Protein AF-A0A7L4QIT3-F1 (afdb_monomer_lite)

Structure (mmCIF, N/CA/C/O backbone):
data_AF-A0A7L4QIT3-F1
#
_entry.id   AF-A0A7L4QIT3-F1
#
loop_
_atom_site.group_PDB
_atom_site.id
_atom_site.type_symbol
_atom_site.label_atom_id
_atom_site.label_alt_id
_atom_site.label_comp_id
_atom_site.label_asym_id
_atom_site.label_entity_id
_atom_site.label_seq_id
_atom_site.pdbx_PDB_ins_code
_atom_site.Cartn_x
_atom_site.Cartn_y
_atom_site.Cartn_z
_atom_site.occupancy
_atom_site.B_iso_or_equiv
_atom_site.auth_seq_id
_atom_site.auth_comp_id
_atom_site.auth_asym_id
_atom_site.auth_atom_id
_atom_site.pdbx_PDB_model_num
ATOM 1 N N . ALA A 1 1 ? 15.838 -22.928 -4.210 1.00 87.38 1 ALA A N 1
ATOM 2 C CA . ALA A 1 1 ? 17.095 -22.182 -4.447 1.00 87.38 1 ALA A CA 1
ATOM 3 C C . ALA A 1 1 ? 18.328 -23.089 -4.387 1.00 87.38 1 ALA A C 1
ATOM 5 O O . ALA A 1 1 ? 18.918 -23.304 -5.433 1.00 87.38 1 ALA A O 1
ATOM 6 N N . ILE A 1 2 ? 18.686 -23.666 -3.228 1.00 89.38 2 ILE A N 1
ATOM 7 C CA . ILE A 1 2 ? 19.903 -24.499 -3.067 1.00 89.38 2 ILE A CA 1
ATOM 8 C C . ILE A 1 2 ? 19.965 -25.675 -4.053 1.00 89.38 2 ILE A C 1
ATOM 10 O O . ILE A 1 2 ? 20.961 -25.825 -4.747 1.00 89.38 2 ILE A O 1
ATOM 14 N N . ILE A 1 3 ? 18.884 -26.453 -4.173 1.00 92.12 3 ILE A N 1
ATOM 15 C CA . ILE A 1 3 ? 18.826 -27.589 -5.109 1.00 92.12 3 ILE A CA 1
ATOM 16 C C . ILE A 1 3 ? 19.115 -27.129 -6.547 1.00 92.12 3 ILE A C 1
ATOM 18 O O . ILE A 1 3 ? 19.953 -27.705 -7.225 1.00 92.12 3 ILE A O 1
ATOM 22 N N . ILE A 1 4 ? 18.488 -26.037 -6.991 1.00 93.88 4 ILE A N 1
ATOM 23 C CA . ILE A 1 4 ? 18.718 -25.478 -8.330 1.00 93.88 4 ILE A CA 1
ATOM 24 C C . ILE A 1 4 ? 20.161 -24.977 -8.493 1.00 93.88 4 ILE A C 1
ATOM 26 O O . ILE A 1 4 ? 20.758 -25.172 -9.547 1.00 93.88 4 ILE A O 1
ATOM 30 N N . ALA A 1 5 ? 20.752 -24.376 -7.456 1.00 92.25 5 ALA A N 1
ATOM 31 C CA . ALA A 1 5 ? 22.157 -23.976 -7.481 1.00 92.25 5 ALA A CA 1
ATOM 32 C C . ALA A 1 5 ? 23.092 -25.188 -7.655 1.00 92.25 5 ALA A C 1
ATOM 34 O O . ALA A 1 5 ? 24.008 -25.125 -8.472 1.00 92.25 5 ALA A O 1
ATOM 35 N N . ASP A 1 6 ? 22.829 -26.304 -6.967 1.00 92.50 6 ASP A N 1
ATOM 36 C CA . ASP A 1 6 ? 23.580 -27.556 -7.138 1.00 92.50 6 ASP A CA 1
ATOM 37 C C . ASP A 1 6 ? 23.487 -28.091 -8.568 1.00 92.50 6 ASP A C 1
ATOM 39 O O . ASP A 1 6 ? 24.486 -28.527 -9.136 1.00 92.50 6 ASP A O 1
ATOM 43 N N . GLU A 1 7 ? 22.302 -28.042 -9.170 1.00 94.19 7 GLU A N 1
ATOM 44 C CA . GLU A 1 7 ? 22.089 -28.491 -10.544 1.00 94.19 7 GLU A CA 1
ATOM 45 C C . GLU A 1 7 ? 22.785 -27.609 -11.582 1.00 94.19 7 GLU A C 1
ATOM 47 O O . GLU A 1 7 ? 23.312 -28.125 -12.570 1.00 94.19 7 GLU A O 1
ATOM 52 N N . ILE A 1 8 ? 22.821 -26.294 -11.350 1.00 93.38 8 ILE A N 1
ATOM 53 C CA . ILE A 1 8 ? 23.576 -25.346 -12.178 1.00 93.38 8 ILE A CA 1
ATOM 54 C C . ILE A 1 8 ? 25.072 -25.642 -12.076 1.00 93.38 8 ILE A C 1
ATOM 56 O O . ILE A 1 8 ? 25.733 -25.761 -13.104 1.00 93.38 8 ILE A O 1
ATOM 60 N N . ILE A 1 9 ? 25.600 -25.810 -10.860 1.00 90.94 9 ILE A N 1
ATOM 61 C CA . ILE A 1 9 ? 27.020 -26.121 -10.627 1.00 90.94 9 ILE A CA 1
ATOM 62 C C . ILE A 1 9 ? 27.393 -27.483 -11.225 1.00 90.94 9 ILE A C 1
ATOM 64 O O . ILE A 1 9 ? 28.494 -27.640 -11.744 1.00 90.94 9 ILE A O 1
ATOM 68 N N . ALA A 1 10 ? 26.470 -28.446 -11.209 1.00 90.19 10 ALA A N 1
ATOM 69 C CA . ALA A 1 10 ? 26.621 -29.743 -11.866 1.00 90.19 10 ALA A CA 1
ATOM 70 C C . ALA A 1 10 ? 26.446 -29.690 -13.399 1.00 90.19 10 ALA A C 1
ATOM 72 O O . ALA A 1 10 ? 26.365 -30.738 -14.036 1.00 90.19 10 ALA A O 1
ATOM 73 N N . GLU A 1 11 ? 26.360 -28.495 -13.994 1.00 89.06 11 GLU A N 1
ATOM 74 C CA . GLU A 1 11 ? 26.230 -28.274 -15.439 1.00 89.06 11 GLU A CA 1
ATOM 75 C C . GLU A 1 11 ? 25.005 -28.960 -16.081 1.00 89.06 11 GLU A C 1
ATOM 77 O O . GLU A 1 11 ? 24.982 -29.212 -17.288 1.00 89.06 11 GLU A O 1
ATOM 82 N N . LYS A 1 12 ? 23.926 -29.216 -15.320 1.00 89.06 12 LYS A N 1
ATOM 83 C CA . LYS A 1 12 ? 22.709 -29.844 -15.877 1.00 89.06 12 LYS A CA 1
ATOM 84 C C . LYS A 1 12 ? 22.052 -28.997 -16.977 1.00 89.06 12 LYS A C 1
ATOM 86 O O . LYS A 1 12 ? 21.460 -29.550 -17.900 1.00 89.06 12 LYS A O 1
ATOM 91 N N . TYR A 1 13 ? 22.162 -27.670 -16.882 1.00 85.00 13 TYR A N 1
ATOM 92 C CA . TYR A 1 13 ? 21.461 -26.709 -17.746 1.00 85.00 13 TYR A CA 1
ATOM 93 C C . TYR A 1 13 ? 22.348 -26.034 -18.804 1.00 85.00 13 TYR A C 1
ATOM 95 O O . TYR A 1 13 ? 21.842 -25.341 -19.685 1.00 85.00 13 TYR A O 1
ATOM 103 N N . SER A 1 14 ? 23.669 -26.207 -18.740 1.00 75.25 14 SER A N 1
ATOM 104 C CA . SER A 1 14 ? 24.613 -25.555 -19.655 1.00 75.25 14 SER A CA 1
ATOM 105 C C . SER A 1 14 ? 25.907 -26.349 -19.749 1.00 75.25 14 SER A C 1
ATOM 107 O O . SER A 1 14 ? 26.420 -26.755 -18.715 1.00 75.25 14 SER A O 1
ATOM 109 N N . LYS A 1 15 ? 26.474 -26.501 -20.950 1.00 65.12 15 LYS A N 1
ATOM 110 C CA . LYS A 1 15 ? 27.768 -27.171 -21.151 1.00 65.12 15 LYS A CA 1
ATOM 111 C C . LYS A 1 15 ? 28.879 -26.136 -21.355 1.00 65.12 15 LYS A C 1
ATOM 113 O O . LYS A 1 15 ? 28.736 -25.299 -22.246 1.00 65.12 15 LYS A O 1
ATOM 118 N N . LYS A 1 16 ? 30.000 -26.259 -20.627 1.00 60.12 16 LYS A N 1
ATOM 119 C CA . LYS A 1 16 ? 31.250 -25.469 -20.794 1.00 60.12 16 LYS A CA 1
ATOM 120 C C . LYS A 1 16 ? 31.198 -24.007 -20.314 1.00 60.12 16 LYS A C 1
ATOM 122 O O . LYS A 1 16 ? 31.602 -23.101 -21.046 1.00 60.12 16 LYS A O 1
ATOM 127 N N . ASN A 1 17 ? 30.754 -23.762 -19.085 1.00 70.38 17 ASN A N 1
ATOM 128 C CA . ASN A 1 17 ? 30.879 -22.442 -18.454 1.00 70.38 17 ASN A CA 1
ATOM 129 C C . ASN A 1 17 ? 32.115 -22.379 -17.538 1.00 70.38 17 ASN A C 1
ATOM 131 O O . ASN A 1 17 ? 32.501 -23.377 -16.939 1.00 70.38 17 ASN A O 1
ATOM 135 N N . SER A 1 18 ? 32.759 -21.211 -17.428 1.00 87.44 18 SER A N 1
ATOM 136 C CA . SER A 1 18 ? 33.802 -21.000 -16.413 1.00 87.44 18 SER A CA 1
ATOM 137 C C . SER A 1 18 ? 33.200 -21.108 -15.007 1.00 87.44 18 SER A C 1
ATOM 139 O O . SER A 1 18 ? 32.002 -20.871 -14.828 1.00 87.44 18 SER A O 1
ATOM 141 N N . LYS A 1 19 ? 34.024 -21.407 -13.989 1.00 88.94 19 LYS A N 1
ATOM 142 C CA . LYS A 1 19 ? 33.566 -21.430 -12.586 1.00 88.94 19 LYS A CA 1
ATOM 143 C C . LYS A 1 19 ? 32.861 -20.127 -12.187 1.00 88.94 19 LYS A C 1
ATOM 145 O O . LYS A 1 19 ? 31.851 -20.181 -11.497 1.00 88.94 19 LYS A O 1
ATOM 150 N N . GLU A 1 20 ? 33.349 -18.984 -12.670 1.00 92.25 20 GLU A N 1
ATOM 151 C CA . GLU A 1 20 ? 32.717 -17.675 -12.457 1.00 92.25 20 GLU A CA 1
ATOM 152 C C . GLU A 1 20 ? 31.314 -17.593 -13.068 1.00 92.25 20 GLU A C 1
ATOM 154 O O . GLU A 1 20 ? 30.377 -17.220 -12.372 1.00 92.25 20 GLU A O 1
ATOM 159 N N . LYS A 1 21 ? 31.127 -18.015 -14.328 1.00 90.69 21 LYS A N 1
ATOM 160 C CA . LYS A 1 21 ? 29.802 -18.016 -14.974 1.00 90.69 21 LYS A CA 1
ATOM 161 C C . LYS A 1 21 ? 28.817 -18.962 -14.289 1.00 90.69 21 LYS A C 1
ATOM 163 O O . LYS A 1 21 ? 27.635 -18.646 -14.186 1.00 90.69 21 LYS A O 1
ATOM 168 N N . LEU A 1 22 ? 29.292 -20.117 -13.820 1.00 92.44 22 LEU A N 1
ATOM 169 C CA . LEU A 1 22 ? 28.472 -21.040 -13.032 1.00 92.44 22 LEU A CA 1
ATOM 170 C C . LEU A 1 22 ? 28.067 -20.414 -11.695 1.00 92.44 22 LEU A C 1
ATOM 172 O O . LEU A 1 22 ? 26.897 -20.497 -11.318 1.00 92.44 22 LEU A O 1
ATOM 176 N N . ALA A 1 23 ? 29.006 -19.754 -11.008 1.00 93.75 23 ALA A N 1
ATOM 177 C CA . ALA A 1 23 ? 28.724 -19.033 -9.773 1.00 93.75 23 ALA A CA 1
ATOM 178 C C . ALA A 1 23 ? 27.702 -17.915 -10.005 1.00 93.75 23 ALA A C 1
ATOM 180 O O . ALA A 1 23 ? 26.711 -17.838 -9.284 1.00 93.75 23 ALA A O 1
ATOM 181 N N . GLU A 1 24 ? 27.893 -17.099 -11.042 1.00 93.19 24 GLU A N 1
ATOM 182 C CA . GLU A 1 24 ? 26.978 -16.019 -11.405 1.00 93.19 24 GLU A CA 1
ATOM 183 C C . GLU A 1 24 ? 25.564 -16.546 -11.677 1.00 93.19 24 GLU A C 1
ATOM 185 O O . GLU A 1 24 ? 24.599 -16.079 -11.067 1.00 93.19 24 GLU A O 1
ATOM 190 N N . GLN A 1 25 ? 25.429 -17.559 -12.539 1.00 93.25 25 GLN A N 1
ATOM 191 C CA . GLN A 1 25 ? 24.132 -18.145 -12.870 1.00 93.25 25 GLN A CA 1
ATOM 192 C C . GLN A 1 25 ? 23.444 -18.726 -11.628 1.00 93.25 25 GLN A C 1
ATOM 194 O O . GLN A 1 25 ? 22.243 -18.516 -11.438 1.00 93.25 25 GLN A O 1
ATOM 199 N N . ALA A 1 26 ? 24.185 -19.432 -10.768 1.00 93.81 26 ALA A N 1
ATOM 200 C CA . ALA A 1 26 ? 23.652 -20.027 -9.546 1.00 93.81 26 ALA A CA 1
ATOM 201 C C . ALA A 1 26 ? 23.205 -18.962 -8.532 1.00 93.81 26 ALA A C 1
ATOM 203 O O . ALA A 1 26 ? 22.112 -19.078 -7.973 1.00 93.81 26 ALA A O 1
ATOM 204 N N . VAL A 1 27 ? 23.994 -17.898 -8.340 1.00 93.38 27 VAL A N 1
ATOM 205 C CA . VAL A 1 27 ? 23.651 -16.773 -7.456 1.00 93.38 27 VAL A CA 1
ATOM 206 C C . VAL A 1 27 ? 22.409 -16.046 -7.970 1.00 93.38 27 VAL A C 1
ATOM 208 O O . VAL A 1 27 ? 21.454 -15.877 -7.212 1.00 93.38 27 VAL A O 1
ATOM 211 N N . ARG A 1 28 ? 22.378 -15.654 -9.251 1.00 92.88 28 ARG A N 1
ATOM 212 C CA . ARG A 1 28 ? 21.243 -14.918 -9.838 1.00 92.88 28 ARG A CA 1
ATOM 213 C C . ARG A 1 28 ? 19.962 -15.745 -9.823 1.00 92.88 28 ARG A C 1
ATOM 215 O O . ARG A 1 28 ? 18.926 -15.250 -9.392 1.00 92.88 28 ARG A O 1
ATOM 222 N N . THR A 1 29 ? 20.031 -17.014 -10.229 1.00 93.50 29 THR A N 1
ATOM 223 C CA . THR A 1 29 ? 18.861 -17.912 -10.230 1.00 93.50 29 THR A CA 1
ATOM 224 C C . THR A 1 29 ? 18.374 -18.177 -8.810 1.00 93.50 29 THR A C 1
ATOM 226 O O . THR A 1 29 ? 17.175 -18.132 -8.540 1.00 93.50 29 THR A O 1
ATOM 229 N N . GLY A 1 30 ? 19.290 -18.418 -7.869 1.00 92.00 30 GLY A N 1
ATOM 230 C CA . GLY A 1 30 ? 18.925 -18.624 -6.475 1.00 92.00 30 GLY A CA 1
ATOM 231 C C . GLY A 1 30 ? 18.300 -17.379 -5.849 1.00 92.00 30 GLY A C 1
ATOM 232 O O . GLY A 1 30 ? 17.275 -17.509 -5.185 1.00 92.00 30 GLY A O 1
ATOM 233 N N . LEU A 1 31 ? 18.840 -16.184 -6.112 1.00 89.62 31 LEU A N 1
ATOM 234 C CA . LEU A 1 31 ? 18.247 -14.921 -5.663 1.00 89.62 31 LEU A CA 1
ATOM 235 C C . LEU A 1 31 ? 16.874 -14.676 -6.300 1.00 89.62 31 LEU A C 1
ATOM 237 O O . LEU A 1 31 ? 15.960 -14.255 -5.595 1.00 89.62 31 LEU A O 1
ATOM 241 N N . ALA A 1 32 ? 16.696 -14.985 -7.588 1.00 90.50 32 ALA A N 1
ATOM 242 C CA . ALA A 1 32 ? 15.396 -14.901 -8.252 1.00 90.50 32 ALA A CA 1
ATOM 243 C C . ALA A 1 32 ? 14.361 -15.801 -7.567 1.00 90.50 32 ALA A C 1
ATOM 245 O O . ALA A 1 32 ? 13.288 -15.327 -7.226 1.00 90.50 32 ALA A O 1
ATOM 246 N N . ILE A 1 33 ? 14.709 -17.052 -7.248 1.00 89.69 33 ILE A N 1
ATOM 247 C CA . ILE A 1 33 ? 13.813 -17.964 -6.513 1.00 89.69 33 ILE A CA 1
ATOM 248 C C . ILE A 1 33 ? 13.498 -17.431 -5.108 1.00 89.69 33 ILE A C 1
ATOM 250 O O . ILE A 1 33 ? 12.359 -17.492 -4.665 1.00 89.69 33 ILE A O 1
ATOM 254 N N . LEU A 1 34 ? 14.495 -16.899 -4.395 1.00 83.88 34 LEU A N 1
ATOM 255 C CA . LEU A 1 34 ? 14.310 -16.332 -3.050 1.00 83.88 34 LEU A CA 1
ATOM 256 C C . LEU A 1 34 ? 13.456 -15.055 -3.036 1.00 83.88 34 LEU A C 1
ATOM 258 O O . LEU A 1 34 ? 12.997 -14.637 -1.974 1.00 83.88 34 LEU A O 1
ATOM 262 N N . THR A 1 35 ? 13.285 -14.423 -4.194 1.00 81.94 35 THR A N 1
ATOM 263 C CA . THR A 1 35 ? 12.510 -13.192 -4.384 1.00 81.94 35 THR A CA 1
ATOM 264 C C . THR A 1 35 ? 11.324 -13.388 -5.330 1.00 81.94 35 THR A C 1
ATOM 266 O O . THR A 1 35 ? 10.803 -12.411 -5.866 1.00 81.94 35 THR A O 1
ATOM 269 N N . GLU A 1 36 ? 10.927 -14.647 -5.559 1.00 84.88 36 GLU A N 1
ATOM 270 C CA . GLU A 1 36 ? 9.804 -15.057 -6.423 1.00 84.88 36 GLU A CA 1
ATOM 271 C C . GLU A 1 36 ? 9.860 -14.476 -7.853 1.00 84.88 36 GLU A C 1
ATOM 273 O O . GLU A 1 36 ? 8.870 -14.448 -8.571 1.00 84.88 36 GLU A O 1
ATOM 278 N N . GLY A 1 37 ? 11.026 -13.997 -8.297 1.00 83.56 37 GLY A N 1
ATOM 279 C CA . GLY A 1 37 ? 11.217 -13.388 -9.614 1.00 83.56 37 GLY A CA 1
ATOM 280 C C . GLY A 1 37 ? 10.515 -12.039 -9.825 1.00 83.56 37 GLY A C 1
ATOM 281 O O . GLY A 1 37 ? 10.465 -11.576 -10.962 1.00 83.56 37 GLY A O 1
ATOM 282 N N . ILE A 1 38 ? 9.995 -11.399 -8.770 1.00 83.12 38 ILE A N 1
ATOM 283 C CA . ILE A 1 38 ? 9.198 -10.163 -8.890 1.00 83.12 38 ILE A CA 1
ATOM 284 C C . ILE A 1 38 ? 10.074 -8.901 -8.940 1.00 83.12 38 ILE A C 1
ATOM 286 O O . ILE A 1 38 ? 9.832 -7.975 -9.721 1.00 83.12 38 ILE A O 1
ATOM 290 N N . VAL A 1 39 ? 11.119 -8.850 -8.110 1.00 84.81 39 VAL A N 1
ATOM 291 C CA . VAL A 1 39 ? 12.024 -7.690 -8.012 1.00 84.81 39 VAL A CA 1
ATOM 292 C C . VAL A 1 39 ? 13.137 -7.743 -9.058 1.00 84.81 39 VAL A C 1
ATOM 294 O O . VAL A 1 39 ? 13.570 -8.814 -9.477 1.00 84.81 39 VAL A O 1
ATOM 297 N N . SER A 1 40 ? 13.681 -6.581 -9.418 1.00 82.38 40 SER A N 1
ATOM 298 C CA . SER A 1 40 ? 14.783 -6.459 -10.387 1.00 82.38 40 SER A CA 1
ATOM 299 C C . SER A 1 40 ? 16.155 -6.875 -9.838 1.00 82.38 40 SER A C 1
ATOM 301 O O . SER A 1 40 ? 17.124 -6.984 -10.589 1.00 82.38 40 SER A O 1
ATOM 303 N N . ALA A 1 41 ? 16.278 -7.100 -8.528 1.00 84.25 41 ALA A N 1
ATOM 304 C CA . ALA A 1 41 ? 17.557 -7.330 -7.861 1.00 84.25 41 ALA A CA 1
ATOM 305 C C . ALA A 1 41 ? 18.400 -8.513 -8.390 1.00 84.25 41 ALA A C 1
ATOM 307 O O . ALA A 1 41 ? 19.620 -8.354 -8.460 1.00 84.25 41 ALA A O 1
ATOM 308 N N . PRO A 1 42 ? 17.832 -9.657 -8.825 1.00 86.19 42 PRO A N 1
ATOM 309 C CA . PRO A 1 42 ? 18.604 -10.713 -9.487 1.00 86.19 42 PRO A CA 1
ATOM 310 C C . PRO A 1 42 ? 19.300 -10.259 -10.780 1.00 86.19 42 PRO A C 1
ATOM 312 O O . PRO A 1 42 ? 20.324 -10.828 -11.162 1.00 86.19 42 PRO A O 1
ATOM 315 N N . LEU A 1 43 ? 18.756 -9.240 -11.452 1.00 84.75 43 LEU A N 1
ATOM 316 C CA . LEU A 1 43 ? 19.300 -8.674 -12.687 1.00 84.75 43 LEU A CA 1
ATOM 317 C C . LEU A 1 43 ? 20.232 -7.495 -12.393 1.00 84.75 43 LEU A C 1
ATOM 319 O O . LEU A 1 43 ? 21.348 -7.439 -12.903 1.00 84.75 43 LEU A O 1
ATOM 323 N N . GLU A 1 44 ? 19.792 -6.566 -11.545 1.00 84.75 44 GLU A N 1
ATOM 324 C CA . GLU A 1 44 ? 20.469 -5.280 -11.361 1.00 84.75 44 GLU A CA 1
ATOM 325 C C . GLU A 1 44 ? 21.135 -5.086 -10.002 1.00 84.75 44 GLU A C 1
ATOM 327 O O . GLU A 1 44 ? 22.047 -4.270 -9.900 1.00 84.75 44 GLU A O 1
ATOM 332 N N . GLY A 1 45 ? 20.688 -5.801 -8.968 1.00 86.75 45 GLY A N 1
ATOM 333 C CA . GLY A 1 45 ? 21.202 -5.684 -7.600 1.00 86.75 45 GLY A CA 1
ATOM 334 C C . GLY A 1 45 ? 22.535 -6.399 -7.392 1.00 86.75 45 GLY A C 1
ATOM 335 O O . GLY A 1 45 ? 23.315 -5.976 -6.544 1.00 86.75 45 GLY A O 1
ATOM 336 N N . ILE A 1 46 ? 22.815 -7.432 -8.192 1.00 90.56 46 ILE A N 1
ATOM 337 C CA . ILE A 1 46 ? 24.132 -8.071 -8.291 1.00 90.56 46 ILE A CA 1
ATOM 338 C C . ILE A 1 46 ? 24.749 -7.668 -9.627 1.00 90.56 46 ILE A C 1
ATOM 340 O O . ILE A 1 46 ? 24.261 -8.048 -10.697 1.00 90.56 46 ILE A O 1
ATOM 344 N N . SER A 1 47 ? 25.798 -6.854 -9.572 1.00 89.94 47 SER A N 1
ATOM 345 C CA . SER A 1 47 ? 26.462 -6.333 -10.755 1.00 89.94 47 SER A CA 1
ATOM 346 C C . SER A 1 47 ? 27.356 -7.354 -11.434 1.00 89.94 47 SER A C 1
ATOM 348 O O . SER A 1 47 ? 27.313 -7.431 -12.661 1.00 89.94 47 SER A O 1
ATOM 350 N N . ASP A 1 48 ? 28.099 -8.134 -10.653 1.00 91.62 48 ASP A N 1
ATOM 351 C CA . ASP A 1 48 ? 29.064 -9.127 -11.125 1.00 91.62 48 ASP A CA 1
ATOM 352 C C . ASP A 1 48 ? 29.347 -10.174 -10.028 1.00 91.62 48 ASP A C 1
ATOM 354 O O . ASP A 1 48 ? 29.096 -9.940 -8.839 1.00 91.62 48 ASP A O 1
ATOM 358 N N . VAL A 1 49 ? 29.886 -11.323 -10.429 1.00 95.12 49 VAL A N 1
ATOM 359 C CA . VAL A 1 49 ? 30.365 -12.389 -9.540 1.00 95.12 49 VAL A CA 1
ATOM 360 C C . VAL A 1 49 ? 31.750 -12.814 -10.013 1.00 95.12 49 VAL A C 1
ATOM 362 O O . VAL A 1 49 ? 31.902 -13.314 -11.127 1.00 95.12 49 VAL A O 1
ATOM 365 N N . LYS A 1 50 ? 32.762 -12.625 -9.161 1.00 95.94 50 LYS A N 1
ATOM 366 C CA . LYS A 1 50 ? 34.170 -12.882 -9.500 1.00 95.94 50 LYS A CA 1
ATOM 367 C C . LYS A 1 50 ? 34.812 -13.900 -8.580 1.00 95.94 50 LYS A C 1
ATOM 369 O O . LYS A 1 50 ? 34.431 -14.029 -7.415 1.00 95.94 50 LYS A O 1
ATOM 374 N N . ILE A 1 51 ? 35.818 -14.590 -9.104 1.00 96.44 51 ILE A N 1
ATOM 375 C CA . ILE A 1 51 ? 36.764 -15.363 -8.304 1.00 96.44 51 ILE A CA 1
ATOM 376 C C . ILE A 1 51 ? 38.049 -14.542 -8.194 1.00 96.44 51 ILE A C 1
ATOM 378 O O . ILE A 1 51 ? 38.656 -14.183 -9.199 1.00 96.44 51 ILE A O 1
ATOM 382 N N . LYS A 1 52 ? 38.441 -14.219 -6.963 1.00 96.00 52 LYS A N 1
ATOM 383 C CA . LYS A 1 52 ? 39.624 -13.405 -6.642 1.00 96.00 52 LYS A CA 1
ATOM 384 C C . LYS A 1 52 ? 40.550 -14.186 -5.721 1.00 96.00 52 LYS A C 1
ATOM 386 O O . LYS A 1 52 ? 40.140 -15.183 -5.135 1.00 96.00 52 LYS A O 1
ATOM 391 N N . THR A 1 53 ? 41.778 -13.711 -5.556 1.00 96.19 53 THR A N 1
ATOM 392 C CA . THR A 1 53 ? 42.817 -14.420 -4.799 1.00 96.19 53 THR A CA 1
ATOM 393 C C . THR A 1 53 ? 43.154 -13.677 -3.501 1.00 96.19 53 THR A C 1
ATOM 395 O O . THR A 1 53 ? 43.203 -12.447 -3.455 1.00 96.19 53 THR A O 1
ATOM 398 N N . ASN A 1 54 ? 43.293 -14.417 -2.401 1.00 95.25 54 ASN A N 1
ATOM 399 C CA . ASN A 1 54 ? 43.733 -13.917 -1.099 1.00 95.25 54 ASN A CA 1
ATOM 400 C C . ASN A 1 54 ? 45.253 -13.681 -1.085 1.00 95.25 54 ASN A C 1
ATOM 402 O O . ASN A 1 54 ? 45.987 -14.204 -1.919 1.00 95.25 54 ASN A O 1
ATOM 406 N N . PHE A 1 55 ? 45.742 -12.990 -0.053 1.00 92.06 55 PHE A N 1
ATOM 407 C CA . PHE A 1 55 ? 47.177 -12.774 0.182 1.00 92.06 55 PHE A CA 1
ATOM 408 C C . PHE A 1 55 ? 47.998 -14.068 0.354 1.00 92.06 55 PHE A C 1
ATOM 410 O O . PHE A 1 55 ? 49.216 -14.046 0.219 1.00 92.06 55 PHE A O 1
ATOM 417 N N . ASP A 1 56 ? 47.352 -15.196 0.664 1.00 92.81 56 ASP A N 1
ATOM 418 C CA . ASP A 1 56 ? 47.988 -16.513 0.784 1.00 92.81 56 ASP A CA 1
ATOM 419 C C . ASP A 1 56 ? 47.937 -17.341 -0.514 1.00 92.81 56 ASP A C 1
ATOM 421 O O . ASP A 1 56 ? 48.284 -18.521 -0.506 1.00 92.81 56 ASP A O 1
ATOM 425 N N . GLY A 1 57 ? 47.476 -16.744 -1.619 1.00 92.81 57 GLY A N 1
ATOM 426 C CA . GLY A 1 57 ? 47.343 -17.402 -2.918 1.00 92.81 57 GLY A CA 1
ATOM 427 C C . GLY A 1 57 ? 46.082 -18.255 -3.082 1.00 92.81 57 GLY A C 1
ATOM 428 O O . GLY A 1 57 ? 45.928 -18.895 -4.118 1.00 92.81 57 GLY A O 1
ATOM 429 N N . THR A 1 58 ? 45.174 -18.294 -2.098 1.00 96.25 58 THR A N 1
ATOM 430 C CA . THR A 1 58 ? 43.922 -19.063 -2.211 1.00 96.25 58 THR A CA 1
ATOM 431 C C . THR A 1 58 ? 42.806 -18.276 -2.895 1.00 96.25 58 THR A C 1
ATOM 433 O O . THR A 1 58 ? 42.585 -17.108 -2.585 1.00 96.25 58 THR A O 1
ATOM 436 N N . ASP A 1 59 ? 42.047 -18.929 -3.777 1.00 97.25 59 ASP A N 1
ATOM 437 C CA . ASP A 1 59 ? 40.918 -18.304 -4.473 1.00 97.25 59 ASP A CA 1
ATOM 438 C C . ASP A 1 59 ? 39.638 -18.295 -3.622 1.00 97.25 59 ASP A C 1
ATOM 440 O O . ASP A 1 59 ? 39.303 -19.290 -2.975 1.00 97.25 59 ASP A O 1
ATOM 444 N N . TYR A 1 60 ? 38.887 -17.195 -3.657 1.00 97.44 60 TYR A N 1
ATOM 445 C CA . TYR A 1 60 ? 37.613 -16.987 -2.962 1.00 97.44 60 TYR A CA 1
ATOM 446 C C . TYR A 1 60 ? 36.579 -16.320 -3.888 1.00 97.44 60 TYR A C 1
ATOM 448 O O . TYR A 1 60 ? 36.901 -15.866 -4.986 1.00 97.44 60 TYR A O 1
ATOM 456 N N . LEU A 1 61 ? 35.316 -16.273 -3.450 1.00 98.00 61 LEU A N 1
ATOM 457 C CA . LEU A 1 61 ? 34.212 -15.676 -4.210 1.00 98.00 61 LEU A CA 1
ATOM 458 C C . LEU A 1 61 ? 33.936 -14.230 -3.771 1.00 98.00 61 LEU A C 1
ATOM 460 O O . LEU A 1 61 ? 33.819 -13.965 -2.573 1.00 98.00 61 LEU A O 1
ATOM 464 N N . ALA A 1 62 ? 33.750 -13.333 -4.737 1.00 97.88 62 ALA A N 1
ATOM 465 C CA . ALA A 1 62 ? 33.347 -11.947 -4.532 1.00 97.88 62 ALA A CA 1
ATOM 466 C C . ALA A 1 62 ? 32.002 -11.659 -5.207 1.00 97.88 62 ALA A C 1
ATOM 468 O O . ALA A 1 62 ? 31.810 -11.965 -6.388 1.00 97.88 62 ALA A O 1
ATOM 469 N N . LEU A 1 63 ? 31.074 -11.060 -4.458 1.00 97.25 63 LEU A N 1
ATOM 470 C CA . LEU A 1 63 ? 29.786 -10.594 -4.971 1.00 97.25 63 LEU A CA 1
ATOM 471 C C . LEU A 1 63 ? 29.800 -9.073 -5.065 1.00 97.25 63 LEU A C 1
ATOM 473 O O . LEU A 1 63 ? 29.964 -8.387 -4.054 1.00 97.25 63 LEU A O 1
ATOM 477 N N . TYR A 1 64 ? 29.592 -8.555 -6.274 1.00 95.94 64 TYR A N 1
ATOM 478 C CA . TYR A 1 64 ? 29.481 -7.124 -6.506 1.00 95.94 64 TYR A CA 1
ATOM 479 C C . TYR A 1 64 ? 28.007 -6.731 -6.406 1.00 95.94 64 TYR A C 1
ATOM 481 O O . TYR A 1 64 ? 27.179 -7.163 -7.205 1.00 95.94 64 TYR A O 1
ATOM 489 N N . PHE A 1 65 ? 27.672 -5.926 -5.406 1.00 94.19 65 PHE A N 1
ATOM 490 C CA . PHE A 1 65 ? 26.340 -5.382 -5.186 1.00 94.19 65 PHE A CA 1
ATOM 491 C C . PHE A 1 65 ? 26.218 -3.980 -5.781 1.00 94.19 65 PHE A C 1
ATOM 493 O O . PHE A 1 65 ? 27.149 -3.177 -5.736 1.00 94.19 65 PHE A O 1
ATOM 500 N N . ALA A 1 66 ? 25.030 -3.654 -6.278 1.00 91.00 66 ALA A N 1
ATOM 501 C CA . ALA A 1 66 ? 24.682 -2.326 -6.768 1.00 91.00 66 ALA A CA 1
ATOM 502 C C . ALA A 1 66 ? 23.480 -1.757 -6.001 1.00 91.00 66 ALA A C 1
ATOM 504 O O . ALA A 1 66 ? 22.721 -2.498 -5.379 1.00 91.00 66 ALA A O 1
ATOM 505 N N . GLY A 1 67 ? 23.275 -0.437 -6.075 1.00 85.50 67 GLY A N 1
ATOM 506 C CA . GLY A 1 67 ? 22.184 0.271 -5.384 1.00 85.50 67 GLY A CA 1
ATOM 507 C C . GLY A 1 67 ? 20.783 -0.361 -5.513 1.00 85.50 67 GLY A C 1
ATOM 508 O O . GLY A 1 67 ? 20.078 -0.419 -4.502 1.00 85.50 67 GLY A O 1
ATOM 509 N N . PRO A 1 68 ? 20.381 -0.912 -6.682 1.00 87.31 68 PRO A N 1
ATOM 510 C CA . PRO A 1 68 ? 19.104 -1.614 -6.833 1.00 87.31 68 PRO A CA 1
ATOM 511 C C . PRO A 1 68 ? 18.886 -2.793 -5.874 1.00 87.31 68 PRO A C 1
ATOM 513 O O . PRO A 1 68 ? 17.745 -3.192 -5.686 1.00 87.31 68 PRO A O 1
ATOM 516 N N . ILE A 1 69 ? 19.915 -3.329 -5.202 1.00 89.50 69 ILE A N 1
ATOM 517 C CA . ILE A 1 69 ? 19.731 -4.380 -4.185 1.00 89.50 69 ILE A CA 1
ATOM 518 C C . ILE A 1 69 ? 18.780 -3.954 -3.057 1.00 89.50 69 ILE A C 1
ATOM 520 O O . ILE A 1 69 ? 18.121 -4.803 -2.456 1.00 89.50 69 ILE A O 1
ATOM 524 N N . ARG A 1 70 ? 18.653 -2.643 -2.798 1.00 86.56 70 ARG A N 1
ATOM 525 C CA . ARG A 1 70 ? 17.743 -2.111 -1.777 1.00 86.56 70 ARG A CA 1
ATOM 526 C C . ARG A 1 70 ? 16.292 -2.525 -2.013 1.00 86.56 70 ARG A C 1
ATOM 528 O O . ARG A 1 70 ? 15.581 -2.781 -1.045 1.00 86.56 70 ARG A O 1
ATOM 535 N N . SER A 1 71 ? 15.865 -2.634 -3.275 1.00 78.62 71 SER A N 1
ATOM 536 C CA . SER A 1 71 ? 14.485 -2.994 -3.626 1.00 78.62 71 SER A CA 1
ATOM 537 C C . SER A 1 71 ? 14.130 -4.445 -3.310 1.00 78.62 71 SER A C 1
ATOM 539 O O . SER A 1 71 ? 12.967 -4.754 -3.079 1.00 78.62 71 SER A O 1
ATOM 541 N N . ALA A 1 72 ? 15.124 -5.334 -3.235 1.00 79.94 72 ALA A N 1
ATOM 542 C CA . ALA A 1 72 ? 14.929 -6.714 -2.790 1.00 79.94 72 ALA A CA 1
ATOM 543 C C . ALA A 1 72 ? 14.624 -6.812 -1.285 1.00 79.94 72 ALA A C 1
ATOM 545 O O . ALA A 1 72 ? 14.146 -7.842 -0.802 1.00 79.94 72 ALA A O 1
ATOM 546 N N . GLY A 1 73 ? 14.970 -5.759 -0.537 1.00 83.69 73 GLY A N 1
ATOM 547 C CA . GLY A 1 73 ? 14.988 -5.730 0.914 1.00 83.69 73 GLY A CA 1
ATOM 548 C C . GLY A 1 73 ? 16.194 -6.457 1.519 1.00 83.69 73 GLY A C 1
ATOM 549 O O . GLY A 1 73 ? 16.801 -7.357 0.932 1.00 83.69 73 GLY A O 1
ATOM 550 N N . GLY A 1 74 ? 16.510 -6.104 2.767 1.00 86.69 74 GLY A N 1
ATOM 551 C CA . GLY A 1 74 ? 17.659 -6.655 3.490 1.00 86.69 74 GLY A CA 1
ATOM 552 C C . GLY A 1 74 ? 17.654 -8.183 3.629 1.00 86.69 74 GLY A C 1
ATOM 553 O O . GLY A 1 74 ? 18.707 -8.810 3.624 1.00 86.69 74 GLY A O 1
ATOM 554 N N . THR A 1 75 ? 16.477 -8.824 3.687 1.00 85.50 75 THR A N 1
ATOM 555 C CA . THR A 1 75 ? 16.409 -10.297 3.773 1.00 85.50 75 THR A CA 1
ATOM 556 C C . THR A 1 75 ? 17.008 -10.947 2.526 1.00 85.50 75 THR A C 1
ATOM 558 O O . THR A 1 75 ? 17.824 -11.855 2.646 1.00 85.50 75 THR A O 1
ATOM 561 N N . ALA A 1 76 ? 16.617 -10.493 1.334 1.00 88.06 76 ALA A N 1
ATOM 562 C CA . ALA A 1 76 ? 17.106 -11.062 0.085 1.00 88.06 76 ALA A CA 1
ATOM 563 C C . ALA A 1 76 ? 18.605 -10.786 -0.100 1.00 88.06 76 ALA A C 1
ATOM 565 O O . ALA A 1 76 ? 19.351 -11.692 -0.471 1.00 88.06 76 ALA A O 1
ATOM 566 N N . ALA A 1 77 ? 19.062 -9.579 0.259 1.00 91.88 77 ALA A N 1
ATOM 567 C CA . ALA A 1 77 ? 20.483 -9.241 0.277 1.00 91.88 77 ALA A CA 1
ATOM 568 C C . ALA A 1 77 ? 21.275 -10.186 1.201 1.00 91.88 77 ALA A C 1
ATOM 570 O O . ALA A 1 77 ? 22.246 -10.803 0.770 1.00 91.88 77 ALA A O 1
ATOM 571 N N . ALA A 1 78 ? 20.809 -10.406 2.433 1.00 91.69 78 ALA A N 1
ATOM 572 C CA . ALA A 1 78 ? 21.442 -11.324 3.379 1.00 91.69 78 ALA A CA 1
ATOM 573 C C . ALA A 1 78 ? 21.506 -12.771 2.859 1.00 91.69 78 ALA A C 1
ATOM 575 O O . ALA A 1 78 ? 22.544 -13.430 2.945 1.00 91.69 78 ALA A O 1
ATOM 576 N N . LEU A 1 79 ? 20.406 -13.270 2.288 1.00 90.19 79 LEU A N 1
ATOM 577 C CA . LEU A 1 79 ? 20.352 -14.627 1.746 1.00 90.19 79 LEU A CA 1
ATOM 578 C C . LEU A 1 79 ? 21.200 -14.791 0.481 1.00 90.19 79 LEU A C 1
ATOM 580 O O . LEU A 1 79 ? 21.689 -15.890 0.238 1.00 90.19 79 LEU A O 1
ATOM 584 N N . SER A 1 80 ? 21.428 -13.725 -0.291 1.00 92.75 80 SER A N 1
ATOM 585 C CA . SER A 1 80 ? 22.362 -13.759 -1.422 1.00 92.75 80 SER A CA 1
ATOM 586 C C . SER A 1 80 ? 23.812 -13.967 -0.968 1.00 92.75 80 SER A C 1
ATOM 588 O O . SER A 1 80 ? 24.532 -14.752 -1.582 1.00 92.75 80 SER A O 1
ATOM 590 N N . VAL A 1 81 ? 24.211 -13.366 0.162 1.00 94.94 81 VAL A N 1
ATOM 591 C CA . VAL A 1 81 ? 25.535 -13.584 0.770 1.00 94.94 81 VAL A CA 1
ATOM 592 C C . VAL A 1 81 ? 25.660 -15.026 1.268 1.00 94.94 81 VAL A C 1
ATOM 594 O O . VAL A 1 81 ? 26.653 -15.699 0.992 1.00 94.94 81 VAL A O 1
ATOM 597 N N . LEU A 1 82 ? 24.628 -15.541 1.945 1.00 93.38 82 LEU A N 1
ATOM 598 C CA . LEU A 1 82 ? 24.604 -16.933 2.403 1.00 93.38 82 LEU A CA 1
ATOM 599 C C . LEU A 1 82 ? 24.670 -17.926 1.231 1.00 93.38 82 LEU A C 1
ATOM 601 O O . LEU A 1 82 ? 25.405 -18.912 1.283 1.00 93.38 82 LEU A O 1
ATOM 605 N N . LEU A 1 83 ? 23.927 -17.655 0.158 1.00 93.06 83 LEU A N 1
ATOM 606 C CA . LEU A 1 83 ? 23.958 -18.458 -1.059 1.00 93.06 83 LEU A CA 1
ATOM 607 C C . LEU A 1 83 ? 25.340 -18.408 -1.730 1.00 93.06 83 LEU A C 1
ATOM 609 O O . LEU A 1 83 ? 25.815 -19.436 -2.205 1.00 93.06 83 LEU A O 1
ATOM 613 N N . GLY A 1 84 ? 26.013 -17.255 -1.720 1.00 95.06 84 GLY A N 1
ATOM 614 C CA . GLY A 1 84 ? 27.396 -17.128 -2.182 1.00 95.06 84 GLY A CA 1
ATOM 615 C C . GLY A 1 84 ? 28.369 -18.016 -1.397 1.00 95.06 84 GLY A C 1
ATOM 616 O O . GLY A 1 84 ? 29.178 -18.717 -2.007 1.00 95.06 84 GLY A O 1
ATOM 617 N N . ASP A 1 85 ? 28.256 -18.075 -0.063 1.00 95.19 85 ASP A N 1
ATOM 618 C CA . ASP A 1 85 ? 29.052 -19.007 0.761 1.00 95.19 85 ASP A CA 1
ATOM 619 C C . ASP A 1 85 ? 28.753 -20.479 0.438 1.00 95.19 85 ASP A C 1
ATOM 621 O O . ASP A 1 85 ? 29.647 -21.325 0.409 1.00 95.19 85 ASP A O 1
ATOM 625 N N . TYR A 1 86 ? 27.495 -20.807 0.166 1.00 93.81 86 TYR A N 1
ATOM 626 C CA . TYR A 1 86 ? 27.139 -22.156 -0.252 1.00 93.81 86 TYR A CA 1
ATOM 627 C C . TYR A 1 86 ? 27.783 -22.517 -1.604 1.00 93.81 86 TYR A C 1
ATOM 629 O O . TYR A 1 86 ? 28.451 -23.545 -1.735 1.00 93.81 86 TYR A O 1
ATOM 637 N N . ILE A 1 87 ? 27.652 -21.638 -2.598 1.00 94.50 87 ILE A N 1
ATOM 638 C CA . ILE A 1 87 ? 28.172 -21.843 -3.957 1.00 94.50 87 ILE A CA 1
ATOM 639 C C . ILE A 1 87 ? 29.699 -21.945 -3.955 1.00 94.50 87 ILE A C 1
ATOM 641 O O . ILE A 1 87 ? 30.255 -22.851 -4.580 1.00 94.50 87 ILE A O 1
ATOM 645 N N . ARG A 1 88 ? 30.399 -21.076 -3.214 1.00 95.50 88 ARG A N 1
ATOM 646 C CA . ARG A 1 88 ? 31.869 -21.103 -3.156 1.00 95.50 88 ARG A CA 1
ATOM 647 C C . ARG A 1 88 ? 32.391 -22.413 -2.559 1.00 95.50 88 ARG A C 1
ATOM 649 O O . ARG A 1 88 ? 33.359 -22.958 -3.084 1.00 95.50 88 ARG A O 1
ATOM 656 N N . LYS A 1 89 ? 31.721 -22.979 -1.541 1.00 94.12 89 LYS A N 1
ATOM 657 C CA . LYS A 1 89 ? 32.048 -24.312 -0.993 1.00 94.12 89 LYS A CA 1
ATOM 658 C C . LYS A 1 89 ? 31.924 -25.394 -2.071 1.00 94.12 89 LYS A C 1
ATOM 660 O O . LYS A 1 89 ? 32.843 -26.190 -2.242 1.00 94.12 89 LYS A O 1
ATOM 665 N N . ARG A 1 90 ? 30.830 -25.390 -2.840 1.00 92.88 90 ARG A N 1
ATOM 666 C CA . ARG A 1 90 ? 30.580 -26.376 -3.911 1.00 92.88 90 ARG A CA 1
ATOM 667 C C . ARG A 1 90 ? 31.548 -26.255 -5.091 1.00 92.88 90 ARG A C 1
ATOM 669 O O . ARG A 1 90 ? 31.840 -27.259 -5.729 1.00 92.88 90 ARG A O 1
ATOM 676 N N . LEU A 1 91 ? 32.087 -25.063 -5.351 1.00 93.69 91 LEU A N 1
ATOM 677 C CA . LEU A 1 91 ? 33.113 -24.827 -6.378 1.00 93.69 91 LEU A CA 1
ATOM 678 C C . LEU A 1 91 ? 34.555 -25.103 -5.904 1.00 93.69 91 LEU A C 1
ATOM 680 O O . LEU A 1 91 ? 35.496 -24.982 -6.703 1.00 93.69 91 LEU A O 1
ATOM 684 N N . GLY A 1 92 ? 34.730 -25.479 -4.631 1.00 94.25 92 GLY A N 1
ATOM 685 C CA . GLY A 1 92 ? 36.031 -25.750 -4.017 1.00 94.25 92 GLY A CA 1
ATOM 686 C C . GLY A 1 92 ? 36.852 -24.492 -3.723 1.00 94.25 92 GLY A C 1
ATOM 687 O O . GLY A 1 92 ? 38.076 -24.553 -3.766 1.00 94.25 92 GLY A O 1
ATOM 688 N N . LEU A 1 93 ? 36.199 -23.352 -3.477 1.00 96.44 93 LEU A N 1
ATOM 689 C CA . LEU A 1 93 ? 36.854 -22.074 -3.182 1.00 96.44 93 LEU A CA 1
ATOM 690 C C . LEU A 1 93 ? 37.078 -21.884 -1.671 1.00 96.44 93 LEU A C 1
ATOM 692 O O . LEU A 1 93 ? 36.255 -22.279 -0.828 1.00 96.44 93 LEU A O 1
ATOM 696 N N . SER A 1 94 ? 38.193 -21.236 -1.338 1.00 96.88 94 SER A N 1
ATOM 697 C CA . SER A 1 94 ? 38.591 -20.864 0.020 1.00 96.88 94 SER A CA 1
ATOM 698 C C . SER A 1 94 ? 37.687 -19.769 0.599 1.00 96.88 94 SER A C 1
ATOM 700 O O . SER A 1 94 ? 36.831 -19.201 -0.083 1.00 96.88 94 SER A O 1
ATOM 702 N N . LYS A 1 95 ? 37.856 -19.487 1.895 1.00 96.69 95 LYS A N 1
ATOM 703 C CA . LYS A 1 95 ? 37.198 -18.353 2.553 1.00 96.69 95 LYS A CA 1
ATOM 704 C C . LYS A 1 95 ? 37.894 -17.051 2.158 1.00 96.69 95 LYS A C 1
ATOM 706 O O . LYS A 1 95 ? 39.121 -17.005 2.078 1.00 96.69 95 LYS A O 1
ATOM 711 N N . TYR A 1 96 ? 37.115 -15.993 1.986 1.00 97.19 96 TYR A N 1
ATOM 712 C CA . TYR A 1 96 ? 37.633 -14.631 1.952 1.00 97.19 96 TYR A CA 1
ATOM 713 C C . TYR A 1 96 ? 38.334 -14.291 3.275 1.00 97.19 96 TYR A C 1
ATOM 715 O O . TYR A 1 96 ? 37.844 -14.635 4.353 1.00 97.19 96 TYR A O 1
ATOM 723 N N . LYS A 1 97 ? 39.497 -13.641 3.181 1.00 96.00 97 LYS A N 1
ATOM 724 C CA . LYS A 1 97 ? 40.272 -13.151 4.325 1.00 96.00 97 LYS A CA 1
ATOM 725 C C . LYS A 1 97 ? 40.414 -11.633 4.209 1.00 96.00 97 LYS A C 1
ATOM 727 O O . LYS A 1 97 ? 41.277 -11.156 3.467 1.00 96.00 97 LYS A O 1
ATOM 732 N N . ALA A 1 98 ? 39.543 -10.900 4.905 1.00 95.31 98 ALA A N 1
ATOM 733 C CA . ALA A 1 98 ? 39.551 -9.438 4.929 1.00 95.31 98 ALA A CA 1
ATOM 734 C C . ALA A 1 98 ? 40.816 -8.900 5.615 1.00 95.31 98 ALA A C 1
ATOM 736 O O . ALA A 1 98 ? 41.222 -9.417 6.659 1.00 95.31 98 ALA A O 1
ATOM 737 N N . THR A 1 99 ? 41.431 -7.864 5.047 1.00 95.31 99 THR A N 1
ATOM 738 C CA . THR A 1 99 ? 42.494 -7.099 5.710 1.00 95.31 99 THR A CA 1
ATOM 739 C C . THR A 1 99 ? 41.900 -6.043 6.635 1.00 95.31 99 THR A C 1
ATOM 741 O O . THR A 1 99 ? 40.741 -5.645 6.505 1.00 95.31 99 THR A O 1
ATOM 744 N N . GLU A 1 100 ? 42.707 -5.550 7.573 1.00 95.06 100 GLU A N 1
ATOM 745 C CA . GLU A 1 100 ? 42.293 -4.461 8.458 1.00 95.06 100 GLU A CA 1
ATOM 746 C C . GLU A 1 100 ? 41.929 -3.193 7.668 1.00 95.06 100 GLU A C 1
ATOM 748 O O . GLU A 1 100 ? 40.906 -2.572 7.944 1.00 95.06 100 GLU A O 1
ATOM 753 N N . GLU A 1 101 ? 42.697 -2.859 6.627 1.00 95.19 101 GLU A N 1
ATOM 754 C CA . GLU A 1 101 ? 42.428 -1.711 5.753 1.00 95.19 101 GLU A CA 1
ATOM 755 C C . GLU A 1 101 ? 41.078 -1.829 5.031 1.00 95.19 101 GLU A C 1
ATOM 757 O O . GLU A 1 101 ? 40.340 -0.850 4.940 1.00 95.19 101 GLU A O 1
ATOM 762 N N . GLU A 1 102 ? 40.710 -3.027 4.565 1.00 95.69 102 GLU A N 1
ATOM 763 C CA . GLU A 1 102 ? 39.410 -3.275 3.928 1.00 95.69 102 GLU A CA 1
ATOM 764 C C . GLU A 1 102 ? 38.249 -3.122 4.920 1.00 95.69 102 GLU A C 1
ATOM 766 O O . GLU A 1 102 ? 37.193 -2.599 4.562 1.00 95.69 102 GLU A O 1
ATOM 771 N N . ILE A 1 103 ? 38.435 -3.534 6.176 1.00 96.50 103 ILE A N 1
ATOM 772 C CA . ILE A 1 103 ? 37.424 -3.370 7.230 1.00 96.50 103 ILE A CA 1
ATOM 773 C C . ILE A 1 103 ? 37.256 -1.890 7.586 1.00 96.50 103 ILE A C 1
ATOM 775 O O . ILE A 1 103 ? 36.130 -1.392 7.648 1.00 96.50 103 ILE A O 1
ATOM 779 N N . GLN A 1 104 ? 38.360 -1.170 7.785 1.00 96.81 104 GLN A N 1
ATOM 780 C CA . GLN A 1 104 ? 38.313 0.258 8.100 1.00 96.81 104 GLN A CA 1
ATOM 781 C C . GLN A 1 104 ? 37.749 1.083 6.938 1.00 96.81 104 GLN A C 1
ATOM 783 O O . GLN A 1 104 ? 36.982 2.021 7.160 1.00 96.81 104 GLN A O 1
ATOM 788 N N . ARG A 1 105 ? 38.020 0.673 5.693 1.00 96.06 105 ARG A N 1
ATOM 789 C CA . ARG A 1 105 ? 37.380 1.230 4.497 1.00 96.06 105 ARG A CA 1
ATOM 790 C C . ARG A 1 105 ? 35.854 1.140 4.568 1.00 96.06 105 ARG A C 1
ATOM 792 O O . ARG A 1 105 ? 35.182 2.107 4.224 1.00 96.06 105 ARG A O 1
ATOM 799 N N . PHE A 1 106 ? 35.291 0.020 5.022 1.00 96.19 106 PHE A N 1
ATOM 800 C CA . PHE A 1 106 ? 33.838 -0.113 5.199 1.00 96.19 106 PHE A CA 1
ATOM 801 C C . PHE A 1 106 ? 33.283 0.814 6.286 1.00 96.19 106 PHE A C 1
ATOM 803 O O . PHE A 1 106 ? 32.214 1.388 6.096 1.00 96.19 106 PHE A O 1
ATOM 810 N N . ILE A 1 107 ? 33.999 0.979 7.401 1.00 95.62 107 ILE A N 1
ATOM 811 C CA . ILE A 1 107 ? 33.605 1.895 8.484 1.00 95.62 107 ILE A CA 1
ATOM 812 C C . ILE A 1 107 ? 33.550 3.338 7.964 1.00 95.62 107 ILE A C 1
ATOM 814 O O . ILE A 1 107 ? 32.538 4.014 8.148 1.00 95.62 107 ILE A O 1
ATOM 818 N N . GLU A 1 108 ? 34.587 3.782 7.246 1.00 94.69 108 GLU A N 1
ATOM 819 C CA . GLU A 1 108 ? 34.618 5.111 6.621 1.00 94.69 108 GLU A CA 1
ATOM 820 C C . GLU A 1 108 ? 33.474 5.288 5.607 1.00 94.69 108 GLU A C 1
ATOM 822 O O . GLU A 1 108 ? 32.776 6.304 5.616 1.00 94.69 108 GLU A O 1
ATOM 827 N N . GLU A 1 109 ? 33.236 4.292 4.748 1.00 94.25 109 GLU A N 1
ATOM 828 C CA . GLU A 1 109 ? 32.156 4.342 3.761 1.00 94.25 109 GLU A CA 1
ATOM 829 C C . GLU A 1 109 ? 30.762 4.449 4.404 1.00 94.25 109 GLU A C 1
ATOM 831 O O . GLU A 1 109 ? 29.929 5.186 3.880 1.00 94.25 109 GLU A O 1
ATOM 836 N N . ILE A 1 110 ? 30.500 3.778 5.534 1.00 92.75 110 ILE A N 1
ATOM 837 C CA . ILE A 1 110 ? 29.220 3.881 6.265 1.00 92.75 110 ILE A CA 1
ATOM 838 C C . ILE A 1 110 ? 28.986 5.313 6.751 1.00 92.75 110 ILE A C 1
ATOM 840 O O . ILE A 1 110 ? 27.899 5.858 6.552 1.00 92.75 110 ILE A O 1
ATOM 844 N N . GLU A 1 111 ? 30.003 5.946 7.340 1.00 89.62 111 GLU A N 1
ATOM 845 C CA . GLU A 1 111 ? 29.898 7.335 7.798 1.00 89.62 111 GLU A CA 1
ATOM 846 C C . GLU A 1 111 ? 29.657 8.310 6.641 1.00 89.62 111 GLU A C 1
ATOM 848 O O . GLU A 1 111 ? 28.854 9.239 6.756 1.00 89.62 111 GLU A O 1
ATOM 853 N N . LEU A 1 112 ? 30.342 8.107 5.513 1.00 90.06 112 LEU A N 1
ATOM 854 C CA . LEU A 1 112 ? 30.182 8.942 4.323 1.00 90.06 112 LEU A CA 1
ATOM 855 C C . LEU A 1 112 ? 28.823 8.739 3.648 1.00 90.06 112 LEU A C 1
ATOM 857 O O . LEU A 1 112 ? 28.231 9.708 3.172 1.00 90.06 112 LEU A O 1
ATOM 861 N N . TYR A 1 113 ? 28.310 7.510 3.631 1.00 88.12 113 TYR A N 1
ATOM 862 C CA . TYR A 1 113 ? 27.020 7.186 3.031 1.00 88.12 113 TYR A CA 1
ATOM 863 C C . TYR A 1 113 ? 25.864 7.891 3.750 1.00 88.12 113 TYR A C 1
ATOM 865 O O . TYR A 1 113 ? 25.032 8.517 3.095 1.00 88.12 113 TYR A O 1
ATOM 873 N N . GLU A 1 114 ? 25.866 7.907 5.086 1.00 81.62 114 GLU A N 1
ATOM 874 C CA . GLU A 1 114 ? 24.849 8.625 5.872 1.00 81.62 114 GLU A CA 1
ATOM 875 C C . GLU A 1 114 ? 24.938 10.149 5.715 1.00 81.62 114 GLU A C 1
ATOM 877 O O . GLU A 1 114 ? 23.921 10.844 5.724 1.00 81.62 114 GLU A O 1
ATOM 882 N N . ARG A 1 115 ? 26.140 10.695 5.489 1.00 77.88 115 ARG A N 1
ATOM 883 C CA . ARG A 1 115 ? 26.303 12.115 5.123 1.00 77.88 115 ARG A CA 1
ATOM 884 C C . ARG A 1 115 ? 25.776 12.416 3.712 1.00 77.88 115 ARG A C 1
ATOM 886 O O . ARG A 1 115 ? 25.409 13.555 3.425 1.00 77.88 115 ARG A O 1
ATOM 893 N N . GLY A 1 116 ? 25.723 11.413 2.836 1.00 60.88 116 GLY A N 1
ATOM 894 C CA . GLY A 1 116 ? 25.432 11.512 1.403 1.00 60.88 116 GLY A CA 1
ATOM 895 C C . GLY A 1 116 ? 23.961 11.663 1.000 1.00 60.88 116 GLY A C 1
ATOM 896 O O . GLY A 1 116 ? 23.650 11.479 -0.172 1.00 60.88 116 GLY A O 1
ATOM 897 N N . LYS A 1 117 ? 23.061 12.048 1.919 1.00 59.06 117 LYS A N 1
ATOM 898 C CA . LYS A 1 117 ? 21.589 12.165 1.744 1.00 59.06 117 LYS A CA 1
ATOM 899 C C . LYS A 1 117 ? 20.802 10.846 1.764 1.00 59.06 117 LYS A C 1
ATOM 901 O O . LYS A 1 117 ? 19.576 10.898 1.654 1.00 59.06 117 LYS A O 1
ATOM 906 N N . THR A 1 118 ? 21.452 9.694 1.943 1.00 65.50 118 THR A N 1
ATOM 907 C CA . THR A 1 118 ? 20.770 8.395 2.048 1.00 65.50 118 THR A CA 1
ATOM 908 C C . THR A 1 118 ? 21.050 7.748 3.398 1.00 65.50 118 THR A C 1
ATOM 910 O O . THR A 1 118 ? 22.172 7.354 3.686 1.00 65.50 118 THR A O 1
ATOM 913 N N . ASN A 1 119 ? 20.008 7.577 4.213 1.00 78.06 119 ASN A N 1
ATOM 914 C CA . ASN A 1 119 ? 20.142 6.934 5.520 1.00 78.06 119 ASN A CA 1
ATOM 915 C C . ASN A 1 119 ? 19.991 5.415 5.408 1.00 78.06 119 ASN A C 1
ATOM 917 O O . ASN A 1 119 ? 19.122 4.918 4.675 1.00 78.06 119 ASN A O 1
ATOM 921 N N . LEU A 1 120 ? 20.808 4.686 6.168 1.00 83.12 120 LEU A N 1
ATOM 922 C CA . LEU A 1 120 ? 20.623 3.258 6.405 1.00 83.12 120 LEU A CA 1
ATOM 923 C C . LEU A 1 120 ? 19.421 3.041 7.332 1.00 83.12 120 LEU A C 1
ATOM 925 O O . LEU A 1 120 ? 19.202 3.791 8.280 1.00 83.12 120 LEU A O 1
ATOM 929 N N . GLN A 1 121 ? 18.647 1.982 7.094 1.00 79.62 121 GLN A N 1
ATOM 930 C CA . GLN A 1 121 ? 17.579 1.562 8.011 1.00 79.62 121 GLN A CA 1
ATOM 931 C C . GLN A 1 121 ? 18.126 1.072 9.358 1.00 79.62 121 GLN A C 1
ATOM 933 O O . GLN A 1 121 ? 17.418 1.095 10.364 1.00 79.62 121 GLN A O 1
ATOM 938 N N . TYR A 1 122 ? 19.358 0.567 9.354 1.00 83.31 122 TYR A N 1
ATOM 939 C CA . TYR A 1 122 ? 20.095 0.134 10.529 1.00 83.31 122 TYR A CA 1
ATOM 940 C C . TYR A 1 122 ? 21.536 0.601 10.392 1.00 83.31 122 TYR A C 1
ATOM 942 O O . TYR A 1 122 ? 22.208 0.237 9.427 1.00 83.31 122 TYR A O 1
ATOM 950 N N . ARG A 1 123 ? 21.992 1.395 11.360 1.00 88.00 123 ARG A N 1
ATOM 951 C CA . ARG A 1 123 ? 23.372 1.858 11.437 1.00 88.00 123 ARG A CA 1
ATOM 952 C C . ARG A 1 123 ? 24.159 0.909 12.344 1.00 88.00 123 ARG A C 1
ATOM 954 O O . ARG A 1 123 ? 23.951 0.962 13.556 1.00 88.00 123 ARG A O 1
ATOM 961 N N . PRO A 1 124 ? 25.024 0.043 11.792 1.00 89.19 124 PRO A N 1
ATOM 962 C CA . PRO A 1 124 ? 25.815 -0.861 12.607 1.00 89.19 124 PRO A CA 1
ATOM 963 C C . PRO A 1 124 ? 26.908 -0.094 13.356 1.00 89.19 124 PRO A C 1
ATOM 965 O O . PRO A 1 124 ? 27.445 0.898 12.859 1.00 89.19 124 PRO A O 1
ATOM 968 N N . SER A 1 125 ? 27.270 -0.571 14.542 1.00 90.44 125 SER A N 1
ATOM 969 C CA . SER A 1 125 ? 28.450 -0.087 15.255 1.00 90.44 125 SER A CA 1
ATOM 970 C C . SER A 1 125 ? 29.735 -0.557 14.566 1.00 90.44 125 SER A C 1
ATOM 972 O O . SER A 1 125 ? 29.766 -1.599 13.908 1.00 90.44 125 SER A O 1
ATOM 974 N N . ASN A 1 126 ? 30.845 0.158 14.776 1.00 93.00 126 ASN A N 1
ATOM 975 C CA . ASN A 1 126 ? 32.151 -0.239 14.231 1.00 93.00 126 ASN A CA 1
ATOM 976 C C . ASN A 1 126 ? 32.531 -1.670 14.646 1.00 93.00 126 ASN A C 1
ATOM 978 O O . ASN A 1 126 ? 33.096 -2.424 13.859 1.00 93.00 126 ASN A O 1
ATOM 982 N N . LYS A 1 127 ? 32.165 -2.075 15.867 1.00 90.88 127 LYS A N 1
ATOM 983 C CA . LYS A 1 127 ? 32.394 -3.430 16.375 1.00 90.88 127 LYS A CA 1
ATOM 984 C C . LYS A 1 127 ? 31.583 -4.473 15.607 1.00 90.88 127 LYS A C 1
ATOM 986 O O . LYS A 1 127 ? 32.127 -5.521 15.271 1.00 90.88 127 LYS A O 1
ATOM 991 N N . GLU A 1 128 ? 30.317 -4.194 15.298 1.00 92.25 128 GLU A N 1
ATOM 992 C CA . GLU A 1 128 ? 29.493 -5.085 14.470 1.00 92.25 128 GLU A CA 1
ATOM 993 C C . GLU A 1 128 ? 30.068 -5.234 13.060 1.00 92.25 128 GLU A C 1
ATOM 995 O O . GLU A 1 128 ? 30.130 -6.351 12.547 1.00 92.25 128 GLU A O 1
ATOM 1000 N N . VAL A 1 129 ? 30.546 -4.137 12.461 1.00 94.50 129 VAL A N 1
ATOM 1001 C CA . VAL A 1 129 ? 31.195 -4.145 11.139 1.00 94.50 129 VAL A CA 1
ATOM 1002 C C . VAL A 1 129 ? 32.460 -5.006 11.155 1.00 94.50 129 VAL A C 1
ATOM 1004 O O . VAL A 1 129 ? 32.612 -5.876 10.297 1.00 94.50 129 VAL A O 1
ATOM 1007 N N . ILE A 1 130 ? 33.329 -4.828 12.157 1.00 94.88 130 ILE A N 1
ATOM 1008 C CA . ILE A 1 130 ? 34.558 -5.621 12.323 1.00 94.88 130 ILE A CA 1
ATOM 1009 C C . ILE A 1 130 ? 34.227 -7.106 12.479 1.00 94.88 130 ILE A C 1
ATOM 1011 O O . ILE A 1 130 ? 34.799 -7.939 11.774 1.00 94.88 130 ILE A O 1
ATOM 1015 N N . VAL A 1 131 ? 33.290 -7.455 13.369 1.00 93.94 131 VAL A N 1
ATOM 1016 C CA . VAL A 1 131 ? 32.892 -8.853 13.598 1.00 93.94 131 VAL A CA 1
ATOM 1017 C C . VAL A 1 131 ? 32.310 -9.463 12.325 1.00 93.94 131 VAL A C 1
ATOM 1019 O O . VAL A 1 131 ? 32.658 -10.592 11.983 1.00 93.94 131 VAL A O 1
ATOM 1022 N N . ALA A 1 132 ? 31.463 -8.729 11.602 1.00 94.12 132 ALA A N 1
ATOM 1023 C CA . ALA A 1 132 ? 30.863 -9.202 10.362 1.00 94.12 132 ALA A CA 1
ATOM 1024 C C . ALA A 1 132 ? 31.928 -9.472 9.289 1.00 94.12 132 ALA A C 1
ATOM 1026 O O . ALA A 1 132 ? 32.074 -10.605 8.833 1.00 94.12 132 ALA A O 1
ATOM 1027 N N . LEU A 1 133 ? 32.708 -8.459 8.910 1.00 95.31 133 LEU A N 1
ATOM 1028 C CA . LEU A 1 133 ? 33.663 -8.562 7.803 1.00 95.31 133 LEU A CA 1
ATOM 1029 C C . LEU A 1 133 ? 34.832 -9.510 8.094 1.00 95.31 133 LEU A C 1
ATOM 1031 O O . LEU A 1 133 ? 35.356 -10.115 7.164 1.00 95.31 133 LEU A O 1
ATOM 1035 N N . SER A 1 134 ? 35.195 -9.710 9.365 1.00 94.81 134 SER A N 1
ATOM 1036 C CA . SER A 1 134 ? 36.229 -10.689 9.742 1.00 94.81 134 SER A CA 1
ATOM 1037 C C . SER A 1 134 ? 35.777 -12.144 9.586 1.00 94.81 134 SER A C 1
ATOM 1039 O O . SER A 1 134 ? 36.616 -13.041 9.546 1.00 94.81 134 SER A O 1
ATOM 1041 N N . ASN A 1 135 ? 34.465 -12.405 9.539 1.00 94.94 135 ASN A N 1
ATOM 1042 C CA . ASN A 1 135 ? 33.921 -13.765 9.562 1.00 94.94 135 ASN A CA 1
ATOM 1043 C C . ASN A 1 135 ? 33.102 -14.140 8.320 1.00 94.94 135 ASN A C 1
ATOM 1045 O O . ASN A 1 135 ? 32.927 -15.333 8.058 1.00 94.94 135 ASN A O 1
ATOM 1049 N N . ILE A 1 136 ? 32.603 -13.168 7.549 1.00 96.06 136 ILE A N 1
ATOM 1050 C CA . ILE A 1 136 ? 31.879 -13.451 6.305 1.00 96.06 136 ILE A CA 1
ATOM 1051 C C . ILE A 1 136 ? 32.850 -14.111 5.302 1.00 96.06 136 ILE A C 1
ATOM 1053 O O . ILE A 1 136 ? 33.874 -13.528 4.953 1.00 96.06 136 ILE A O 1
ATOM 1057 N N . PRO A 1 137 ? 32.550 -15.328 4.807 1.00 95.50 137 PRO A N 1
ATOM 1058 C CA . PRO A 1 137 ? 33.500 -16.145 4.042 1.00 95.50 137 PRO A CA 1
ATOM 1059 C C . PRO A 1 137 ? 33.585 -15.794 2.549 1.00 95.50 137 PRO A C 1
ATOM 1061 O O . PRO A 1 137 ? 34.299 -16.474 1.811 1.00 95.50 137 PRO A O 1
ATOM 1064 N N . ILE A 1 138 ? 32.864 -14.768 2.101 1.00 97.31 138 ILE A N 1
ATOM 1065 C CA . ILE A 1 138 ? 32.906 -14.220 0.742 1.00 97.31 138 ILE A CA 1
ATOM 1066 C C . ILE A 1 138 ? 33.136 -12.712 0.814 1.00 97.31 138 ILE A C 1
ATOM 1068 O O . ILE A 1 138 ? 32.792 -12.079 1.810 1.00 97.31 138 ILE A O 1
ATOM 1072 N N . GLU A 1 139 ? 33.674 -12.118 -0.243 1.00 98.00 139 GLU A N 1
ATOM 1073 C CA . GLU A 1 139 ? 33.804 -10.663 -0.302 1.00 98.00 139 GLU A CA 1
ATOM 1074 C C . GLU A 1 139 ? 32.456 -10.036 -0.682 1.00 98.00 139 GLU A C 1
ATOM 1076 O O . GLU A 1 139 ? 31.895 -10.320 -1.744 1.00 98.00 139 GLU A O 1
ATOM 1081 N N . ILE A 1 140 ? 31.943 -9.165 0.189 1.00 97.50 140 ILE A N 1
ATOM 1082 C CA . ILE A 1 140 ? 30.869 -8.227 -0.143 1.00 97.50 140 ILE A CA 1
ATOM 1083 C C . ILE A 1 140 ? 31.550 -6.989 -0.727 1.00 97.50 140 ILE A C 1
ATOM 1085 O O . ILE A 1 140 ? 32.265 -6.287 -0.018 1.00 97.50 140 ILE A O 1
ATOM 1089 N N . THR A 1 141 ? 31.353 -6.717 -2.013 1.00 96.62 141 THR A N 1
ATOM 1090 C CA . THR A 1 141 ? 31.918 -5.540 -2.691 1.00 96.62 141 THR A CA 1
ATOM 1091 C C . THR A 1 141 ? 30.902 -4.976 -3.684 1.00 96.62 141 THR A C 1
ATOM 1093 O O . THR A 1 141 ? 29.723 -5.323 -3.621 1.00 96.62 141 THR A O 1
ATOM 1096 N N . GLY A 1 142 ? 31.290 -4.052 -4.560 1.00 92.12 142 GLY A N 1
ATOM 1097 C CA . GLY A 1 142 ? 30.360 -3.428 -5.494 1.00 92.12 142 GLY A CA 1
ATOM 1098 C C . GLY A 1 142 ? 30.949 -2.282 -6.299 1.00 92.12 142 GLY A C 1
ATOM 1099 O O . GLY A 1 142 ? 32.022 -1.764 -5.994 1.00 92.12 142 GLY A O 1
ATOM 1100 N N . GLU A 1 143 ? 30.200 -1.867 -7.319 1.00 86.94 143 GLU A N 1
ATOM 1101 C CA . GLU A 1 143 ? 30.462 -0.618 -8.038 1.00 86.94 143 GLU A CA 1
ATOM 1102 C C . GLU A 1 143 ? 30.196 0.588 -7.113 1.00 86.94 143 GLU A C 1
ATOM 1104 O O . GLU A 1 143 ? 29.395 0.521 -6.176 1.00 86.94 143 GLU A O 1
ATOM 1109 N N . SER A 1 144 ? 30.851 1.719 -7.381 1.00 86.88 144 SER A N 1
ATOM 1110 C CA . SER A 1 144 ? 30.553 2.973 -6.681 1.00 86.88 144 SER A CA 1
ATOM 1111 C C . SER A 1 144 ? 29.131 3.440 -6.984 1.00 86.88 144 SER A C 1
ATOM 1113 O O . SER A 1 144 ? 28.770 3.561 -8.157 1.00 86.88 144 SER A O 1
ATOM 1115 N N . THR A 1 145 ? 28.349 3.747 -5.951 1.00 82.19 145 THR A N 1
ATOM 1116 C CA . THR A 1 145 ? 26.977 4.266 -6.112 1.00 82.19 145 THR A CA 1
ATOM 1117 C C . THR A 1 145 ? 26.872 5.755 -5.818 1.00 82.19 145 THR A C 1
ATOM 1119 O O . THR A 1 145 ? 25.975 6.403 -6.345 1.00 82.19 145 THR A O 1
ATOM 1122 N N . GLU A 1 146 ? 27.792 6.296 -5.018 1.00 82.81 146 GLU A N 1
ATOM 1123 C CA . GLU A 1 146 ? 27.866 7.722 -4.707 1.00 82.81 146 GLU A CA 1
ATOM 1124 C C . GLU A 1 146 ? 29.099 8.352 -5.356 1.00 82.81 146 GLU A C 1
ATOM 1126 O O . GLU A 1 146 ? 30.127 7.705 -5.553 1.00 82.81 146 GLU A O 1
ATOM 1131 N N . GLU A 1 147 ? 29.027 9.653 -5.627 1.00 84.50 147 GLU A N 1
ATOM 1132 C CA . GLU A 1 147 ? 30.168 10.430 -6.130 1.00 84.50 147 GLU A CA 1
ATOM 1133 C C . GLU A 1 147 ? 31.162 10.834 -5.021 1.00 84.50 147 GLU A C 1
ATOM 1135 O O . GLU A 1 147 ? 32.172 11.477 -5.299 1.00 84.50 147 GLU A O 1
ATOM 1140 N N . ILE A 1 148 ? 30.886 10.461 -3.767 1.00 87.38 148 ILE A N 1
ATOM 1141 C CA . ILE A 1 148 ? 31.702 10.791 -2.594 1.00 87.38 148 ILE A CA 1
ATOM 1142 C C . ILE A 1 148 ? 32.934 9.883 -2.557 1.00 87.38 148 ILE A C 1
ATOM 1144 O O . ILE A 1 148 ? 32.809 8.657 -2.592 1.00 87.38 148 ILE A O 1
ATOM 1148 N N . GLU A 1 149 ? 34.120 10.486 -2.465 1.00 90.31 149 GLU A N 1
ATOM 1149 C CA . GLU A 1 149 ? 35.387 9.767 -2.329 1.00 90.31 149 GLU A CA 1
ATOM 1150 C C . GLU A 1 149 ? 35.763 9.508 -0.867 1.00 90.31 149 GLU A C 1
ATOM 1152 O O . GLU A 1 149 ? 35.483 10.323 0.013 1.00 90.31 149 GLU A O 1
ATOM 1157 N N . VAL A 1 150 ? 36.460 8.396 -0.629 1.00 91.38 150 VAL A N 1
ATOM 1158 C CA . VAL A 1 150 ? 37.093 8.096 0.658 1.00 91.38 150 VAL A CA 1
ATOM 1159 C C . VAL A 1 150 ? 38.431 8.819 0.804 1.00 91.38 150 VAL A C 1
ATOM 1161 O O . VAL A 1 150 ? 39.135 9.090 -0.177 1.00 91.38 150 VAL A O 1
ATOM 1164 N N . SER A 1 151 ? 38.788 9.119 2.045 1.00 87.06 151 SER A N 1
ATOM 1165 C CA . SER A 1 151 ? 39.956 9.902 2.435 1.00 87.06 151 SER A CA 1
ATOM 1166 C C . SER A 1 151 ? 41.116 9.045 2.939 1.00 87.06 151 SER A C 1
ATOM 1168 O O . SER A 1 151 ? 42.249 9.284 2.523 1.00 87.06 151 SER A O 1
ATOM 1170 N N . GLY A 1 152 ? 40.848 8.042 3.784 1.00 82.88 152 GLY A N 1
ATOM 1171 C CA . GLY A 1 152 ? 41.889 7.254 4.451 1.00 82.88 152 GLY A CA 1
ATOM 1172 C C . GLY A 1 152 ? 42.339 6.031 3.654 1.00 82.88 152 GLY A C 1
ATOM 1173 O O . GLY A 1 152 ? 43.528 5.852 3.402 1.00 82.88 152 GLY A O 1
ATOM 1174 N N . TYR A 1 153 ? 41.390 5.203 3.215 1.00 91.38 153 TYR A N 1
ATOM 1175 C CA . TYR A 1 153 ? 41.670 3.856 2.691 1.00 91.38 153 TYR A CA 1
ATOM 1176 C C . TYR A 1 153 ? 41.515 3.772 1.164 1.00 91.38 153 TYR A C 1
ATOM 1178 O O . TYR A 1 153 ? 40.597 3.138 0.630 1.00 91.38 153 TYR A O 1
ATOM 1186 N N . ARG A 1 154 ? 42.399 4.470 0.442 1.00 93.44 154 ARG A N 1
ATOM 1187 C CA . ARG A 1 154 ? 42.388 4.579 -1.031 1.00 93.44 154 ARG A CA 1
ATOM 1188 C C . ARG A 1 154 ? 43.274 3.526 -1.704 1.00 93.44 154 ARG A C 1
ATOM 1190 O O . ARG A 1 154 ? 44.283 3.117 -1.147 1.00 93.44 154 ARG A O 1
ATOM 1197 N N . ASN A 1 155 ? 42.943 3.181 -2.950 1.00 92.19 155 ASN A N 1
ATOM 1198 C CA . ASN A 1 155 ? 43.719 2.312 -3.847 1.00 92.19 155 ASN A CA 1
ATOM 1199 C C . ASN A 1 155 ? 44.044 0.928 -3.259 1.00 92.19 155 ASN A C 1
ATOM 1201 O O . ASN A 1 155 ? 45.131 0.401 -3.487 1.00 92.19 155 ASN A O 1
ATOM 1205 N N . LEU A 1 156 ? 43.109 0.345 -2.504 1.00 92.38 156 LEU A N 1
ATOM 1206 C CA . LEU A 1 156 ? 43.263 -1.018 -2.004 1.00 92.38 156 LEU A CA 1
ATOM 1207 C C . LEU A 1 156 ? 43.257 -1.999 -3.183 1.00 92.38 156 LEU A C 1
ATOM 1209 O O . LEU A 1 156 ? 42.403 -1.900 -4.060 1.00 92.38 156 LEU A O 1
ATOM 1213 N N . GLU A 1 157 ? 44.186 -2.958 -3.189 1.00 88.88 157 GLU A N 1
ATOM 1214 C CA . GLU A 1 157 ? 44.439 -3.872 -4.319 1.00 88.88 157 GLU A CA 1
ATOM 1215 C C . GLU A 1 157 ? 43.171 -4.581 -4.821 1.00 88.88 157 GLU A C 1
ATOM 1217 O O . GLU A 1 157 ? 42.975 -4.761 -6.021 1.00 88.88 157 GLU A O 1
ATOM 1222 N N . ARG A 1 158 ? 42.285 -4.950 -3.891 1.00 91.19 158 ARG A N 1
ATOM 1223 C CA . ARG A 1 158 ? 41.049 -5.686 -4.168 1.00 91.19 158 ARG A CA 1
ATOM 1224 C C . ARG A 1 158 ? 39.819 -4.789 -4.341 1.00 91.19 158 ARG A C 1
ATOM 1226 O O . ARG A 1 158 ? 38.746 -5.325 -4.581 1.00 91.19 158 ARG A O 1
ATOM 1233 N N . ILE A 1 159 ? 39.932 -3.466 -4.233 1.00 92.25 159 ILE A N 1
ATOM 1234 C CA . ILE A 1 159 ? 38.797 -2.540 -4.373 1.00 92.25 159 ILE A CA 1
ATOM 1235 C C . ILE A 1 159 ? 39.090 -1.558 -5.505 1.00 92.25 159 ILE A C 1
ATOM 1237 O O . ILE A 1 159 ? 39.899 -0.644 -5.377 1.00 92.25 159 ILE A O 1
ATOM 1241 N N . GLU A 1 160 ? 38.366 -1.698 -6.610 1.00 91.62 160 GLU A N 1
ATOM 1242 C CA . GLU A 1 160 ? 38.647 -1.021 -7.882 1.00 91.62 160 GLU A CA 1
ATOM 1243 C C . GLU A 1 160 ? 38.216 0.458 -7.906 1.00 91.62 160 GLU A C 1
ATOM 1245 O O . GLU A 1 160 ? 38.363 1.144 -8.918 1.00 91.62 160 GLU A O 1
ATOM 1250 N N . THR A 1 161 ? 37.662 0.970 -6.803 1.00 92.88 161 THR A N 1
ATOM 1251 C CA . THR A 1 161 ? 37.155 2.340 -6.685 1.00 92.88 161 THR A CA 1
ATOM 1252 C C . THR A 1 161 ? 37.536 2.995 -5.360 1.00 92.88 161 THR A C 1
ATOM 1254 O O . THR A 1 161 ? 37.593 2.359 -4.308 1.00 92.88 161 THR A O 1
ATOM 1257 N N . ASN A 1 162 ? 37.722 4.315 -5.396 1.00 94.25 162 ASN A N 1
ATOM 1258 C CA . ASN A 1 162 ? 37.903 5.167 -4.215 1.00 94.25 162 ASN A CA 1
ATOM 1259 C C . ASN A 1 162 ? 36.611 5.873 -3.787 1.00 94.25 162 ASN A C 1
ATOM 1261 O O . ASN A 1 162 ? 36.652 6.758 -2.940 1.00 94.25 162 ASN A O 1
ATOM 1265 N N . LYS A 1 163 ? 35.472 5.516 -4.381 1.00 93.50 163 LYS A N 1
ATOM 1266 C CA . LYS A 1 163 ? 34.161 6.076 -4.044 1.00 93.50 163 LYS A CA 1
ATOM 1267 C C . LYS A 1 163 ? 33.349 5.122 -3.172 1.00 93.50 163 LYS A C 1
ATOM 1269 O O . LYS A 1 163 ? 33.649 3.928 -3.103 1.00 93.50 163 LYS A O 1
ATOM 1274 N N . VAL A 1 164 ? 32.319 5.652 -2.518 1.00 92.06 164 VAL A N 1
ATOM 1275 C CA . VAL A 1 164 ? 31.416 4.881 -1.648 1.00 92.06 164 VAL A CA 1
ATOM 1276 C C . VAL A 1 164 ? 30.604 3.855 -2.455 1.00 92.06 164 VAL A C 1
ATOM 1278 O O . VAL A 1 164 ? 29.995 4.176 -3.484 1.00 92.06 164 VAL A O 1
ATOM 1281 N N . ARG A 1 165 ? 30.574 2.608 -1.969 1.00 94.25 165 ARG A N 1
ATOM 1282 C CA . ARG A 1 165 ? 29.913 1.450 -2.594 1.00 94.25 165 ARG A CA 1
ATOM 1283 C C . ARG A 1 165 ? 28.612 1.121 -1.863 1.00 94.25 165 ARG A C 1
ATOM 1285 O O . ARG A 1 165 ? 28.501 0.109 -1.174 1.00 94.25 165 ARG A O 1
ATOM 1292 N N . GLY A 1 166 ? 27.590 1.957 -2.030 1.00 91.38 166 GLY A N 1
ATOM 1293 C CA . GLY A 1 166 ? 26.322 1.848 -1.296 1.00 91.38 166 GLY A CA 1
ATOM 1294 C C . GLY A 1 166 ? 25.638 0.481 -1.411 1.00 91.38 166 GLY A C 1
ATOM 1295 O O . GLY A 1 166 ? 25.094 -0.002 -0.425 1.00 91.38 166 GLY A O 1
ATOM 1296 N N . GLY A 1 167 ? 25.730 -0.205 -2.558 1.00 92.19 167 GLY A N 1
ATOM 1297 C CA . GLY A 1 167 ? 25.217 -1.577 -2.706 1.00 92.19 167 GLY A CA 1
ATOM 1298 C C . GLY A 1 167 ? 25.852 -2.571 -1.722 1.00 92.19 167 GLY A C 1
ATOM 1299 O O . GLY A 1 167 ? 25.144 -3.359 -1.093 1.00 92.19 167 GLY A O 1
ATOM 1300 N N . ALA A 1 168 ? 27.173 -2.489 -1.537 1.00 95.50 168 ALA A N 1
ATOM 1301 C CA . ALA A 1 168 ? 27.910 -3.314 -0.582 1.00 95.50 168 ALA A CA 1
ATOM 1302 C C . ALA A 1 168 ? 27.528 -2.970 0.866 1.00 95.50 168 ALA A C 1
ATOM 1304 O O . ALA A 1 168 ? 27.309 -3.867 1.683 1.00 95.50 168 ALA A O 1
ATOM 1305 N N . LEU A 1 169 ? 27.375 -1.675 1.170 1.00 95.25 169 LEU A N 1
ATOM 1306 C CA . LEU A 1 169 ? 26.949 -1.205 2.491 1.00 95.25 169 LEU A CA 1
ATOM 1307 C C . LEU A 1 169 ? 25.546 -1.694 2.849 1.00 95.25 169 LEU A C 1
ATOM 1309 O O . LEU A 1 169 ? 25.325 -2.153 3.965 1.00 95.25 169 LEU A O 1
ATOM 1313 N N . LEU A 1 170 ? 24.608 -1.649 1.900 1.00 93.69 170 LEU A N 1
ATOM 1314 C CA . LEU A 1 170 ? 23.245 -2.147 2.087 1.00 93.69 170 LEU A CA 1
ATOM 1315 C C . LEU A 1 170 ? 23.233 -3.655 2.363 1.00 93.69 170 LEU A C 1
ATOM 1317 O O . LEU A 1 170 ? 22.565 -4.102 3.295 1.00 93.69 170 LEU A O 1
ATOM 1321 N N . ALA A 1 171 ? 23.995 -4.440 1.594 1.00 94.88 171 ALA A N 1
ATOM 1322 C CA . ALA A 1 171 ? 24.095 -5.886 1.793 1.00 94.88 171 ALA A CA 1
ATOM 1323 C C . ALA A 1 171 ? 24.705 -6.254 3.158 1.00 94.88 171 ALA A C 1
ATOM 1325 O O . ALA A 1 171 ? 24.263 -7.218 3.789 1.00 94.88 171 ALA A O 1
ATOM 1326 N N . LEU A 1 172 ? 25.672 -5.471 3.642 1.00 96.00 172 LEU A N 1
ATOM 1327 C CA . LEU A 1 172 ? 26.283 -5.661 4.956 1.00 96.00 172 LEU A CA 1
ATOM 1328 C C . LEU A 1 172 ? 25.354 -5.209 6.096 1.00 96.00 172 LEU A C 1
ATOM 1330 O O . LEU A 1 172 ? 24.988 -6.018 6.949 1.00 96.00 172 LEU A O 1
ATOM 1334 N N . ALA A 1 173 ? 24.974 -3.930 6.110 1.00 93.69 173 ALA A N 1
ATOM 1335 C CA . ALA A 1 173 ? 24.279 -3.279 7.218 1.00 93.69 173 ALA A CA 1
ATOM 1336 C C . ALA A 1 173 ? 22.796 -3.668 7.296 1.00 93.69 173 ALA A C 1
ATOM 1338 O O . ALA A 1 173 ? 22.362 -4.242 8.294 1.00 93.69 173 ALA A O 1
ATOM 1339 N N . GLU A 1 174 ? 22.021 -3.397 6.238 1.00 91.88 174 GLU A N 1
ATOM 1340 C CA . GLU A 1 174 ? 20.583 -3.716 6.175 1.00 91.88 174 GLU A CA 1
ATOM 1341 C C . GLU A 1 174 ? 20.338 -5.205 5.869 1.00 91.88 174 GLU A C 1
ATOM 1343 O O . GLU A 1 174 ? 19.257 -5.730 6.143 1.00 91.88 174 GLU A O 1
ATOM 1348 N N . GLY A 1 175 ? 21.333 -5.897 5.310 1.00 93.31 175 GLY A N 1
ATOM 1349 C CA . GLY A 1 175 ? 21.296 -7.328 5.044 1.00 93.31 175 GLY A CA 1
ATOM 1350 C C . GLY A 1 175 ? 21.819 -8.165 6.204 1.00 93.31 175 GLY A C 1
ATOM 1351 O O . GLY A 1 175 ? 21.054 -8.553 7.088 1.00 93.31 175 GLY A O 1
ATOM 1352 N N . VAL A 1 176 ? 23.105 -8.512 6.170 1.00 93.88 176 VAL A N 1
ATOM 1353 C CA . VAL A 1 176 ? 23.693 -9.517 7.070 1.00 93.88 176 VAL A CA 1
ATOM 1354 C C . VAL A 1 176 ? 23.525 -9.146 8.546 1.00 93.88 176 VAL A C 1
ATOM 1356 O O . VAL A 1 176 ? 23.077 -9.983 9.332 1.00 93.88 176 VAL A O 1
ATOM 1359 N N . ILE A 1 177 ? 23.832 -7.899 8.917 1.00 93.19 177 ILE A N 1
ATOM 1360 C CA . ILE A 1 177 ? 23.809 -7.455 10.318 1.00 93.19 177 ILE A CA 1
ATOM 1361 C C . ILE A 1 177 ? 22.357 -7.305 10.801 1.00 93.19 177 ILE A C 1
ATOM 1363 O O . ILE A 1 177 ? 21.929 -8.032 11.703 1.00 93.19 177 ILE A O 1
ATOM 1367 N N . GLN A 1 178 ? 21.554 -6.454 10.148 1.00 90.12 178 GLN A N 1
ATOM 1368 C CA . GLN A 1 178 ? 20.161 -6.204 10.552 1.00 90.12 178 GLN A CA 1
ATOM 1369 C C . GLN A 1 178 ? 19.286 -7.472 10.501 1.00 90.12 178 GLN A C 1
ATOM 1371 O O . GLN A 1 178 ? 18.359 -7.618 11.302 1.00 90.12 178 GLN A O 1
ATOM 1376 N N . LYS A 1 179 ? 19.530 -8.399 9.560 1.00 90.00 179 LYS A N 1
ATOM 1377 C CA . LYS A 1 179 ? 18.722 -9.626 9.384 1.00 90.00 179 LYS A CA 1
ATOM 1378 C C . LYS A 1 179 ? 19.386 -10.889 9.933 1.00 90.00 179 LYS A C 1
ATOM 1380 O O . LYS A 1 179 ? 18.924 -11.991 9.620 1.00 90.00 179 LYS A O 1
ATOM 1385 N N . SER A 1 180 ? 20.380 -10.762 10.809 1.00 89.94 180 SER A N 1
ATOM 1386 C CA . SER A 1 180 ? 21.091 -11.881 11.453 1.00 89.94 180 SER A CA 1
ATOM 1387 C C . SER A 1 180 ? 20.158 -12.968 12.024 1.00 89.94 180 SER A C 1
ATOM 1389 O O . SER A 1 180 ? 20.352 -14.156 11.759 1.00 89.94 180 SER A O 1
ATOM 1391 N N . LYS A 1 181 ? 19.066 -12.588 12.710 1.00 83.19 181 LYS A N 1
ATOM 1392 C CA . LYS A 1 181 ? 18.045 -13.526 13.242 1.00 83.19 181 LYS A CA 1
ATOM 1393 C C . LYS A 1 181 ? 17.374 -14.373 12.153 1.00 83.19 181 LYS A C 1
ATOM 1395 O O . LYS A 1 181 ? 17.022 -15.527 12.395 1.00 83.19 181 LYS A O 1
ATOM 1400 N N . LYS A 1 182 ? 17.153 -13.806 10.965 1.00 82.00 182 LYS A N 1
ATOM 1401 C CA . LYS A 1 182 ? 16.503 -14.499 9.843 1.00 82.00 182 LYS A CA 1
ATOM 1402 C C . LYS A 1 182 ? 17.486 -15.437 9.143 1.00 82.00 182 LYS A C 1
ATOM 1404 O O . LYS A 1 182 ? 17.095 -16.551 8.810 1.00 82.00 182 LYS A O 1
ATOM 1409 N N . ILE A 1 183 ? 18.755 -15.038 9.025 1.00 86.44 183 ILE A N 1
ATOM 1410 C CA . ILE A 1 183 ? 19.843 -15.907 8.547 1.00 86.44 183 ILE A CA 1
ATOM 1411 C C . ILE A 1 183 ? 19.978 -17.133 9.455 1.00 86.44 183 ILE A C 1
ATOM 1413 O O . ILE A 1 183 ? 20.000 -18.249 8.952 1.00 86.44 183 ILE A O 1
ATOM 1417 N N . GLU A 1 184 ? 19.960 -16.964 10.781 1.00 84.25 184 GLU A N 1
ATOM 1418 C CA . GLU A 1 184 ? 20.068 -18.086 11.730 1.00 84.25 184 GLU A CA 1
ATOM 1419 C C . GLU A 1 184 ? 18.960 -19.134 11.549 1.00 84.25 184 GLU A C 1
ATOM 1421 O O . GLU A 1 184 ? 19.222 -20.336 11.621 1.00 84.25 184 GLU A O 1
ATOM 1426 N N . LYS A 1 185 ? 17.722 -18.699 11.280 1.00 82.31 185 LYS A N 1
ATOM 1427 C CA . LYS A 1 185 ? 16.620 -19.624 10.974 1.00 82.31 185 LYS A CA 1
ATOM 1428 C C . LYS A 1 185 ? 16.919 -20.449 9.722 1.00 82.31 185 LYS A C 1
ATOM 1430 O O . LYS A 1 185 ? 16.679 -21.649 9.722 1.00 82.31 185 LYS A O 1
ATOM 1435 N N . VAL A 1 186 ? 17.471 -19.821 8.685 1.00 82.94 186 VAL A N 1
ATOM 1436 C CA . VAL A 1 186 ? 17.833 -20.499 7.433 1.00 82.94 186 VAL A CA 1
ATOM 1437 C C . VAL A 1 186 ? 19.016 -21.450 7.636 1.00 82.94 186 VAL A C 1
ATOM 1439 O O . VAL A 1 186 ? 18.953 -22.584 7.172 1.00 82.94 186 VAL A O 1
ATOM 1442 N N . LEU A 1 187 ? 20.045 -21.044 8.386 1.00 85.44 187 LEU A N 1
ATOM 1443 C CA . LEU A 1 187 ? 21.196 -21.895 8.716 1.00 85.44 187 LEU A CA 1
ATOM 1444 C C . LEU A 1 187 ? 20.771 -23.198 9.405 1.00 85.44 187 LEU A C 1
ATOM 1446 O O . LEU A 1 187 ? 21.294 -24.253 9.067 1.00 85.44 187 LEU A O 1
ATOM 1450 N N . LYS A 1 188 ? 19.795 -23.133 10.324 1.00 81.94 188 LYS A N 1
ATOM 1451 C CA . LYS A 1 188 ? 19.244 -24.311 11.018 1.00 81.94 188 LYS A CA 1
ATOM 1452 C C . LYS A 1 188 ? 18.475 -25.247 10.089 1.00 81.94 188 LYS A C 1
ATOM 1454 O O . LYS A 1 188 ? 18.586 -26.453 10.237 1.00 81.94 188 LYS A O 1
ATOM 1459 N N . VAL A 1 189 ? 17.700 -24.701 9.152 1.00 80.69 189 VAL A N 1
ATOM 1460 C CA . VAL A 1 189 ? 16.880 -25.497 8.220 1.00 80.69 189 VAL A CA 1
ATOM 1461 C C . VAL A 1 189 ? 17.737 -26.239 7.194 1.00 80.69 189 VAL A C 1
ATOM 1463 O O . VAL A 1 189 ? 17.396 -27.349 6.807 1.00 80.69 189 VAL A O 1
ATOM 1466 N N . PHE A 1 190 ? 18.836 -25.629 6.748 1.00 77.38 190 PHE A N 1
ATOM 1467 C CA . PHE A 1 190 ? 19.712 -26.196 5.717 1.00 77.38 190 PHE A CA 1
ATOM 1468 C C . PHE A 1 190 ? 21.029 -26.756 6.265 1.00 77.38 190 PHE A C 1
ATOM 1470 O O . PHE A 1 190 ? 21.918 -27.061 5.475 1.00 77.38 190 PHE A O 1
ATOM 1477 N N . GLU A 1 191 ? 21.159 -26.847 7.593 1.00 78.31 191 GLU A N 1
ATOM 1478 C CA . GLU A 1 191 ? 22.336 -27.383 8.295 1.00 78.31 191 GLU A CA 1
ATOM 1479 C C . GLU A 1 191 ? 23.662 -26.782 7.786 1.00 78.31 191 GLU A C 1
ATOM 1481 O O . GLU A 1 191 ? 24.668 -27.459 7.586 1.00 78.31 191 GLU A O 1
ATOM 1486 N N . LEU A 1 192 ? 23.660 -25.468 7.536 1.00 79.62 192 LEU A N 1
ATOM 1487 C CA . LEU A 1 192 ? 24.819 -24.754 7.003 1.00 79.62 192 LEU A CA 1
ATOM 1488 C C . LEU A 1 192 ? 25.746 -24.305 8.139 1.00 79.62 192 LEU A C 1
ATOM 1490 O O . LEU A 1 192 ? 25.364 -23.508 8.995 1.00 79.62 192 LEU A O 1
ATOM 1494 N N . GLU A 1 193 ? 26.998 -24.761 8.108 1.00 84.25 193 GLU A N 1
ATOM 1495 C CA . GLU A 1 193 ? 28.019 -24.420 9.107 1.00 84.25 193 GLU A CA 1
ATOM 1496 C C . GLU A 1 193 ? 28.847 -23.169 8.749 1.00 84.25 193 GLU A C 1
ATOM 1498 O O . GLU A 1 193 ? 28.993 -22.795 7.575 1.00 84.25 193 GLU A O 1
ATOM 1503 N N . GLY A 1 194 ? 29.480 -22.565 9.766 1.00 83.25 194 GLY A N 1
ATOM 1504 C CA . GLY A 1 194 ? 30.492 -21.509 9.606 1.00 83.25 194 GLY A CA 1
ATOM 1505 C C . GLY A 1 194 ? 30.019 -20.077 9.871 1.00 83.25 194 GLY A C 1
ATOM 1506 O O . GLY A 1 194 ? 30.744 -19.144 9.538 1.00 83.25 194 GLY A O 1
ATOM 1507 N N . TRP A 1 195 ? 28.839 -19.905 10.473 1.00 91.62 195 TRP A N 1
ATOM 1508 C CA . TRP A 1 195 ? 28.201 -18.606 10.736 1.00 91.62 195 TRP A CA 1
ATOM 1509 C C . TRP A 1 195 ? 27.897 -18.357 12.230 1.00 91.62 195 TRP A C 1
ATOM 1511 O O . TRP A 1 195 ? 27.053 -17.529 12.576 1.00 91.62 195 TRP A O 1
ATOM 1521 N N . ASP A 1 196 ? 28.583 -19.053 13.144 1.00 86.88 196 ASP A N 1
ATOM 1522 C CA . ASP A 1 196 ? 28.348 -18.938 14.594 1.00 86.88 196 ASP A CA 1
ATOM 1523 C C . ASP A 1 196 ? 28.585 -17.531 15.161 1.00 86.88 196 ASP A C 1
ATOM 1525 O O . ASP A 1 196 ? 27.952 -17.161 16.151 1.00 86.88 196 ASP A O 1
ATOM 1529 N N . PHE A 1 197 ? 29.413 -16.721 14.494 1.00 87.81 197 PHE A N 1
ATOM 1530 C CA . PHE A 1 197 ? 29.707 -15.333 14.864 1.00 87.81 197 PHE A CA 1
ATOM 1531 C C . PHE A 1 197 ? 28.459 -14.432 14.918 1.00 87.81 197 PHE A C 1
ATOM 1533 O O . PHE A 1 197 ? 28.448 -13.428 15.629 1.00 87.81 197 PHE A O 1
ATOM 1540 N N . LEU A 1 198 ? 27.365 -14.797 14.233 1.00 85.81 198 LEU A N 1
ATOM 1541 C CA . LEU A 1 198 ? 26.088 -14.076 14.329 1.00 85.81 198 LEU A CA 1
ATOM 1542 C C . LEU A 1 198 ? 25.511 -14.088 15.758 1.00 85.81 198 LEU A C 1
ATOM 1544 O O . LEU A 1 198 ? 24.704 -13.226 16.109 1.00 85.81 198 LEU A O 1
ATOM 1548 N N . LYS A 1 199 ? 25.910 -15.047 16.608 1.00 79.69 199 LYS A N 1
ATOM 1549 C CA . LYS A 1 199 ? 25.518 -15.088 18.027 1.00 79.69 199 LYS A CA 1
ATOM 1550 C C . LYS A 1 199 ? 26.164 -13.954 18.828 1.00 79.69 199 LYS A C 1
ATOM 1552 O O . LYS A 1 199 ? 25.528 -13.441 19.748 1.00 79.69 199 LYS A O 1
ATOM 1557 N N . ASP A 1 200 ? 27.372 -13.532 18.460 1.00 71.44 200 ASP A N 1
ATOM 1558 C CA . ASP A 1 200 ? 28.118 -12.483 19.165 1.00 71.44 200 ASP A CA 1
ATOM 1559 C C . ASP A 1 200 ? 27.580 -11.077 18.878 1.00 71.44 200 ASP A C 1
ATOM 1561 O O . ASP A 1 200 ? 27.713 -10.187 19.717 1.00 71.44 200 ASP A O 1
ATOM 1565 N N . MET A 1 201 ? 26.858 -10.902 17.766 1.00 70.12 201 MET A N 1
ATOM 1566 C CA . MET A 1 201 ? 26.127 -9.669 17.442 1.00 70.12 201 MET A CA 1
ATOM 1567 C C . MET A 1 201 ? 24.936 -9.407 18.392 1.00 70.12 201 MET A C 1
ATOM 1569 O O . MET A 1 201 ? 24.451 -8.287 18.484 1.00 70.12 201 MET A O 1
ATOM 1573 N N . LYS A 1 202 ? 24.458 -10.412 19.147 1.00 56.25 202 LYS A N 1
ATOM 1574 C CA . LYS A 1 202 ? 23.253 -10.305 20.002 1.00 56.25 202 LYS A CA 1
ATOM 1575 C C . LYS A 1 202 ? 23.469 -9.633 21.361 1.00 56.25 202 LYS A C 1
ATOM 1577 O O . LYS A 1 202 ? 22.489 -9.269 22.010 1.00 56.25 202 LYS A O 1
ATOM 1582 N N . LYS A 1 203 ? 24.708 -9.540 21.858 1.00 50.03 203 LYS A N 1
ATOM 1583 C CA . LYS A 1 203 ? 24.968 -9.154 23.263 1.00 50.03 203 LYS A CA 1
ATOM 1584 C C . LYS A 1 203 ? 24.682 -7.679 23.577 1.00 50.03 203 LYS A C 1
ATOM 1586 O O . LYS A 1 203 ? 24.592 -7.350 24.755 1.00 50.03 203 LYS A O 1
ATOM 1591 N N . GLU A 1 204 ? 24.485 -6.826 22.573 1.00 43.88 204 GLU A N 1
ATOM 1592 C CA . GLU A 1 204 ? 24.227 -5.389 22.768 1.00 43.88 204 GLU A CA 1
ATOM 1593 C C . GLU A 1 204 ? 22.735 -4.993 22.678 1.00 43.88 204 GLU A C 1
ATOM 1595 O O . GLU A 1 204 ? 22.366 -3.968 23.238 1.00 43.88 204 GLU A O 1
ATOM 1600 N N . GLU A 1 205 ? 21.833 -5.826 22.125 1.00 40.72 205 GLU A N 1
ATOM 1601 C CA . GLU A 1 205 ? 20.376 -5.533 22.125 1.00 40.72 205 GLU A CA 1
ATOM 1602 C C . GLU A 1 205 ? 19.729 -5.659 23.522 1.00 40.72 205 GLU A C 1
ATOM 1604 O O . GLU A 1 205 ? 18.673 -5.084 23.781 1.00 40.72 205 GLU A O 1
ATOM 1609 N N . LYS A 1 206 ? 20.339 -6.409 24.451 1.00 34.44 206 LYS A N 1
ATOM 1610 C CA . LYS A 1 206 ? 19.824 -6.589 25.819 1.00 34.44 206 LYS A CA 1
ATOM 1611 C C . LYS A 1 206 ? 20.509 -5.637 26.798 1.00 34.44 206 LYS A C 1
ATOM 1613 O O . LYS A 1 206 ? 21.332 -6.086 27.589 1.00 34.44 206 LYS A O 1
ATOM 1618 N N . LYS A 1 207 ? 20.150 -4.350 26.773 1.00 32.97 207 LYS A N 1
ATOM 1619 C CA . LYS A 1 207 ? 20.254 -3.441 27.935 1.00 32.97 207 LYS A CA 1
ATOM 1620 C C . LYS A 1 207 ? 19.448 -2.151 27.717 1.00 32.97 207 LYS A C 1
ATOM 1622 O O . LYS A 1 207 ? 19.991 -1.091 27.447 1.00 32.97 207 LYS A O 1
ATOM 1627 N N . GLN A 1 208 ? 18.136 -2.274 27.883 1.00 28.33 208 GLN A N 1
ATOM 1628 C CA . GLN A 1 208 ? 17.285 -1.253 28.505 1.00 28.33 208 GLN A CA 1
ATOM 1629 C C . GLN A 1 208 ? 16.285 -2.006 29.389 1.00 28.33 208 GLN A C 1
ATOM 1631 O O . GLN A 1 208 ? 15.143 -2.264 29.024 1.00 28.33 208 GLN A O 1
ATOM 1636 N N . SER A 1 209 ? 16.792 -2.495 30.517 1.00 33.06 209 SER A N 1
ATOM 1637 C CA . SER A 1 209 ? 15.973 -2.842 31.672 1.00 33.06 209 SER A CA 1
ATOM 1638 C C . SER A 1 209 ? 15.750 -1.544 32.440 1.00 33.06 209 SER A C 1
ATOM 1640 O O . SER A 1 209 ? 16.690 -1.084 33.079 1.00 33.06 209 SER A O 1
ATOM 1642 N N . ASP A 1 210 ? 14.557 -0.964 32.337 1.00 30.62 210 ASP A N 1
ATOM 1643 C CA . ASP A 1 210 ? 14.151 0.180 33.155 1.00 30.62 210 ASP A CA 1
ATOM 1644 C C . ASP A 1 210 ? 12.807 -0.117 33.814 1.00 30.62 210 ASP A C 1
ATOM 1646 O O . ASP A 1 210 ? 11.803 -0.330 33.123 1.00 30.62 210 ASP A O 1
ATOM 1650 N N . ASP A 1 211 ? 12.850 -0.100 35.146 1.00 31.44 211 ASP A N 1
ATOM 1651 C CA . ASP A 1 211 ? 11.742 0.001 36.090 1.00 31.44 211 ASP A CA 1
ATOM 1652 C C . ASP A 1 211 ? 10.664 0.982 35.602 1.00 31.44 211 ASP A C 1
ATOM 1654 O O . ASP A 1 211 ? 10.937 2.167 35.428 1.00 31.44 211 ASP A O 1
ATOM 1658 N N . ASN A 1 212 ? 9.451 0.477 35.350 1.00 32.22 212 ASN A N 1
ATOM 1659 C CA . ASN A 1 212 ? 8.155 1.154 35.513 1.00 32.22 212 ASN A CA 1
ATOM 1660 C C . ASN A 1 212 ? 7.028 0.171 35.138 1.00 32.22 212 ASN A C 1
ATOM 1662 O O . ASN A 1 212 ? 7.160 -0.592 34.185 1.00 32.22 212 ASN A O 1
ATOM 1666 N N . ASN A 1 213 ? 5.914 0.198 35.877 1.00 42.00 213 ASN A N 1
ATOM 1667 C CA . ASN A 1 213 ? 4.775 -0.740 35.807 1.00 42.00 213 ASN A CA 1
ATOM 1668 C C . ASN A 1 213 ? 3.977 -0.766 34.474 1.00 42.00 213 ASN A C 1
ATOM 1670 O O . ASN A 1 213 ? 2.943 -1.430 34.396 1.00 42.00 213 ASN A O 1
ATOM 1674 N N . GLU A 1 214 ? 4.423 -0.092 33.410 1.00 52.47 214 GLU A N 1
ATOM 1675 C CA . GLU A 1 214 ? 3.758 -0.110 32.100 1.00 52.47 214 GLU A CA 1
ATOM 1676 C C . GLU A 1 214 ? 4.285 -1.252 31.218 1.00 52.47 214 GLU A C 1
ATOM 1678 O O . GLU A 1 214 ? 5.440 -1.246 30.787 1.00 52.47 214 GLU A O 1
ATOM 1683 N N . LYS A 1 215 ? 3.422 -2.226 30.890 1.00 65.94 215 LYS A N 1
ATOM 1684 C CA . LYS A 1 215 ? 3.789 -3.370 30.032 1.00 65.94 215 LYS A CA 1
ATOM 1685 C C . LYS A 1 215 ? 4.186 -2.963 28.604 1.00 65.94 215 LYS A C 1
ATOM 1687 O O . LYS A 1 215 ? 4.980 -3.671 27.988 1.00 65.94 215 LYS A O 1
ATOM 1692 N N . ILE A 1 216 ? 3.665 -1.849 28.070 1.00 76.94 216 ILE A N 1
ATOM 1693 C CA . ILE A 1 216 ? 4.026 -1.325 26.740 1.00 76.94 216 ILE A CA 1
ATOM 1694 C C . ILE A 1 216 ? 4.143 0.205 26.780 1.00 76.94 216 ILE A C 1
ATOM 1696 O O . ILE A 1 216 ? 3.142 0.897 26.927 1.00 76.94 216 ILE A O 1
ATOM 1700 N N . LYS A 1 217 ? 5.357 0.733 26.572 1.00 80.56 217 LYS A N 1
ATOM 1701 C CA . LYS A 1 217 ? 5.648 2.179 26.582 1.00 80.56 217 LYS A CA 1
ATOM 1702 C C . LYS A 1 217 ? 5.139 2.896 25.321 1.00 80.56 217 LYS A C 1
ATOM 1704 O O . LYS A 1 217 ? 5.059 2.297 24.246 1.00 80.56 217 LYS A O 1
ATOM 1709 N N . ALA A 1 218 ? 4.841 4.190 25.441 1.00 84.44 218 ALA A N 1
ATOM 1710 C CA . ALA A 1 218 ? 4.527 5.099 24.331 1.00 84.44 218 ALA A CA 1
ATOM 1711 C C . ALA A 1 218 ? 5.646 5.131 23.263 1.00 84.44 218 ALA A C 1
ATOM 1713 O O . ALA A 1 218 ? 6.831 5.222 23.603 1.00 84.44 218 ALA A O 1
ATOM 1714 N N . ASN A 1 219 ? 5.297 5.078 21.970 1.00 84.75 219 ASN A N 1
ATOM 1715 C CA . ASN A 1 219 ? 6.280 5.052 20.876 1.00 84.75 219 ASN A CA 1
ATOM 1716 C C . ASN A 1 219 ? 6.315 6.380 20.109 1.00 84.75 219 ASN A C 1
ATOM 1718 O O . ASN A 1 219 ? 5.468 6.658 19.270 1.00 84.75 219 ASN A O 1
ATOM 1722 N N . TRP A 1 220 ? 7.366 7.168 20.323 1.00 87.75 220 TRP A N 1
ATOM 1723 C CA . TRP A 1 220 ? 7.531 8.484 19.694 1.00 87.75 220 TRP A CA 1
ATOM 1724 C C . TRP A 1 220 ? 8.172 8.442 18.298 1.00 87.75 220 TRP A C 1
ATOM 1726 O O . TRP A 1 220 ? 8.276 9.475 17.641 1.00 87.75 220 TRP A O 1
ATOM 1736 N N . LYS A 1 221 ? 8.604 7.269 17.806 1.00 83.31 221 LYS A N 1
ATOM 1737 C CA . LYS A 1 221 ? 9.359 7.165 16.541 1.00 83.31 221 LYS A CA 1
ATOM 1738 C C . LYS A 1 221 ? 8.582 7.666 15.332 1.00 83.31 221 LYS A C 1
ATOM 1740 O O . LYS A 1 221 ? 9.190 8.224 14.431 1.00 83.31 221 LYS A O 1
ATOM 1745 N N . TYR A 1 222 ? 7.260 7.496 15.301 1.00 83.19 222 TYR A N 1
ATOM 1746 C CA . TYR A 1 222 ? 6.467 7.966 14.165 1.00 83.19 222 TYR A CA 1
ATOM 1747 C C . TYR A 1 222 ? 6.457 9.492 14.051 1.00 83.19 222 TYR A C 1
ATOM 1749 O O . TYR A 1 222 ? 6.127 9.988 12.986 1.00 83.19 222 TYR A O 1
ATOM 1757 N N . LEU A 1 223 ? 6.859 10.234 15.090 1.00 86.75 223 LEU A N 1
ATOM 1758 C CA . LEU A 1 223 ? 6.999 11.692 15.080 1.00 86.75 223 LEU A CA 1
ATOM 1759 C C . LEU A 1 223 ? 8.396 12.165 14.645 1.00 86.75 223 LEU A C 1
ATOM 1761 O O . LEU A 1 223 ? 8.620 13.371 14.550 1.00 86.75 223 LEU A O 1
ATOM 1765 N N . SER A 1 224 ? 9.331 11.254 14.345 1.00 76.25 224 SER A N 1
ATOM 1766 C CA . SER A 1 224 ? 10.603 11.645 13.732 1.00 76.25 224 SER A CA 1
ATOM 1767 C C . SER A 1 224 ? 10.361 12.212 12.330 1.00 76.25 224 SER A C 1
ATOM 1769 O O . SER A 1 224 ? 9.426 11.804 11.633 1.00 76.25 224 SER A O 1
ATOM 1771 N N . ASP A 1 225 ? 11.204 13.156 11.908 1.00 68.62 225 ASP A N 1
ATOM 1772 C CA . ASP A 1 225 ? 11.190 13.725 10.554 1.00 68.62 225 ASP A CA 1
ATOM 1773 C C . ASP A 1 225 ? 9.851 14.393 10.174 1.00 68.62 225 ASP A C 1
ATOM 1775 O O . ASP A 1 225 ? 9.255 14.119 9.123 1.00 68.62 225 ASP A O 1
ATOM 1779 N N . LEU A 1 226 ? 9.349 15.264 11.056 1.00 76.06 226 LEU A N 1
ATOM 1780 C CA . LEU A 1 226 ? 8.197 16.123 10.775 1.00 76.06 226 LEU A CA 1
ATOM 1781 C C . LEU A 1 226 ? 8.543 17.115 9.658 1.00 76.06 226 LEU A C 1
ATOM 1783 O O . LEU A 1 226 ? 9.377 18.005 9.819 1.00 76.06 226 LEU A O 1
ATOM 1787 N N . LEU A 1 227 ? 7.883 16.950 8.513 1.00 78.38 227 LEU A N 1
ATOM 1788 C CA . LEU A 1 227 ? 7.964 17.880 7.391 1.00 78.38 227 LEU A CA 1
ATOM 1789 C C . LEU A 1 227 ? 6.847 18.921 7.509 1.00 78.38 227 LEU A C 1
ATOM 1791 O O . LEU A 1 227 ? 5.741 18.609 7.953 1.00 78.38 227 LEU A O 1
ATOM 1795 N N . ALA A 1 228 ? 7.117 20.146 7.058 1.00 80.44 228 ALA A N 1
ATOM 1796 C CA . ALA A 1 228 ? 6.099 21.188 6.976 1.00 80.44 228 ALA A CA 1
ATOM 1797 C C . ALA A 1 228 ? 4.889 20.713 6.144 1.00 80.44 228 ALA A C 1
ATOM 1799 O O . ALA A 1 228 ? 5.058 20.082 5.099 1.00 80.44 228 ALA A O 1
ATOM 1800 N N . GLY A 1 229 ? 3.676 21.008 6.621 1.00 83.38 229 GLY A N 1
ATOM 1801 C CA . GLY A 1 229 ? 2.421 20.598 5.979 1.00 83.38 229 GLY A CA 1
ATOM 1802 C C . GLY A 1 229 ? 1.961 19.167 6.283 1.00 83.38 229 GLY A C 1
ATOM 1803 O O . GLY A 1 229 ? 0.981 18.727 5.697 1.00 83.38 229 GLY A O 1
ATOM 1804 N N . ARG A 1 230 ? 2.641 18.436 7.180 1.00 88.50 230 ARG A N 1
ATOM 1805 C CA . ARG A 1 230 ? 2.241 17.090 7.627 1.00 88.50 230 ARG A CA 1
ATOM 1806 C C . ARG A 1 230 ? 1.848 17.116 9.108 1.00 88.50 230 ARG A C 1
ATOM 1808 O O . ARG A 1 230 ? 2.739 17.002 9.955 1.00 88.50 230 ARG A O 1
ATOM 1815 N N . PRO A 1 231 ? 0.560 17.309 9.440 1.00 92.44 231 PRO A N 1
ATOM 1816 C CA . PRO A 1 231 ? 0.133 17.471 10.824 1.00 92.44 231 PRO A CA 1
ATOM 1817 C C . PRO A 1 231 ? 0.284 16.185 11.637 1.00 92.44 231 PRO A C 1
ATOM 1819 O O . PRO A 1 231 ? 0.157 15.069 11.122 1.00 92.44 231 PRO A O 1
ATOM 1822 N N . VAL A 1 232 ? 0.522 16.368 12.934 1.00 95.06 232 VAL A N 1
ATOM 1823 C CA . VAL A 1 232 ? 0.296 15.333 13.945 1.00 95.06 232 VAL A CA 1
ATOM 1824 C C . VAL A 1 232 ? -1.196 15.318 14.232 1.00 95.06 232 VAL A C 1
ATOM 1826 O O . VAL A 1 232 ? -1.750 16.359 14.569 1.00 95.06 232 VAL A O 1
ATOM 1829 N N . ILE A 1 233 ? -1.835 14.162 14.066 1.00 95.25 233 ILE A N 1
ATOM 1830 C CA . ILE A 1 233 ? -3.272 14.020 14.315 1.00 95.25 233 ILE A CA 1
ATOM 1831 C C . ILE A 1 233 ? -3.503 13.621 15.772 1.00 95.25 233 ILE A C 1
ATOM 1833 O O . ILE A 1 233 ? -4.326 14.215 16.454 1.00 95.25 233 ILE A O 1
ATOM 1837 N N . ALA A 1 234 ? -2.729 12.652 16.264 1.00 95.19 234 ALA A N 1
ATOM 1838 C CA . ALA A 1 234 ? -2.783 12.198 17.647 1.00 95.19 234 ALA A CA 1
ATOM 1839 C C . ALA A 1 234 ? -1.374 11.930 18.179 1.00 95.19 234 ALA A C 1
ATOM 1841 O O . ALA A 1 234 ? -0.516 11.401 17.460 1.00 95.19 234 ALA A O 1
ATOM 1842 N N . HIS A 1 235 ? -1.144 12.287 19.443 1.00 94.44 235 HIS A N 1
ATOM 1843 C CA . HIS A 1 235 ? 0.082 11.968 20.169 1.00 94.44 235 HIS A CA 1
ATOM 1844 C C . HIS A 1 235 ? 0.083 10.501 20.648 1.00 94.44 235 HIS A C 1
ATOM 1846 O O . HIS A 1 235 ? -0.967 9.856 20.661 1.00 94.44 235 HIS A O 1
ATOM 1852 N N . PRO A 1 236 ? 1.254 9.942 21.007 1.00 92.06 236 PRO A N 1
ATOM 1853 C CA . PRO A 1 236 ? 1.363 8.526 21.328 1.00 92.06 236 PRO A CA 1
ATOM 1854 C C . PRO A 1 236 ? 0.588 8.196 22.610 1.00 92.06 236 PRO A C 1
ATOM 1856 O O . PRO A 1 236 ? 0.809 8.855 23.629 1.00 92.06 236 PRO A O 1
ATOM 1859 N N . SER A 1 237 ? -0.299 7.198 22.566 1.00 89.88 237 SER A N 1
ATOM 1860 C CA . SER A 1 237 ? -1.156 6.788 23.697 1.00 89.88 237 SER A CA 1
ATOM 1861 C C . SER A 1 237 ? -1.880 7.950 24.411 1.00 89.88 237 SER A C 1
ATOM 1863 O O . SER A 1 237 ? -2.121 7.884 25.616 1.00 89.88 237 SER A O 1
ATOM 1865 N N . SER A 1 238 ? -2.197 9.046 23.709 1.00 91.25 238 SER A N 1
ATOM 1866 C CA . SER A 1 238 ? -2.793 10.226 24.344 1.00 91.25 238 SER A CA 1
ATOM 1867 C C . SER A 1 238 ? -4.297 10.068 24.578 1.00 91.25 238 SER A C 1
ATOM 1869 O O . SER A 1 238 ? -5.013 9.490 23.754 1.00 91.25 238 SER A O 1
ATOM 1871 N N . LYS A 1 239 ? -4.797 10.656 25.671 1.00 91.62 239 LYS A N 1
ATOM 1872 C CA . LYS A 1 239 ? -6.236 10.854 25.904 1.00 91.62 239 LYS A CA 1
ATOM 1873 C C . LYS A 1 239 ? -6.856 11.609 24.721 1.00 91.62 239 LYS A C 1
ATOM 1875 O O . LYS A 1 239 ? -6.238 12.545 24.218 1.00 91.62 239 LYS A O 1
ATOM 1880 N N . GLY A 1 240 ? -8.023 11.170 24.251 1.00 91.62 240 GLY A N 1
ATOM 1881 C CA . GLY A 1 240 ? -8.685 11.744 23.071 1.00 91.62 240 GLY A CA 1
ATOM 1882 C C . GLY A 1 240 ? -8.104 11.293 21.721 1.00 91.62 240 GLY A C 1
ATOM 1883 O O . GLY A 1 240 ? -8.655 11.631 20.675 1.00 91.62 240 GLY A O 1
ATOM 1884 N N . GLY A 1 241 ? -7.020 10.502 21.731 1.00 95.56 241 GLY A N 1
ATOM 1885 C CA . GLY A 1 241 ? -6.480 9.827 20.548 1.00 95.56 241 GLY A CA 1
ATOM 1886 C C . GLY A 1 241 ? -7.460 8.812 19.946 1.00 95.56 241 GLY A C 1
ATOM 1887 O O . GLY A 1 241 ? -8.523 8.563 20.508 1.00 95.56 241 GLY A O 1
ATOM 1888 N N . PHE A 1 242 ? -7.092 8.172 18.835 1.00 97.69 242 PHE A N 1
ATOM 1889 C CA . PHE A 1 242 ? -7.947 7.141 18.238 1.00 97.69 242 PHE A CA 1
ATOM 1890 C C . PHE A 1 242 ? -8.043 5.917 19.145 1.00 97.69 242 PHE A C 1
ATOM 1892 O O . PHE A 1 242 ? -7.009 5.350 19.503 1.00 97.69 242 PHE A O 1
ATOM 1899 N N . ARG A 1 243 ? -9.254 5.472 19.490 1.00 97.56 243 ARG A N 1
ATOM 1900 C CA . ARG A 1 243 ? -9.449 4.217 20.231 1.00 97.56 243 ARG A CA 1
ATOM 1901 C C . ARG A 1 243 ? -9.213 3.033 19.301 1.00 97.56 243 ARG A C 1
ATOM 1903 O O . ARG A 1 243 ? -9.774 2.980 18.212 1.00 97.56 243 ARG A O 1
ATOM 1910 N N . ILE A 1 244 ? -8.422 2.058 19.740 1.00 96.62 244 ILE A N 1
ATOM 1911 C CA . ILE A 1 244 ? -8.244 0.822 18.970 1.00 96.62 244 ILE A CA 1
ATOM 1912 C C . ILE A 1 244 ? -9.543 0.013 19.013 1.00 96.62 244 ILE A C 1
ATOM 1914 O O . ILE A 1 244 ? -9.970 -0.420 20.085 1.00 96.62 244 ILE A O 1
ATOM 1918 N N . ARG A 1 245 ? -10.117 -0.250 17.838 1.00 97.88 245 ARG A N 1
ATOM 1919 C CA . ARG A 1 245 ? -11.159 -1.256 17.630 1.00 97.88 245 ARG A CA 1
ATOM 1920 C C . ARG A 1 245 ? -10.584 -2.356 16.752 1.00 97.88 245 ARG A C 1
ATOM 1922 O O . ARG A 1 245 ? -10.124 -2.104 15.640 1.00 97.88 245 ARG A O 1
ATOM 1929 N N . TYR A 1 246 ? -10.557 -3.580 17.264 1.00 98.25 246 TYR A N 1
ATOM 1930 C CA . TYR A 1 246 ? -10.076 -4.705 16.475 1.00 98.25 246 TYR A CA 1
ATOM 1931 C C . TYR A 1 246 ? -11.127 -5.112 15.457 1.00 98.25 246 TYR A C 1
ATOM 1933 O O . TYR A 1 246 ? -12.252 -5.454 15.813 1.00 98.25 246 TYR A O 1
ATOM 1941 N N . GLY A 1 247 ? -10.726 -5.174 14.196 1.00 97.81 247 GLY A N 1
ATOM 1942 C CA . GLY A 1 247 ? -11.584 -5.679 13.142 1.00 97.81 247 GLY A CA 1
ATOM 1943 C C . GLY A 1 247 ? -11.030 -5.383 11.768 1.00 97.81 247 GLY A C 1
ATOM 1944 O O . GLY A 1 247 ? -9.983 -4.759 11.610 1.00 97.81 247 GLY A O 1
ATOM 1945 N N . ARG A 1 248 ? -11.750 -5.861 10.767 1.00 98.00 248 ARG A N 1
ATOM 1946 C CA . ARG A 1 248 ? -11.397 -5.696 9.373 1.00 98.00 248 ARG A CA 1
ATOM 1947 C C . ARG A 1 248 ? -12.664 -5.415 8.590 1.00 98.00 248 ARG A C 1
ATOM 1949 O O . ARG A 1 248 ? -13.623 -6.177 8.670 1.00 98.00 248 ARG A O 1
ATOM 1956 N N . SER A 1 249 ? -12.646 -4.331 7.834 1.00 98.19 249 SER A N 1
ATOM 1957 C CA . SER A 1 249 ? -13.658 -4.006 6.845 1.00 98.19 249 SER A CA 1
ATOM 1958 C C . SER A 1 249 ? -13.270 -4.583 5.488 1.00 98.19 249 SER A C 1
ATOM 1960 O O . SER A 1 249 ? -12.124 -4.973 5.247 1.00 98.19 249 SER A O 1
ATOM 1962 N N . ARG A 1 250 ? -14.225 -4.633 4.563 1.00 97.00 250 ARG A N 1
ATOM 1963 C CA . ARG A 1 250 ? -13.984 -5.082 3.186 1.00 97.00 250 ARG A CA 1
ATOM 1964 C C . ARG A 1 250 ? -12.892 -4.292 2.460 1.00 97.00 250 ARG A C 1
ATOM 1966 O O . ARG A 1 250 ? -12.262 -4.878 1.577 1.00 97.00 250 ARG A O 1
ATOM 1973 N N . ASN A 1 251 ? -12.659 -3.038 2.857 1.00 97.81 251 ASN A N 1
ATOM 1974 C CA . ASN A 1 251 ? -11.626 -2.121 2.359 1.00 97.81 251 ASN A CA 1
ATOM 1975 C C . ASN A 1 251 ? -10.425 -1.939 3.316 1.00 97.81 251 ASN A C 1
ATOM 1977 O O . ASN A 1 251 ? -9.622 -1.036 3.111 1.00 97.81 251 ASN A O 1
ATOM 1981 N N . THR A 1 252 ? -10.282 -2.751 4.374 1.00 98.06 252 THR A N 1
ATOM 1982 C CA . THR A 1 252 ? -9.150 -2.655 5.321 1.00 98.06 252 THR A CA 1
ATOM 1983 C C . THR A 1 252 ? -8.419 -3.991 5.520 1.00 98.06 252 THR A C 1
ATOM 1985 O O . THR A 1 252 ? -8.761 -5.024 4.924 1.00 98.06 252 THR A O 1
ATOM 1988 N N . GLY A 1 253 ? -7.377 -3.973 6.357 1.00 95.50 253 GLY A N 1
ATOM 1989 C CA . GLY A 1 253 ? -6.394 -5.048 6.496 1.00 95.50 253 GLY A CA 1
ATOM 1990 C C . GLY A 1 253 ? -5.261 -4.903 5.483 1.00 95.50 253 GLY A C 1
ATOM 1991 O O . GLY A 1 253 ? -5.294 -4.015 4.636 1.00 95.50 253 GLY A O 1
ATOM 1992 N N . PHE A 1 254 ? -4.239 -5.757 5.572 1.00 96.19 254 PHE A N 1
ATOM 1993 C CA . PHE A 1 254 ? -3.060 -5.678 4.697 1.00 96.19 254 PHE A CA 1
ATOM 1994 C C . PHE A 1 254 ? -2.383 -4.290 4.752 1.00 96.19 254 PHE A C 1
ATOM 1996 O O . PHE A 1 254 ? -2.089 -3.684 3.720 1.00 96.19 254 PHE A O 1
ATOM 2003 N N . ALA A 1 255 ? -2.181 -3.788 5.979 1.00 96.19 255 ALA A N 1
ATOM 2004 C CA . ALA A 1 255 ? -1.677 -2.450 6.304 1.00 96.19 255 ALA A CA 1
ATOM 2005 C C . ALA A 1 255 ? -2.618 -1.269 5.987 1.00 96.19 255 ALA A C 1
ATOM 2007 O O . ALA A 1 255 ? -2.177 -0.123 6.022 1.00 96.19 255 ALA A O 1
ATOM 2008 N N . ALA A 1 256 ? -3.904 -1.510 5.719 1.00 97.88 256 ALA A N 1
ATOM 2009 C CA . ALA A 1 256 ? -4.924 -0.465 5.649 1.00 97.88 256 ALA A CA 1
ATOM 2010 C C . ALA A 1 256 ? -5.778 -0.417 6.921 1.00 97.88 256 ALA A C 1
ATOM 2012 O O . ALA A 1 256 ? -6.257 -1.454 7.390 1.00 97.88 256 ALA A O 1
ATOM 2013 N N . TRP A 1 257 ? -6.019 0.786 7.444 1.00 98.31 257 TRP A N 1
ATOM 2014 C CA . TRP A 1 257 ? -6.801 1.030 8.659 1.00 98.31 257 TRP A CA 1
ATOM 2015 C C . TRP A 1 257 ? -8.086 1.780 8.343 1.00 98.31 257 TRP A C 1
ATOM 2017 O O . TRP A 1 257 ? -8.116 2.661 7.479 1.00 98.31 257 TRP A O 1
ATOM 2027 N N . GLY A 1 258 ? -9.139 1.430 9.077 1.00 98.31 258 GLY A N 1
ATOM 2028 C CA . GLY A 1 258 ? -10.443 2.069 8.956 1.00 98.31 258 GLY A CA 1
ATOM 2029 C C . GLY A 1 258 ? -10.570 3.269 9.882 1.00 98.31 258 GLY A C 1
ATOM 2030 O O . GLY A 1 258 ? -10.232 3.180 11.061 1.00 98.31 258 GLY A O 1
ATOM 2031 N N . TYR A 1 259 ? -11.090 4.369 9.357 1.00 98.19 259 TYR A N 1
ATOM 2032 C CA . TYR A 1 259 ? -11.397 5.585 10.096 1.00 98.19 259 TYR A CA 1
ATOM 2033 C C . TYR A 1 259 ? -12.832 5.998 9.809 1.00 98.19 259 TYR A C 1
ATOM 2035 O O . TYR A 1 259 ? -13.304 5.872 8.678 1.00 98.19 259 TYR A O 1
ATOM 2043 N N . HIS A 1 260 ? -13.511 6.549 10.812 1.00 97.75 260 HIS A N 1
ATOM 2044 C CA . HIS A 1 260 ? -14.835 7.107 10.584 1.00 97.75 260 HIS A CA 1
ATOM 2045 C C . HIS A 1 260 ? -14.727 8.332 9.652 1.00 97.75 260 HIS A C 1
ATOM 2047 O O . HIS A 1 260 ? -13.920 9.226 9.935 1.00 97.75 260 HIS A O 1
ATOM 2053 N N . PRO A 1 261 ? -15.536 8.451 8.583 1.00 95.94 261 PRO A N 1
ATOM 2054 C CA . PRO A 1 261 ? -15.457 9.582 7.647 1.00 95.94 261 PRO A CA 1
ATOM 2055 C C . PRO A 1 261 ? -15.631 10.967 8.299 1.00 95.94 261 PRO A C 1
ATOM 2057 O O . PRO A 1 261 ? -15.015 11.955 7.891 1.00 95.94 261 PRO A O 1
ATOM 2060 N N . ALA A 1 262 ? -16.403 11.050 9.385 1.00 95.56 262 ALA A N 1
ATOM 2061 C CA . ALA A 1 262 ? -16.470 12.257 10.212 1.00 95.56 262 ALA A CA 1
ATOM 2062 C C . ALA A 1 262 ? -15.094 12.676 10.761 1.00 95.56 262 ALA A C 1
ATOM 2064 O O . ALA A 1 262 ? -14.756 13.856 10.709 1.00 95.56 262 ALA A O 1
ATOM 2065 N N . ALA A 1 263 ? -14.282 11.720 11.234 1.00 95.81 263 ALA A N 1
ATOM 2066 C CA . ALA A 1 263 ? -12.923 11.979 11.716 1.00 95.81 263 ALA A CA 1
ATOM 2067 C C . ALA A 1 263 ? -12.041 12.518 10.589 1.00 95.81 263 ALA A C 1
ATOM 2069 O O . ALA A 1 263 ? -11.321 13.493 10.784 1.00 95.81 263 ALA A O 1
ATOM 2070 N N . MET A 1 264 ? -12.160 11.919 9.401 1.00 94.69 264 MET A N 1
ATOM 2071 C CA . MET A 1 264 ? -11.466 12.336 8.180 1.00 94.69 264 MET A CA 1
ATOM 2072 C C . MET A 1 264 ? -11.788 13.794 7.811 1.00 94.69 264 MET A C 1
ATOM 2074 O O . MET A 1 264 ? -10.894 14.575 7.481 1.00 94.69 264 MET A O 1
ATOM 2078 N N . THR A 1 265 ? -13.053 14.187 7.969 1.00 92.06 265 THR A N 1
ATOM 2079 C CA . THR A 1 265 ? -13.553 15.533 7.652 1.00 92.06 265 THR A CA 1
ATOM 2080 C C . THR A 1 265 ? -13.089 16.584 8.664 1.00 92.06 265 THR A C 1
ATOM 2082 O O . THR A 1 265 ? -12.517 17.604 8.273 1.00 92.06 265 THR A O 1
ATOM 2085 N N . ILE A 1 266 ? -13.284 16.348 9.969 1.00 92.69 266 ILE A N 1
ATOM 2086 C CA . ILE A 1 266 ? -13.013 17.360 11.010 1.00 92.69 266 ILE A CA 1
ATOM 2087 C C . ILE A 1 266 ? -11.528 17.641 11.226 1.00 92.69 266 ILE A C 1
ATOM 2089 O O . ILE A 1 266 ? -11.168 18.716 11.698 1.00 92.69 266 ILE A O 1
ATOM 2093 N N . VAL A 1 267 ? -10.642 16.720 10.838 1.00 91.62 267 VAL A N 1
ATOM 2094 C CA . VAL A 1 267 ? -9.190 16.962 10.830 1.00 91.62 267 VAL A CA 1
ATOM 2095 C C . VAL A 1 267 ? -8.754 17.695 9.556 1.00 91.62 267 VAL A C 1
ATOM 2097 O O . VAL A 1 267 ? -7.695 17.420 8.999 1.00 91.62 267 VAL A O 1
ATOM 2100 N N . ASN A 1 268 ? -9.574 18.641 9.084 1.00 87.31 268 ASN A N 1
ATOM 2101 C CA . ASN A 1 268 ? -9.370 19.468 7.888 1.00 87.31 268 ASN A CA 1
ATOM 2102 C C . ASN A 1 268 ? -9.108 18.673 6.595 1.00 87.31 268 ASN A C 1
ATOM 2104 O O . ASN A 1 268 ? -8.360 19.135 5.732 1.00 87.31 268 ASN A O 1
ATOM 2108 N N . GLY A 1 269 ? -9.661 17.463 6.470 1.00 88.69 269 GLY A N 1
ATOM 2109 C CA . GLY A 1 269 ? -9.439 16.607 5.300 1.00 88.69 269 GLY A CA 1
ATOM 2110 C C . GLY A 1 269 ? -7.997 16.110 5.141 1.00 88.69 269 GLY A C 1
ATOM 2111 O O . GLY A 1 269 ? -7.634 15.626 4.073 1.00 88.69 269 GLY A O 1
ATOM 2112 N N . PHE A 1 270 ? -7.150 16.221 6.174 1.00 93.38 270 PHE A N 1
ATOM 2113 C CA . PHE A 1 270 ? -5.780 15.691 6.125 1.00 93.38 270 PHE A CA 1
ATOM 2114 C C . PHE A 1 270 ? -5.727 14.165 6.127 1.00 93.38 270 PHE A C 1
ATOM 2116 O O . PHE A 1 270 ? -4.695 13.603 5.769 1.00 93.38 270 PHE A O 1
ATOM 2123 N N . ILE A 1 271 ? -6.801 13.511 6.567 1.00 95.12 271 ILE A N 1
ATOM 2124 C CA . ILE A 1 271 ? -7.020 12.086 6.359 1.00 95.12 271 ILE A CA 1
ATOM 2125 C C . ILE A 1 271 ? -8.057 11.986 5.243 1.00 95.12 271 ILE A C 1
ATOM 2127 O O . ILE A 1 271 ? -9.204 12.364 5.444 1.00 95.12 271 ILE A O 1
ATOM 2131 N N . ALA A 1 272 ? -7.651 11.494 4.080 1.00 94.81 272 ALA A N 1
ATOM 2132 C CA . ALA A 1 272 ? -8.521 11.212 2.943 1.00 94.81 272 ALA A CA 1
ATOM 2133 C C . ALA A 1 272 ? -8.335 9.758 2.498 1.00 94.81 272 ALA A C 1
ATOM 2135 O O . ALA A 1 272 ? -7.353 9.116 2.872 1.00 94.81 272 ALA A O 1
ATOM 2136 N N . VAL A 1 273 ? -9.254 9.228 1.690 1.00 96.88 273 VAL A N 1
ATOM 2137 C CA . VAL A 1 273 ? -9.142 7.864 1.156 1.00 96.88 273 VAL A CA 1
ATOM 2138 C C . VAL A 1 273 ? -7.829 7.717 0.385 1.00 96.88 273 VAL A C 1
ATOM 2140 O O . VAL A 1 273 ? -7.626 8.360 -0.645 1.00 96.88 273 VAL A O 1
ATOM 2143 N N . GLY A 1 274 ? -6.922 6.879 0.887 1.00 96.44 274 GLY A N 1
ATOM 2144 C CA . GLY A 1 274 ? -5.591 6.711 0.296 1.00 96.44 274 GLY A CA 1
ATOM 2145 C C . GLY A 1 274 ? -4.478 7.519 0.963 1.00 96.44 274 GLY A C 1
ATOM 2146 O O . GLY A 1 274 ? -3.307 7.331 0.633 1.00 96.44 274 GLY A O 1
ATOM 2147 N N . THR A 1 275 ? -4.777 8.402 1.918 1.00 97.19 275 THR A N 1
ATOM 2148 C CA . THR A 1 275 ? -3.721 9.116 2.642 1.00 97.19 275 THR A CA 1
ATOM 2149 C C . THR A 1 275 ? -2.892 8.110 3.439 1.00 97.19 275 THR A C 1
ATOM 2151 O O . THR A 1 275 ? -3.420 7.355 4.261 1.00 97.19 275 THR A O 1
ATOM 2154 N N . GLN A 1 276 ? -1.573 8.140 3.243 1.00 97.00 276 GLN A N 1
ATOM 2155 C CA . GLN A 1 276 ? -0.630 7.419 4.084 1.00 97.00 276 GLN A CA 1
ATOM 2156 C C . GLN A 1 276 ? -0.522 8.119 5.434 1.00 97.00 276 GLN A C 1
ATOM 2158 O O . GLN A 1 276 ? -0.084 9.271 5.501 1.00 97.00 276 GLN A O 1
ATOM 2163 N N . LEU A 1 277 ? -0.773 7.395 6.515 1.00 96.31 277 LEU A N 1
ATOM 2164 C CA . LEU A 1 277 ? -0.524 7.843 7.880 1.00 96.31 277 LEU A CA 1
ATOM 2165 C C . LEU A 1 277 ? 0.681 7.102 8.452 1.00 96.31 277 LEU A C 1
ATOM 2167 O O . LEU A 1 277 ? 0.866 5.913 8.209 1.00 96.31 277 LEU A O 1
ATOM 2171 N N . LYS A 1 278 ? 1.534 7.806 9.198 1.00 95.44 278 LYS A N 1
ATOM 2172 C CA . LYS A 1 278 ? 2.579 7.179 10.019 1.00 95.44 278 LYS A CA 1
ATOM 2173 C C . LYS A 1 278 ? 1.995 6.910 11.392 1.00 95.44 278 LYS A C 1
ATOM 2175 O O . LYS A 1 278 ? 1.483 7.830 12.029 1.00 95.44 278 LYS A O 1
ATOM 2180 N N . THR A 1 279 ? 2.065 5.660 11.819 1.00 94.44 279 THR A N 1
ATOM 2181 C CA . THR A 1 279 ? 1.334 5.157 12.978 1.00 94.44 279 THR A CA 1
ATOM 2182 C C . THR A 1 279 ? 2.274 4.847 14.125 1.00 94.44 279 THR A C 1
ATOM 2184 O O . THR A 1 279 ? 3.454 4.544 13.940 1.00 94.44 279 THR A O 1
ATOM 2187 N N . GLU A 1 280 ? 1.746 4.949 15.337 1.00 94.06 280 GLU A N 1
ATOM 2188 C CA . GLU A 1 280 ? 2.474 4.577 16.540 1.00 94.06 280 GLU A CA 1
ATOM 2189 C C . GLU A 1 280 ? 2.679 3.055 16.647 1.00 94.06 280 GLU A C 1
ATOM 2191 O O . GLU A 1 280 ? 3.773 2.606 17.019 1.00 94.06 280 GLU A O 1
ATOM 2196 N N . ARG A 1 281 ? 1.612 2.286 16.375 1.00 91.00 281 ARG A N 1
ATOM 2197 C CA . ARG A 1 281 ? 1.512 0.819 16.503 1.00 91.00 281 ARG A CA 1
ATOM 2198 C C . ARG A 1 281 ? 0.155 0.304 15.976 1.00 91.00 281 ARG A C 1
ATOM 2200 O O . ARG A 1 281 ? -0.812 1.031 16.125 1.00 91.00 281 ARG A O 1
ATOM 2207 N N . PRO A 1 282 ? 0.019 -0.951 15.519 1.00 89.75 282 PRO A N 1
ATOM 2208 C CA . PRO A 1 282 ? 1.086 -1.810 15.029 1.00 89.75 282 PRO A CA 1
ATOM 2209 C C . PRO A 1 282 ? 1.652 -1.257 13.710 1.00 89.75 282 PRO A C 1
ATOM 2211 O O . PRO A 1 282 ? 0.956 -0.623 12.927 1.00 89.75 282 PRO A O 1
ATOM 2214 N N . GLY A 1 283 ? 2.937 -1.483 13.458 1.00 89.69 283 GLY A N 1
ATOM 2215 C CA . GLY A 1 283 ? 3.571 -1.045 12.213 1.00 89.69 283 GLY A CA 1
ATOM 2216 C C . GLY A 1 283 ? 3.967 0.428 12.166 1.00 89.69 283 GLY A C 1
ATOM 2217 O O . GLY A 1 283 ? 3.896 1.153 13.154 1.00 89.69 283 GLY A O 1
ATOM 2218 N N . LYS A 1 284 ? 4.530 0.823 11.019 1.00 90.25 284 LYS A N 1
ATOM 2219 C CA . LYS A 1 284 ? 5.131 2.153 10.804 1.00 90.25 284 LYS A CA 1
ATOM 2220 C C . LYS A 1 284 ? 4.243 3.082 9.987 1.00 90.25 284 LYS A C 1
ATOM 2222 O O . LYS A 1 284 ? 4.440 4.299 10.021 1.00 90.25 284 LYS A O 1
ATOM 2227 N N . ALA A 1 285 ? 3.381 2.511 9.159 1.00 93.94 285 ALA A N 1
ATOM 2228 C CA . ALA A 1 285 ? 2.540 3.238 8.237 1.00 93.94 285 ALA A CA 1
ATOM 2229 C C . ALA A 1 285 ? 1.274 2.440 7.941 1.00 93.94 285 ALA A C 1
ATOM 2231 O O . ALA A 1 285 ? 1.273 1.220 8.081 1.00 93.94 285 ALA A O 1
ATOM 2232 N N . THR A 1 286 ? 0.238 3.157 7.531 1.00 96.62 286 THR A N 1
ATOM 2233 C CA . THR A 1 286 ? -1.024 2.609 7.045 1.00 96.62 286 THR A CA 1
ATOM 2234 C C . THR A 1 286 ? -1.545 3.482 5.916 1.00 96.62 286 THR A C 1
ATOM 2236 O O . THR A 1 286 ? -1.272 4.688 5.902 1.00 96.62 286 THR A O 1
ATOM 2239 N N . VAL A 1 287 ? -2.341 2.919 5.013 1.00 97.44 287 VAL A N 1
ATOM 2240 C CA . VAL A 1 287 ? -3.282 3.715 4.216 1.00 97.44 287 VAL A CA 1
ATOM 2241 C C . VAL A 1 287 ? -4.591 3.889 4.994 1.00 97.44 287 VAL A C 1
ATOM 2243 O O . VAL A 1 287 ? -4.987 2.999 5.748 1.00 97.44 287 VAL A O 1
ATOM 2246 N N . SER A 1 288 ? -5.228 5.050 4.876 1.00 97.94 288 SER A N 1
ATOM 2247 C CA . SER A 1 288 ? -6.495 5.358 5.554 1.00 97.94 288 SER A CA 1
ATOM 2248 C C . SER A 1 288 ? -7.692 5.095 4.650 1.00 97.94 288 SER A C 1
ATOM 2250 O O . SER A 1 288 ? -7.684 5.495 3.487 1.00 97.94 288 SER A O 1
ATOM 2252 N N . MET A 1 289 ? -8.703 4.421 5.197 1.00 98.19 289 MET A N 1
ATOM 2253 C CA . MET A 1 289 ? -9.902 3.965 4.491 1.00 98.19 289 MET A CA 1
ATOM 2254 C C . MET A 1 289 ? -11.163 4.320 5.293 1.00 98.19 289 MET A C 1
ATOM 2256 O O . MET A 1 289 ? -11.109 4.291 6.526 1.00 98.19 289 MET A O 1
ATOM 2260 N N . PRO A 1 290 ? -12.292 4.631 4.634 1.00 97.50 290 PRO A N 1
ATOM 2261 C CA . PRO A 1 290 ? -13.527 4.981 5.323 1.00 97.50 290 PRO A CA 1
ATOM 2262 C C . PRO A 1 290 ? -14.208 3.729 5.888 1.00 97.50 290 PRO A C 1
ATOM 2264 O O . PRO A 1 290 ? -14.323 2.712 5.199 1.00 97.50 290 PRO A O 1
ATOM 2267 N N . VAL A 1 291 ? -14.641 3.808 7.147 1.00 98.00 291 VAL A N 1
ATOM 2268 C CA . VAL A 1 291 ? -15.512 2.822 7.803 1.00 98.00 291 VAL A CA 1
ATOM 2269 C C . VAL A 1 291 ? -16.481 3.576 8.706 1.00 98.00 291 VAL A C 1
ATOM 2271 O O . VAL A 1 291 ? -16.085 4.086 9.748 1.00 98.00 291 VAL A O 1
ATOM 2274 N N . ASP A 1 292 ? -17.742 3.672 8.308 1.00 96.00 292 ASP A N 1
ATOM 2275 C CA . ASP A 1 292 ? -18.784 4.421 9.027 1.00 96.00 292 ASP A CA 1
ATOM 2276 C C . ASP A 1 292 ? -19.498 3.608 10.120 1.00 96.00 292 ASP A C 1
ATOM 2278 O O . ASP A 1 292 ? -20.223 4.166 10.937 1.00 96.00 292 ASP A O 1
ATOM 2282 N N . SER A 1 293 ? -19.251 2.298 10.197 1.00 94.75 293 SER A N 1
ATOM 2283 C CA . SER A 1 293 ? -19.836 1.437 11.229 1.00 94.75 293 SER A CA 1
ATOM 2284 C C . SER A 1 293 ? -19.164 1.553 12.607 1.00 94.75 293 SER A C 1
ATOM 2286 O O . SER A 1 293 ? -19.626 0.930 13.561 1.00 94.75 293 SER A O 1
ATOM 2288 N N . ILE A 1 294 ? -18.038 2.267 12.721 1.00 96.81 294 ILE A N 1
ATOM 2289 C CA . ILE A 1 294 ? -17.280 2.424 13.976 1.00 96.81 294 ILE A CA 1
ATOM 2290 C C . ILE A 1 294 ? -17.652 3.726 14.697 1.00 96.81 294 ILE A C 1
ATOM 2292 O O . ILE A 1 294 ? -18.336 4.582 14.146 1.00 96.81 294 ILE A O 1
ATOM 2296 N N . LEU A 1 295 ? -17.199 3.906 15.940 1.00 96.56 295 LEU A N 1
ATOM 2297 C CA . LEU A 1 295 ? -17.562 5.083 16.730 1.00 96.56 295 LEU A CA 1
ATOM 2298 C C . LEU A 1 295 ? -16.977 6.375 16.107 1.00 96.56 295 LEU A C 1
ATOM 2300 O O . LEU A 1 295 ? -15.759 6.443 15.895 1.00 96.56 295 LEU A O 1
ATOM 2304 N N . PRO A 1 296 ? -17.799 7.408 15.830 1.00 97.19 296 PRO A N 1
ATOM 2305 C CA . PRO A 1 296 ? -17.327 8.672 15.272 1.00 97.19 296 PRO A CA 1
ATOM 2306 C C . PRO A 1 296 ? -16.563 9.506 16.314 1.00 97.19 296 PRO A C 1
ATOM 2308 O O . PRO A 1 296 ? -16.541 9.168 17.498 1.00 97.19 296 PRO A O 1
ATOM 2311 N N . PRO A 1 297 ? -15.960 10.636 15.909 1.00 97.38 297 PRO A N 1
ATOM 2312 C CA . PRO A 1 297 ? -15.442 11.626 16.841 1.00 97.38 297 PRO A CA 1
ATOM 2313 C C . PRO A 1 297 ? -16.518 12.202 17.764 1.00 97.38 297 PRO A C 1
ATOM 2315 O O . PRO A 1 297 ? -17.681 12.342 17.373 1.00 97.38 297 PRO A O 1
ATOM 2318 N N . PHE A 1 298 ? -16.083 12.624 18.949 1.00 97.62 298 PHE A N 1
ATOM 2319 C CA . PHE A 1 298 ? -16.855 13.447 19.875 1.00 97.62 298 PHE A CA 1
ATOM 2320 C C . PHE A 1 298 ? -16.247 14.849 19.917 1.00 97.62 298 PHE A C 1
ATOM 2322 O O . PHE A 1 298 ? -15.050 15.012 20.189 1.00 97.62 298 PHE A O 1
ATOM 2329 N N . VAL A 1 299 ? -17.057 15.863 19.620 1.00 97.25 299 VAL A N 1
ATOM 2330 C CA . VAL A 1 299 ? -16.579 17.240 19.433 1.00 97.25 299 VAL A CA 1
ATOM 2331 C C . VAL A 1 299 ? -17.321 18.224 20.319 1.00 97.25 299 VAL A C 1
ATOM 2333 O O . VAL A 1 299 ? -18.464 17.994 20.705 1.00 97.25 299 VAL A O 1
ATOM 2336 N N . LYS A 1 300 ? -16.667 19.349 20.599 1.00 97.50 300 LYS A N 1
ATOM 2337 C CA . LYS A 1 300 ? -17.252 20.550 21.187 1.00 97.50 300 LYS A CA 1
ATOM 2338 C C . LYS A 1 300 ? -17.419 21.604 20.102 1.00 97.50 300 LYS A C 1
ATOM 2340 O O . LYS A 1 300 ? -16.462 21.934 19.400 1.00 97.50 300 LYS A O 1
ATOM 2345 N N . PHE A 1 301 ? -18.621 22.143 19.985 1.00 95.94 301 PHE A N 1
ATOM 2346 C CA . PHE A 1 301 ? -18.948 23.237 19.081 1.00 95.94 301 PHE A CA 1
ATOM 2347 C C . PHE A 1 301 ? -18.689 24.594 19.744 1.00 95.94 301 PHE A C 1
ATOM 2349 O O . PHE A 1 301 ? -18.567 24.701 20.965 1.00 95.94 301 PHE A O 1
ATOM 2356 N N . LYS A 1 302 ? -18.638 25.654 18.933 1.00 95.25 302 LYS A N 1
ATOM 2357 C CA . LYS A 1 302 ? -18.427 27.040 19.399 1.00 95.25 302 LYS A CA 1
ATOM 2358 C C . LYS A 1 302 ? -19.489 27.563 20.371 1.00 95.25 302 LYS A C 1
ATOM 2360 O O . LYS A 1 302 ? -19.237 28.520 21.098 1.00 95.25 302 LYS A O 1
ATOM 2365 N N . ASP A 1 303 ? -20.680 26.973 20.374 1.00 94.56 303 ASP A N 1
ATOM 2366 C CA . ASP A 1 303 ? -21.746 27.278 21.337 1.00 94.56 303 ASP A CA 1
ATOM 2367 C C . ASP A 1 303 ? -21.561 26.549 22.685 1.00 94.56 303 ASP A C 1
ATOM 2369 O O . ASP A 1 303 ? -22.386 26.714 23.582 1.00 94.56 303 ASP A O 1
ATOM 2373 N N . GLN A 1 304 ? -20.465 25.793 22.840 1.00 96.00 304 GLN A N 1
ATOM 2374 C CA . GLN A 1 304 ? -20.113 24.932 23.975 1.00 96.00 304 GLN A CA 1
ATOM 2375 C C . GLN A 1 304 ? -20.931 23.636 24.094 1.00 96.00 304 GLN A C 1
ATOM 2377 O O . GLN A 1 304 ? -20.705 22.874 25.043 1.00 96.00 304 GLN A O 1
ATOM 2382 N N . SER A 1 305 ? -21.835 23.353 23.151 1.00 96.62 305 SER A N 1
ATOM 2383 C CA . SER A 1 305 ? -22.507 22.055 23.030 1.00 96.62 305 SER A CA 1
ATOM 2384 C C . SER A 1 305 ? -21.510 20.980 22.590 1.00 96.62 305 SER A C 1
ATOM 2386 O O . SER A 1 305 ? -20.532 21.274 21.898 1.00 96.62 305 SER A O 1
ATOM 2388 N N . CYS A 1 306 ? -21.746 19.725 22.973 1.00 97.25 306 CYS A N 1
ATOM 2389 C CA . CYS A 1 306 ? -20.921 18.597 22.543 1.00 97.25 306 CYS A CA 1
ATOM 2390 C C . CYS A 1 306 ? -21.779 17.459 22.005 1.00 97.25 306 CYS A C 1
ATOM 2392 O O . CYS A 1 306 ? -22.819 17.146 22.588 1.00 97.25 306 CYS A O 1
ATOM 2394 N N . ASP A 1 307 ? -21.319 16.812 20.936 1.00 95.81 307 ASP A N 1
ATOM 2395 C CA . ASP A 1 307 ? -22.032 15.687 20.335 1.00 95.81 307 ASP A CA 1
ATOM 2396 C C . ASP A 1 307 ? -21.098 14.708 19.607 1.00 95.81 307 ASP A C 1
ATOM 2398 O O . ASP A 1 307 ? -19.960 15.033 19.247 1.00 95.81 307 ASP A O 1
ATOM 2402 N N . TRP A 1 308 ? -21.606 13.497 19.389 1.00 95.75 308 TRP A N 1
ATOM 2403 C CA . TRP A 1 308 ? -21.006 12.483 18.531 1.00 95.75 308 TRP A CA 1
ATOM 2404 C C . TRP A 1 308 ? -21.360 12.747 17.071 1.00 95.75 308 TRP A C 1
ATOM 2406 O O . TRP A 1 308 ? -22.525 12.930 16.721 1.00 95.75 308 TRP A O 1
ATOM 2416 N N . LEU A 1 309 ? -20.375 12.677 16.179 1.00 94.62 309 LEU A N 1
ATOM 2417 C CA . LEU A 1 309 ? -20.578 13.005 14.766 1.00 94.62 309 LEU A CA 1
ATOM 2418 C C . LEU A 1 309 ? -21.105 11.840 13.917 1.00 94.62 309 LEU A C 1
ATOM 2420 O O . LEU A 1 309 ? -20.524 11.504 12.886 1.00 94.62 309 LEU A O 1
ATOM 2424 N N . TYR A 1 310 ? -22.227 11.243 14.324 1.00 90.25 310 TYR A N 1
ATOM 2425 C CA . TYR A 1 310 ? -22.911 10.214 13.526 1.00 90.25 310 TYR A CA 1
ATOM 2426 C C . TYR A 1 310 ? -23.501 10.774 12.217 1.00 90.25 310 TYR A C 1
ATOM 2428 O O . TYR A 1 310 ? -23.624 10.047 11.239 1.00 90.25 310 TYR A O 1
ATOM 2436 N N . SER A 1 311 ? -23.835 12.070 12.165 1.00 84.44 311 SER A N 1
ATOM 2437 C CA . SER A 1 311 ? -24.374 12.750 10.973 1.00 84.44 311 SER A CA 1
ATOM 2438 C C . SER A 1 311 ? -23.457 13.893 10.533 1.00 84.44 311 SER A C 1
ATOM 2440 O O . SER A 1 311 ? -23.766 15.071 10.699 1.00 84.44 311 SER A O 1
ATOM 2442 N N . TYR A 1 312 ? -22.290 13.536 10.000 1.00 80.81 312 TYR A N 1
ATOM 2443 C CA . TYR A 1 312 ? -21.205 14.479 9.711 1.00 80.81 312 TYR A CA 1
ATOM 2444 C C . TYR A 1 312 ? -21.351 15.254 8.395 1.00 80.81 312 TYR A C 1
ATOM 2446 O O . TYR A 1 312 ? -20.704 16.284 8.239 1.00 80.81 312 TYR A O 1
ATOM 2454 N N . GLU A 1 313 ? -22.202 14.804 7.468 1.00 79.19 313 GLU A N 1
ATOM 2455 C CA . GLU A 1 313 ? -22.321 15.364 6.108 1.00 79.19 313 GLU A CA 1
ATOM 2456 C C . GLU A 1 313 ? -22.635 16.870 6.079 1.00 79.19 313 GLU A C 1
ATOM 2458 O O . GLU A 1 313 ? -22.233 17.576 5.157 1.00 79.19 313 GLU A O 1
ATOM 2463 N N . ASN A 1 314 ? -23.334 17.375 7.100 1.00 78.00 314 ASN A N 1
ATOM 2464 C CA . ASN A 1 314 ? -23.743 18.779 7.193 1.00 78.00 314 ASN A CA 1
ATOM 2465 C C . ASN A 1 314 ? -22.857 19.619 8.127 1.00 78.00 314 ASN A C 1
ATOM 2467 O O . ASN A 1 314 ? -23.110 20.814 8.296 1.00 78.00 314 ASN A O 1
ATOM 2471 N N . ILE A 1 315 ? -21.847 19.015 8.757 1.00 79.31 315 ILE A N 1
ATOM 2472 C CA . ILE A 1 315 ? -21.023 19.680 9.767 1.00 79.31 315 ILE A CA 1
ATOM 2473 C C . ILE A 1 315 ? -19.845 20.366 9.092 1.00 79.31 315 ILE A C 1
ATOM 2475 O O . ILE A 1 315 ? -19.029 19.742 8.416 1.00 79.31 315 ILE A O 1
ATOM 2479 N N . LYS A 1 316 ? -19.736 21.673 9.318 1.00 81.94 316 LYS A N 1
ATOM 2480 C CA . LYS A 1 316 ? -18.598 22.471 8.875 1.00 81.94 316 LYS A CA 1
ATOM 2481 C C . LYS A 1 316 ? -17.480 22.370 9.914 1.00 81.94 316 LYS A C 1
ATOM 2483 O O . LYS A 1 316 ? -17.743 22.662 11.083 1.00 81.94 316 LYS A O 1
ATOM 2488 N N . PRO A 1 317 ? -16.241 21.995 9.538 1.00 85.06 317 PRO A N 1
ATOM 2489 C CA . PRO A 1 317 ? -15.116 21.954 10.474 1.00 85.06 317 PRO A CA 1
ATOM 2490 C C . PRO A 1 317 ? -14.914 23.273 11.228 1.00 85.06 317 PRO A C 1
ATOM 2492 O O . PRO A 1 317 ? -14.465 23.272 12.369 1.00 85.06 317 PRO A O 1
ATOM 2495 N N . GLU A 1 318 ? -15.297 24.404 10.630 1.00 88.69 318 GLU A N 1
ATOM 2496 C CA . GLU A 1 318 ? -15.207 25.721 11.254 1.00 88.69 318 GLU A CA 1
ATOM 2497 C C . GLU A 1 318 ? -16.160 25.914 12.440 1.00 88.69 318 GLU A C 1
ATOM 2499 O O . GLU A 1 318 ? -15.937 26.834 13.226 1.00 88.69 318 GLU A O 1
ATOM 2504 N N . ASP A 1 319 ? -17.212 25.107 12.582 1.00 90.69 319 ASP A N 1
ATOM 2505 C CA . ASP A 1 319 ? -18.156 25.187 13.706 1.00 90.69 319 ASP A CA 1
ATOM 2506 C C . ASP A 1 319 ? -17.658 24.410 14.938 1.00 90.69 319 ASP A C 1
ATOM 2508 O O . ASP A 1 319 ? -18.127 24.641 16.058 1.00 90.69 319 ASP A O 1
ATOM 2512 N N . VAL A 1 320 ? -16.666 23.536 14.743 1.00 94.44 320 VAL A N 1
ATOM 2513 C CA . VAL A 1 320 ? -16.007 22.764 15.798 1.00 94.44 320 VAL A CA 1
ATOM 2514 C C . VAL A 1 320 ? -14.951 23.630 16.488 1.00 94.44 320 VAL A C 1
ATOM 2516 O O . VAL A 1 320 ? -14.054 24.182 15.854 1.00 94.44 320 VAL A O 1
ATOM 2519 N N . GLU A 1 321 ? -15.058 23.757 17.808 1.00 96.12 321 GLU A N 1
ATOM 2520 C CA . GLU A 1 321 ? -14.072 24.435 18.653 1.00 96.12 321 GLU A CA 1
ATOM 2521 C C . GLU A 1 321 ? -12.957 23.479 19.086 1.00 96.12 321 GLU A C 1
ATOM 2523 O O . GLU A 1 321 ? -11.784 23.851 19.094 1.00 96.12 321 GLU A O 1
ATOM 2528 N N . GLU A 1 322 ? -13.313 22.240 19.432 1.00 96.19 322 GLU A N 1
ATOM 2529 C CA . GLU A 1 322 ? -12.376 21.238 19.938 1.00 96.19 322 GLU A CA 1
ATOM 2530 C C . GLU A 1 322 ? -12.833 19.821 19.575 1.00 96.19 322 GLU A C 1
ATOM 2532 O O . GLU A 1 322 ? -14.012 19.485 19.688 1.00 96.19 322 GLU A O 1
ATOM 2537 N N . VAL A 1 323 ? -11.888 18.965 19.185 1.00 96.31 323 VAL A N 1
ATOM 2538 C CA . VAL A 1 323 ? -12.117 17.521 19.054 1.00 96.31 323 VAL A CA 1
ATOM 2539 C C . VAL A 1 323 ? -11.667 16.859 20.350 1.00 96.31 323 VAL A C 1
ATOM 2541 O O . VAL A 1 323 ? -10.470 16.699 20.579 1.00 96.31 323 VAL A O 1
ATOM 2544 N N . ILE A 1 324 ? -12.624 16.502 21.207 1.00 97.19 324 ILE A N 1
ATOM 2545 C CA . ILE A 1 324 ? -12.353 15.906 22.526 1.00 97.19 324 ILE A CA 1
ATOM 2546 C C . ILE A 1 324 ? -11.869 14.460 22.365 1.00 97.19 324 ILE A C 1
ATOM 2548 O O . ILE A 1 324 ? -10.980 14.002 23.086 1.00 97.19 324 ILE A O 1
ATOM 2552 N N . PHE A 1 325 ? -12.443 13.738 21.402 1.00 97.69 325 PHE A N 1
ATOM 2553 C CA . PHE A 1 325 ? -12.064 12.373 21.067 1.00 97.69 325 PHE A CA 1
ATOM 2554 C C . PHE A 1 325 ? -12.164 12.147 19.560 1.00 97.69 325 PHE A C 1
ATOM 2556 O O . PHE A 1 325 ? -13.168 12.486 18.936 1.00 97.69 325 PHE A O 1
ATOM 2563 N N . LEU A 1 326 ? -11.118 11.564 18.973 1.00 97.38 326 LEU A N 1
ATOM 2564 C CA . LEU A 1 326 ? -10.991 11.376 17.525 1.00 97.38 326 LEU A CA 1
ATOM 2565 C C . LEU A 1 326 ? -11.850 10.244 16.942 1.00 97.38 326 LEU A C 1
ATOM 2567 O O . LEU A 1 326 ? -11.949 10.143 15.721 1.00 97.38 326 LEU A O 1
ATOM 2571 N N . GLY A 1 327 ? -12.469 9.412 17.778 1.00 97.31 327 GLY A N 1
ATOM 2572 C CA . GLY A 1 327 ? -13.230 8.249 17.328 1.00 97.31 327 GLY A CA 1
ATOM 2573 C C . GLY A 1 327 ? -12.414 6.959 17.328 1.00 97.31 327 GLY A C 1
ATOM 2574 O O . GLY A 1 327 ? -11.281 6.886 17.823 1.00 97.31 327 GLY A O 1
ATOM 2575 N N . ASP A 1 328 ? -13.014 5.921 16.765 1.00 98.19 328 ASP A N 1
ATOM 2576 C CA . ASP A 1 328 ? -12.368 4.628 16.586 1.00 98.19 328 ASP A CA 1
ATOM 2577 C C . ASP A 1 328 ? -11.377 4.643 15.420 1.00 98.19 328 ASP A C 1
ATOM 2579 O O . ASP A 1 328 ? -11.544 5.341 14.418 1.00 98.19 328 ASP A O 1
ATOM 2583 N N . VAL A 1 329 ? -10.366 3.787 15.536 1.00 98.19 329 VAL A N 1
ATOM 2584 C CA . VAL A 1 329 ? -9.584 3.302 14.404 1.00 98.19 329 VAL A CA 1
ATOM 2585 C C . VAL A 1 329 ? -9.696 1.786 14.330 1.00 98.19 329 VAL A C 1
ATOM 2587 O O . VAL A 1 329 ? -9.428 1.076 15.304 1.00 98.19 329 VAL A O 1
ATOM 2590 N N . LEU A 1 330 ? -10.116 1.292 13.168 1.00 98.50 330 LEU A N 1
ATOM 2591 C CA . LEU A 1 330 ? -10.309 -0.126 12.909 1.00 98.50 330 LEU A CA 1
ATOM 2592 C C . LEU A 1 330 ? -8.995 -0.756 12.440 1.00 98.50 330 LEU A C 1
ATOM 2594 O O . LEU A 1 330 ? -8.512 -0.440 11.348 1.00 98.50 330 LEU A O 1
ATOM 2598 N N . ILE A 1 331 ? -8.435 -1.653 13.254 1.00 98.31 331 ILE A N 1
ATOM 2599 C CA . ILE A 1 331 ? -7.141 -2.298 12.996 1.00 98.31 331 ILE A CA 1
ATOM 2600 C C . ILE A 1 331 ? -7.309 -3.816 12.927 1.00 98.31 331 ILE A C 1
ATOM 2602 O O . ILE A 1 331 ? -7.828 -4.452 13.852 1.00 98.31 331 ILE A O 1
ATOM 2606 N N . ALA A 1 332 ? -6.817 -4.401 11.836 1.00 97.81 332 ALA A N 1
ATOM 2607 C CA . ALA A 1 332 ? -6.879 -5.833 11.585 1.00 97.81 332 ALA A CA 1
ATOM 2608 C C . ALA A 1 332 ? -5.967 -6.611 12.546 1.00 97.81 332 ALA A C 1
ATOM 2610 O O . ALA A 1 332 ? -4.850 -6.186 12.858 1.00 97.81 332 ALA A O 1
ATOM 2611 N N . TYR A 1 333 ? -6.403 -7.794 12.985 1.00 97.38 333 TYR A N 1
ATOM 2612 C CA . TYR A 1 333 ? -5.560 -8.682 13.790 1.00 97.38 333 TYR A CA 1
ATOM 2613 C C . TYR A 1 333 ? -4.296 -9.086 13.016 1.00 97.38 333 TYR A C 1
ATOM 2615 O O . TYR A 1 333 ? -3.206 -9.163 13.595 1.00 97.38 333 TYR A O 1
ATOM 2623 N N . GLY A 1 334 ? -4.417 -9.275 11.696 1.00 96.56 334 GLY A N 1
ATOM 2624 C CA . GLY A 1 334 ? -3.287 -9.592 10.825 1.00 96.56 334 GLY A CA 1
ATOM 2625 C C . GLY A 1 334 ? -2.133 -8.589 10.897 1.00 96.56 334 GLY A C 1
ATOM 2626 O O . GLY A 1 334 ? -0.970 -9.002 10.886 1.00 96.56 334 GLY A O 1
ATOM 2627 N N . ASP A 1 335 ? -2.424 -7.300 11.088 1.00 96.56 335 ASP A N 1
ATOM 2628 C CA . ASP A 1 335 ? -1.399 -6.253 11.185 1.00 96.56 335 ASP A CA 1
ATOM 2629 C C . ASP A 1 335 ? -0.556 -6.398 12.467 1.00 96.56 335 ASP A C 1
ATOM 2631 O O . ASP A 1 335 ? 0.648 -6.117 12.464 1.00 96.56 335 ASP A O 1
ATOM 2635 N N . PHE A 1 336 ? -1.142 -6.895 13.565 1.00 96.12 336 PHE A N 1
ATOM 2636 C CA . PHE A 1 336 ? -0.399 -7.225 14.789 1.00 96.12 336 PHE A CA 1
ATOM 2637 C C . PHE A 1 336 ? 0.493 -8.455 14.599 1.00 96.12 336 PHE A C 1
ATOM 2639 O O . PHE A 1 336 ? 1.622 -8.480 15.103 1.00 96.12 336 PHE A O 1
ATOM 2646 N N . VAL A 1 337 ? 0.013 -9.466 13.864 1.00 95.00 337 VAL A N 1
ATOM 2647 C CA . VAL A 1 337 ? 0.783 -10.682 13.554 1.00 95.00 337 VAL A CA 1
ATOM 2648 C C . VAL A 1 337 ? 2.004 -10.348 12.701 1.00 95.00 337 VAL A C 1
ATOM 2650 O O . VAL A 1 337 ? 3.112 -10.765 13.058 1.00 95.00 337 VAL A O 1
ATOM 2653 N N . GLU A 1 338 ? 1.815 -9.584 11.620 1.00 93.38 338 GLU A N 1
ATOM 2654 C CA . GLU A 1 338 ? 2.888 -9.180 10.702 1.00 93.38 338 GLU A CA 1
ATOM 2655 C C . GLU A 1 338 ? 3.960 -8.376 11.437 1.00 93.38 338 GLU A C 1
ATOM 2657 O O . GLU A 1 338 ? 5.147 -8.713 11.418 1.00 93.38 338 GLU A O 1
ATOM 2662 N N . ASN A 1 339 ? 3.535 -7.356 12.185 1.00 90.88 339 ASN A N 1
ATOM 2663 C CA . ASN A 1 339 ? 4.450 -6.478 12.909 1.00 90.88 339 ASN A CA 1
ATOM 2664 C C . ASN A 1 339 ? 4.987 -7.093 14.209 1.00 90.88 339 ASN A C 1
ATOM 2666 O O . ASN A 1 339 ? 5.797 -6.466 14.896 1.00 90.88 339 ASN A O 1
ATOM 2670 N N . ASN A 1 340 ? 4.566 -8.318 14.543 1.00 90.06 340 ASN A N 1
ATOM 2671 C CA . ASN A 1 340 ? 4.951 -9.045 15.749 1.00 90.06 340 ASN A CA 1
ATOM 2672 C C . ASN A 1 340 ? 4.786 -8.188 17.023 1.00 90.06 340 ASN A C 1
ATOM 2674 O O . ASN A 1 340 ? 5.656 -8.179 17.899 1.00 90.06 340 ASN A O 1
ATOM 2678 N N . HIS A 1 341 ? 3.689 -7.434 17.087 1.00 92.44 341 HIS A N 1
ATOM 2679 C CA . HIS A 1 341 ? 3.348 -6.567 18.211 1.00 92.44 341 HIS A CA 1
ATOM 2680 C C . HIS A 1 341 ? 2.431 -7.327 19.176 1.00 92.44 341 HIS A C 1
ATOM 2682 O O . HIS A 1 341 ? 1.581 -8.095 18.733 1.00 92.44 341 HIS A O 1
ATOM 2688 N N . LEU A 1 342 ? 2.589 -7.130 20.489 1.00 94.00 342 LEU A N 1
ATOM 2689 C CA . LEU A 1 342 ? 1.659 -7.699 21.474 1.00 94.00 342 LEU A CA 1
ATOM 2690 C C . LEU A 1 342 ? 0.254 -7.135 21.256 1.00 94.00 342 LEU A C 1
ATOM 2692 O O . LEU A 1 342 ? 0.109 -5.982 20.843 1.00 94.00 342 LEU A O 1
ATOM 2696 N N . LEU A 1 343 ? -0.778 -7.913 21.562 1.00 94.88 343 LEU A N 1
ATOM 2697 C CA . LEU A 1 343 ? -2.118 -7.347 21.579 1.00 94.88 343 LEU A CA 1
ATOM 2698 C C . LEU A 1 343 ? -2.215 -6.279 22.668 1.00 94.88 343 LEU A C 1
ATOM 2700 O O . LEU A 1 343 ? -1.611 -6.379 23.735 1.00 94.88 343 LEU A O 1
ATOM 2704 N N . LEU A 1 344 ? -2.954 -5.232 22.354 1.00 95.06 344 LEU A N 1
ATOM 2705 C CA . LEU A 1 344 ? -3.340 -4.183 23.283 1.00 95.06 344 LEU A CA 1
ATOM 2706 C C . LEU A 1 344 ? -4.751 -4.468 23.804 1.00 95.06 344 LEU A C 1
ATOM 2708 O O . LEU A 1 344 ? -5.547 -5.023 23.043 1.00 95.06 344 LEU A O 1
ATOM 2712 N N . PRO A 1 345 ? -5.083 -4.083 25.045 1.00 95.81 345 PRO A N 1
ATOM 2713 C CA . PRO A 1 345 ? -6.436 -4.200 25.566 1.00 95.81 345 PRO A CA 1
ATOM 2714 C C . PRO A 1 345 ? -7.455 -3.593 24.600 1.00 95.81 345 PRO A C 1
ATOM 2716 O O . PRO A 1 345 ? -7.360 -2.420 24.239 1.00 95.81 345 PRO A O 1
ATOM 2719 N N . SER A 1 346 ? -8.413 -4.405 24.158 1.00 95.88 346 SER A N 1
ATOM 2720 C CA . SER A 1 346 ? -9.549 -3.915 23.382 1.00 95.88 346 SER A CA 1
ATOM 2721 C C . SER A 1 346 ? -10.451 -3.064 24.266 1.00 95.88 346 SER A C 1
ATOM 2723 O O . SER A 1 346 ? -10.713 -3.440 25.410 1.00 95.88 346 SER A O 1
ATOM 2725 N N . GLY A 1 347 ? -11.002 -1.981 23.715 1.00 94.56 347 GLY A N 1
ATOM 2726 C CA . GLY A 1 347 ? -12.205 -1.385 24.291 1.00 94.56 347 GLY A CA 1
ATOM 2727 C C . GLY A 1 347 ? -13.343 -2.397 24.329 1.00 94.56 347 GLY A C 1
ATOM 2728 O O . GLY A 1 347 ? -13.413 -3.294 23.482 1.00 94.56 347 GLY A O 1
ATOM 2729 N N . TYR A 1 348 ? -14.217 -2.268 25.324 1.00 97.38 348 TYR A N 1
ATOM 2730 C CA . TYR A 1 348 ? -15.457 -3.028 25.357 1.00 97.38 348 TYR A CA 1
ATOM 2731 C C . TYR A 1 348 ? -16.419 -2.464 24.304 1.00 97.38 348 TYR A C 1
ATOM 2733 O O . TYR A 1 348 ? -16.895 -1.336 24.429 1.00 97.38 348 TYR A O 1
ATOM 2741 N N . VAL A 1 349 ? -16.622 -3.238 23.238 1.00 96.44 349 VAL A N 1
ATOM 2742 C CA . VAL A 1 349 ? -17.320 -2.869 21.994 1.00 96.44 349 VAL A CA 1
ATOM 2743 C C . VAL A 1 349 ? -18.449 -3.853 21.702 1.00 96.44 349 VAL A C 1
ATOM 2745 O O . VAL A 1 349 ? -18.529 -4.904 22.343 1.00 96.44 349 VAL A O 1
ATOM 2748 N N . GLU A 1 350 ? -19.351 -3.488 20.792 1.00 95.62 350 GLU A N 1
ATOM 2749 C CA . GLU A 1 350 ? -20.584 -4.231 20.509 1.00 95.62 350 GLU A CA 1
ATOM 2750 C C . GLU A 1 350 ? -20.304 -5.696 20.153 1.00 95.62 350 GLU A C 1
ATOM 2752 O O . GLU A 1 350 ? -20.918 -6.590 20.728 1.00 95.62 350 GLU A O 1
ATOM 2757 N N . GLU A 1 351 ? -19.281 -5.958 19.338 1.00 95.38 351 GLU A N 1
ATOM 2758 C CA . GLU A 1 351 ? -18.897 -7.307 18.906 1.00 95.38 351 GLU A CA 1
ATOM 2759 C C . GLU A 1 351 ? -18.455 -8.186 20.079 1.00 95.38 351 GLU A C 1
ATOM 2761 O O . GLU A 1 351 ? -18.617 -9.403 20.054 1.00 95.38 351 GLU A O 1
ATOM 2766 N N . TRP A 1 352 ? -17.865 -7.586 21.116 1.00 96.94 352 TRP A N 1
ATOM 2767 C CA . TRP A 1 352 ? -17.503 -8.311 22.330 1.00 96.94 352 TRP A CA 1
ATOM 2768 C C . TRP A 1 352 ? -18.729 -8.513 23.222 1.00 96.94 352 TRP A C 1
ATOM 2770 O O . TRP A 1 352 ? -18.948 -9.614 23.729 1.00 96.94 352 TRP A O 1
ATOM 2780 N N . TRP A 1 353 ? -19.563 -7.487 23.379 1.00 97.19 353 TRP A N 1
ATOM 2781 C CA . TRP A 1 353 ? -20.783 -7.590 24.176 1.00 97.19 353 TRP A CA 1
ATOM 2782 C C . TRP A 1 353 ? -21.734 -8.669 23.641 1.00 97.19 353 TRP A C 1
ATOM 2784 O O . TRP A 1 353 ? -22.255 -9.458 24.427 1.00 97.19 353 TRP A O 1
ATOM 2794 N N . GLU A 1 354 ? -21.891 -8.773 22.320 1.00 95.19 354 GLU A N 1
ATOM 2795 C CA . GLU A 1 354 ? -22.674 -9.827 21.666 1.00 95.19 354 GLU A CA 1
ATOM 2796 C C . GLU A 1 354 ? -22.159 -11.229 22.019 1.00 95.19 354 GLU A C 1
ATOM 2798 O O . GLU A 1 354 ? -22.954 -12.131 22.270 1.00 95.19 354 GLU A O 1
ATOM 2803 N N . LEU A 1 355 ? -20.837 -11.417 22.106 1.00 95.50 355 LEU A N 1
ATOM 2804 C CA . LEU A 1 355 ? -20.225 -12.697 22.483 1.00 95.50 355 LEU A CA 1
ATOM 2805 C C . LEU A 1 355 ? -20.413 -13.022 23.968 1.00 95.50 355 LEU A C 1
ATOM 2807 O O . LEU A 1 355 ? -20.664 -14.179 24.311 1.00 95.50 355 LEU A O 1
ATOM 2811 N N . ASP A 1 356 ? -20.296 -12.021 24.845 1.00 96.25 356 ASP A N 1
ATOM 2812 C CA . ASP A 1 356 ? -20.601 -12.180 26.272 1.00 96.25 356 ASP A CA 1
ATOM 2813 C C . ASP A 1 356 ? -22.088 -12.534 26.458 1.00 96.25 356 ASP A C 1
ATOM 2815 O O . ASP A 1 356 ? -22.422 -13.430 27.238 1.00 96.25 356 ASP A O 1
ATOM 2819 N N . PHE A 1 357 ? -22.983 -11.909 25.686 1.00 95.69 357 PHE A N 1
ATOM 2820 C CA . PHE A 1 357 ? -24.413 -12.198 25.724 1.00 95.69 357 PHE A CA 1
ATOM 2821 C C . PHE A 1 357 ? -24.752 -13.584 25.158 1.00 95.69 357 PHE A C 1
ATOM 2823 O O . PHE A 1 357 ? -25.470 -14.348 25.805 1.00 95.69 357 PHE A O 1
ATOM 2830 N N . GLU A 1 358 ? -24.188 -13.956 24.004 1.00 94.81 358 GLU A N 1
ATOM 2831 C CA . GLU A 1 358 ? -24.324 -15.288 23.397 1.00 94.81 358 GLU A CA 1
ATOM 2832 C C . GLU A 1 358 ? -23.869 -16.379 24.378 1.00 94.81 358 GLU A C 1
ATOM 2834 O O . GLU A 1 358 ? -24.561 -17.383 24.576 1.00 94.81 358 GLU A O 1
ATOM 2839 N N . LYS A 1 359 ? -22.728 -16.180 25.050 1.00 95.50 359 LYS A N 1
ATOM 2840 C CA . LYS A 1 359 ? -22.226 -17.097 26.081 1.00 95.50 359 LYS A CA 1
ATOM 2841 C C . LYS A 1 359 ? -23.201 -17.213 27.253 1.00 95.50 359 LYS A C 1
ATOM 2843 O O . LYS A 1 359 ? -23.540 -18.331 27.640 1.00 95.50 359 LYS A O 1
ATOM 2848 N N . ALA A 1 360 ? -23.686 -16.093 27.784 1.00 95.44 360 ALA A N 1
ATOM 2849 C CA . ALA A 1 360 ? -24.585 -16.101 28.935 1.00 95.44 360 ALA A CA 1
ATOM 2850 C C . ALA A 1 360 ? -25.959 -16.725 28.620 1.00 95.44 360 ALA A C 1
ATOM 2852 O O . ALA A 1 360 ? -26.520 -17.432 29.459 1.00 95.44 360 ALA A O 1
ATOM 2853 N N . LEU A 1 361 ? -26.489 -16.526 27.407 1.00 94.25 361 LEU A N 1
ATOM 2854 C CA . LEU A 1 361 ? -27.706 -17.200 26.935 1.00 94.25 361 LEU A CA 1
ATOM 2855 C C . LEU A 1 361 ? -27.528 -18.721 26.918 1.00 94.25 361 LEU A C 1
ATOM 2857 O O . LEU A 1 361 ? -28.375 -19.447 27.443 1.00 94.25 361 LEU A O 1
ATOM 2861 N N . ASN A 1 362 ? -26.403 -19.194 26.377 1.00 92.94 362 ASN A N 1
ATOM 2862 C CA . ASN A 1 362 ? -26.074 -20.618 26.330 1.00 92.94 362 ASN A CA 1
ATOM 2863 C C . ASN A 1 362 ? -25.918 -21.224 27.733 1.00 92.94 362 ASN A C 1
ATOM 2865 O O . ASN A 1 362 ? -26.444 -22.305 27.995 1.00 92.94 362 ASN A O 1
ATOM 2869 N N . GLU A 1 363 ? -25.244 -20.530 28.653 1.00 93.75 363 GLU A N 1
ATOM 2870 C CA . GLU A 1 363 ? -25.058 -20.986 30.038 1.00 93.75 363 GLU A CA 1
ATOM 2871 C C . GLU A 1 363 ? -26.381 -21.072 30.818 1.00 93.75 363 GLU A C 1
ATOM 2873 O O . GLU A 1 363 ? -26.538 -21.952 31.667 1.00 93.75 363 GLU A O 1
ATOM 2878 N N . LYS A 1 364 ? -27.355 -20.202 30.514 1.00 91.81 364 LYS A N 1
ATOM 2879 C CA . LYS A 1 364 ? -28.693 -20.226 31.135 1.00 91.81 364 LYS A CA 1
ATOM 2880 C C . LYS A 1 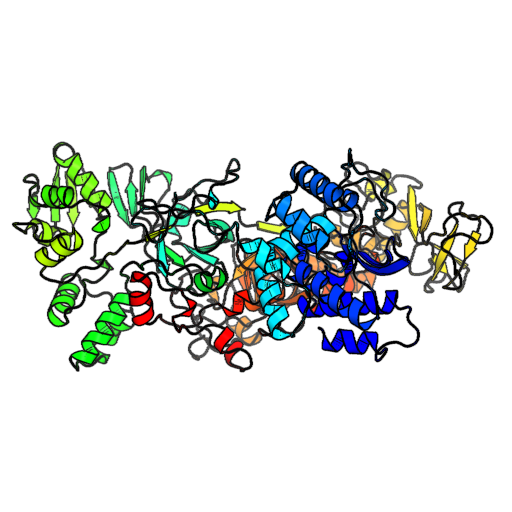364 ? -29.713 -21.099 30.403 1.00 91.81 364 LYS A C 1
ATOM 2882 O O . LYS A 1 364 ? -30.797 -21.320 30.938 1.00 91.81 364 LYS A O 1
ATOM 2887 N N . GLY A 1 365 ? -29.373 -21.622 29.225 1.00 87.19 365 GLY A N 1
ATOM 2888 C CA . GLY A 1 365 ? -30.260 -22.456 28.411 1.00 87.19 365 GLY A CA 1
ATOM 2889 C C . GLY A 1 365 ? -31.414 -21.692 27.751 1.00 87.19 365 GLY A C 1
ATOM 2890 O O . GLY A 1 365 ? -32.432 -22.302 27.425 1.00 87.19 365 GLY A O 1
ATOM 2891 N N . ASP A 1 366 ? -31.275 -20.376 27.565 1.00 89.31 366 ASP A N 1
ATOM 2892 C CA . ASP A 1 366 ? -32.270 -19.548 26.879 1.00 89.31 366 ASP A CA 1
ATOM 2893 C C . ASP A 1 366 ? -32.130 -19.676 25.348 1.00 89.31 366 ASP A C 1
ATOM 2895 O 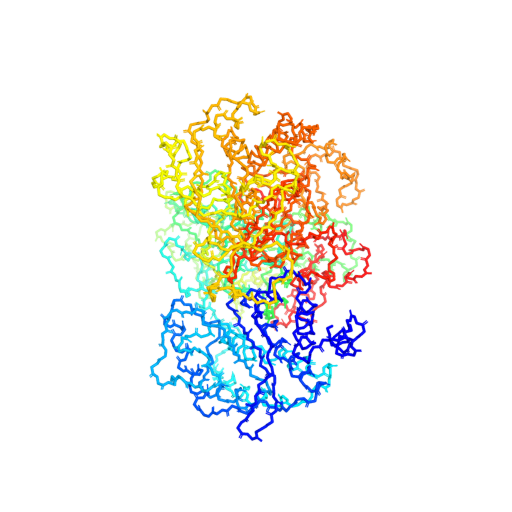O . ASP A 1 366 ? -31.046 -19.896 24.805 1.00 89.31 366 ASP A O 1
ATOM 2899 N N . ASN A 1 367 ? -33.246 -19.556 24.622 1.00 85.00 367 ASN A N 1
ATOM 2900 C CA . ASN A 1 367 ? -33.254 -19.758 23.173 1.00 85.00 367 ASN A CA 1
ATOM 2901 C C . ASN A 1 367 ? -32.703 -18.534 22.418 1.00 85.00 367 ASN A C 1
ATOM 2903 O O . ASN A 1 367 ? -33.358 -17.490 22.353 1.00 85.00 367 ASN A O 1
ATOM 2907 N N . LEU A 1 368 ? -31.544 -18.708 21.775 1.00 84.31 368 LEU A N 1
ATOM 2908 C CA . LEU A 1 368 ? -30.853 -17.710 20.947 1.00 84.31 368 LEU A CA 1
ATOM 2909 C C . LEU A 1 368 ? -31.755 -17.073 19.880 1.00 84.31 368 LEU A C 1
ATOM 2911 O O . LEU A 1 368 ? -31.606 -15.892 19.578 1.00 84.31 368 LEU A O 1
ATOM 2915 N N . THR A 1 369 ? -32.724 -17.813 19.324 1.00 84.19 369 THR A N 1
ATOM 2916 C CA . THR A 1 369 ? -33.596 -17.279 18.262 1.00 84.19 369 THR A CA 1
ATOM 2917 C C . THR A 1 369 ? -34.452 -16.103 18.716 1.00 84.19 369 THR A C 1
ATOM 2919 O O . THR A 1 369 ? -34.856 -15.302 17.880 1.00 84.19 369 THR A O 1
ATOM 2922 N N . ASN A 1 370 ? -34.729 -15.989 20.019 1.00 87.50 370 ASN A N 1
ATOM 2923 C CA . ASN A 1 370 ? -35.531 -14.896 20.571 1.00 87.50 370 ASN A CA 1
ATOM 2924 C C . ASN A 1 370 ? -34.775 -13.563 20.601 1.00 87.50 370 ASN A C 1
ATOM 2926 O O . ASN A 1 370 ? -35.411 -12.521 20.690 1.00 87.50 370 ASN A O 1
ATOM 2930 N N . PHE A 1 371 ? -33.443 -13.609 20.535 1.00 89.25 371 PHE A N 1
ATOM 2931 C CA . PHE A 1 371 ? -32.554 -12.446 20.592 1.00 89.25 371 PHE A CA 1
ATOM 2932 C C . PHE A 1 371 ? -31.706 -12.328 19.323 1.00 89.25 371 PHE A C 1
ATOM 2934 O O . PHE A 1 371 ? -30.643 -11.714 19.332 1.00 89.25 371 PHE A O 1
ATOM 2941 N N . LYS A 1 372 ? -32.144 -12.966 18.232 1.00 88.50 372 LYS A N 1
ATOM 2942 C CA . LYS A 1 372 ? -31.383 -13.045 16.984 1.00 88.50 372 LYS A CA 1
ATOM 2943 C C . LYS A 1 372 ? -31.130 -11.663 16.376 1.00 88.50 372 LYS A C 1
ATOM 2945 O O . LYS A 1 372 ? -30.060 -11.419 15.844 1.00 88.50 372 LYS A O 1
ATOM 2950 N N . ASP A 1 373 ? -32.095 -10.759 16.485 1.00 88.56 373 ASP A N 1
ATOM 2951 C CA . ASP A 1 373 ? -31.977 -9.365 16.059 1.00 88.56 373 ASP A CA 1
ATOM 2952 C C . ASP A 1 373 ? -30.874 -8.603 16.812 1.00 88.56 373 ASP A C 1
ATOM 2954 O O . ASP A 1 373 ? -30.147 -7.837 16.188 1.00 88.56 373 ASP A O 1
ATOM 2958 N N . ILE A 1 374 ? -30.710 -8.849 18.115 1.00 89.50 374 ILE A N 1
ATOM 2959 C CA . ILE A 1 374 ? -29.630 -8.269 18.926 1.00 89.50 374 ILE A CA 1
ATOM 2960 C C . ILE A 1 374 ? -28.287 -8.951 18.629 1.00 89.50 374 ILE A C 1
ATOM 2962 O O . ILE A 1 374 ? -27.291 -8.275 18.413 1.00 89.50 374 ILE A O 1
ATOM 2966 N N . LEU A 1 375 ? -28.249 -10.286 18.603 1.00 88.25 375 LEU A N 1
ATOM 2967 C CA . LEU A 1 375 ? -27.013 -11.065 18.423 1.00 88.25 375 LEU A CA 1
ATOM 2968 C C . LEU A 1 375 ? -26.413 -10.964 17.014 1.00 88.25 375 LEU A C 1
ATOM 2970 O O . LEU A 1 375 ? -25.249 -11.302 16.820 1.00 88.25 375 LEU A O 1
ATOM 2974 N N . GLU A 1 376 ? -27.210 -10.561 16.026 1.00 83.38 376 GLU A N 1
ATOM 2975 C CA . GLU A 1 376 ? -26.752 -10.273 14.663 1.00 83.38 376 GLU A CA 1
ATOM 2976 C C . GLU A 1 376 ? -26.509 -8.771 14.432 1.00 83.38 376 GLU A C 1
ATOM 2978 O O . GLU A 1 376 ? -26.286 -8.366 13.292 1.00 83.38 376 GLU A O 1
ATOM 2983 N N . GLY A 1 377 ? -26.588 -7.939 15.478 1.00 81.38 377 GLY A N 1
ATOM 2984 C CA . GLY A 1 377 ? -26.364 -6.493 15.391 1.00 81.38 377 GLY A CA 1
ATOM 2985 C C . GLY A 1 377 ? -27.443 -5.724 14.615 1.00 81.38 377 GLY A C 1
ATOM 2986 O O . GLY A 1 377 ? -27.260 -4.552 14.294 1.00 81.38 377 GLY A O 1
ATOM 2987 N N . ASN A 1 378 ? -28.587 -6.350 14.310 1.00 84.69 378 ASN A N 1
ATOM 2988 C CA . ASN A 1 378 ? -29.694 -5.722 13.578 1.00 84.69 378 ASN A CA 1
ATOM 2989 C C . ASN A 1 378 ? -30.488 -4.730 14.447 1.00 84.69 378 ASN A C 1
ATOM 2991 O O . ASN A 1 378 ? -31.200 -3.875 13.915 1.00 84.69 378 ASN A O 1
ATOM 2995 N N . ARG A 1 379 ? -30.401 -4.850 15.778 1.00 91.81 379 ARG A N 1
ATOM 2996 C CA . ARG A 1 379 ? -31.045 -3.952 16.742 1.00 91.81 379 ARG A CA 1
ATOM 2997 C C . ARG A 1 379 ? -30.178 -3.772 17.985 1.00 91.81 379 ARG A C 1
ATOM 2999 O O . ARG A 1 379 ? -29.823 -4.744 18.641 1.00 91.81 379 ARG A O 1
ATOM 3006 N N . ILE A 1 380 ? -29.925 -2.521 18.358 1.00 91.88 380 ILE A N 1
ATOM 3007 C CA . ILE A 1 380 ? -29.337 -2.180 19.658 1.00 91.88 380 ILE A CA 1
ATOM 3008 C C . ILE A 1 380 ? -30.477 -2.159 20.696 1.00 91.88 380 ILE A C 1
ATOM 3010 O O . ILE A 1 380 ? -31.495 -1.513 20.432 1.00 91.88 380 ILE A O 1
ATOM 3014 N N . PRO A 1 381 ? -30.365 -2.870 21.835 1.00 94.00 381 PRO A N 1
ATOM 3015 C CA . PRO A 1 381 ? -31.380 -2.821 22.888 1.00 94.00 381 PRO A CA 1
ATOM 3016 C C . PRO A 1 381 ? -31.473 -1.412 23.467 1.00 94.00 381 PRO A C 1
ATOM 3018 O O . PRO A 1 381 ? -30.445 -0.761 23.600 1.00 94.00 381 PRO A O 1
ATOM 3021 N N . GLU A 1 382 ? -32.668 -0.961 23.850 1.00 94.62 382 GLU A N 1
ATOM 3022 C CA . GLU A 1 382 ? -32.829 0.339 24.522 1.00 94.62 382 GLU A CA 1
ATOM 3023 C C . GLU A 1 382 ? -32.134 0.348 25.894 1.00 94.62 382 GLU A C 1
ATOM 3025 O O . GLU A 1 382 ? -31.843 -0.708 26.456 1.00 94.62 382 GLU A O 1
ATOM 3030 N N . VAL A 1 383 ? -31.861 1.523 26.474 1.00 94.62 383 VAL A N 1
ATOM 3031 C CA . VAL A 1 383 ? -31.018 1.614 27.686 1.00 94.62 383 VAL A CA 1
ATOM 3032 C C . VAL A 1 383 ? -31.587 0.832 28.875 1.00 94.62 383 VAL A C 1
ATOM 3034 O O . VAL A 1 383 ? -30.834 0.162 29.587 1.00 94.62 383 VAL A O 1
ATOM 3037 N N . GLU A 1 384 ? -32.903 0.862 29.086 1.00 93.62 384 GLU A N 1
ATOM 3038 C CA . GLU A 1 384 ? -33.562 0.077 30.129 1.00 93.62 384 GLU A CA 1
ATOM 3039 C C . GLU A 1 384 ? -33.478 -1.431 29.846 1.00 93.62 384 GLU A C 1
ATOM 3041 O O . GLU A 1 384 ? -33.130 -2.196 30.746 1.00 93.62 384 GLU A O 1
ATOM 3046 N N . GLU A 1 385 ? -33.707 -1.853 28.596 1.00 95.19 385 GLU A N 1
ATOM 3047 C CA . GLU A 1 385 ? -33.583 -3.254 28.163 1.00 95.19 385 GLU A CA 1
ATOM 3048 C C . GLU A 1 385 ? -32.141 -3.753 28.333 1.00 95.19 385 GLU A C 1
ATOM 3050 O O . GLU A 1 385 ? -31.917 -4.845 28.850 1.00 95.19 385 GLU A O 1
ATOM 3055 N N . ALA A 1 386 ? -31.144 -2.937 27.982 1.00 95.88 386 ALA A N 1
ATOM 3056 C CA . ALA A 1 386 ? -29.731 -3.256 28.154 1.00 95.88 386 ALA A CA 1
ATOM 3057 C C . ALA A 1 386 ? -29.374 -3.486 29.632 1.00 95.88 386 ALA A C 1
ATOM 3059 O O . ALA A 1 386 ? -28.652 -4.429 29.954 1.00 95.88 386 ALA A O 1
ATOM 3060 N N . ILE A 1 387 ? -29.913 -2.672 30.547 1.00 95.62 387 ILE A N 1
ATOM 3061 C CA . ILE A 1 387 ? -29.722 -2.849 31.995 1.00 95.62 387 ILE A CA 1
ATOM 3062 C C . ILE A 1 387 ? -30.433 -4.109 32.494 1.00 95.62 387 ILE A C 1
ATOM 3064 O O . ILE A 1 387 ? -29.877 -4.836 33.321 1.00 95.62 387 ILE A O 1
ATOM 3068 N N . GLU A 1 388 ? -31.647 -4.387 32.019 1.00 95.44 388 GLU A N 1
ATOM 3069 C CA . GLU A 1 388 ? -32.375 -5.613 32.357 1.00 95.44 388 GLU A CA 1
ATOM 3070 C C . GLU A 1 388 ? -31.631 -6.862 31.884 1.00 95.44 388 GLU A C 1
ATOM 3072 O O . GLU A 1 388 ? -31.496 -7.812 32.656 1.00 95.44 388 GLU A O 1
ATOM 3077 N N . ILE A 1 389 ? -31.083 -6.843 30.667 1.00 95.25 389 ILE A N 1
ATOM 3078 C CA . ILE A 1 389 ? -30.228 -7.907 30.133 1.00 95.25 389 ILE A CA 1
ATOM 3079 C C . ILE A 1 389 ? -28.990 -8.069 31.021 1.00 95.25 389 ILE A C 1
ATOM 3081 O O . ILE A 1 389 ? -28.728 -9.177 31.492 1.00 95.25 389 ILE A O 1
ATOM 3085 N N . SER A 1 390 ? -28.270 -6.988 31.329 1.00 96.75 390 SER A N 1
ATOM 3086 C CA . SER A 1 390 ? -27.091 -7.045 32.203 1.00 96.75 390 SER A CA 1
ATOM 3087 C C . SER A 1 390 ? -27.409 -7.635 33.576 1.00 96.75 390 SER A C 1
ATOM 3089 O O . SER A 1 390 ? -26.694 -8.520 34.037 1.00 96.75 390 SER A O 1
ATOM 3091 N N . LYS A 1 391 ? -28.521 -7.238 34.210 1.00 95.69 391 LYS A N 1
ATOM 3092 C CA . LYS A 1 391 ? -28.966 -7.812 35.495 1.00 95.69 391 LYS A CA 1
ATOM 3093 C C . LYS A 1 391 ? -29.378 -9.272 35.366 1.00 95.69 391 LYS A C 1
ATOM 3095 O O . LYS A 1 391 ? -29.035 -10.089 36.219 1.00 95.69 391 LYS A O 1
ATOM 3100 N N . LYS A 1 392 ? -30.148 -9.607 34.326 1.00 94.50 392 LYS A N 1
ATOM 3101 C CA . LYS A 1 392 ? -30.670 -10.961 34.125 1.00 94.50 392 LYS A CA 1
ATOM 3102 C C . LYS A 1 392 ? -29.538 -11.934 33.850 1.00 94.50 392 LYS A C 1
ATOM 3104 O O . LYS A 1 392 ? -29.612 -13.049 34.357 1.00 94.50 392 LYS A O 1
ATOM 3109 N N . TYR A 1 393 ? -28.530 -11.557 33.068 1.00 94.56 393 TYR A N 1
ATOM 3110 C CA . TYR A 1 393 ? -27.490 -12.464 32.573 1.00 94.56 393 TYR A CA 1
ATOM 3111 C C . TYR A 1 393 ? -26.114 -12.281 33.219 1.00 94.56 393 TYR A C 1
ATOM 3113 O O . TYR A 1 393 ? -25.255 -13.115 32.971 1.00 94.56 393 TYR A O 1
ATOM 3121 N N . ASP A 1 394 ? -25.939 -11.284 34.091 1.00 95.12 394 ASP A N 1
ATOM 3122 C CA . ASP A 1 394 ? -24.655 -10.931 34.719 1.00 95.12 394 ASP A CA 1
ATOM 3123 C C . ASP A 1 394 ? -23.553 -10.621 33.692 1.00 95.12 394 ASP A C 1
ATOM 3125 O O . ASP A 1 394 ? -22.396 -11.021 33.815 1.00 95.12 394 ASP A O 1
ATOM 3129 N N . ILE A 1 395 ? -23.940 -9.906 32.635 1.00 96.38 395 ILE A N 1
ATOM 3130 C CA . ILE A 1 395 ? -23.021 -9.424 31.603 1.00 96.38 395 ILE A CA 1
ATOM 3131 C C . ILE A 1 395 ? -22.835 -7.909 31.722 1.00 96.38 395 ILE A C 1
ATOM 3133 O O . ILE A 1 395 ? -23.748 -7.215 32.186 1.00 96.38 395 ILE A O 1
ATOM 3137 N N . PRO A 1 396 ? -21.689 -7.361 31.283 1.00 97.25 396 PRO A N 1
ATOM 3138 C CA . PRO A 1 396 ? -21.463 -5.928 31.367 1.00 97.25 396 PRO A CA 1
ATOM 3139 C C . PRO A 1 396 ? -22.482 -5.096 30.578 1.00 97.25 396 PRO A C 1
ATOM 3141 O O . PRO A 1 396 ? -23.073 -5.578 29.608 1.00 97.25 396 PRO A O 1
ATOM 3144 N N . LEU A 1 397 ? -22.668 -3.836 30.984 1.00 97.44 397 LEU A N 1
ATOM 3145 C CA . LEU A 1 397 ? -23.538 -2.876 30.295 1.00 97.44 397 LEU A CA 1
ATOM 3146 C C . LEU A 1 397 ? -23.185 -2.764 28.803 1.00 97.44 397 LEU A C 1
ATOM 3148 O O . LEU A 1 397 ? -22.007 -2.736 28.436 1.00 97.44 397 LEU A O 1
ATOM 3152 N N . HIS A 1 398 ? -24.211 -2.657 27.955 1.00 97.00 398 HIS A N 1
ATOM 3153 C CA . HIS A 1 398 ? -24.036 -2.506 26.513 1.00 97.00 398 HIS A CA 1
ATOM 3154 C C . HIS A 1 398 ? -23.155 -1.277 26.169 1.00 97.00 398 HIS A C 1
ATOM 3156 O O . HIS A 1 398 ? -23.434 -0.176 26.658 1.00 97.00 398 HIS A O 1
ATOM 3162 N N . PRO A 1 399 ? -22.132 -1.421 25.302 1.00 95.31 399 PRO A N 1
ATOM 3163 C CA . PRO A 1 399 ? -21.165 -0.371 24.958 1.00 95.31 399 PRO A CA 1
ATOM 3164 C C . PRO A 1 399 ? -21.774 0.966 24.527 1.00 95.31 399 PRO A C 1
ATOM 3166 O O . PRO A 1 399 ? -21.285 2.007 24.952 1.00 95.31 399 PRO A O 1
ATOM 3169 N N . LYS A 1 400 ? -22.882 0.951 23.770 1.00 94.44 400 LYS A N 1
ATOM 3170 C CA . LYS A 1 400 ? -23.631 2.160 23.360 1.00 94.44 400 LYS A CA 1
ATOM 3171 C C . LYS A 1 400 ? -23.974 3.112 24.515 1.00 94.44 400 LYS A C 1
ATOM 3173 O O . LYS A 1 400 ? -24.026 4.322 24.305 1.00 94.44 400 LYS A O 1
ATOM 3178 N N . TYR A 1 401 ? -24.234 2.571 25.704 1.00 95.00 401 TYR A N 1
ATOM 3179 C CA . TYR A 1 401 ? -24.616 3.339 26.895 1.00 95.00 401 TYR A CA 1
ATOM 3180 C C . TYR A 1 401 ? -23.474 3.470 27.903 1.00 95.00 401 TYR A C 1
ATOM 3182 O O . TYR A 1 401 ? -23.634 4.099 28.948 1.00 95.00 401 TYR A O 1
ATOM 3190 N N . ASN A 1 402 ? -22.324 2.868 27.612 1.00 94.56 402 ASN A N 1
ATOM 3191 C CA . ASN A 1 402 ? -21.161 2.931 28.471 1.00 94.56 402 ASN A CA 1
ATOM 3192 C C . ASN A 1 402 ? -20.371 4.219 28.203 1.00 94.56 402 ASN A C 1
ATOM 3194 O O . ASN A 1 402 ? -20.120 4.581 27.056 1.00 94.56 402 ASN A O 1
ATOM 3198 N N . LEU A 1 403 ? -19.973 4.908 29.269 1.00 95.62 403 LEU A N 1
ATOM 3199 C CA . LEU A 1 403 ? -19.232 6.164 29.183 1.00 95.62 403 LEU A CA 1
ATOM 3200 C C . LEU A 1 403 ? -17.730 5.916 29.327 1.00 95.62 403 LEU A C 1
ATOM 3202 O O . LEU A 1 403 ? -17.286 4.837 29.725 1.00 95.62 403 LEU A O 1
ATOM 3206 N N . PHE A 1 404 ? -16.921 6.930 29.024 1.00 96.19 404 PHE A N 1
ATOM 3207 C CA . PHE A 1 404 ? -15.461 6.825 29.099 1.00 96.19 404 PHE A CA 1
ATOM 3208 C C . PHE A 1 404 ? -14.966 7.007 30.537 1.00 96.19 404 PHE A C 1
ATOM 3210 O O . PHE A 1 404 ? -14.251 7.945 30.870 1.00 96.19 404 PHE A O 1
ATOM 3217 N N . TRP A 1 405 ? -15.363 6.096 31.423 1.00 96.06 405 TRP A N 1
ATOM 3218 C CA . TRP A 1 405 ? -15.074 6.167 32.857 1.00 96.06 405 TRP A CA 1
ATOM 3219 C C . TRP A 1 405 ? -13.576 6.206 33.182 1.00 96.06 405 TRP A C 1
ATOM 3221 O O . TRP A 1 405 ? -13.177 6.834 34.156 1.00 96.06 405 TRP A O 1
ATOM 3231 N N . SER A 1 406 ? -12.728 5.601 32.348 1.00 92.75 406 SER A N 1
ATOM 3232 C CA . SER A 1 406 ? -11.265 5.637 32.488 1.00 92.75 406 SER A CA 1
ATOM 3233 C C . SER A 1 406 ? -10.647 7.017 32.215 1.00 92.75 406 SER A C 1
ATOM 3235 O O . SER A 1 406 ? -9.468 7.230 32.492 1.00 92.75 406 SER A O 1
ATOM 3237 N N . TYR A 1 407 ? -11.419 7.977 31.695 1.00 94.75 407 TYR A N 1
ATOM 3238 C CA . TYR A 1 407 ? -10.959 9.339 31.407 1.00 94.75 407 TYR A CA 1
ATOM 3239 C C . TYR A 1 407 ? -11.135 10.313 32.573 1.00 94.75 407 TYR A C 1
ATOM 3241 O O . TYR A 1 407 ? -10.709 11.469 32.458 1.00 94.75 407 TYR A O 1
ATOM 3249 N N . ILE A 1 408 ? -11.738 9.875 33.675 1.00 95.69 408 ILE A N 1
ATOM 3250 C CA . ILE A 1 408 ? -11.914 10.673 34.888 1.00 95.69 408 ILE A CA 1
ATOM 3251 C C . ILE A 1 408 ? -11.215 9.995 36.067 1.00 95.69 408 ILE A C 1
ATOM 3253 O O . ILE A 1 408 ? -10.966 8.790 36.052 1.00 95.69 408 ILE A O 1
ATOM 3257 N N . SER A 1 409 ? -10.877 10.774 37.088 1.00 94.81 409 SER A N 1
ATOM 3258 C CA . SER A 1 409 ? -10.340 10.238 38.340 1.00 94.81 409 SER A CA 1
ATOM 3259 C C . SER A 1 409 ? -11.461 9.807 39.295 1.00 94.81 409 SER A C 1
ATOM 3261 O O . SER A 1 409 ? -12.624 10.176 39.121 1.00 94.81 409 SER A O 1
ATOM 3263 N N . THR A 1 410 ? -11.121 9.054 40.344 1.00 92.75 410 THR A N 1
ATOM 3264 C CA . THR A 1 410 ? -12.054 8.771 41.450 1.00 92.75 410 THR A CA 1
ATOM 3265 C C . THR A 1 410 ? -12.508 10.060 42.140 1.00 92.75 410 THR A C 1
ATOM 3267 O O . THR A 1 410 ? -13.687 10.209 42.438 1.00 92.75 410 THR A O 1
ATOM 3270 N N . GLU A 1 411 ? -11.609 11.036 42.283 1.00 93.62 411 GLU A N 1
ATOM 3271 C CA . GLU A 1 411 ? -11.910 12.372 42.815 1.00 93.62 411 GLU A CA 1
ATOM 3272 C C . GLU A 1 411 ? -12.911 13.140 41.939 1.00 93.62 411 GLU A C 1
ATOM 3274 O O . GLU A 1 411 ? -13.753 13.882 42.448 1.00 93.62 411 GLU A O 1
ATOM 3279 N N . ASP A 1 412 ? -12.834 12.978 40.617 1.00 95.38 412 ASP A N 1
ATOM 3280 C CA . ASP A 1 412 ? -13.793 13.574 39.688 1.00 95.38 412 ASP A CA 1
ATOM 3281 C C . ASP A 1 412 ? -15.152 12.878 39.748 1.00 95.38 412 ASP A C 1
ATOM 3283 O O . ASP A 1 412 ? -16.174 13.562 39.712 1.00 95.38 412 ASP A O 1
ATOM 3287 N N . LEU A 1 413 ? -15.188 11.548 39.888 1.00 95.19 413 LEU A N 1
ATOM 3288 C CA . LEU A 1 413 ? -16.438 10.811 40.095 1.00 95.19 413 LEU A CA 1
ATOM 3289 C C . LEU A 1 413 ? -17.120 11.238 41.405 1.00 95.19 413 LEU A C 1
ATOM 3291 O O . LEU A 1 413 ? -18.321 11.511 41.415 1.00 95.19 413 LEU A O 1
ATOM 3295 N N . ASP A 1 414 ? -16.354 11.364 42.489 1.00 92.69 414 ASP A N 1
ATOM 3296 C CA . ASP A 1 414 ? -16.848 11.855 43.778 1.00 92.69 414 ASP A CA 1
ATOM 3297 C C . ASP A 1 414 ? -17.393 13.277 43.659 1.00 92.69 414 ASP A C 1
ATOM 3299 O O . ASP A 1 414 ? -18.466 13.589 44.182 1.00 92.69 414 ASP A O 1
ATOM 3303 N N . TYR A 1 415 ? -16.671 14.151 42.956 1.00 94.00 415 TYR A N 1
ATOM 3304 C CA . TYR A 1 415 ? -17.108 15.522 42.723 1.00 94.00 415 TYR A CA 1
ATOM 3305 C C . TYR A 1 415 ? -18.389 15.579 41.881 1.00 94.00 415 TYR A C 1
ATOM 3307 O O . TYR A 1 415 ? -19.279 16.371 42.186 1.00 94.00 415 TYR A O 1
ATOM 3315 N N . LEU A 1 416 ? -18.503 14.723 40.861 1.00 94.62 416 LEU A N 1
ATOM 3316 C CA . LEU A 1 416 ? -19.681 14.610 40.006 1.00 94.62 416 LEU A CA 1
ATOM 3317 C C . LEU A 1 416 ? -20.924 14.216 40.812 1.00 94.62 416 LEU A C 1
ATOM 3319 O O . LEU A 1 416 ? -21.957 14.864 40.684 1.00 94.62 416 LEU A O 1
ATOM 3323 N N . ILE A 1 417 ? -20.826 13.196 41.666 1.00 92.38 417 ILE A N 1
ATOM 3324 C CA . ILE A 1 417 ? -21.967 12.681 42.443 1.00 92.38 417 ILE A CA 1
ATOM 3325 C C . ILE A 1 417 ? -22.401 13.665 43.536 1.00 92.38 417 ILE A C 1
ATOM 3327 O O . ILE A 1 417 ? -23.592 13.826 43.789 1.00 92.38 417 ILE A O 1
ATOM 3331 N N . ASN A 1 418 ? -21.453 14.361 44.169 1.00 91.31 418 ASN A N 1
ATOM 3332 C CA . ASN A 1 418 ? -21.740 15.276 45.279 1.00 91.31 418 ASN A CA 1
ATOM 3333 C C . ASN A 1 418 ? -22.070 16.717 44.837 1.00 91.31 418 ASN A C 1
ATOM 3335 O O . ASN A 1 418 ? -22.193 17.615 45.677 1.00 91.31 418 ASN A O 1
ATOM 3339 N N . TYR A 1 419 ? -22.191 16.979 43.533 1.00 92.75 419 TYR A N 1
ATOM 3340 C CA . TYR A 1 419 ? -22.485 18.316 43.028 1.00 92.75 419 TYR A CA 1
ATOM 3341 C C . TYR A 1 419 ? -23.966 18.688 43.205 1.00 92.75 419 TYR A C 1
ATOM 3343 O O . TYR A 1 419 ? -24.852 18.173 42.530 1.00 92.75 419 TYR A O 1
ATOM 3351 N N . ASN A 1 420 ? -24.235 19.668 44.071 1.00 88.81 420 ASN A N 1
ATOM 3352 C CA . ASN A 1 420 ? -25.598 20.108 44.407 1.00 88.81 420 ASN A CA 1
ATOM 3353 C C . ASN A 1 420 ? -26.250 21.042 43.366 1.00 88.81 420 ASN A C 1
ATOM 3355 O O . ASN A 1 420 ? -27.380 21.479 43.566 1.00 88.81 420 ASN A O 1
ATOM 3359 N N . GLY A 1 421 ? -25.546 21.404 42.288 1.00 91.00 421 GLY A N 1
ATOM 3360 C CA . GLY A 1 421 ? -26.043 22.346 41.277 1.00 91.00 421 GLY A CA 1
ATOM 3361 C C . GLY A 1 421 ? -26.915 21.718 40.185 1.00 91.00 421 GLY A C 1
ATOM 3362 O O . GLY A 1 421 ? -27.314 22.424 39.259 1.00 91.00 421 GLY A O 1
ATOM 3363 N N . PHE A 1 422 ? -27.197 20.413 40.261 1.00 93.69 422 PHE A N 1
ATOM 3364 C CA . PHE A 1 422 ? -28.041 19.724 39.288 1.00 93.69 422 PHE A CA 1
ATOM 3365 C C . PHE A 1 422 ? -29.534 19.920 39.562 1.00 93.69 422 PHE A C 1
ATOM 3367 O O . PHE A 1 422 ? -30.009 19.789 40.687 1.00 93.69 422 PHE A O 1
ATOM 3374 N N . THR A 1 423 ? -30.296 20.143 38.495 1.00 93.81 423 THR A N 1
ATOM 3375 C CA . THR A 1 423 ? -31.751 19.963 38.466 1.00 93.81 423 THR A CA 1
ATOM 3376 C C . THR A 1 423 ? -32.062 18.766 37.576 1.00 93.81 423 THR A C 1
ATOM 3378 O O . THR A 1 423 ? -31.743 18.789 36.389 1.00 93.81 423 THR A O 1
ATOM 3381 N N . ILE A 1 424 ? -32.657 17.717 38.145 1.00 92.94 424 ILE A N 1
ATOM 3382 C CA . ILE A 1 424 ? -32.927 16.452 37.449 1.00 92.94 424 ILE A CA 1
ATOM 3383 C C . ILE A 1 424 ? -34.440 16.291 37.284 1.00 92.94 424 ILE A C 1
ATOM 3385 O O . ILE A 1 424 ? -35.159 16.204 38.277 1.00 92.94 424 ILE A O 1
ATOM 3389 N N . ASN A 1 425 ? -34.906 16.235 36.036 1.00 90.62 425 ASN A N 1
ATOM 3390 C CA . ASN A 1 425 ? -36.298 15.970 35.668 1.00 90.62 425 ASN A CA 1
ATOM 3391 C C . ASN A 1 425 ? -36.331 14.768 34.723 1.00 90.62 425 ASN A C 1
ATOM 3393 O O . ASN A 1 425 ? -35.801 14.842 33.617 1.00 90.62 425 ASN A O 1
ATOM 3397 N N . ASP A 1 426 ? -36.936 13.662 35.153 1.00 87.69 426 ASP A N 1
ATOM 3398 C CA . ASP A 1 426 ? -36.890 12.380 34.445 1.00 87.69 426 ASP A CA 1
ATOM 3399 C C . ASP A 1 426 ? -35.456 11.977 34.078 1.00 87.69 426 ASP A C 1
ATOM 3401 O O . ASP A 1 426 ? -34.702 11.600 34.972 1.00 87.69 426 ASP A O 1
ATOM 3405 N N . ASN A 1 427 ? -35.082 12.031 32.798 1.00 89.56 427 ASN A N 1
ATOM 3406 C CA . ASN A 1 427 ? -33.744 11.693 32.295 1.00 89.56 427 ASN A CA 1
ATOM 3407 C C . ASN A 1 427 ? -32.942 12.932 31.864 1.00 89.56 427 ASN A C 1
ATOM 3409 O O . ASN A 1 427 ? -31.801 12.802 31.417 1.00 89.56 427 ASN A O 1
ATOM 3413 N N . THR A 1 428 ? -33.527 14.121 32.014 1.00 95.19 428 THR A N 1
ATOM 3414 C CA . THR A 1 428 ? -32.908 15.404 31.696 1.00 95.19 428 THR A CA 1
ATOM 3415 C C . THR A 1 428 ? -32.226 15.975 32.935 1.00 95.19 428 THR A C 1
ATOM 3417 O O . THR A 1 428 ? -32.847 16.168 33.982 1.00 95.19 428 THR A O 1
ATOM 3420 N N . ILE A 1 429 ? -30.944 16.290 32.801 1.00 96.50 429 ILE A N 1
ATOM 3421 C CA . ILE A 1 429 ? -30.092 16.871 33.836 1.00 96.50 429 ILE A CA 1
ATOM 3422 C C . ILE A 1 429 ? -29.690 18.274 33.380 1.00 96.50 429 ILE A C 1
ATOM 3424 O O . ILE A 1 429 ? -29.170 18.455 32.276 1.00 96.50 429 ILE A O 1
ATOM 3428 N N . LEU A 1 430 ? -29.938 19.268 34.232 1.00 96.06 430 LEU A N 1
ATOM 3429 C CA . LEU A 1 430 ? -29.640 20.676 33.983 1.00 96.06 430 LEU A CA 1
ATOM 3430 C C . LEU A 1 430 ? -28.662 21.212 35.028 1.00 96.06 430 LEU A C 1
ATOM 3432 O O . LEU A 1 430 ? -28.835 20.952 36.218 1.00 96.06 430 LEU A O 1
ATOM 3436 N N . PHE A 1 431 ? -27.683 22.009 34.607 1.00 96.31 431 PHE A N 1
ATOM 3437 C CA . PHE A 1 431 ? -26.856 22.810 35.515 1.00 96.31 431 PHE A CA 1
ATOM 3438 C C . PHE A 1 431 ? -26.357 24.091 34.836 1.00 96.31 431 PHE A C 1
ATOM 3440 O O . PHE A 1 431 ? -26.327 24.199 33.609 1.00 96.31 431 PHE A O 1
ATOM 3447 N N . ASN A 1 432 ? -25.980 25.086 35.640 1.00 95.44 432 ASN A N 1
ATOM 3448 C CA . ASN A 1 432 ? -25.447 26.351 35.139 1.00 95.44 432 ASN A CA 1
ATOM 3449 C C . ASN A 1 432 ? -23.945 26.228 34.828 1.00 95.44 432 ASN A C 1
ATOM 3451 O O . ASN A 1 432 ? -23.176 25.738 35.657 1.00 95.44 432 ASN A O 1
ATOM 3455 N N . LEU A 1 433 ? -23.526 26.699 33.652 1.00 92.62 433 LEU A N 1
ATOM 3456 C CA . LEU A 1 433 ? -22.146 26.587 33.179 1.00 92.62 433 LEU A CA 1
ATOM 3457 C C . LEU A 1 433 ? -21.153 27.395 34.032 1.00 92.62 433 LEU A C 1
ATOM 3459 O O . LEU A 1 433 ? -20.073 26.890 34.334 1.00 92.62 433 LEU A O 1
ATOM 3463 N N . GLU A 1 434 ? -21.509 28.611 34.464 1.00 88.62 434 GLU A N 1
ATOM 3464 C CA . GLU A 1 434 ? -20.619 29.473 35.262 1.00 88.62 434 GLU A CA 1
ATOM 3465 C C . GLU A 1 434 ? -20.296 28.840 36.622 1.00 88.62 434 GLU A C 1
ATOM 3467 O O . GLU A 1 434 ? -19.144 28.827 37.052 1.00 88.62 434 GLU A O 1
ATOM 3472 N N . GLY A 1 435 ? -21.304 28.256 37.279 1.00 86.25 435 GLY A N 1
ATOM 3473 C CA . GLY A 1 435 ? -21.155 27.562 38.564 1.00 86.25 435 GLY A CA 1
ATOM 3474 C C . GLY A 1 435 ? -20.700 26.101 38.459 1.00 86.25 435 GLY A C 1
ATOM 3475 O O . GLY A 1 435 ? -20.530 25.441 39.487 1.00 86.25 435 GLY A O 1
ATOM 3476 N N . GLY A 1 436 ? -20.546 25.574 37.242 1.00 91.75 436 GLY A N 1
ATOM 3477 C CA . GLY A 1 436 ? -20.350 24.151 36.961 1.00 91.75 436 GLY A CA 1
ATOM 3478 C C . GLY A 1 436 ? -19.198 23.851 36.005 1.00 91.75 436 GLY A C 1
ATOM 3479 O O . GLY A 1 436 ? -19.189 22.785 35.400 1.00 91.75 436 GLY A O 1
ATOM 3480 N N . SER A 1 437 ? -18.219 24.744 35.850 1.00 92.88 437 SER A N 1
ATOM 3481 C CA . SER A 1 437 ? -17.120 24.580 34.881 1.00 92.88 437 SER A CA 1
ATOM 3482 C C . SER A 1 437 ? -16.318 23.282 35.065 1.00 92.88 437 SER A C 1
ATOM 3484 O O . SER A 1 437 ? -16.027 22.594 34.088 1.00 92.88 437 SER A O 1
ATOM 3486 N N . ARG A 1 438 ? -16.024 22.879 36.311 1.00 95.44 438 ARG A N 1
ATOM 3487 C CA . ARG A 1 438 ? -15.386 21.580 36.595 1.00 95.44 438 ARG A CA 1
ATOM 3488 C C . ARG A 1 438 ? -16.278 20.406 36.182 1.00 95.44 438 ARG A C 1
ATOM 3490 O O . ARG A 1 438 ? -15.779 19.451 35.597 1.00 95.44 438 ARG A O 1
ATOM 3497 N N . ILE A 1 439 ? -17.586 20.490 36.442 1.00 96.62 439 ILE A N 1
ATOM 3498 C CA . ILE A 1 439 ? -18.556 19.472 36.011 1.00 96.62 439 ILE A CA 1
ATOM 3499 C C . ILE A 1 439 ? -18.594 19.390 34.489 1.00 96.62 439 ILE A C 1
ATOM 3501 O O . ILE A 1 439 ? -18.523 18.290 33.957 1.00 96.62 439 ILE A O 1
ATOM 3505 N N . LYS A 1 440 ? -18.618 20.526 33.783 1.00 96.88 440 LYS A N 1
ATOM 3506 C CA . LYS A 1 440 ? -18.558 20.559 32.316 1.00 96.88 440 LYS A CA 1
ATOM 3507 C C . LYS A 1 440 ? -17.351 19.780 31.791 1.00 96.88 440 LYS A C 1
ATOM 3509 O O . LYS A 1 440 ? -17.545 18.903 30.960 1.00 96.88 440 LYS A O 1
ATOM 3514 N N . GLY A 1 441 ? -16.159 20.008 32.346 1.00 96.94 441 GLY A N 1
ATOM 3515 C CA . GLY A 1 441 ? -14.958 19.258 31.962 1.00 96.94 441 GLY A CA 1
ATOM 3516 C C . GLY A 1 441 ? -15.052 17.752 32.249 1.00 96.94 441 GLY A C 1
ATOM 3517 O O . GLY A 1 441 ? -14.583 16.938 31.457 1.00 96.94 441 GLY A O 1
ATOM 3518 N N . ILE A 1 442 ? -15.691 17.345 33.351 1.00 97.56 442 ILE A N 1
ATOM 3519 C CA . ILE A 1 442 ? -15.934 15.924 33.661 1.00 97.56 442 ILE A CA 1
ATOM 3520 C C . ILE A 1 442 ? -16.909 15.304 32.646 1.00 97.56 442 ILE A C 1
ATOM 3522 O O . ILE A 1 442 ? -16.637 14.229 32.121 1.00 97.56 442 ILE A O 1
ATOM 3526 N N . ILE A 1 443 ? -18.008 15.991 32.327 1.00 97.62 443 ILE A N 1
ATOM 3527 C CA . ILE A 1 443 ? -19.016 15.552 31.346 1.00 97.62 443 ILE A CA 1
ATOM 3528 C C . ILE A 1 443 ? -18.415 15.443 29.936 1.00 97.62 443 ILE A C 1
ATOM 3530 O O . ILE A 1 443 ? -18.675 14.466 29.234 1.00 97.62 443 ILE A O 1
ATOM 3534 N N . GLU A 1 444 ? -17.579 16.407 29.539 1.00 97.62 444 GLU A N 1
ATOM 3535 C CA . GLU A 1 444 ? -16.805 16.374 28.291 1.00 97.62 444 GLU A CA 1
ATOM 3536 C C . GLU A 1 444 ? -15.862 15.165 28.252 1.00 97.62 444 GLU A C 1
ATOM 3538 O O . GLU A 1 444 ? -15.867 14.415 27.280 1.00 97.62 444 GLU A O 1
ATOM 3543 N N . ASN A 1 445 ? -15.111 14.917 29.330 1.00 96.69 445 ASN A N 1
ATOM 3544 C CA . ASN A 1 445 ? -14.204 13.769 29.434 1.00 96.69 445 ASN A CA 1
ATOM 3545 C C . ASN A 1 445 ? -14.928 12.417 29.373 1.00 96.69 445 ASN A C 1
ATOM 3547 O O . ASN A 1 445 ? -14.373 11.456 28.846 1.00 96.69 445 ASN A O 1
ATOM 3551 N N . LEU A 1 446 ? -16.157 12.345 29.888 1.00 97.38 446 LEU A N 1
ATOM 3552 C CA . LEU A 1 446 ? -17.021 11.165 29.792 1.00 97.38 446 LEU A CA 1
ATOM 3553 C C . LEU A 1 446 ? -17.661 10.993 28.403 1.00 97.38 446 LEU A C 1
ATOM 3555 O O . LEU A 1 446 ? -18.316 9.976 28.174 1.00 97.38 446 LEU A O 1
ATOM 3559 N N . CYS A 1 447 ? -17.463 11.953 27.492 1.00 96.81 447 CYS A N 1
ATOM 3560 C CA . CYS A 1 447 ? -18.015 11.992 26.136 1.00 96.81 447 CYS A CA 1
ATOM 3561 C C . CYS A 1 447 ? -19.551 11.886 26.095 1.00 96.81 447 CYS A C 1
ATOM 3563 O O . CYS A 1 447 ? -20.132 11.155 25.289 1.00 96.81 447 CYS A O 1
ATOM 3565 N N . ILE A 1 448 ? -20.223 12.610 26.996 1.00 96.88 448 ILE A N 1
ATOM 3566 C CA . ILE A 1 448 ? -21.688 12.633 27.087 1.00 96.88 448 ILE A CA 1
ATOM 3567 C C . ILE A 1 448 ? -22.235 13.765 26.206 1.00 96.88 448 ILE A C 1
ATOM 3569 O O . ILE A 1 448 ? -21.905 14.924 26.474 1.00 96.88 448 ILE A O 1
ATOM 3573 N N . PRO A 1 449 ? -23.102 13.487 25.214 1.00 96.62 449 PRO A N 1
ATOM 3574 C CA . PRO A 1 449 ? -23.755 14.525 24.421 1.00 96.62 449 PRO A CA 1
ATOM 3575 C C . PRO A 1 449 ? -24.569 15.489 25.277 1.00 96.62 449 PRO A C 1
ATOM 3577 O O . PRO A 1 449 ? -25.296 15.072 26.184 1.00 96.62 449 PRO A O 1
ATOM 3580 N N . HIS A 1 450 ? -24.452 16.782 24.993 1.00 97.31 450 HIS A N 1
ATOM 3581 C CA . HIS A 1 450 ? -25.186 17.815 25.713 1.00 97.31 450 HIS A CA 1
ATOM 3582 C C . HIS A 1 450 ? -25.296 19.114 24.923 1.00 97.31 450 HIS A C 1
ATOM 3584 O O . HIS A 1 450 ? -24.407 19.482 24.157 1.00 97.31 450 HIS A O 1
ATOM 3590 N N . HIS A 1 451 ? -26.381 19.841 25.175 1.00 97.44 451 HIS A N 1
ATOM 3591 C CA . HIS A 1 451 ? -26.677 21.118 24.536 1.00 97.44 451 HIS A CA 1
ATOM 3592 C C . HIS A 1 451 ? -26.492 22.268 25.523 1.00 97.44 451 HIS A C 1
ATOM 3594 O O . HIS A 1 451 ? -26.902 22.171 26.684 1.00 97.44 451 HIS A O 1
ATOM 3600 N N . VAL A 1 452 ? -25.941 23.388 25.062 1.00 96.88 452 VAL A N 1
ATOM 3601 C CA . VAL A 1 452 ? -25.795 24.607 25.864 1.00 96.88 452 VAL A CA 1
ATOM 3602 C C . VAL A 1 452 ? -26.685 25.710 25.302 1.00 96.88 452 VAL A C 1
ATOM 3604 O O . VAL A 1 452 ? -26.618 26.062 24.133 1.00 96.88 452 VAL A O 1
ATOM 3607 N N . SER A 1 453 ? -27.558 26.269 26.142 1.00 94.88 453 SER A N 1
ATOM 3608 C CA . SER A 1 453 ? -28.396 27.417 25.777 1.00 94.88 453 SER A CA 1
ATOM 3609 C C . SER A 1 453 ? -28.458 28.409 26.926 1.00 94.88 453 SER A C 1
ATOM 3611 O O . SER A 1 453 ? -28.760 28.037 28.059 1.00 94.88 453 SER A O 1
ATOM 3613 N N . SER A 1 454 ? -28.185 29.686 26.639 1.00 91.38 454 SER A N 1
ATOM 3614 C CA . SER A 1 454 ? -28.253 30.780 27.624 1.00 91.38 454 SER A CA 1
ATOM 3615 C C . SER A 1 454 ? -27.485 30.484 28.928 1.00 91.38 454 SER A C 1
ATOM 3617 O O . SER A 1 454 ? -27.971 30.774 30.018 1.00 91.38 454 SER A O 1
ATOM 3619 N N . GLY A 1 455 ? -26.307 29.855 28.828 1.00 91.56 455 GLY A N 1
ATOM 3620 C CA . GLY A 1 455 ? -25.465 29.499 29.981 1.00 91.56 455 GLY A CA 1
ATOM 3621 C C . GLY A 1 455 ? -25.941 28.288 30.796 1.00 91.56 455 GLY A C 1
ATOM 3622 O O . GLY A 1 455 ? -25.347 27.978 31.827 1.00 91.56 455 GLY A O 1
ATOM 3623 N N . THR A 1 456 ? -26.989 27.590 30.353 1.00 96.25 456 THR A N 1
ATOM 3624 C CA . THR A 1 456 ? -27.474 26.345 30.969 1.00 96.25 456 THR A CA 1
ATOM 3625 C C . THR A 1 456 ? -27.073 25.151 30.113 1.00 96.25 456 THR A C 1
ATOM 3627 O O . THR A 1 456 ? -27.309 25.149 28.904 1.00 96.25 456 THR A O 1
ATOM 3630 N N . VAL A 1 457 ? -26.487 24.135 30.744 1.00 97.19 457 VAL A N 1
ATOM 3631 C CA . VAL A 1 457 ? -26.138 22.857 30.118 1.00 97.19 457 VAL A CA 1
ATOM 3632 C C . VAL A 1 457 ? -27.301 21.889 30.300 1.00 97.19 457 VAL A C 1
ATOM 3634 O O . VAL A 1 457 ? -27.777 21.713 31.422 1.00 97.19 457 VAL A O 1
ATOM 3637 N N . LYS A 1 458 ? -27.741 21.256 29.211 1.00 97.69 458 LYS A N 1
ATOM 3638 C CA . LYS A 1 458 ? -28.768 20.213 29.193 1.00 97.69 458 LYS A CA 1
ATOM 3639 C C . LYS A 1 458 ? -28.173 18.891 28.722 1.00 97.69 458 LYS A C 1
ATOM 3641 O O . LYS A 1 458 ? -27.690 18.804 27.596 1.00 97.69 458 LYS A O 1
ATOM 3646 N N . ILE A 1 459 ? -28.272 17.870 29.566 1.00 97.12 459 ILE A N 1
ATOM 3647 C CA . ILE A 1 459 ? -27.869 16.492 29.274 1.00 97.12 459 ILE A CA 1
ATOM 3648 C C . ILE A 1 459 ? -29.110 15.605 29.333 1.00 97.12 459 ILE A C 1
ATOM 3650 O O . ILE A 1 459 ? -29.836 15.645 30.323 1.00 97.12 459 ILE A O 1
ATOM 3654 N N . ASP A 1 460 ? -29.317 14.767 28.324 1.00 94.75 460 ASP A N 1
ATOM 3655 C CA . ASP A 1 460 ? -30.344 13.724 28.337 1.00 94.75 460 ASP A CA 1
ATOM 3656 C C . ASP A 1 460 ? -29.642 12.357 28.456 1.00 94.75 460 ASP A C 1
ATOM 3658 O O . ASP A 1 460 ? -29.108 11.833 27.482 1.00 94.75 460 ASP A O 1
ATOM 3662 N N . SER A 1 461 ? -29.558 11.802 29.674 1.00 94.25 461 SER A N 1
ATOM 3663 C CA . SER A 1 461 ? -28.822 10.551 29.934 1.00 94.25 461 SER A CA 1
ATOM 3664 C C . SER A 1 461 ? -29.376 9.771 31.126 1.00 94.25 461 SER A C 1
ATOM 3666 O O . SER A 1 461 ? -29.261 10.186 32.283 1.00 94.25 461 SER A O 1
ATOM 3668 N N . TYR A 1 462 ? -29.920 8.582 30.848 1.00 93.81 462 TYR A N 1
ATOM 3669 C CA . TYR A 1 462 ? -30.415 7.670 31.882 1.00 93.81 462 TYR A CA 1
ATOM 3670 C C . TYR A 1 462 ? -29.289 7.116 32.765 1.00 93.81 462 TYR A C 1
ATOM 3672 O O . TYR A 1 462 ? -29.423 7.064 33.986 1.00 93.81 462 TYR A O 1
ATOM 3680 N N . ILE A 1 463 ? -28.145 6.763 32.168 1.00 94.50 463 ILE A N 1
ATOM 3681 C CA . ILE A 1 463 ? -26.985 6.245 32.905 1.00 94.50 463 ILE A CA 1
ATOM 3682 C C . ILE A 1 463 ? -26.442 7.296 33.869 1.00 94.50 463 ILE A C 1
ATOM 3684 O O . ILE A 1 463 ? -26.256 7.001 35.049 1.00 94.50 463 ILE A O 1
ATOM 3688 N N . LEU A 1 464 ? -26.254 8.539 33.412 1.00 94.25 464 LEU A N 1
ATOM 3689 C CA . LEU A 1 464 ? -25.761 9.604 34.284 1.00 94.25 464 LEU A CA 1
ATOM 3690 C C . LEU A 1 464 ? -26.739 9.879 35.432 1.00 94.25 464 LEU A C 1
ATOM 3692 O O . LEU A 1 464 ? -26.312 10.024 36.572 1.00 94.25 464 LEU A O 1
ATOM 3696 N N . LYS A 1 465 ? -28.050 9.876 35.168 1.00 93.94 465 LYS A N 1
ATOM 3697 C CA . LYS A 1 465 ? -29.076 10.012 36.212 1.00 93.94 465 LYS A CA 1
ATOM 3698 C C . LYS A 1 465 ? -28.938 8.938 37.294 1.00 93.94 465 LYS A C 1
ATOM 3700 O O . LYS A 1 465 ? -29.023 9.265 38.479 1.00 93.94 465 LYS A O 1
ATOM 3705 N N . LEU A 1 466 ? -28.746 7.673 36.912 1.00 91.88 466 LEU A N 1
ATOM 3706 C CA . LEU A 1 466 ? -28.565 6.581 37.875 1.00 91.88 466 LEU A CA 1
ATOM 3707 C C . LEU A 1 466 ? -27.310 6.793 38.730 1.00 91.88 466 LEU A C 1
ATOM 3709 O O . LEU A 1 466 ? -27.382 6.658 39.949 1.00 91.88 466 LEU A O 1
ATOM 3713 N N . ILE A 1 467 ? -26.202 7.211 38.113 1.00 93.19 467 ILE A N 1
ATOM 3714 C CA . ILE A 1 467 ? -24.954 7.533 38.820 1.00 93.19 467 ILE A CA 1
ATOM 3715 C C . ILE A 1 467 ? -25.149 8.685 39.812 1.00 93.19 467 ILE A C 1
ATOM 3717 O O . ILE A 1 467 ? -24.777 8.553 40.976 1.00 93.19 467 ILE A O 1
ATOM 3721 N N . LEU A 1 468 ? -25.795 9.778 39.393 1.00 91.69 468 LEU A N 1
ATOM 3722 C CA . LEU A 1 468 ? -26.080 10.940 40.249 1.00 91.69 468 LEU A CA 1
ATOM 3723 C C . LEU A 1 468 ? -27.084 10.638 41.373 1.00 91.69 468 LEU A C 1
ATOM 3725 O O . LEU A 1 468 ? -27.139 11.361 42.362 1.00 91.69 468 LEU A O 1
ATOM 3729 N N . SER A 1 469 ? -27.883 9.576 41.240 1.00 87.62 469 SER A N 1
ATOM 3730 C CA . SER A 1 469 ? -28.798 9.117 42.296 1.00 87.62 469 SER A CA 1
ATOM 3731 C C . SER A 1 469 ? -28.086 8.288 43.376 1.00 87.62 469 SER A C 1
ATOM 3733 O O . SER A 1 469 ? -28.670 7.988 44.423 1.00 87.62 469 SER A O 1
ATOM 3735 N N . GLY A 1 470 ? -26.836 7.895 43.125 1.00 81.44 470 GLY A N 1
ATOM 3736 C CA . GLY A 1 470 ? -25.994 7.176 44.066 1.00 81.44 470 GLY A CA 1
ATOM 3737 C C . GLY A 1 470 ? -25.582 8.030 45.261 1.00 81.44 470 GLY A C 1
ATOM 3738 O O . GLY A 1 470 ? -25.373 9.231 45.145 1.00 81.44 470 GLY A O 1
ATOM 3739 N N . LYS A 1 471 ? -25.455 7.404 46.436 1.00 69.81 471 LYS A N 1
ATOM 3740 C CA . LYS A 1 471 ? -25.100 8.110 47.683 1.00 69.81 471 LYS A CA 1
ATOM 3741 C C . LYS A 1 471 ? -23.619 8.030 48.049 1.00 69.81 471 LYS A C 1
ATOM 3743 O O . LYS A 1 471 ? -23.162 8.851 48.836 1.00 69.81 471 LYS A O 1
ATOM 3748 N N . GLN A 1 472 ? -22.894 7.028 47.550 1.00 73.62 472 GLN A N 1
ATOM 3749 C CA . GLN A 1 472 ? -21.487 6.816 47.882 1.00 73.62 472 GLN A CA 1
ATOM 3750 C C . GLN A 1 472 ? -20.779 6.024 46.781 1.00 73.62 472 GLN A C 1
ATOM 3752 O O . GLN A 1 472 ? -21.316 5.035 46.283 1.00 73.62 472 GLN A O 1
ATOM 3757 N N . THR A 1 473 ? -19.566 6.444 46.441 1.00 73.94 473 THR A N 1
ATOM 3758 C CA . THR A 1 473 ? -18.621 5.698 45.610 1.00 73.94 473 THR A CA 1
ATOM 3759 C C . THR A 1 473 ? -17.958 4.611 46.452 1.00 73.94 473 THR A C 1
ATOM 3761 O O . THR A 1 473 ? -17.395 4.860 47.518 1.00 73.94 473 THR A O 1
ATOM 3764 N N . LEU A 1 474 ? -18.092 3.363 46.015 1.00 76.94 474 LEU A N 1
ATOM 3765 C CA . LEU A 1 474 ? -17.538 2.188 46.684 1.00 76.94 474 LEU A CA 1
ATOM 3766 C C . LEU A 1 474 ? -16.760 1.394 45.635 1.00 76.94 474 LEU A C 1
ATOM 3768 O O . LEU A 1 474 ? -17.377 0.871 44.714 1.00 76.94 474 LEU A O 1
ATOM 3772 N N . GLY A 1 475 ? -15.439 1.297 45.764 1.00 80.88 475 GLY A N 1
ATOM 3773 C CA . GLY A 1 475 ? -14.571 0.556 44.841 1.00 80.88 475 GLY A CA 1
ATOM 3774 C C . GLY A 1 475 ? -13.155 1.129 44.806 1.00 80.88 475 GLY A C 1
ATOM 3775 O O . GLY A 1 475 ? -12.960 2.302 45.124 1.00 80.88 475 GLY A O 1
ATOM 3776 N N . ASP A 1 476 ? -12.176 0.317 44.409 1.00 84.75 476 ASP A N 1
ATOM 3777 C CA . ASP A 1 476 ? -10.769 0.739 44.325 1.00 84.75 476 ASP A CA 1
ATOM 3778 C C . ASP A 1 476 ? -10.489 1.503 43.020 1.00 84.75 476 ASP A C 1
ATOM 3780 O O . ASP A 1 476 ? -9.528 2.267 42.915 1.00 84.75 476 ASP A O 1
ATOM 3784 N N . THR A 1 477 ? -11.351 1.322 42.015 1.00 92.25 477 THR A N 1
ATOM 3785 C CA . THR A 1 477 ? -11.276 2.001 40.717 1.00 92.25 477 THR A CA 1
ATOM 3786 C C . THR A 1 477 ? -12.586 2.707 40.359 1.00 92.25 477 THR A C 1
ATOM 3788 O O . THR A 1 477 ? -13.654 2.417 40.910 1.00 92.25 477 THR A O 1
ATOM 3791 N N . VAL A 1 478 ? -12.524 3.625 39.385 1.00 94.12 478 VAL A N 1
ATOM 3792 C CA . VAL A 1 478 ? -13.715 4.310 38.848 1.00 94.12 478 VAL A CA 1
ATOM 3793 C C . VAL A 1 478 ? -14.710 3.298 38.272 1.00 94.12 478 VAL A C 1
ATOM 3795 O O . VAL A 1 478 ? -15.900 3.390 38.552 1.00 94.12 478 VAL A O 1
ATOM 3798 N N . LEU A 1 479 ? -14.237 2.297 37.522 1.00 94.19 479 LEU A N 1
ATOM 3799 C CA . LEU A 1 479 ? -15.092 1.275 36.905 1.00 94.19 479 LEU A CA 1
ATOM 3800 C C . LEU A 1 479 ? -15.812 0.405 37.942 1.00 94.19 479 LEU A C 1
ATOM 3802 O O . LEU A 1 479 ? -17.000 0.124 37.782 1.00 94.19 479 LEU A O 1
ATOM 3806 N N . GLU A 1 480 ? -15.126 0.009 39.016 1.00 93.62 480 GLU A N 1
ATOM 3807 C CA . GLU A 1 480 ? -15.750 -0.718 40.130 1.00 93.62 480 GLU A CA 1
ATOM 3808 C C . GLU A 1 480 ? -16.799 0.141 40.835 1.00 93.62 480 GLU A C 1
ATOM 3810 O O . GLU A 1 480 ? -17.917 -0.319 41.067 1.00 93.62 480 GLU A O 1
ATOM 3815 N N . SER A 1 481 ? -16.472 1.408 41.104 1.00 94.00 481 SER A N 1
ATOM 3816 C CA . SER A 1 481 ? -17.404 2.359 41.717 1.00 94.00 481 SER A CA 1
ATOM 3817 C C . SER A 1 481 ? -18.663 2.538 40.874 1.00 94.00 481 SER A C 1
ATOM 3819 O O . SER A 1 481 ? -19.773 2.437 41.388 1.00 94.00 481 SER A O 1
ATOM 3821 N N . VAL A 1 482 ? -18.507 2.735 39.566 1.00 94.88 482 VAL A N 1
ATOM 3822 C CA . VAL A 1 482 ? -19.617 2.853 38.610 1.00 94.88 482 VAL A CA 1
ATOM 3823 C C . VAL A 1 482 ? -20.434 1.561 38.549 1.00 94.88 482 VAL A C 1
ATOM 3825 O O . VAL A 1 482 ? -21.663 1.621 38.575 1.00 94.88 482 VAL A O 1
ATOM 3828 N N . SER A 1 483 ? -19.784 0.394 38.520 1.00 94.75 483 SER A N 1
ATOM 3829 C CA . SER A 1 483 ? -20.478 -0.902 38.507 1.00 94.75 483 SER A CA 1
ATOM 3830 C C . SER A 1 483 ? -21.343 -1.089 39.757 1.00 94.75 483 SER A C 1
ATOM 3832 O O . SER A 1 483 ? -22.510 -1.472 39.666 1.00 94.75 483 SER A O 1
ATOM 3834 N N . ASN A 1 484 ? -20.803 -0.740 40.928 1.00 92.81 484 ASN A N 1
ATOM 3835 C CA . ASN A 1 484 ? -21.521 -0.805 42.201 1.00 92.81 484 ASN A CA 1
ATOM 3836 C C . ASN A 1 484 ? -22.688 0.190 42.264 1.00 92.81 484 ASN A C 1
ATOM 3838 O O . ASN A 1 484 ? -23.746 -0.144 42.797 1.00 92.81 484 ASN A O 1
ATOM 3842 N N . LEU A 1 485 ? -22.528 1.384 41.685 1.00 92.25 485 LEU A N 1
ATOM 3843 C CA . LEU A 1 485 ? -23.586 2.396 41.602 1.00 92.25 485 LEU A CA 1
ATOM 3844 C C . LEU A 1 485 ? -24.744 1.966 40.691 1.00 92.25 485 LEU A C 1
ATOM 3846 O O . LEU A 1 485 ? -25.905 2.186 41.033 1.00 92.25 485 LEU A O 1
ATOM 3850 N N . LEU A 1 486 ? -24.449 1.341 39.548 1.00 92.00 486 LEU A N 1
ATOM 3851 C CA . LEU A 1 486 ? -25.473 0.854 38.615 1.00 92.00 486 LEU A CA 1
ATOM 3852 C C . LEU A 1 486 ? -26.068 -0.503 39.032 1.00 92.00 486 LEU A C 1
ATOM 3854 O O . LEU A 1 486 ? -27.154 -0.871 38.574 1.00 92.00 486 LEU A O 1
ATOM 3858 N N . GLY A 1 487 ? -25.369 -1.248 39.892 1.00 92.31 487 GLY A N 1
ATOM 3859 C CA . GLY A 1 487 ? -25.730 -2.612 40.281 1.00 92.31 487 GLY A CA 1
ATOM 3860 C C . GLY A 1 487 ? -25.572 -3.627 39.144 1.00 92.31 487 GLY A C 1
ATOM 3861 O O . GLY A 1 487 ? -26.259 -4.647 39.148 1.00 92.31 487 GLY A O 1
ATOM 3862 N N . ILE A 1 488 ? -24.722 -3.324 38.159 1.00 95.06 488 ILE A N 1
ATOM 3863 C CA . ILE A 1 488 ? -24.385 -4.179 37.013 1.00 95.06 488 ILE A CA 1
ATOM 3864 C C . ILE A 1 488 ? -22.900 -4.022 36.667 1.00 95.06 488 ILE A C 1
ATOM 3866 O O . ILE A 1 488 ? -22.342 -2.950 36.909 1.00 95.06 488 ILE A O 1
ATOM 3870 N N . PRO A 1 489 ? -22.248 -5.035 36.071 1.00 95.94 489 PRO A N 1
ATOM 3871 C CA . PRO A 1 489 ? -20.854 -4.907 35.666 1.00 95.94 489 PRO A CA 1
ATOM 3872 C C . PRO A 1 489 ? -20.667 -3.833 34.581 1.00 95.94 489 PRO A C 1
ATOM 3874 O O . PRO A 1 489 ? -21.453 -3.729 33.638 1.00 95.94 489 PRO A O 1
ATOM 3877 N N . VAL A 1 490 ? -19.588 -3.057 34.671 1.00 95.62 490 VAL A N 1
ATOM 3878 C CA . VAL A 1 490 ? -19.145 -2.118 33.631 1.00 95.62 490 VAL A CA 1
ATOM 3879 C C . VAL A 1 490 ? -17.694 -2.417 33.277 1.00 95.62 490 VAL A C 1
ATOM 3881 O O . VAL A 1 490 ? -16.846 -2.585 34.151 1.00 95.62 490 VAL A O 1
ATOM 3884 N N . ARG A 1 491 ? -17.401 -2.493 31.978 1.00 95.75 491 ARG A N 1
ATOM 3885 C CA . ARG A 1 491 ? -16.042 -2.693 31.456 1.00 95.75 491 ARG A CA 1
ATOM 3886 C C . ARG A 1 491 ? -15.493 -1.411 30.847 1.00 95.75 491 ARG A C 1
ATOM 3888 O O . ARG A 1 491 ? -16.254 -0.526 30.471 1.00 95.75 491 ARG A O 1
ATOM 3895 N N . ASP A 1 492 ? -14.171 -1.315 30.747 1.00 96.00 492 ASP A N 1
ATOM 3896 C CA . ASP A 1 492 ? -13.522 -0.145 30.158 1.00 96.00 492 ASP A CA 1
ATOM 3897 C C . ASP A 1 492 ? -13.843 -0.032 28.662 1.00 96.00 492 ASP A C 1
ATOM 3899 O O . ASP A 1 492 ? -13.542 -0.929 27.869 1.00 96.00 492 ASP A O 1
ATOM 3903 N N . ALA A 1 493 ? -14.454 1.083 28.271 1.00 95.50 493 ALA A N 1
ATOM 3904 C CA . ALA A 1 493 ? -14.771 1.367 26.881 1.00 95.50 493 ALA A CA 1
ATOM 3905 C C . ALA A 1 493 ? -13.555 1.882 26.096 1.00 95.50 493 ALA A C 1
ATOM 3907 O O . ALA A 1 493 ? -13.568 1.779 24.871 1.00 95.50 493 ALA A O 1
ATOM 3908 N N . ILE A 1 494 ? -12.518 2.425 26.751 1.00 94.94 494 ILE A N 1
ATOM 3909 C CA . ILE A 1 494 ? -11.380 3.089 26.088 1.00 94.94 494 ILE A CA 1
ATOM 3910 C C . ILE A 1 494 ? -10.021 2.830 26.780 1.00 94.94 494 ILE A C 1
ATOM 3912 O O . ILE A 1 494 ? -9.269 3.757 27.079 1.00 94.9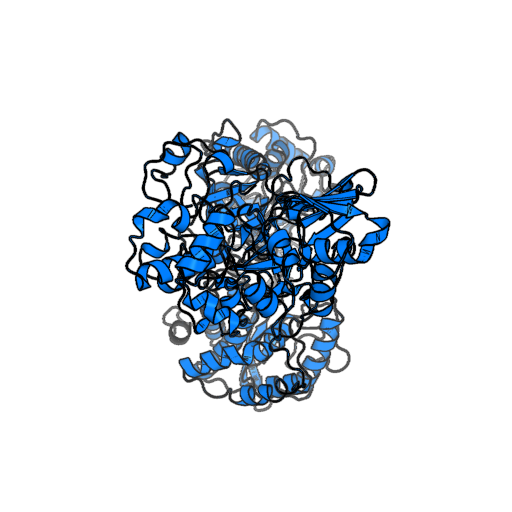4 494 ILE A O 1
ATOM 3916 N N . PRO A 1 495 ? -9.625 1.559 26.976 1.00 93.62 495 PRO A N 1
ATOM 3917 C CA . PRO A 1 495 ? -8.389 1.220 27.678 1.00 93.62 495 PRO A CA 1
ATOM 3918 C C . PRO A 1 495 ? -7.126 1.521 26.862 1.00 93.62 495 PRO A C 1
ATOM 3920 O O . PRO A 1 495 ? -6.019 1.515 27.398 1.00 93.62 495 PRO A O 1
ATOM 3923 N N . THR A 1 496 ? -7.235 1.703 25.542 1.00 94.25 496 THR A N 1
ATOM 3924 C CA . THR A 1 496 ? -6.081 1.983 24.683 1.00 94.25 496 THR A CA 1
ATOM 3925 C C . THR A 1 496 ? -6.442 2.902 23.524 1.00 94.25 496 THR A C 1
ATOM 3927 O O . THR A 1 496 ? -7.369 2.636 22.755 1.00 94.25 496 THR A O 1
ATOM 3930 N N . THR A 1 497 ? -5.631 3.947 23.366 1.00 95.56 497 THR A N 1
ATOM 3931 C CA . THR A 1 497 ? -5.608 4.815 22.191 1.00 95.56 497 THR A CA 1
ATOM 3932 C C . THR A 1 497 ? -4.281 4.710 21.445 1.00 95.56 497 THR A C 1
ATOM 3934 O O . THR A 1 497 ? -3.273 4.238 21.984 1.00 95.56 497 THR A O 1
ATOM 3937 N N . VAL A 1 498 ? -4.280 5.150 20.189 1.00 95.62 498 VAL A N 1
ATOM 3938 C CA . VAL A 1 498 ? -3.109 5.137 19.317 1.00 95.62 498 VAL A CA 1
ATOM 3939 C C . VAL A 1 498 ? -2.901 6.474 18.611 1.00 95.62 498 VAL A C 1
ATOM 3941 O O . VAL A 1 498 ? -3.845 7.131 18.167 1.00 95.62 498 VAL A O 1
ATOM 3944 N N . GLY A 1 499 ? -1.632 6.865 18.505 1.00 95.12 499 GLY A N 1
ATOM 3945 C CA . GLY A 1 499 ? -1.194 8.049 17.781 1.00 95.12 499 GLY A CA 1
ATOM 3946 C C . GLY A 1 499 ? -0.994 7.821 16.280 1.00 95.12 499 GLY A C 1
ATOM 3947 O O . GLY A 1 499 ? -0.595 6.741 15.829 1.00 95.12 499 GLY A O 1
ATOM 3948 N N . CYS A 1 500 ? -1.190 8.879 15.493 1.00 95.38 500 CYS A N 1
ATOM 3949 C CA . CYS A 1 500 ? -0.765 8.917 14.097 1.00 95.38 500 CYS A CA 1
ATOM 3950 C C . CYS A 1 500 ? -0.450 10.345 13.629 1.00 95.38 500 CYS A C 1
ATOM 3952 O O . CYS A 1 500 ? -0.831 11.346 14.247 1.00 95.38 500 CYS A O 1
ATOM 3954 N N . ARG A 1 501 ? 0.275 10.443 12.514 1.00 94.94 501 ARG A N 1
ATOM 3955 C CA . ARG A 1 501 ? 0.495 11.697 11.786 1.00 94.94 501 ARG A CA 1
ATOM 3956 C C . ARG A 1 501 ? 0.326 11.496 10.293 1.00 94.94 501 ARG A C 1
ATOM 3958 O O . ARG A 1 501 ? 0.523 10.388 9.788 1.00 94.94 501 ARG A O 1
ATOM 3965 N N . MET A 1 502 ? 0.097 12.586 9.573 1.00 94.81 502 MET A N 1
ATOM 3966 C CA . MET A 1 502 ? 0.089 12.546 8.118 1.00 94.81 502 MET A CA 1
ATOM 3967 C C . MET A 1 502 ? 1.476 12.158 7.578 1.00 94.81 502 MET A C 1
ATOM 3969 O O . MET A 1 502 ? 2.516 12.745 7.906 1.00 94.81 502 MET A O 1
ATOM 3973 N N . GLY A 1 503 ? 1.490 11.120 6.751 1.00 92.81 503 GLY A N 1
ATOM 3974 C CA . GLY A 1 503 ? 2.610 10.689 5.934 1.00 92.81 503 GLY A CA 1
ATOM 3975 C C . GLY A 1 503 ? 2.541 11.388 4.585 1.00 92.81 503 GLY A C 1
ATOM 3976 O O . GLY A 1 503 ? 2.980 12.524 4.465 1.00 92.81 503 GLY A O 1
ATOM 3977 N N . ARG A 1 504 ? 2.054 10.709 3.555 1.00 92.19 504 ARG A N 1
ATOM 3978 C CA . ARG A 1 504 ? 1.923 11.227 2.185 1.00 92.19 504 ARG A CA 1
ATOM 3979 C C . ARG A 1 504 ? 0.434 11.338 1.833 1.00 92.19 504 ARG A C 1
ATOM 3981 O O . ARG A 1 504 ? -0.304 10.446 2.238 1.00 92.19 504 ARG A O 1
ATOM 3988 N N . PRO A 1 505 ? 0.000 12.377 1.102 1.00 94.00 505 PRO A N 1
ATOM 3989 C CA . PRO A 1 505 ? -1.350 12.398 0.549 1.00 94.00 505 PRO A CA 1
ATOM 3990 C C . PRO A 1 505 ? -1.512 11.297 -0.505 1.00 94.00 505 PRO A C 1
ATOM 3992 O O . PRO A 1 505 ? -0.520 10.806 -1.056 1.00 94.00 505 PRO A O 1
ATOM 3995 N N . GLU A 1 506 ? -2.757 10.951 -0.789 1.00 94.00 506 GLU A N 1
ATOM 3996 C CA . GLU A 1 506 ? -3.157 10.112 -1.910 1.00 94.00 506 GLU A CA 1
ATOM 3997 C C . GLU A 1 506 ? -2.734 10.725 -3.253 1.00 94.00 506 GLU A C 1
ATOM 3999 O O . GLU A 1 506 ? -2.546 11.939 -3.405 1.00 94.00 506 GLU A O 1
ATOM 4004 N N . LYS A 1 507 ? -2.559 9.873 -4.260 1.00 94.06 507 LYS A N 1
ATOM 4005 C CA . LYS A 1 507 ? -2.144 10.297 -5.595 1.00 94.06 507 LYS A CA 1
ATOM 4006 C C . LYS A 1 507 ? -2.854 9.455 -6.640 1.00 94.06 507 LYS A C 1
ATOM 4008 O O . LYS A 1 507 ? -2.739 8.244 -6.608 1.00 94.06 507 LYS A O 1
ATOM 4013 N N . ALA A 1 508 ? -3.449 10.111 -7.633 1.00 95.44 508 ALA A N 1
ATOM 4014 C CA . ALA A 1 508 ? -3.848 9.500 -8.898 1.00 95.44 508 ALA A CA 1
ATOM 4015 C C . ALA A 1 508 ? -3.472 10.455 -10.034 1.00 95.44 508 ALA A C 1
ATOM 4017 O O . ALA A 1 508 ? -3.974 11.580 -10.098 1.00 95.44 508 ALA A O 1
ATOM 4018 N N . LYS A 1 509 ? -2.504 10.076 -10.873 1.00 96.06 509 LYS A N 1
ATOM 4019 C CA . LYS A 1 509 ? -2.060 10.907 -12.000 1.00 96.06 509 LYS A CA 1
ATOM 4020 C C . LYS A 1 509 ? -1.304 10.113 -13.053 1.00 96.06 509 LYS A C 1
ATOM 4022 O O . LYS A 1 509 ? -0.553 9.190 -12.753 1.00 96.06 509 LYS A O 1
ATOM 4027 N N . GLU A 1 510 ? -1.382 10.581 -14.288 1.00 95.19 510 GLU A N 1
ATOM 4028 C CA . GLU A 1 510 ? -0.545 10.097 -15.384 1.00 95.19 510 GLU A CA 1
ATOM 4029 C C . GLU A 1 510 ? 0.963 10.253 -15.090 1.00 95.19 510 GLU A C 1
ATOM 4031 O O . GLU A 1 510 ? 1.438 11.273 -14.566 1.00 95.19 510 GLU A O 1
ATOM 4036 N N . ARG A 1 511 ? 1.751 9.237 -15.453 1.00 94.31 511 ARG A N 1
ATOM 4037 C CA . ARG A 1 511 ? 3.199 9.236 -15.231 1.00 94.31 511 ARG A CA 1
ATOM 4038 C C . ARG A 1 511 ? 3.898 10.023 -16.333 1.00 94.31 511 ARG A C 1
ATOM 4040 O O . ARG A 1 511 ? 4.125 9.530 -17.436 1.00 94.31 511 ARG A O 1
ATOM 4047 N N . LYS A 1 512 ? 4.325 11.242 -16.005 1.00 93.62 512 LYS A N 1
ATOM 4048 C CA . LYS A 1 512 ? 5.131 12.084 -16.902 1.00 93.62 512 LYS A CA 1
ATOM 4049 C C . LYS A 1 512 ? 6.612 11.984 -16.574 1.00 93.62 512 LYS A C 1
ATOM 4051 O O . LYS A 1 512 ? 7.026 12.123 -15.424 1.00 93.62 512 LYS A O 1
ATOM 4056 N N . MET A 1 513 ? 7.433 11.830 -17.610 1.00 91.44 513 MET A N 1
ATOM 4057 C CA . MET A 1 513 ? 8.852 12.168 -17.509 1.00 91.44 513 MET A CA 1
ATOM 4058 C C . MET A 1 513 ? 9.008 13.664 -17.194 1.00 91.44 513 MET A C 1
ATOM 4060 O O . MET A 1 513 ? 8.121 14.467 -17.481 1.00 91.44 513 MET A O 1
ATOM 4064 N N . SER A 1 514 ? 10.145 14.048 -16.615 1.00 86.75 514 SER A N 1
ATOM 4065 C CA . SER A 1 514 ? 10.493 15.457 -16.424 1.00 86.75 514 SER A CA 1
ATOM 4066 C C . SER A 1 514 ? 11.639 15.846 -17.360 1.00 86.75 514 SER A C 1
ATOM 4068 O O . SER A 1 514 ? 12.754 15.331 -17.204 1.00 86.75 514 SER A O 1
ATOM 4070 N N . PRO A 1 515 ? 11.409 16.740 -18.340 1.00 89.31 515 PRO A N 1
ATOM 4071 C CA . PRO A 1 515 ? 10.118 17.227 -18.853 1.00 89.31 515 PRO A CA 1
ATOM 4072 C C . PRO A 1 515 ? 9.281 16.137 -19.567 1.00 89.31 515 PRO A C 1
ATOM 4074 O O . PRO A 1 515 ? 9.849 15.104 -19.936 1.00 89.31 515 PRO A O 1
ATOM 4077 N N . PRO A 1 516 ? 7.967 16.369 -19.796 1.00 93.56 516 PRO A N 1
ATOM 4078 C CA . PRO A 1 516 ? 7.070 15.411 -20.452 1.00 93.56 516 PRO A CA 1
ATOM 4079 C C . PRO A 1 516 ? 7.483 15.076 -21.890 1.00 93.56 516 PRO A C 1
ATOM 4081 O O . PRO A 1 516 ? 8.000 15.939 -22.603 1.00 93.56 516 PRO A O 1
ATOM 4084 N N . VAL A 1 517 ? 7.227 13.838 -22.322 1.00 96.19 517 VAL A N 1
ATOM 4085 C CA . VAL A 1 517 ? 7.677 13.284 -23.611 1.00 96.19 517 VAL A CA 1
ATOM 4086 C C . VAL A 1 517 ? 6.513 12.575 -24.311 1.00 96.19 517 VAL A C 1
ATOM 4088 O O . VAL A 1 517 ? 5.752 11.864 -23.659 1.00 96.19 517 VAL A O 1
ATOM 4091 N N . HIS A 1 518 ? 6.386 12.756 -25.629 1.00 97.69 518 HIS A N 1
ATOM 4092 C CA . HIS A 1 518 ? 5.421 12.034 -26.477 1.00 97.69 518 HIS A CA 1
ATOM 4093 C C . HIS A 1 518 ? 6.087 10.900 -27.274 1.00 97.69 518 HIS A C 1
ATOM 4095 O O . HIS A 1 518 ? 5.440 9.904 -27.586 1.00 97.69 518 HIS A O 1
ATOM 4101 N N . VAL A 1 519 ? 7.376 11.036 -27.606 1.00 97.38 519 VAL A N 1
ATOM 4102 C CA . VAL A 1 519 ? 8.128 10.032 -28.374 1.00 97.38 519 VAL A CA 1
ATOM 4103 C C . VAL A 1 519 ? 9.580 9.936 -27.931 1.00 97.38 519 VAL A C 1
ATOM 4105 O O . VAL A 1 519 ? 10.246 10.947 -27.682 1.00 97.38 519 VAL A O 1
ATOM 4108 N N . LEU A 1 520 ? 10.107 8.714 -27.893 1.00 97.06 520 LEU A N 1
ATOM 4109 C CA . LEU A 1 520 ? 11.520 8.442 -27.626 1.00 97.06 520 LEU A CA 1
ATOM 4110 C C . LEU A 1 520 ? 12.378 8.686 -28.881 1.00 97.06 520 LEU A C 1
ATOM 4112 O O . LEU A 1 520 ? 13.035 7.785 -29.399 1.00 97.06 520 LEU A O 1
ATOM 4116 N N . PHE A 1 521 ? 12.371 9.926 -29.379 1.00 96.50 521 PHE A N 1
ATOM 4117 C CA . PHE A 1 521 ? 13.174 10.370 -30.521 1.00 96.50 521 PHE A CA 1
ATOM 4118 C C . PHE A 1 521 ? 14.153 11.478 -30.095 1.00 96.50 521 PHE A C 1
ATOM 4120 O O . PHE A 1 521 ? 13.718 12.494 -29.540 1.00 96.50 521 PHE A O 1
ATOM 4127 N N . PRO A 1 522 ? 15.472 11.323 -30.317 1.00 95.69 522 PRO A N 1
ATOM 4128 C CA . PRO A 1 522 ? 16.462 12.301 -29.887 1.00 95.69 522 PRO A CA 1
ATOM 4129 C C . PRO A 1 522 ? 16.465 13.533 -30.799 1.00 95.69 522 PRO A C 1
ATOM 4131 O O . PRO A 1 522 ? 16.527 13.412 -32.016 1.00 95.69 522 PRO A O 1
ATOM 4134 N N . ILE A 1 523 ? 16.464 14.730 -30.213 1.00 94.38 523 ILE A N 1
ATOM 4135 C CA . ILE A 1 523 ? 16.496 16.009 -30.952 1.00 94.38 523 ILE A CA 1
ATOM 4136 C C . ILE A 1 523 ? 17.595 16.972 -30.475 1.00 94.38 523 ILE A C 1
ATOM 4138 O O . ILE A 1 523 ? 17.666 18.125 -30.918 1.00 94.38 523 ILE A O 1
ATOM 4142 N N . GLY A 1 524 ? 18.459 16.528 -29.558 1.00 90.62 524 GLY A N 1
ATOM 4143 C CA . GLY A 1 524 ? 19.515 17.357 -28.984 1.00 90.62 524 GLY A CA 1
ATOM 4144 C C . GLY A 1 524 ? 18.953 18.619 -28.329 1.00 90.62 524 GLY A C 1
ATOM 4145 O O . GLY A 1 524 ? 17.918 18.597 -27.665 1.00 90.62 524 GLY A O 1
ATOM 4146 N N . MET A 1 525 ? 19.630 19.743 -28.561 1.00 89.81 525 MET A N 1
ATOM 4147 C CA . MET A 1 525 ? 19.189 21.073 -28.118 1.00 89.81 525 MET A CA 1
ATOM 4148 C C . MET A 1 525 ? 18.290 21.779 -29.148 1.00 89.81 525 MET A C 1
ATOM 4150 O O . MET A 1 525 ? 17.884 22.921 -28.940 1.00 89.81 525 MET A O 1
ATOM 4154 N N . SER A 1 526 ? 17.978 21.136 -30.280 1.00 90.94 526 SER A N 1
ATOM 4155 C CA . SER A 1 526 ? 17.291 21.797 -31.397 1.00 90.94 526 SER A CA 1
ATOM 4156 C C . SER A 1 526 ? 15.818 22.098 -31.139 1.00 90.94 526 SER A C 1
ATOM 4158 O O . SER A 1 526 ? 15.291 23.003 -31.776 1.00 90.94 526 SER A O 1
ATOM 4160 N N . GLY A 1 527 ? 15.180 21.409 -30.190 1.00 85.56 527 GLY A N 1
ATOM 4161 C CA . GLY A 1 527 ? 13.796 21.676 -29.780 1.00 85.56 527 GLY A CA 1
ATOM 4162 C C . GLY A 1 527 ? 13.633 22.686 -28.639 1.00 85.56 527 GLY A C 1
ATOM 4163 O O . GLY A 1 527 ? 12.516 22.862 -28.151 1.00 85.56 527 GLY A O 1
ATOM 4164 N N . GLY A 1 528 ? 14.720 23.318 -28.177 1.00 88.44 528 GLY A N 1
ATOM 4165 C CA . GLY A 1 528 ? 14.714 24.217 -27.017 1.00 88.44 528 GLY A CA 1
ATOM 4166 C C . GLY A 1 528 ? 14.421 23.506 -25.687 1.00 88.44 528 GLY A C 1
ATOM 4167 O O . GLY A 1 528 ? 14.489 22.281 -25.589 1.00 88.44 528 GLY A O 1
ATOM 4168 N N . SER A 1 529 ? 14.070 24.278 -24.653 1.00 84.88 529 SER A N 1
ATOM 4169 C CA . SER A 1 529 ? 13.789 23.762 -23.298 1.00 84.88 529 SER A CA 1
ATOM 4170 C C . SER A 1 529 ? 12.595 22.801 -23.238 1.00 84.88 529 SER A C 1
ATOM 4172 O O . SER A 1 529 ? 12.580 21.884 -22.422 1.00 84.88 529 SER A O 1
ATOM 4174 N N . THR A 1 530 ? 11.621 22.977 -24.133 1.00 85.00 530 THR A N 1
ATOM 4175 C CA . THR A 1 530 ? 10.409 22.147 -24.255 1.00 85.00 530 THR A CA 1
ATOM 4176 C C . THR A 1 530 ? 10.624 20.859 -25.041 1.00 85.00 530 THR A C 1
ATOM 4178 O O . THR A 1 530 ? 9.721 20.030 -25.094 1.00 85.00 530 THR A O 1
ATOM 4181 N N . ARG A 1 531 ? 11.813 20.670 -25.635 1.00 91.50 531 ARG A N 1
ATOM 4182 C CA . ARG A 1 531 ? 12.151 19.498 -26.455 1.00 91.50 531 ARG A CA 1
ATOM 4183 C C . ARG A 1 531 ? 11.134 19.260 -27.584 1.00 91.50 531 ARG A C 1
ATOM 4185 O O . ARG A 1 531 ? 10.750 18.127 -27.864 1.00 91.50 531 ARG A O 1
ATOM 4192 N N . SER A 1 532 ? 10.712 20.335 -28.248 1.00 94.38 532 SER A N 1
ATOM 4193 C CA . SER A 1 532 ? 9.718 20.278 -29.322 1.00 94.38 532 SER A CA 1
ATOM 4194 C C . SER A 1 532 ? 10.325 19.788 -30.644 1.00 94.38 532 SER A C 1
ATOM 4196 O O . SER A 1 532 ? 11.246 20.407 -31.183 1.00 94.38 532 SER A O 1
ATOM 4198 N N . ILE A 1 533 ? 9.770 18.707 -31.195 1.00 94.75 533 ILE A N 1
ATOM 4199 C CA . ILE A 1 533 ? 10.085 18.173 -32.531 1.00 94.75 533 ILE A CA 1
ATOM 4200 C C . ILE A 1 533 ? 9.707 19.180 -33.618 1.00 94.75 533 ILE A C 1
ATOM 4202 O O . ILE A 1 533 ? 10.468 19.370 -34.559 1.00 94.75 533 ILE A O 1
ATOM 4206 N N . ILE A 1 534 ? 8.588 19.890 -33.447 1.00 93.38 534 ILE A N 1
ATOM 4207 C CA . ILE A 1 534 ? 8.108 20.903 -34.399 1.00 93.38 534 ILE A CA 1
ATOM 4208 C C . ILE A 1 534 ? 9.097 22.069 -34.499 1.00 93.38 534 ILE A C 1
ATOM 4210 O O . ILE A 1 534 ? 9.414 22.534 -35.587 1.00 93.38 534 ILE A O 1
ATOM 4214 N N . LYS A 1 535 ? 9.647 22.532 -33.370 1.00 93.19 535 LYS A N 1
ATOM 4215 C CA . LYS A 1 535 ? 10.705 23.559 -33.393 1.00 93.19 535 LYS A CA 1
ATOM 4216 C C . LYS A 1 535 ? 11.996 23.018 -34.000 1.00 93.19 535 LYS A C 1
ATOM 4218 O O . LYS A 1 535 ? 12.665 23.719 -34.753 1.00 93.19 535 LYS A O 1
ATOM 4223 N N . ALA A 1 536 ? 12.346 21.768 -33.694 1.00 92.88 536 ALA A N 1
ATOM 4224 C CA . ALA A 1 536 ? 13.534 21.137 -34.253 1.00 92.88 536 ALA A CA 1
ATOM 4225 C C . ALA A 1 536 ? 13.438 20.946 -35.781 1.00 92.88 536 ALA A C 1
ATOM 4227 O O . ALA A 1 536 ? 14.456 21.086 -36.456 1.00 92.88 536 ALA A O 1
ATOM 4228 N N . SER A 1 537 ? 12.241 20.698 -36.329 1.00 93.06 537 SER A N 1
ATOM 4229 C CA . SER A 1 537 ? 12.006 20.515 -37.770 1.00 93.06 537 SER A CA 1
ATOM 4230 C C . SER A 1 537 ? 12.081 21.811 -38.585 1.00 93.06 537 SER A C 1
ATOM 4232 O O . SER A 1 537 ? 12.208 21.763 -39.804 1.00 93.06 537 SER A O 1
ATOM 4234 N N . GLN A 1 538 ? 12.063 22.981 -37.939 1.00 91.50 538 GLN A N 1
ATOM 4235 C CA . GLN A 1 538 ? 12.282 24.266 -38.616 1.00 91.50 538 GLN A CA 1
ATOM 4236 C C . GLN A 1 538 ? 13.745 24.465 -39.043 1.00 91.50 538 GLN A C 1
ATOM 4238 O O . GLN A 1 538 ? 14.041 25.348 -39.847 1.00 91.50 538 GLN A O 1
ATOM 4243 N N . LYS A 1 539 ? 14.674 23.658 -38.516 1.00 88.88 539 LYS A N 1
ATOM 4244 C CA . LYS A 1 539 ? 16.073 23.641 -38.953 1.00 88.88 539 LYS A CA 1
ATOM 4245 C C . LYS A 1 539 ? 16.233 22.727 -40.167 1.00 88.88 539 LYS A C 1
ATOM 4247 O O . LYS A 1 539 ? 15.634 21.662 -40.211 1.00 88.88 539 LYS A O 1
ATOM 4252 N N . ASN A 1 540 ? 17.125 23.091 -41.093 1.00 84.38 540 ASN A N 1
ATOM 4253 C CA . ASN A 1 540 ? 17.407 22.271 -42.281 1.00 84.38 540 ASN A CA 1
ATOM 4254 C C . ASN A 1 540 ? 17.907 20.860 -41.924 1.00 84.38 540 ASN A C 1
ATOM 4256 O O . ASN A 1 540 ? 17.472 19.882 -42.516 1.00 84.38 540 ASN A O 1
ATOM 4260 N N . TYR A 1 541 ? 18.823 20.754 -40.956 1.00 90.44 541 TYR A N 1
ATOM 4261 C CA . TYR A 1 541 ? 19.324 19.476 -40.454 1.00 90.44 541 TYR A CA 1
ATOM 4262 C C . TYR A 1 541 ? 19.590 19.557 -38.954 1.00 90.44 541 TYR A C 1
ATOM 4264 O O . TYR A 1 541 ? 20.039 20.591 -38.447 1.00 90.44 541 TYR A O 1
ATOM 4272 N N . ILE A 1 542 ? 19.381 18.441 -38.259 1.00 92.69 542 ILE A N 1
ATOM 4273 C CA . ILE A 1 542 ? 19.806 18.246 -36.871 1.00 92.69 542 ILE A CA 1
ATOM 4274 C C . ILE A 1 542 ? 20.805 17.097 -36.782 1.00 92.69 542 ILE A C 1
ATOM 4276 O O . ILE A 1 542 ? 20.738 16.143 -37.554 1.00 92.69 542 ILE A O 1
ATOM 4280 N N . GLU A 1 543 ? 21.743 17.193 -35.843 1.00 92.38 543 GLU A N 1
ATOM 4281 C CA . GLU A 1 543 ? 22.687 16.117 -35.551 1.00 92.38 543 GLU A CA 1
ATOM 4282 C C . GLU A 1 543 ? 22.216 15.343 -34.319 1.00 92.38 543 GLU A C 1
ATOM 4284 O O . GLU A 1 543 ? 21.998 15.930 -33.256 1.00 92.38 543 GLU A O 1
ATOM 4289 N N . ILE A 1 544 ? 22.048 14.029 -34.468 1.00 92.62 544 ILE A N 1
ATOM 4290 C CA . ILE A 1 544 ? 21.576 13.143 -33.402 1.00 92.62 544 ILE A CA 1
ATOM 4291 C C . ILE A 1 544 ? 22.448 11.894 -33.304 1.00 92.62 544 ILE A C 1
ATOM 4293 O O . ILE A 1 544 ? 23.023 11.451 -34.295 1.00 92.62 544 ILE A O 1
ATOM 4297 N N . GLU A 1 545 ? 22.525 11.290 -32.120 1.00 92.88 545 GLU A N 1
ATOM 4298 C CA . GLU A 1 545 ? 23.094 9.949 -31.965 1.00 92.88 545 GLU A CA 1
ATOM 4299 C C . GLU A 1 545 ? 22.003 8.901 -32.161 1.00 92.88 545 GLU A C 1
ATOM 4301 O O . GLU A 1 545 ? 21.002 8.905 -31.442 1.00 92.88 545 GLU A O 1
ATOM 4306 N N . SER A 1 546 ? 22.198 7.998 -33.121 1.00 93.12 546 SER A N 1
ATOM 4307 C CA . SER A 1 546 ? 21.208 6.974 -33.450 1.00 93.12 546 SER A CA 1
ATOM 4308 C C . SER A 1 546 ? 21.853 5.684 -33.943 1.00 93.12 546 SER A C 1
ATOM 4310 O O . SER A 1 546 ? 22.958 5.691 -34.497 1.00 93.12 546 SER A O 1
ATOM 4312 N N . VAL A 1 547 ? 21.140 4.575 -33.753 1.00 93.69 547 VAL A N 1
ATOM 4313 C CA . VAL A 1 547 ? 21.543 3.224 -34.156 1.00 93.69 547 VAL A CA 1
ATOM 4314 C C . VAL A 1 547 ? 21.994 3.147 -35.615 1.00 93.69 547 VAL A C 1
ATOM 4316 O O . VAL A 1 547 ? 21.375 3.702 -36.524 1.00 93.69 547 VAL A O 1
ATOM 4319 N N . ASN A 1 548 ? 23.069 2.411 -35.855 1.00 92.31 548 ASN A N 1
ATOM 4320 C CA . ASN A 1 548 ? 23.639 2.091 -37.152 1.00 92.31 548 ASN A CA 1
ATOM 4321 C C . ASN A 1 548 ? 22.930 0.893 -37.770 1.00 92.31 548 ASN A C 1
ATOM 4323 O O . ASN A 1 548 ? 23.128 -0.236 -37.330 1.00 92.31 548 ASN A O 1
ATOM 4327 N N . LYS A 1 549 ? 22.125 1.131 -38.810 1.00 91.81 549 LYS A N 1
ATOM 4328 C CA . LYS A 1 549 ? 21.464 0.077 -39.578 1.00 91.81 549 LYS A CA 1
ATOM 4329 C C . LYS A 1 549 ? 21.835 0.150 -41.054 1.00 91.81 549 LYS A C 1
ATOM 4331 O O . LYS A 1 549 ? 22.041 1.233 -41.606 1.00 91.81 549 LYS A O 1
ATOM 4336 N N . ARG A 1 550 ? 21.929 -1.009 -41.698 1.00 92.50 550 ARG A N 1
ATOM 4337 C CA . ARG A 1 550 ? 22.195 -1.162 -43.130 1.00 92.50 550 ARG A CA 1
ATOM 4338 C C . ARG A 1 550 ? 21.166 -2.097 -43.744 1.00 92.50 550 ARG A C 1
ATOM 4340 O O . ARG A 1 550 ? 20.836 -3.137 -43.177 1.00 92.50 550 ARG A O 1
ATOM 4347 N N . CYS A 1 551 ? 20.646 -1.713 -44.899 1.00 93.12 551 CYS A N 1
ATOM 4348 C CA . CYS A 1 551 ? 19.768 -2.561 -45.683 1.00 93.12 551 CYS A CA 1
ATOM 4349 C C . CYS A 1 551 ? 20.568 -3.707 -46.333 1.00 93.12 551 CYS A C 1
ATOM 4351 O O . CYS A 1 551 ? 21.471 -3.414 -47.110 1.00 93.12 551 CYS A O 1
ATOM 4353 N N . PRO A 1 552 ? 20.216 -4.988 -46.119 1.00 90.88 552 PRO A N 1
ATOM 4354 C CA . PRO A 1 552 ? 20.925 -6.106 -46.745 1.00 90.88 552 PRO A CA 1
ATOM 4355 C C . PRO A 1 552 ? 20.692 -6.206 -48.264 1.00 90.88 552 PRO A C 1
ATOM 4357 O O . PRO A 1 552 ? 21.484 -6.835 -48.954 1.00 90.88 552 PRO A O 1
ATOM 4360 N N . LYS A 1 553 ? 19.612 -5.605 -48.793 1.00 92.88 553 LYS A N 1
ATOM 4361 C CA . LYS A 1 553 ? 19.262 -5.644 -50.225 1.00 92.88 553 LYS A CA 1
ATOM 4362 C C . LYS A 1 553 ? 19.965 -4.565 -51.061 1.00 92.88 553 LYS A C 1
ATOM 4364 O O . LYS A 1 553 ? 20.593 -4.890 -52.057 1.00 92.88 553 LYS A O 1
ATOM 4369 N N . CYS A 1 554 ? 19.853 -3.291 -50.674 1.00 93.31 554 CYS A N 1
ATOM 4370 C CA . CYS A 1 554 ? 20.415 -2.159 -51.426 1.00 93.31 554 CYS A CA 1
ATOM 4371 C C . CYS A 1 554 ? 21.584 -1.437 -50.728 1.00 93.31 554 CYS A C 1
ATOM 4373 O O . CYS A 1 554 ? 22.047 -0.416 -51.222 1.00 93.31 554 CYS A O 1
ATOM 4375 N N . ASN A 1 555 ? 22.062 -1.926 -49.577 1.00 90.38 555 ASN A N 1
ATOM 4376 C CA . ASN A 1 555 ? 23.156 -1.336 -48.789 1.00 90.38 555 ASN A CA 1
ATOM 4377 C C . ASN A 1 555 ? 22.934 0.090 -48.250 1.00 90.38 555 ASN A C 1
ATOM 4379 O O . ASN A 1 555 ? 23.837 0.643 -47.616 1.00 90.38 555 ASN A O 1
ATOM 4383 N N . THR A 1 556 ? 21.734 0.664 -48.394 1.00 92.06 556 THR A N 1
ATOM 4384 C CA . THR A 1 556 ? 21.385 1.960 -47.794 1.00 92.06 556 THR A CA 1
ATOM 4385 C C . THR A 1 556 ? 21.620 1.940 -46.283 1.00 92.06 556 THR A C 1
ATOM 4387 O O . THR A 1 556 ? 21.092 1.083 -45.564 1.00 92.06 556 THR A O 1
ATOM 4390 N N . LYS A 1 557 ? 22.417 2.896 -45.795 1.00 89.88 557 LYS A N 1
ATOM 4391 C CA . LYS A 1 557 ? 22.645 3.128 -44.364 1.00 89.88 557 LYS A CA 1
ATOM 4392 C C . LYS A 1 557 ? 21.528 4.012 -43.822 1.00 89.88 557 LYS A C 1
ATOM 4394 O O . LYS A 1 557 ? 21.236 5.058 -44.386 1.00 89.88 557 LYS A O 1
ATOM 4399 N N . THR A 1 558 ? 20.920 3.609 -42.718 1.00 90.12 558 THR A N 1
ATOM 4400 C CA . THR A 1 558 ? 19.811 4.336 -42.094 1.00 90.12 558 THR A CA 1
ATOM 4401 C C . THR A 1 558 ? 19.800 4.102 -40.579 1.00 90.12 558 THR A C 1
ATOM 4403 O O . THR A 1 558 ? 20.707 3.479 -40.017 1.00 90.12 558 THR A O 1
ATOM 4406 N N . HIS A 1 559 ? 18.824 4.682 -39.893 1.00 88.81 559 HIS A N 1
ATOM 4407 C CA . HIS A 1 559 ? 18.446 4.359 -38.517 1.00 88.81 559 HIS A CA 1
ATOM 4408 C C . HIS A 1 559 ? 17.062 3.680 -38.443 1.00 88.81 559 HIS A C 1
ATOM 4410 O O . HIS A 1 559 ? 16.714 3.074 -37.426 1.00 88.81 559 HIS A O 1
ATOM 4416 N N . LEU A 1 560 ? 16.297 3.745 -39.539 1.00 89.81 560 LEU A N 1
ATOM 4417 C CA . LEU A 1 560 ? 14.959 3.183 -39.664 1.00 89.81 560 LEU A CA 1
ATOM 4418 C C . LEU A 1 560 ? 14.993 1.657 -39.682 1.00 89.81 560 LEU A C 1
ATOM 4420 O O . LEU A 1 560 ? 15.965 1.040 -40.112 1.00 89.81 560 LEU A O 1
ATOM 4424 N N . THR A 1 561 ? 13.915 1.036 -39.208 1.00 89.62 561 THR A N 1
ATOM 4425 C CA . THR A 1 561 ? 13.777 -0.427 -39.198 1.00 89.62 561 THR A CA 1
ATOM 4426 C C . THR A 1 561 ? 13.571 -0.986 -40.607 1.00 89.62 561 THR A C 1
ATOM 4428 O O . THR A 1 561 ? 14.236 -1.960 -40.967 1.00 89.62 561 THR A O 1
ATOM 4431 N N . LYS A 1 562 ? 12.744 -0.331 -41.428 1.00 90.62 562 LYS A N 1
ATOM 4432 C CA . LYS A 1 562 ? 12.599 -0.619 -42.861 1.00 90.62 562 LYS A CA 1
ATOM 4433 C C . LYS A 1 562 ? 13.483 0.315 -43.685 1.00 90.62 562 LYS A C 1
ATOM 4435 O O . LYS A 1 562 ? 13.686 1.473 -43.323 1.00 90.62 562 LYS A O 1
ATOM 4440 N N . CYS A 1 563 ? 14.036 -0.197 -44.778 1.00 91.12 563 CYS A N 1
ATOM 4441 C CA . CYS A 1 563 ? 14.819 0.608 -45.705 1.00 91.12 563 CYS A CA 1
ATOM 4442 C C . CYS A 1 563 ? 13.915 1.618 -46.438 1.00 91.12 563 CYS A C 1
ATOM 4444 O O . CYS A 1 563 ? 12.930 1.179 -47.023 1.00 91.12 563 CYS A O 1
ATOM 4446 N N . PRO A 1 564 ? 14.255 2.920 -46.486 1.00 87.81 564 PRO A N 1
ATOM 4447 C CA . PRO A 1 564 ? 13.436 3.911 -47.193 1.00 87.81 564 PRO A CA 1
ATOM 4448 C C . PRO A 1 564 ? 13.414 3.716 -48.721 1.00 87.81 564 PRO A C 1
ATOM 4450 O O . PRO A 1 564 ? 12.485 4.163 -49.372 1.00 87.81 564 PRO A O 1
ATOM 4453 N N . GLU A 1 565 ? 14.406 3.021 -49.291 1.00 90.44 565 GLU A N 1
ATOM 4454 C CA . GLU A 1 565 ? 14.531 2.830 -50.748 1.00 90.44 565 GLU A CA 1
ATOM 4455 C C . GLU A 1 565 ? 13.838 1.560 -51.263 1.00 90.44 565 GLU A C 1
ATOM 4457 O O . GLU A 1 565 ? 13.405 1.494 -52.408 1.00 90.44 565 GLU A O 1
ATOM 4462 N N . CYS A 1 566 ? 13.806 0.493 -50.457 1.00 91.38 566 CYS A N 1
ATOM 4463 C CA . CYS A 1 566 ? 13.345 -0.825 -50.917 1.00 91.38 566 CYS A CA 1
ATOM 4464 C C . CYS A 1 566 ? 12.514 -1.606 -49.893 1.00 91.38 566 CYS A C 1
ATOM 4466 O O . CYS A 1 566 ? 12.270 -2.797 -50.093 1.00 91.38 566 CYS A O 1
ATOM 4468 N N . GLU A 1 567 ? 12.174 -0.970 -48.770 1.00 90.38 567 GLU A N 1
ATOM 4469 C CA . GLU A 1 567 ? 11.318 -1.466 -47.682 1.00 90.38 567 GLU A CA 1
ATOM 4470 C C . GLU A 1 567 ? 11.779 -2.735 -46.950 1.00 90.38 567 GLU A C 1
ATOM 4472 O O . GLU A 1 567 ? 11.175 -3.135 -45.953 1.00 90.38 567 GLU A O 1
ATOM 4477 N N . SER A 1 568 ? 12.888 -3.352 -47.367 1.00 93.06 568 SER A N 1
ATOM 4478 C CA . SER A 1 568 ? 13.422 -4.531 -46.683 1.00 93.06 568 SER A CA 1
ATOM 4479 C C . SER A 1 568 ? 13.918 -4.210 -45.265 1.00 93.06 568 SER A C 1
ATOM 4481 O O . SER A 1 568 ? 14.366 -3.095 -44.973 1.00 93.06 568 SER A O 1
ATOM 4483 N N . MET A 1 569 ? 13.839 -5.203 -44.373 1.00 93.56 569 MET A N 1
ATOM 4484 C CA . MET A 1 569 ? 14.276 -5.077 -42.981 1.00 93.56 569 MET A CA 1
ATOM 4485 C C . MET A 1 569 ? 15.784 -4.850 -42.901 1.00 93.56 569 MET A C 1
ATOM 4487 O O . MET A 1 569 ? 16.586 -5.604 -43.456 1.00 93.56 569 MET A O 1
ATOM 4491 N N . THR A 1 570 ? 16.172 -3.804 -42.185 1.00 92.81 570 THR A N 1
ATOM 4492 C CA . THR A 1 570 ? 17.574 -3.422 -42.019 1.00 92.81 570 THR A CA 1
ATOM 4493 C C . THR A 1 570 ? 18.228 -4.185 -40.864 1.00 92.81 570 THR A C 1
ATOM 4495 O O . THR A 1 570 ? 17.563 -4.624 -39.924 1.00 92.81 570 THR A O 1
ATOM 4498 N N . LYS A 1 571 ? 19.552 -4.351 -40.922 1.00 91.31 571 LYS A N 1
ATOM 4499 C CA . LYS A 1 571 ? 20.356 -5.028 -39.892 1.00 91.31 571 LYS A CA 1
ATOM 4500 C C . LYS A 1 571 ? 21.288 -4.044 -39.197 1.00 91.31 571 LYS A C 1
ATOM 4502 O O . LYS A 1 571 ? 21.808 -3.134 -39.839 1.00 91.31 571 LYS A O 1
ATOM 4507 N N . MET A 1 572 ? 21.496 -4.227 -37.894 1.00 91.56 572 MET A N 1
ATOM 4508 C CA . MET A 1 572 ? 22.435 -3.407 -37.126 1.00 91.56 572 MET A CA 1
ATOM 4509 C C . MET A 1 572 ? 23.886 -3.722 -37.509 1.00 91.56 572 MET A C 1
ATOM 4511 O O . MET A 1 572 ? 24.217 -4.872 -37.798 1.00 91.56 572 MET A O 1
ATOM 4515 N N . TYR A 1 573 ? 24.749 -2.708 -37.487 1.00 89.56 573 TYR A N 1
ATOM 4516 C CA . TYR A 1 573 ? 26.192 -2.863 -37.679 1.00 89.56 573 TYR A CA 1
ATOM 4517 C C . TYR A 1 573 ? 26.970 -2.022 -36.661 1.00 89.56 573 TYR A C 1
ATOM 4519 O O . TYR A 1 573 ? 26.489 -0.997 -36.178 1.00 89.56 573 TYR A O 1
ATOM 4527 N N . MET A 1 574 ? 28.189 -2.446 -36.343 1.00 87.75 574 MET A N 1
ATOM 4528 C CA . MET A 1 574 ? 29.095 -1.715 -35.458 1.00 87.75 574 MET A CA 1
ATOM 4529 C C . MET A 1 574 ? 29.958 -0.750 -36.269 1.00 87.75 574 MET A C 1
ATOM 4531 O O . MET A 1 574 ? 30.440 -1.108 -37.343 1.00 87.75 574 MET A O 1
ATOM 4535 N N . SER A 1 575 ? 30.211 0.449 -35.750 1.00 87.19 575 SER A N 1
ATOM 4536 C CA . SER A 1 575 ? 31.194 1.386 -36.307 1.00 87.19 575 SER A CA 1
ATOM 4537 C C . SER A 1 575 ? 32.221 1.793 -35.264 1.00 87.19 575 SER A C 1
ATOM 4539 O O . SER A 1 575 ? 31.885 1.939 -34.089 1.00 87.19 575 SER A O 1
ATOM 4541 N N . CYS A 1 576 ? 33.460 2.033 -35.690 1.00 84.88 576 CYS A N 1
ATOM 4542 C CA . CYS A 1 576 ? 34.464 2.630 -34.812 1.00 84.88 576 CYS A CA 1
ATOM 4543 C C . CYS A 1 576 ? 34.066 4.064 -34.419 1.00 84.88 576 CYS A C 1
ATOM 4545 O O . CYS A 1 576 ? 33.266 4.708 -35.101 1.00 84.88 576 CYS A O 1
ATOM 4547 N N . SER A 1 577 ? 34.636 4.586 -33.331 1.00 79.88 577 SER A N 1
ATOM 4548 C CA . SER A 1 577 ? 34.299 5.931 -32.825 1.00 79.88 577 SER A CA 1
ATOM 4549 C C . SER A 1 577 ? 34.586 7.046 -33.844 1.00 79.88 577 SER A C 1
ATOM 4551 O O . SER A 1 577 ? 33.919 8.077 -33.835 1.00 79.88 577 SER A O 1
ATOM 4553 N N . HIS A 1 578 ? 35.534 6.817 -34.760 1.00 78.81 578 HIS A N 1
ATOM 4554 C CA . HIS A 1 578 ? 35.880 7.737 -35.850 1.00 78.81 578 HIS A CA 1
ATOM 4555 C C . HIS A 1 578 ? 35.008 7.547 -37.108 1.00 78.81 578 HIS A C 1
ATOM 4557 O O . HIS A 1 578 ? 35.163 8.281 -38.077 1.00 78.81 578 HIS A O 1
ATOM 4563 N N . GLN A 1 579 ? 34.089 6.575 -37.102 1.00 78.12 579 GLN A N 1
ATOM 4564 C CA . GLN A 1 579 ? 33.169 6.236 -38.197 1.00 78.12 579 GLN A CA 1
ATOM 4565 C C . GLN A 1 579 ? 33.835 5.838 -39.531 1.00 78.12 579 GLN A C 1
ATOM 4567 O O . GLN A 1 579 ? 33.193 5.883 -40.579 1.00 78.12 579 GLN A O 1
ATOM 4572 N N . THR A 1 580 ? 35.097 5.406 -39.503 1.00 81.00 580 THR A N 1
ATOM 4573 C CA . THR A 1 580 ? 35.859 4.976 -40.688 1.00 81.00 580 THR A CA 1
ATOM 4574 C C . THR A 1 580 ? 35.727 3.481 -40.994 1.00 81.00 580 THR A C 1
ATOM 4576 O O . THR A 1 580 ? 35.695 3.103 -42.161 1.00 81.00 580 THR A O 1
ATOM 4579 N N . CYS A 1 581 ? 35.586 2.636 -39.969 1.00 81.50 581 CYS A N 1
ATOM 4580 C CA . CYS A 1 581 ? 35.488 1.177 -40.096 1.00 81.50 581 CYS A CA 1
ATOM 4581 C C . CYS A 1 581 ? 34.081 0.705 -39.694 1.00 81.50 581 CYS A C 1
ATOM 4583 O O . CYS A 1 581 ? 33.519 1.211 -38.714 1.00 81.50 581 CYS A O 1
ATOM 4585 N N . SER A 1 582 ? 33.513 -0.271 -40.414 1.00 81.44 582 SER A N 1
ATOM 4586 C CA . SER A 1 582 ? 32.195 -0.850 -40.109 1.00 81.44 582 SER A CA 1
ATOM 4587 C C . SER A 1 582 ? 32.206 -2.374 -40.159 1.00 81.44 582 SER A C 1
ATOM 4589 O O . SER A 1 582 ? 32.693 -2.929 -41.140 1.00 81.44 582 SER A O 1
ATOM 4591 N N . TYR A 1 583 ? 31.592 -3.025 -39.170 1.00 80.19 583 TYR A N 1
ATOM 4592 C CA . TYR A 1 583 ? 31.555 -4.483 -39.036 1.00 80.19 583 TYR A CA 1
ATOM 4593 C C . TYR A 1 583 ? 30.113 -4.989 -38.901 1.00 80.19 583 TYR A C 1
ATOM 4595 O O . TYR A 1 583 ? 29.312 -4.407 -38.165 1.00 80.19 583 TYR A O 1
ATOM 4603 N N . GLU A 1 584 ? 29.783 -6.068 -39.613 1.00 72.00 584 GLU A N 1
ATOM 4604 C CA . GLU A 1 584 ? 28.466 -6.714 -39.587 1.00 72.00 584 GLU A CA 1
ATOM 4605 C C . GLU A 1 584 ? 28.499 -8.002 -38.749 1.00 72.00 584 GLU A C 1
ATOM 4607 O O . GLU A 1 584 ? 29.399 -8.828 -38.895 1.00 72.00 584 GLU A O 1
ATOM 4612 N N . GLY A 1 585 ? 27.482 -8.198 -37.902 1.00 60.28 585 GLY A N 1
ATOM 4613 C CA . GLY A 1 585 ? 27.276 -9.444 -37.155 1.00 60.28 585 GLY A CA 1
ATOM 4614 C C . GLY A 1 585 ? 28.206 -9.674 -35.954 1.00 60.28 585 GLY A C 1
ATOM 4615 O O . GLY A 1 585 ? 29.068 -8.866 -35.619 1.00 60.28 585 GLY A O 1
ATOM 4616 N N . SER A 1 586 ? 28.004 -10.818 -35.296 1.00 49.84 586 SER A N 1
ATOM 4617 C CA . SER A 1 586 ? 28.687 -11.297 -34.080 1.00 49.84 586 SER A CA 1
ATOM 4618 C C . SER A 1 586 ? 30.158 -11.700 -34.273 1.00 49.84 586 SER A C 1
ATOM 4620 O O . SER A 1 586 ? 30.757 -12.275 -33.371 1.00 49.84 586 SER A O 1
ATOM 4622 N N . ASN A 1 587 ? 30.756 -11.413 -35.432 1.00 45.41 587 ASN A N 1
ATOM 4623 C CA . ASN A 1 587 ? 32.139 -11.785 -35.763 1.00 45.41 587 ASN A CA 1
ATOM 4624 C C . ASN A 1 587 ? 33.189 -10.854 -35.135 1.00 45.41 587 ASN A C 1
ATOM 4626 O O . ASN A 1 587 ? 34.383 -10.982 -35.399 1.00 45.41 587 ASN A O 1
ATOM 4630 N N . VAL A 1 588 ? 32.755 -9.913 -34.300 1.00 52.47 588 VAL A N 1
ATOM 4631 C CA . VAL A 1 588 ? 33.631 -9.038 -33.535 1.00 52.47 588 VAL A CA 1
ATOM 4632 C C . VAL A 1 588 ? 33.848 -9.664 -32.155 1.00 52.47 588 VAL A C 1
ATOM 4634 O O . VAL A 1 588 ? 32.986 -9.591 -31.287 1.00 52.47 588 VAL A O 1
ATOM 4637 N N . ILE A 1 589 ? 35.018 -10.272 -31.955 1.00 52.31 589 ILE A N 1
ATOM 4638 C CA . ILE A 1 589 ? 35.432 -10.907 -30.686 1.00 52.31 589 ILE A CA 1
ATOM 4639 C C . ILE A 1 589 ? 35.876 -9.848 -29.644 1.00 52.31 589 ILE A C 1
ATOM 4641 O O . ILE A 1 589 ? 36.105 -10.162 -28.482 1.00 52.31 589 ILE A O 1
ATOM 4645 N N . SER A 1 590 ? 35.998 -8.577 -30.049 1.00 62.66 590 SER A N 1
ATOM 4646 C CA . SER A 1 590 ? 36.638 -7.499 -29.284 1.00 62.66 590 SER A CA 1
ATOM 4647 C C . SER A 1 590 ? 35.810 -6.209 -29.286 1.00 62.66 590 SER A C 1
ATOM 4649 O O . SER A 1 590 ? 35.430 -5.714 -30.340 1.00 62.66 590 SER A O 1
ATOM 4651 N N . GLU A 1 591 ? 35.627 -5.575 -28.126 1.00 71.00 591 GLU A N 1
ATOM 4652 C CA . GLU A 1 591 ? 34.993 -4.244 -28.010 1.00 71.00 591 GLU A CA 1
ATOM 4653 C C . GLU A 1 591 ? 35.772 -3.121 -28.726 1.00 71.00 591 GLU A C 1
ATOM 4655 O O . GLU A 1 591 ? 35.268 -2.011 -28.926 1.00 71.00 591 GLU A O 1
ATOM 4660 N N . LYS A 1 592 ? 37.014 -3.402 -29.131 1.00 80.94 592 LYS A N 1
ATOM 4661 C CA . LYS A 1 592 ? 37.886 -2.501 -29.884 1.00 80.94 592 LYS A CA 1
ATOM 4662 C C . LYS A 1 592 ? 37.950 -2.894 -31.354 1.00 80.94 592 LYS A C 1
ATOM 4664 O O . LYS A 1 592 ? 38.004 -4.072 -31.706 1.00 80.94 592 LYS A O 1
ATOM 4669 N N . CYS A 1 593 ? 37.995 -1.876 -32.203 1.00 80.94 593 CYS A N 1
ATOM 4670 C CA . CYS A 1 593 ? 38.160 -2.005 -33.638 1.00 80.94 593 CYS A CA 1
ATOM 4671 C C . CYS A 1 593 ? 39.517 -2.660 -33.953 1.00 80.94 593 CYS A C 1
ATOM 4673 O O . CYS A 1 593 ? 40.540 -2.101 -33.551 1.00 80.94 593 CYS A O 1
ATOM 4675 N N . PRO A 1 594 ? 39.552 -3.782 -34.694 1.00 81.69 594 PRO A N 1
ATOM 4676 C CA . PRO A 1 594 ? 40.800 -4.447 -35.072 1.00 81.69 594 PRO A CA 1
ATOM 4677 C C . PRO A 1 594 ? 41.753 -3.555 -35.878 1.00 81.69 594 PRO A C 1
ATOM 4679 O O . PRO A 1 594 ? 42.964 -3.707 -35.779 1.00 81.69 594 PRO A O 1
ATOM 4682 N N . GLU A 1 595 ? 41.215 -2.613 -36.659 1.00 83.44 595 GLU A N 1
ATOM 4683 C CA . GLU A 1 595 ? 42.010 -1.757 -37.548 1.00 83.44 595 GLU A CA 1
ATOM 4684 C C . GLU A 1 595 ? 42.547 -0.490 -36.876 1.00 83.44 595 GLU A C 1
ATOM 4686 O O . GLU A 1 595 ? 43.649 -0.051 -37.187 1.00 83.44 595 GLU A O 1
ATOM 4691 N N . CYS A 1 596 ? 41.781 0.130 -35.971 1.00 83.44 596 CYS A N 1
ATOM 4692 C CA . CYS A 1 596 ? 42.146 1.437 -35.399 1.00 83.44 596 CYS A CA 1
ATOM 4693 C C . CYS A 1 596 ? 42.197 1.475 -33.868 1.00 83.44 596 CYS A C 1
ATOM 4695 O O . CYS A 1 596 ? 42.401 2.541 -33.294 1.00 83.44 596 CYS A O 1
ATOM 4697 N N . GLY A 1 597 ? 41.947 0.356 -33.186 1.00 80.69 597 GLY A N 1
ATOM 4698 C CA . GLY A 1 597 ? 42.002 0.241 -31.724 1.00 80.69 597 GLY A CA 1
ATOM 4699 C C . GLY A 1 597 ? 40.914 0.999 -30.947 1.00 80.69 597 GLY A C 1
ATOM 4700 O O . GLY A 1 597 ? 40.781 0.792 -29.742 1.00 80.69 597 GLY A O 1
ATOM 4701 N N . SER A 1 598 ? 40.120 1.854 -31.603 1.00 83.81 598 SER A N 1
ATOM 4702 C CA . SER A 1 598 ? 39.035 2.610 -30.962 1.00 83.81 598 SER A CA 1
ATOM 4703 C C . SER A 1 598 ? 37.810 1.741 -30.664 1.00 83.81 598 SER A C 1
ATOM 4705 O O . SER A 1 598 ? 37.578 0.733 -31.331 1.00 83.81 598 SER A O 1
ATOM 4707 N N . SER A 1 599 ? 37.001 2.137 -29.679 1.00 82.94 599 SER A N 1
ATOM 4708 C CA . SER A 1 599 ? 35.792 1.399 -29.304 1.00 82.94 599 SER A CA 1
ATOM 4709 C C . SER A 1 599 ? 34.796 1.306 -30.459 1.00 82.94 599 SER A C 1
ATOM 4711 O O . SER A 1 599 ? 34.511 2.305 -31.138 1.00 82.94 599 SER A O 1
ATOM 4713 N N . LEU A 1 600 ? 34.244 0.110 -30.641 1.00 84.50 600 LEU A N 1
ATOM 4714 C CA . LEU A 1 600 ? 33.148 -0.163 -31.561 1.00 84.50 600 LEU A CA 1
ATOM 4715 C C . LEU A 1 600 ? 31.809 0.164 -30.898 1.00 84.50 600 LEU A C 1
ATOM 4717 O O . LEU A 1 600 ? 31.597 -0.118 -29.722 1.00 84.50 600 LEU A O 1
ATOM 4721 N N . ARG A 1 601 ? 30.906 0.795 -31.652 1.00 86.06 601 ARG A N 1
ATOM 4722 C CA . ARG A 1 601 ? 29.578 1.204 -31.179 1.00 86.06 601 ARG A CA 1
ATOM 4723 C C . ARG A 1 601 ? 28.504 0.855 -32.201 1.00 86.06 601 ARG A C 1
ATOM 4725 O O . ARG A 1 601 ? 28.700 1.027 -33.404 1.00 86.06 601 ARG A O 1
ATOM 4732 N N . VAL A 1 602 ? 27.334 0.449 -31.712 1.00 88.88 602 VAL A N 1
ATOM 4733 C CA . VAL A 1 602 ? 26.125 0.203 -32.526 1.00 88.88 602 VAL A CA 1
ATOM 4734 C C . VAL A 1 602 ? 25.420 1.484 -32.971 1.00 88.88 602 VAL A C 1
ATOM 4736 O O . VAL A 1 602 ? 24.407 1.413 -33.655 1.00 88.88 602 VAL A O 1
ATOM 4739 N N . TYR A 1 603 ? 25.914 2.658 -32.589 1.00 91.31 603 TYR A N 1
ATOM 4740 C CA . TYR A 1 603 ? 25.321 3.951 -32.912 1.00 91.31 603 TYR A CA 1
ATOM 4741 C C . TYR A 1 603 ? 26.397 4.943 -33.347 1.00 91.31 603 TYR A C 1
ATOM 4743 O O . TYR A 1 603 ? 27.570 4.814 -32.987 1.00 91.31 603 TYR A O 1
ATOM 4751 N N . SER A 1 604 ? 25.990 5.966 -34.092 1.00 90.69 604 SER A N 1
ATOM 4752 C CA . SER A 1 604 ? 26.860 7.082 -34.456 1.00 90.69 604 SER A CA 1
ATOM 4753 C C . SER A 1 604 ? 26.081 8.393 -34.569 1.00 90.69 604 SER A C 1
ATOM 4755 O O . SER A 1 604 ? 24.847 8.402 -34.523 1.00 90.69 604 SER A O 1
ATOM 4757 N N . LYS A 1 605 ? 26.805 9.513 -34.680 1.00 90.88 605 LYS A N 1
ATOM 4758 C CA . LYS A 1 605 ? 26.197 10.815 -34.971 1.00 90.88 605 LYS A CA 1
ATOM 4759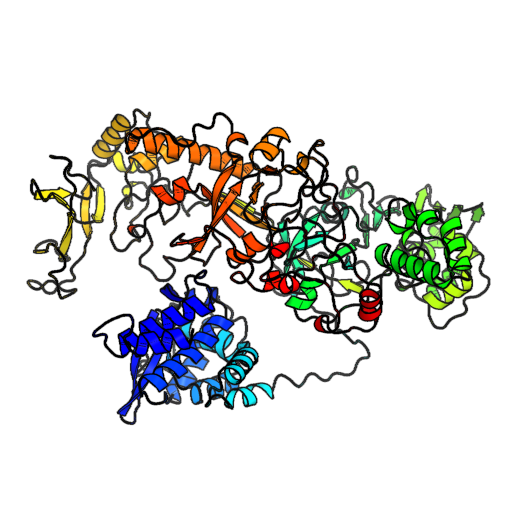 C C . LYS A 1 605 ? 25.761 10.871 -36.432 1.00 90.88 605 LYS A C 1
ATOM 4761 O O . LYS A 1 605 ? 26.555 10.560 -37.320 1.00 90.88 605 LYS A O 1
ATOM 4766 N N . LYS A 1 606 ? 24.516 11.278 -36.672 1.00 89.06 606 LYS A N 1
ATOM 4767 C CA . LYS A 1 606 ? 23.885 11.354 -37.994 1.00 89.06 606 LYS A CA 1
ATOM 4768 C C . LYS A 1 606 ? 23.205 12.701 -38.179 1.00 89.06 606 LYS A C 1
ATOM 4770 O O . LYS A 1 606 ? 22.591 13.212 -37.245 1.00 89.06 606 LYS A O 1
ATOM 4775 N N . LYS A 1 607 ? 23.289 13.243 -39.396 1.00 90.81 607 LYS A N 1
ATOM 4776 C CA . LYS A 1 607 ? 22.495 14.400 -39.820 1.00 90.81 607 LYS A CA 1
ATOM 4777 C C . LYS A 1 607 ? 21.149 13.914 -40.345 1.00 90.81 607 LYS A C 1
ATOM 4779 O O . LYS A 1 607 ? 21.125 13.047 -41.213 1.00 90.81 607 LYS A O 1
ATOM 4784 N N . ILE A 1 608 ? 20.063 14.466 -39.818 1.00 90.31 608 ILE A N 1
ATOM 4785 C CA . ILE A 1 608 ? 18.688 14.107 -40.181 1.00 90.31 608 ILE A CA 1
ATOM 4786 C C . ILE A 1 608 ? 17.924 15.362 -40.593 1.00 90.31 608 ILE A C 1
ATOM 4788 O O . ILE A 1 608 ? 18.062 16.403 -39.942 1.00 90.31 608 ILE A O 1
ATOM 4792 N N . ASN A 1 609 ? 17.127 15.254 -41.660 1.00 91.19 609 ASN A N 1
ATOM 4793 C CA . ASN A 1 609 ? 16.148 16.267 -42.039 1.00 91.19 609 ASN A CA 1
ATOM 4794 C C . ASN A 1 609 ? 14.794 15.940 -41.391 1.00 91.19 609 ASN A C 1
ATOM 4796 O O . ASN A 1 609 ? 13.952 15.255 -41.963 1.00 91.19 609 ASN A O 1
ATOM 4800 N N . LEU A 1 610 ? 14.588 16.467 -40.185 1.00 91.69 610 LEU A N 1
ATOM 4801 C CA . LEU A 1 610 ? 13.378 16.208 -39.407 1.00 91.69 610 LEU A CA 1
ATOM 4802 C C . LEU A 1 610 ? 12.116 16.831 -40.035 1.00 91.69 610 LEU A C 1
ATOM 4804 O O . LEU A 1 610 ? 11.008 16.427 -39.695 1.00 91.69 610 LEU A O 1
ATOM 4808 N N . LYS A 1 611 ? 12.261 17.818 -40.932 1.00 92.31 611 LYS A N 1
ATOM 4809 C CA . LYS A 1 611 ? 11.131 18.424 -41.649 1.00 92.31 611 LYS A CA 1
ATOM 4810 C C . LYS A 1 611 ? 10.473 17.422 -42.588 1.00 92.31 611 LYS A C 1
ATOM 4812 O O . LYS A 1 611 ? 9.247 17.307 -42.586 1.00 92.31 611 LYS A O 1
ATOM 4817 N N . ASP A 1 612 ? 11.287 16.705 -43.355 1.00 90.44 612 ASP A N 1
ATOM 4818 C CA . ASP A 1 612 ? 10.809 15.716 -44.319 1.00 90.44 612 ASP A CA 1
ATOM 4819 C C . ASP A 1 612 ? 10.235 14.503 -43.579 1.00 90.44 612 ASP A C 1
ATOM 4821 O O . ASP A 1 612 ? 9.114 14.092 -43.874 1.00 90.44 612 ASP A O 1
ATOM 4825 N N . ASP A 1 613 ? 10.936 14.019 -42.545 1.00 89.81 613 ASP A N 1
ATOM 4826 C CA . ASP A 1 613 ? 10.473 12.905 -41.705 1.00 89.81 613 ASP A CA 1
ATOM 4827 C C . ASP A 1 613 ? 9.114 13.210 -41.051 1.00 89.81 613 ASP A C 1
ATOM 4829 O O . ASP A 1 613 ? 8.200 12.387 -41.089 1.00 89.81 613 ASP A O 1
ATOM 4833 N N . LEU A 1 614 ? 8.946 14.413 -40.482 1.00 92.50 614 LEU A N 1
ATOM 4834 C CA . LEU A 1 614 ? 7.684 14.830 -39.864 1.00 92.50 614 LEU A CA 1
ATOM 4835 C C . LEU A 1 614 ? 6.556 14.966 -40.895 1.00 92.50 614 LEU A C 1
ATOM 4837 O O . LEU A 1 614 ? 5.425 14.572 -40.618 1.00 92.50 614 LEU A O 1
ATOM 4841 N N . SER A 1 615 ? 6.852 15.513 -42.077 1.00 91.69 615 SER A N 1
ATOM 4842 C CA . SER A 1 615 ? 5.858 15.681 -43.146 1.00 91.69 615 SER A CA 1
ATOM 4843 C C . SER A 1 615 ? 5.384 14.330 -43.683 1.00 91.69 615 SER A C 1
ATOM 4845 O O . SER A 1 615 ? 4.187 14.136 -43.893 1.00 91.69 615 SER A O 1
ATOM 4847 N N . LEU A 1 616 ? 6.307 13.378 -43.849 1.00 90.12 616 LEU A N 1
ATOM 4848 C CA . LEU A 1 616 ? 5.992 12.014 -44.261 1.00 90.12 616 LEU A CA 1
ATOM 4849 C C . LEU A 1 616 ? 5.171 11.283 -43.192 1.00 90.12 616 LEU A C 1
ATOM 4851 O O . LEU A 1 616 ? 4.171 10.656 -43.524 1.00 90.12 616 LEU A O 1
ATOM 4855 N N . ALA A 1 617 ? 5.538 11.418 -41.914 1.00 92.50 617 ALA A N 1
ATOM 4856 C CA . ALA A 1 617 ? 4.790 10.827 -40.806 1.00 92.50 617 ALA A CA 1
ATOM 4857 C C . ALA A 1 617 ? 3.339 11.344 -40.745 1.00 92.50 617 ALA A C 1
ATOM 4859 O O . ALA A 1 617 ? 2.411 10.554 -40.582 1.00 92.50 617 ALA A O 1
ATOM 4860 N N . LEU A 1 618 ? 3.117 12.651 -40.934 1.00 93.75 618 LEU A N 1
ATOM 4861 C CA . LEU A 1 618 ? 1.767 13.231 -40.992 1.00 93.75 618 LEU A CA 1
ATOM 4862 C C . LEU A 1 618 ? 0.958 12.707 -42.181 1.00 93.75 618 LEU A C 1
ATOM 4864 O O . LEU A 1 618 ? -0.220 12.387 -42.020 1.00 93.75 618 LEU A O 1
ATOM 4868 N N . LEU A 1 619 ? 1.590 12.582 -43.353 1.00 91.81 619 LEU A N 1
ATOM 4869 C CA . LEU A 1 619 ? 0.951 12.049 -44.557 1.00 91.81 619 LEU A CA 1
ATOM 4870 C C . LEU A 1 619 ? 0.568 10.574 -44.387 1.00 91.81 619 LEU A C 1
ATOM 4872 O O . LEU A 1 619 ? -0.548 10.200 -44.738 1.00 91.81 619 LEU A O 1
ATOM 4876 N N . ASN A 1 620 ? 1.453 9.763 -43.801 1.00 87.31 620 ASN A N 1
ATOM 4877 C CA . ASN A 1 620 ? 1.194 8.350 -43.512 1.00 87.31 620 ASN A CA 1
ATOM 4878 C C . ASN A 1 620 ? 0.012 8.173 -42.551 1.00 87.31 620 ASN A C 1
ATOM 4880 O O . ASN A 1 620 ? -0.816 7.284 -42.734 1.00 87.31 620 ASN A O 1
ATOM 4884 N N . LEU A 1 621 ? -0.073 9.026 -41.529 1.00 91.50 621 LEU A N 1
ATOM 4885 C CA . LEU A 1 621 ? -1.144 8.968 -40.538 1.00 91.50 621 LEU A CA 1
ATOM 4886 C C . LEU A 1 621 ? -2.466 9.564 -41.048 1.00 91.50 621 LEU A C 1
ATOM 4888 O O . LEU A 1 621 ? -3.535 9.152 -40.594 1.00 91.50 621 LEU A O 1
ATOM 4892 N N . GLY A 1 622 ? -2.405 10.535 -41.963 1.00 89.69 622 GLY A N 1
ATOM 4893 C CA . GLY A 1 622 ? -3.552 11.358 -42.353 1.00 89.69 622 GLY A CA 1
ATOM 4894 C C . GLY A 1 622 ? -4.002 12.317 -41.244 1.00 89.69 622 GLY A C 1
ATOM 4895 O O . GLY A 1 622 ? -5.195 12.572 -41.111 1.00 89.69 622 GLY A O 1
ATOM 4896 N N . TYR A 1 623 ? -3.065 12.799 -40.420 1.00 86.19 623 TYR A N 1
ATOM 4897 C CA . TYR A 1 623 ? -3.331 13.688 -39.281 1.00 86.19 623 TYR A CA 1
ATOM 4898 C C . TYR A 1 623 ? -2.909 15.129 -39.571 1.00 86.19 623 TYR A C 1
ATOM 4900 O O . TYR A 1 623 ? -1.938 15.383 -40.287 1.00 86.19 623 TYR A O 1
ATOM 4908 N N . GLU A 1 624 ? -3.596 16.079 -38.937 1.00 87.19 624 GLU A N 1
ATOM 4909 C CA . GLU A 1 624 ? -3.113 17.454 -38.838 1.00 87.19 624 GLU A CA 1
ATOM 4910 C C . GLU A 1 624 ? -1.961 17.559 -37.833 1.00 87.19 624 GLU A C 1
ATOM 4912 O O . GLU A 1 624 ? -1.852 16.773 -36.890 1.00 87.19 624 GLU A O 1
ATOM 4917 N N . LEU A 1 625 ? -1.088 18.551 -38.030 1.00 87.25 625 LEU A N 1
ATOM 4918 C CA . LEU A 1 625 ? 0.047 18.781 -37.144 1.00 87.25 625 LEU A CA 1
ATOM 4919 C C . LEU A 1 625 ? -0.448 19.171 -35.734 1.00 87.25 625 LEU A C 1
ATOM 4921 O O . LEU A 1 625 ? -1.068 20.228 -35.586 1.00 87.25 625 LEU A O 1
ATOM 4925 N N . PRO A 1 626 ? -0.129 18.393 -34.679 1.00 90.50 626 PRO A N 1
ATOM 4926 C CA . PRO A 1 626 ? -0.507 18.745 -33.314 1.00 90.50 626 PRO A CA 1
ATOM 4927 C C . PRO A 1 626 ? 0.166 20.040 -32.849 1.00 90.50 626 PRO A C 1
ATOM 4929 O O . PRO A 1 626 ? 1.230 20.415 -33.343 1.00 90.50 626 PRO A O 1
ATOM 4932 N N . LYS A 1 627 ? -0.395 20.686 -31.816 1.00 89.62 627 LYS A N 1
ATOM 4933 C CA . LYS A 1 627 ? 0.186 21.912 -31.228 1.00 89.62 627 LYS A CA 1
ATOM 4934 C C . LYS A 1 627 ? 1.634 21.720 -30.778 1.00 89.62 627 LYS A C 1
ATOM 4936 O O . LYS A 1 627 ? 2.460 22.619 -30.928 1.00 89.62 627 LYS A O 1
ATOM 4941 N N . GLU A 1 628 ? 1.943 20.562 -30.199 1.00 92.50 628 GLU A N 1
ATOM 4942 C CA . GLU A 1 628 ? 3.284 20.249 -29.726 1.00 92.50 628 GLU A CA 1
ATOM 4943 C C . GLU A 1 628 ? 3.549 18.740 -29.745 1.00 92.50 628 GLU A C 1
ATOM 4945 O O . GLU A 1 628 ? 2.782 17.953 -29.202 1.00 92.50 628 GLU A O 1
ATOM 4950 N N . VAL A 1 629 ? 4.688 18.335 -30.312 1.00 96.12 629 VAL A N 1
ATOM 4951 C CA . VAL A 1 629 ? 5.203 16.962 -30.214 1.00 96.12 629 VAL A CA 1
ATOM 4952 C C . VAL A 1 629 ? 6.556 17.009 -29.509 1.00 96.12 629 VAL A C 1
ATOM 4954 O O . VAL A 1 629 ? 7.454 17.723 -29.959 1.00 96.12 629 VAL A O 1
ATOM 4957 N N . LYS A 1 630 ? 6.699 16.296 -28.386 1.00 96.56 630 LYS A N 1
ATOM 4958 C CA . LYS A 1 630 ? 7.883 16.361 -27.514 1.00 96.56 630 LYS A CA 1
ATOM 4959 C C . LYS A 1 630 ? 8.752 15.120 -27.665 1.00 96.56 630 LYS A C 1
ATOM 4961 O O . LYS A 1 630 ? 8.273 14.010 -27.441 1.00 96.56 630 LYS A O 1
ATOM 4966 N N . GLY A 1 631 ? 10.020 15.330 -28.011 1.00 96.31 631 GLY A N 1
ATOM 4967 C CA . GLY A 1 631 ? 11.047 14.292 -28.083 1.00 96.31 631 GLY A CA 1
ATOM 4968 C C . GLY A 1 631 ? 11.915 14.225 -26.823 1.00 96.31 631 GLY A C 1
ATOM 4969 O O . GLY A 1 631 ? 11.645 14.866 -25.802 1.00 96.31 631 GLY A O 1
ATOM 4970 N N . VAL A 1 632 ? 13.026 13.499 -26.916 1.00 95.94 632 VAL A N 1
ATOM 4971 C CA . VAL A 1 632 ? 14.062 13.446 -25.875 1.00 95.94 632 VAL A CA 1
ATOM 4972 C C . VAL A 1 632 ? 15.302 14.227 -26.303 1.00 95.94 632 VAL A C 1
ATOM 4974 O O . VAL A 1 632 ? 15.597 14.377 -27.484 1.00 95.94 632 VAL A O 1
ATOM 4977 N N . GLN A 1 633 ? 16.079 14.729 -25.343 1.00 93.50 633 GLN A N 1
ATOM 4978 C CA . GLN A 1 633 ? 17.343 15.405 -25.666 1.00 93.50 633 GLN A CA 1
ATOM 4979 C C . GLN A 1 633 ? 18.353 14.430 -26.296 1.00 93.50 633 GLN A C 1
ATOM 4981 O O . GLN A 1 633 ? 19.078 14.782 -27.221 1.00 93.50 633 GLN A O 1
ATOM 4986 N N . GLY A 1 634 ? 18.370 13.184 -25.829 1.00 93.56 634 GLY A N 1
ATOM 4987 C CA . GLY A 1 634 ? 19.200 12.111 -26.356 1.00 93.56 634 GLY A CA 1
ATOM 4988 C C . GLY A 1 634 ? 18.725 10.764 -25.825 1.00 93.56 634 GLY A C 1
ATOM 4989 O O . GLY A 1 634 ? 18.096 10.700 -24.768 1.00 93.56 634 GLY A O 1
ATOM 4990 N N . MET A 1 635 ? 19.030 9.691 -26.552 1.00 93.88 635 MET A N 1
ATOM 4991 C CA . MET A 1 635 ? 18.694 8.335 -26.122 1.00 93.88 635 MET A CA 1
ATOM 4992 C C . MET A 1 635 ? 19.639 7.879 -25.003 1.00 93.88 635 MET A C 1
ATOM 4994 O O . MET A 1 635 ? 20.865 7.910 -25.170 1.00 93.88 635 MET A O 1
ATOM 4998 N N . SER A 1 636 ? 19.061 7.430 -23.885 1.00 91.44 636 SER A N 1
ATOM 4999 C CA . SER A 1 636 ? 19.777 6.833 -22.745 1.00 91.44 636 SER A CA 1
ATOM 5000 C C . SER A 1 636 ? 19.995 5.323 -22.873 1.00 91.44 636 SER A C 1
ATOM 5002 O O . SER A 1 636 ? 20.734 4.742 -22.080 1.00 91.44 636 SER A O 1
ATOM 5004 N N . SER A 1 637 ? 19.325 4.687 -23.832 1.00 92.38 637 SER A N 1
ATOM 5005 C CA . SER A 1 637 ? 19.462 3.266 -24.142 1.00 92.38 637 SER A CA 1
ATOM 5006 C C . SER A 1 637 ? 20.815 2.943 -24.769 1.00 92.38 637 SER A C 1
ATOM 5008 O O . SER A 1 637 ? 21.315 3.739 -25.568 1.00 92.38 637 SER A O 1
ATOM 5010 N N . GLU A 1 638 ? 21.329 1.741 -24.520 1.00 88.25 638 GLU A N 1
ATOM 5011 C CA . GLU A 1 638 ? 22.597 1.238 -25.073 1.00 88.25 638 GLU A CA 1
ATOM 5012 C C . GLU A 1 638 ? 22.655 1.332 -26.609 1.00 88.25 638 GLU A C 1
ATOM 5014 O O . GLU A 1 638 ? 23.638 1.799 -27.186 1.00 88.25 638 GLU A O 1
ATOM 5019 N N . TYR A 1 639 ? 21.559 0.958 -27.275 1.00 90.00 639 TYR A N 1
ATOM 5020 C CA . TYR A 1 639 ? 21.496 0.863 -28.736 1.00 90.00 639 TYR A CA 1
ATOM 5021 C C . TYR A 1 639 ? 21.110 2.173 -29.427 1.00 90.00 639 TYR A C 1
ATOM 5023 O O . TYR A 1 639 ? 21.275 2.302 -30.639 1.00 90.00 639 TYR A O 1
ATOM 5031 N N . LYS A 1 640 ? 20.590 3.146 -28.667 1.00 93.88 640 LYS A N 1
ATOM 5032 C CA . LYS A 1 640 ? 20.073 4.434 -29.164 1.00 93.88 640 LYS A CA 1
ATOM 5033 C C . LYS A 1 640 ? 19.120 4.277 -30.358 1.00 93.88 640 LYS A C 1
ATOM 5035 O O . LYS A 1 640 ? 19.240 4.988 -31.358 1.00 93.88 640 LYS A O 1
ATOM 5040 N N . ILE A 1 641 ? 18.192 3.323 -30.265 1.00 94.25 641 ILE A N 1
ATOM 5041 C CA . ILE A 1 641 ? 17.161 3.098 -31.285 1.00 94.25 641 ILE A CA 1
ATOM 5042 C C . ILE A 1 641 ? 16.024 4.093 -31.034 1.00 94.25 641 ILE A C 1
ATOM 5044 O O . ILE A 1 641 ? 15.379 3.978 -29.996 1.00 94.25 641 ILE A O 1
ATOM 5048 N N . PRO A 1 642 ? 15.769 5.058 -31.933 1.00 94.94 642 PRO A N 1
ATOM 5049 C CA . PRO A 1 642 ? 14.657 5.979 -31.762 1.00 94.94 642 PRO A CA 1
ATOM 5050 C C . PRO A 1 642 ? 13.319 5.276 -32.012 1.00 94.94 642 PRO A C 1
ATOM 5052 O O . PRO A 1 642 ? 13.221 4.357 -32.831 1.00 94.94 642 PRO A O 1
ATOM 5055 N N . GLU A 1 643 ? 12.289 5.728 -31.312 1.00 95.81 643 GLU A N 1
ATOM 5056 C CA . GLU A 1 643 ? 10.900 5.369 -31.588 1.00 95.81 643 GLU A CA 1
ATOM 5057 C C . GLU A 1 643 ? 10.392 6.087 -32.859 1.00 95.81 643 GLU A C 1
ATOM 5059 O O . GLU A 1 643 ? 10.809 7.224 -33.111 1.00 95.81 643 GLU A O 1
ATOM 5064 N N . PRO A 1 644 ? 9.518 5.460 -33.675 1.00 94.12 644 PRO A N 1
ATOM 5065 C CA . PRO A 1 644 ? 8.898 6.120 -34.826 1.00 94.12 644 PRO A CA 1
ATOM 5066 C C . PRO A 1 644 ? 8.143 7.400 -34.437 1.00 94.12 644 PRO A C 1
ATOM 5068 O O . PRO A 1 644 ? 7.417 7.429 -33.441 1.00 94.12 644 PRO A O 1
ATOM 5071 N N . ILE A 1 645 ? 8.290 8.458 -35.241 1.00 94.06 645 ILE A N 1
ATOM 5072 C CA . ILE A 1 645 ? 7.682 9.774 -34.974 1.00 94.06 645 ILE A CA 1
ATOM 5073 C C . ILE A 1 645 ? 6.155 9.696 -35.051 1.00 94.06 645 ILE A C 1
ATOM 5075 O O . ILE A 1 645 ? 5.470 10.403 -34.311 1.00 94.06 645 ILE A O 1
ATOM 5079 N N . GLU A 1 646 ? 5.625 8.799 -35.882 1.00 95.44 646 GLU A N 1
ATOM 5080 C CA . GLU A 1 646 ? 4.199 8.522 -36.028 1.00 95.44 646 GLU A CA 1
ATOM 5081 C C . GLU A 1 646 ? 3.540 8.234 -34.674 1.00 95.44 646 GLU A C 1
ATOM 5083 O O . GLU A 1 646 ? 2.519 8.837 -34.341 1.00 95.44 646 GLU A O 1
ATOM 5088 N N . LYS A 1 647 ? 4.177 7.400 -33.837 1.00 96.69 647 LYS A N 1
ATOM 5089 C CA . LYS A 1 647 ? 3.688 7.105 -32.481 1.00 96.69 647 LYS A CA 1
ATOM 5090 C C . LYS A 1 647 ? 3.617 8.376 -31.633 1.00 96.69 647 LYS A C 1
ATOM 5092 O O . LYS A 1 647 ? 2.634 8.611 -30.941 1.00 96.69 647 LYS A O 1
ATOM 5097 N N . GLY A 1 648 ? 4.617 9.250 -31.749 1.00 96.75 648 GLY A N 1
ATOM 5098 C CA . GLY A 1 648 ? 4.645 10.551 -31.079 1.00 96.75 648 GLY A CA 1
ATOM 5099 C C . GLY A 1 648 ? 3.521 11.499 -31.472 1.00 96.75 648 GLY A C 1
ATOM 5100 O O . GLY A 1 648 ? 2.974 12.185 -30.609 1.00 96.75 648 GLY A O 1
ATOM 5101 N N . ILE A 1 649 ? 3.180 11.543 -32.760 1.00 97.44 649 ILE A N 1
ATOM 5102 C CA . ILE A 1 649 ? 2.071 12.353 -33.280 1.00 97.44 649 ILE A CA 1
ATOM 5103 C C . ILE A 1 649 ? 0.746 11.819 -32.737 1.00 97.44 649 ILE A C 1
ATOM 5105 O O . ILE A 1 649 ? -0.064 12.603 -32.242 1.00 97.44 649 ILE A O 1
ATOM 5109 N N . LEU A 1 650 ? 0.544 10.497 -32.769 1.00 96.88 650 LEU A N 1
ATOM 5110 C CA . LEU A 1 650 ? -0.664 9.866 -32.237 1.00 96.88 650 LEU A CA 1
ATOM 5111 C C . LEU A 1 650 ? -0.806 10.103 -30.726 1.00 96.88 650 LEU A C 1
ATOM 5113 O O . LEU A 1 650 ? -1.884 10.492 -30.278 1.00 96.88 650 LEU A O 1
ATOM 5117 N N . ARG A 1 651 ? 0.273 9.958 -29.943 1.00 97.44 651 ARG A N 1
ATOM 5118 C CA . ARG A 1 651 ? 0.254 10.259 -28.499 1.00 97.44 651 ARG A CA 1
ATOM 5119 C C . ARG A 1 651 ? -0.074 11.723 -28.216 1.00 97.44 651 ARG A C 1
ATOM 5121 O O . ARG A 1 651 ? -0.946 12.005 -27.402 1.00 97.44 651 ARG A O 1
ATOM 5128 N N . ALA A 1 652 ? 0.566 12.653 -28.926 1.00 96.56 652 ALA A N 1
ATOM 5129 C CA . ALA A 1 652 ? 0.302 14.084 -28.773 1.00 96.56 652 ALA A CA 1
ATOM 5130 C C . ALA A 1 652 ? -1.140 14.463 -29.153 1.00 96.56 652 ALA A C 1
ATOM 5132 O O . ALA A 1 652 ? -1.741 15.315 -28.505 1.00 96.56 652 ALA A O 1
ATOM 5133 N N . SER A 1 653 ? -1.701 13.821 -30.181 1.00 95.75 653 SER A N 1
ATOM 5134 C CA . SER A 1 653 ? -3.083 14.053 -30.626 1.00 95.75 653 SER A CA 1
ATOM 5135 C C . SER A 1 653 ? -4.120 13.549 -29.620 1.00 95.75 653 SER A C 1
ATOM 5137 O O . SER A 1 653 ? -5.223 14.081 -29.572 1.00 95.75 653 SER A O 1
ATOM 5139 N N . ASN A 1 654 ? -3.758 12.551 -28.809 1.00 95.44 654 ASN A N 1
ATOM 5140 C CA . ASN A 1 654 ? -4.596 11.998 -27.744 1.00 95.44 654 ASN A CA 1
ATOM 5141 C C . ASN A 1 654 ? -4.259 12.564 -26.351 1.00 95.44 654 ASN A C 1
ATOM 5143 O O . ASN A 1 654 ? -4.833 12.104 -25.371 1.00 95.44 654 ASN A O 1
ATOM 5147 N N . ASP A 1 655 ? -3.349 13.542 -26.245 1.00 95.69 655 ASP A N 1
ATOM 5148 C CA . ASP A 1 655 ? -2.905 14.132 -24.970 1.00 95.69 655 ASP A CA 1
ATOM 5149 C C . ASP A 1 655 ? -2.423 13.078 -23.950 1.00 95.69 655 ASP A C 1
ATOM 5151 O O . ASP A 1 655 ? -2.822 13.076 -22.787 1.00 95.69 655 ASP A O 1
ATOM 5155 N N . ILE A 1 656 ? -1.574 12.147 -24.406 1.00 97.12 656 ILE A N 1
ATOM 5156 C CA . ILE A 1 656 ? -0.934 11.123 -23.564 1.00 97.12 656 ILE A CA 1
ATOM 5157 C C . ILE A 1 656 ? 0.595 11.180 -23.665 1.00 97.12 656 ILE A C 1
ATOM 5159 O O . ILE A 1 656 ? 1.171 11.649 -24.649 1.00 97.12 656 ILE A O 1
ATOM 5163 N N . PHE A 1 657 ? 1.274 10.661 -22.640 1.00 96.81 657 PHE A N 1
ATOM 5164 C CA . PHE A 1 657 ? 2.730 10.729 -22.490 1.00 96.81 657 PHE A CA 1
ATOM 5165 C C . PHE A 1 657 ? 3.359 9.342 -22.407 1.00 96.81 657 PHE A C 1
ATOM 5167 O O . PHE A 1 657 ? 2.773 8.415 -21.851 1.00 96.81 657 PHE A O 1
ATOM 5174 N N . VAL A 1 658 ? 4.575 9.223 -22.937 1.00 97.19 658 VAL A N 1
ATOM 5175 C CA . VAL A 1 658 ? 5.349 7.978 -22.939 1.00 97.19 658 VAL A CA 1
ATOM 5176 C C . VAL A 1 658 ? 6.352 7.953 -21.784 1.00 97.19 658 VAL A C 1
ATOM 5178 O O . VAL A 1 658 ? 6.943 8.980 -21.428 1.00 97.19 658 VAL A O 1
ATOM 5181 N N . PHE A 1 659 ? 6.567 6.775 -21.203 1.00 95.69 659 PHE A N 1
ATOM 5182 C CA . PHE A 1 659 ? 7.629 6.520 -20.236 1.00 95.69 659 PHE A CA 1
ATOM 5183 C C . PHE A 1 659 ? 8.895 5.966 -20.913 1.00 95.69 659 PHE A C 1
ATOM 5185 O O . PHE A 1 659 ? 8.959 5.765 -22.123 1.00 95.69 659 PHE A O 1
ATOM 5192 N N . LYS A 1 660 ? 9.958 5.748 -20.130 1.00 93.25 660 LYS A N 1
ATOM 5193 C CA . LYS A 1 660 ? 11.307 5.420 -20.634 1.00 93.25 660 LYS A CA 1
ATOM 5194 C C . LYS A 1 660 ? 11.385 4.128 -21.452 1.00 93.25 660 LYS A C 1
ATOM 5196 O O . LYS A 1 660 ? 12.338 3.956 -22.202 1.00 93.25 660 LYS A O 1
ATOM 5201 N N . ASP A 1 661 ? 10.436 3.223 -21.268 1.00 94.44 661 ASP A N 1
ATOM 5202 C CA . ASP A 1 661 ? 10.386 1.909 -21.904 1.00 94.44 661 ASP A CA 1
ATOM 5203 C C . ASP A 1 661 ? 9.419 1.842 -23.095 1.00 94.44 661 ASP A C 1
ATOM 5205 O O . ASP A 1 661 ? 9.305 0.782 -23.707 1.00 94.44 661 ASP A O 1
ATOM 5209 N N . GLY A 1 662 ? 8.756 2.957 -23.426 1.00 96.19 662 GLY A N 1
ATOM 5210 C CA . GLY A 1 662 ? 7.772 3.063 -24.506 1.00 96.19 662 GLY A CA 1
ATOM 5211 C C . GLY A 1 662 ? 6.310 2.964 -24.055 1.00 96.19 662 GLY A C 1
ATOM 5212 O O . GLY A 1 662 ? 5.422 3.263 -24.848 1.00 96.19 662 GLY A O 1
ATOM 5213 N N . THR A 1 663 ? 6.043 2.612 -22.793 1.00 97.50 663 THR A N 1
ATOM 5214 C CA . THR A 1 663 ? 4.673 2.428 -22.270 1.00 97.50 663 THR A CA 1
ATOM 5215 C C . THR A 1 663 ? 4.035 3.732 -21.778 1.00 97.50 663 THR A C 1
ATOM 5217 O O . THR A 1 663 ? 4.733 4.667 -21.372 1.00 97.50 663 THR A O 1
ATOM 5220 N N . CYS A 1 664 ? 2.705 3.794 -21.775 1.00 97.88 664 CYS A N 1
ATOM 5221 C CA . CYS A 1 664 ? 1.886 4.856 -21.190 1.00 97.88 664 CYS A CA 1
ATOM 5222 C C . CYS A 1 664 ? 1.322 4.389 -19.843 1.00 97.88 664 CYS A C 1
ATOM 5224 O O . CYS A 1 664 ? 0.720 3.323 -19.749 1.00 97.88 664 CYS A O 1
ATOM 5226 N N . ARG A 1 665 ? 1.521 5.174 -18.778 1.00 97.06 665 ARG A N 1
ATOM 5227 C CA . ARG A 1 665 ? 1.237 4.723 -17.408 1.00 97.06 665 ARG A CA 1
ATOM 5228 C C . ARG A 1 665 ? 0.448 5.732 -16.605 1.00 97.06 665 ARG A C 1
ATOM 5230 O O . ARG A 1 665 ? 0.660 6.939 -16.727 1.00 97.06 665 ARG A O 1
ATOM 5237 N N . TYR A 1 666 ? -0.366 5.207 -15.707 1.00 97.50 666 TYR A N 1
ATOM 5238 C CA . TYR A 1 666 ? -1.109 5.973 -14.726 1.00 97.50 666 TYR A CA 1
ATOM 5239 C C . TYR A 1 666 ? -0.733 5.501 -13.321 1.00 97.50 666 TYR A C 1
ATOM 5241 O O . TYR A 1 666 ? -0.851 4.317 -13.032 1.00 97.50 666 TYR A O 1
ATOM 5249 N N . ASP A 1 667 ? -0.241 6.405 -12.477 1.00 96.94 667 ASP A N 1
ATOM 5250 C CA . ASP A 1 667 ? 0.127 6.103 -11.093 1.00 96.94 667 ASP A CA 1
ATOM 5251 C C . ASP A 1 667 ? -1.063 6.346 -10.176 1.00 96.94 667 ASP A C 1
ATOM 5253 O O . ASP A 1 667 ? -1.647 7.432 -10.227 1.00 96.94 667 ASP A O 1
ATOM 5257 N N . ALA A 1 668 ? -1.354 5.398 -9.294 1.00 96.75 668 ALA A N 1
ATOM 5258 C CA . ALA A 1 668 ? -2.359 5.556 -8.255 1.00 96.75 668 ALA A CA 1
ATOM 5259 C C . ALA A 1 668 ? -1.894 4.949 -6.926 1.00 96.75 668 ALA A C 1
ATOM 5261 O O . ALA A 1 668 ? -1.063 4.042 -6.920 1.00 96.75 668 ALA A O 1
ATOM 5262 N N . THR A 1 669 ? -2.416 5.452 -5.809 1.00 97.31 669 THR A N 1
ATOM 5263 C CA . THR A 1 669 ? -2.178 4.867 -4.484 1.00 97.31 669 THR A CA 1
ATOM 5264 C C . THR A 1 669 ? -2.885 3.517 -4.354 1.00 97.31 669 THR A C 1
ATOM 5266 O O . THR A 1 669 ? -4.019 3.363 -4.803 1.00 97.31 669 THR A O 1
ATOM 5269 N N . ASP A 1 670 ? -2.231 2.549 -3.721 1.00 96.25 670 ASP A N 1
ATOM 5270 C CA . ASP A 1 670 ? -2.763 1.198 -3.540 1.00 96.25 670 ASP A CA 1
ATOM 5271 C C . ASP A 1 670 ? -3.720 1.118 -2.347 1.00 96.25 670 ASP A C 1
ATOM 5273 O O . ASP A 1 670 ? -3.383 1.567 -1.247 1.00 96.25 670 ASP A O 1
ATOM 5277 N N . ALA A 1 671 ? -4.887 0.498 -2.537 1.00 97.56 671 ALA A N 1
ATOM 5278 C CA . ALA A 1 671 ? -5.854 0.268 -1.468 1.00 97.56 671 ALA A CA 1
ATOM 5279 C C . ALA A 1 671 ? -6.462 -1.144 -1.550 1.00 97.56 671 ALA A C 1
ATOM 5281 O O . ALA A 1 671 ? -6.874 -1.584 -2.627 1.00 97.56 671 ALA A O 1
ATOM 5282 N N . PRO A 1 672 ? -6.559 -1.876 -0.427 1.00 97.88 672 PRO A N 1
ATOM 5283 C CA . PRO A 1 672 ? -7.064 -3.234 -0.449 1.00 97.88 672 PRO A CA 1
ATOM 5284 C C . PRO A 1 672 ? -8.588 -3.221 -0.530 1.00 97.88 672 PRO A C 1
ATOM 5286 O O . PRO A 1 672 ? -9.255 -2.440 0.143 1.00 97.88 672 PRO A O 1
ATOM 5289 N N . LEU A 1 673 ? -9.153 -4.135 -1.311 1.00 98.25 673 LEU A N 1
ATOM 5290 C CA . LEU A 1 673 ? -10.589 -4.373 -1.353 1.00 98.25 673 LEU A CA 1
ATOM 5291 C C . LEU A 1 673 ? -10.856 -5.855 -1.580 1.00 98.25 673 LEU A C 1
ATOM 5293 O O . LEU A 1 673 ? -10.339 -6.450 -2.517 1.00 98.25 673 LEU A O 1
ATOM 5297 N N . THR A 1 674 ? -11.668 -6.468 -0.727 1.00 98.25 674 THR A N 1
ATOM 5298 C CA . THR A 1 674 ? -12.111 -7.864 -0.922 1.00 98.25 674 THR A CA 1
ATOM 5299 C C . THR A 1 674 ? -13.562 -7.974 -1.330 1.00 98.25 674 THR A C 1
ATOM 5301 O O . THR A 1 674 ? -13.937 -8.968 -1.936 1.00 98.25 674 THR A O 1
ATOM 5304 N N . HIS A 1 675 ? -14.371 -6.964 -1.013 1.00 98.50 675 HIS A N 1
ATOM 5305 C CA . HIS A 1 675 ? -15.772 -6.926 -1.390 1.00 98.50 675 HIS A CA 1
ATOM 5306 C C . HIS A 1 675 ? -16.186 -5.514 -1.786 1.00 98.50 675 HIS A C 1
ATOM 5308 O O . HIS A 1 675 ? -15.738 -4.545 -1.173 1.00 98.50 675 HIS A O 1
ATOM 5314 N N . PHE A 1 676 ? -17.069 -5.397 -2.770 1.00 98.25 676 PHE A N 1
ATOM 5315 C CA . PHE A 1 676 ? -17.535 -4.115 -3.292 1.00 98.25 676 PHE A CA 1
ATOM 5316 C C . PHE A 1 676 ? -19.044 -4.124 -3.517 1.00 98.25 676 PHE A C 1
ATOM 5318 O O . PHE A 1 676 ? -19.634 -5.185 -3.725 1.00 98.25 676 PHE A O 1
ATOM 5325 N N . ILE A 1 677 ? -19.655 -2.943 -3.493 1.00 98.31 677 ILE A N 1
ATOM 5326 C CA . ILE A 1 677 ? -21.048 -2.758 -3.892 1.00 98.31 677 ILE A CA 1
ATOM 5327 C C . ILE A 1 677 ? -21.058 -2.208 -5.330 1.00 98.31 677 ILE A C 1
ATOM 5329 O O . ILE A 1 677 ? -20.308 -1.271 -5.619 1.00 98.31 677 ILE A O 1
ATOM 5333 N N . PRO A 1 678 ? -21.865 -2.761 -6.261 1.00 97.88 678 PRO A N 1
ATOM 5334 C CA . PRO A 1 678 ? -21.935 -2.296 -7.649 1.00 97.88 678 PRO A CA 1
ATOM 5335 C C . PRO A 1 678 ? -22.095 -0.780 -7.795 1.00 97.88 678 PRO A C 1
ATOM 5337 O O . PRO A 1 678 ? -21.421 -0.165 -8.624 1.00 97.88 678 PRO A O 1
ATOM 5340 N N . LYS A 1 679 ? -22.945 -0.184 -6.951 1.00 97.12 679 LYS A N 1
ATOM 5341 C CA . LYS A 1 679 ? -23.206 1.257 -6.921 1.00 97.12 679 LYS A CA 1
ATOM 5342 C C . LYS A 1 679 ? -21.949 2.095 -6.660 1.00 97.12 679 LYS A C 1
ATOM 5344 O O . LYS A 1 679 ? -21.741 3.094 -7.338 1.00 97.12 679 LYS A O 1
ATOM 5349 N N . GLU A 1 680 ? -21.085 1.663 -5.746 1.00 95.88 680 GLU A N 1
ATOM 5350 C CA . GLU A 1 680 ? -19.825 2.353 -5.411 1.00 95.88 680 GLU A CA 1
ATOM 5351 C C . GLU A 1 680 ? -18.818 2.273 -6.556 1.00 95.88 680 GLU A C 1
ATOM 5353 O O . GLU A 1 680 ? -18.080 3.213 -6.834 1.00 95.88 680 GLU A O 1
ATOM 5358 N N . ALA A 1 681 ? -18.806 1.135 -7.249 1.00 96.56 681 ALA A N 1
ATOM 5359 C CA . ALA A 1 681 ? -17.921 0.873 -8.374 1.00 96.56 681 ALA A CA 1
ATOM 5360 C C . ALA A 1 681 ? -18.439 1.459 -9.703 1.00 96.56 681 ALA A C 1
ATOM 5362 O O . ALA A 1 681 ? -17.844 1.190 -10.750 1.00 96.56 681 ALA A O 1
ATOM 5363 N N . ASN A 1 682 ? -19.538 2.227 -9.675 1.00 96.44 682 ASN A N 1
ATOM 5364 C CA . ASN A 1 682 ? -20.164 2.860 -10.838 1.00 96.44 682 ASN A CA 1
ATOM 5365 C C . ASN A 1 682 ? -20.367 1.890 -12.022 1.00 96.44 682 ASN A C 1
ATOM 5367 O O . ASN A 1 682 ? -20.081 2.218 -13.176 1.00 96.44 682 ASN A O 1
ATOM 5371 N N . VAL A 1 683 ? -20.841 0.670 -11.746 1.00 96.81 683 VAL A N 1
ATOM 5372 C CA . VAL A 1 683 ? -20.997 -0.389 -12.754 1.00 96.81 683 VAL A CA 1
ATOM 5373 C C . VAL A 1 683 ? -22.377 -1.042 -12.676 1.00 96.81 683 VAL A C 1
ATOM 5375 O O . VAL A 1 683 ? -22.890 -1.328 -11.597 1.00 96.81 683 VAL A O 1
ATOM 5378 N N . SER A 1 684 ? -22.987 -1.304 -13.837 1.00 97.12 684 SER A N 1
ATOM 5379 C CA . SER A 1 684 ? -24.309 -1.935 -13.887 1.00 97.12 684 SER A CA 1
ATOM 5380 C C . SER A 1 684 ? -24.258 -3.435 -13.591 1.00 97.12 684 SER A C 1
ATOM 5382 O O . SER A 1 684 ? -23.272 -4.128 -13.876 1.00 97.12 684 SER A O 1
ATOM 5384 N N . ILE A 1 685 ? -25.375 -3.965 -13.090 1.00 97.94 685 ILE A N 1
ATOM 5385 C CA . ILE A 1 685 ? -25.551 -5.396 -12.822 1.00 97.94 685 ILE A CA 1
ATOM 5386 C C . ILE A 1 685 ? -25.366 -6.229 -14.097 1.00 97.94 685 ILE A C 1
ATOM 5388 O O . ILE A 1 685 ? -24.742 -7.289 -14.057 1.00 97.94 685 ILE A O 1
ATOM 5392 N N . GLU A 1 686 ? -25.871 -5.771 -15.245 1.00 97.25 686 GLU A N 1
ATOM 5393 C CA . GLU A 1 686 ? -25.744 -6.486 -16.521 1.00 97.25 686 GLU A CA 1
ATOM 5394 C C . GLU A 1 686 ? -24.278 -6.631 -16.927 1.00 97.25 686 GLU A C 1
ATOM 5396 O O . GLU A 1 686 ? -23.850 -7.708 -17.355 1.00 97.25 686 GLU A O 1
ATOM 5401 N N . LYS A 1 687 ? -23.493 -5.561 -16.757 1.00 97.44 687 LYS A N 1
ATOM 5402 C CA . LYS A 1 687 ? -22.063 -5.571 -17.058 1.00 97.44 687 LYS A CA 1
ATOM 5403 C C . LYS A 1 687 ? -21.317 -6.505 -16.108 1.00 97.44 687 LYS A C 1
ATOM 5405 O O . LYS A 1 687 ? -20.509 -7.307 -16.569 1.00 97.44 687 LYS A O 1
ATOM 5410 N N . LEU A 1 688 ? -21.623 -6.467 -14.812 1.00 98.25 688 LEU A N 1
ATOM 5411 C CA . LEU A 1 688 ? -21.048 -7.374 -13.815 1.00 98.25 688 LEU A CA 1
ATOM 5412 C C . LEU A 1 688 ? -21.364 -8.846 -14.107 1.00 98.25 688 LEU A C 1
ATOM 5414 O O . LEU A 1 688 ? -20.456 -9.681 -14.095 1.00 98.25 688 LEU A O 1
ATOM 5418 N N . LYS A 1 689 ? -22.612 -9.164 -14.472 1.00 98.12 689 LYS A N 1
ATOM 5419 C CA . LYS A 1 689 ? -23.008 -10.513 -14.909 1.00 98.12 689 LYS A CA 1
ATOM 5420 C C . LYS A 1 689 ? -22.213 -10.968 -16.128 1.00 98.12 689 LYS A C 1
ATOM 5422 O O . LYS A 1 689 ? -21.724 -12.096 -16.144 1.00 98.12 689 LYS A O 1
ATOM 5427 N N . ALA A 1 690 ? -22.006 -10.089 -17.110 1.00 97.62 690 ALA A N 1
ATOM 5428 C CA . ALA A 1 690 ? -21.170 -10.382 -18.277 1.00 97.62 690 ALA A CA 1
ATOM 5429 C C . ALA A 1 690 ? -19.688 -10.612 -17.918 1.00 97.62 690 ALA A C 1
ATOM 5431 O O . ALA A 1 690 ? -18.996 -11.360 -18.607 1.00 97.62 690 ALA A O 1
ATOM 5432 N N . LEU A 1 691 ? -19.199 -10.004 -16.832 1.00 97.62 691 LEU A N 1
ATOM 5433 C CA . LEU A 1 691 ? -17.843 -10.204 -16.307 1.00 97.62 691 LEU A CA 1
ATOM 5434 C C . LEU A 1 691 ? -17.694 -11.466 -15.440 1.00 97.62 691 LEU A C 1
ATOM 5436 O O . LEU A 1 691 ? -16.559 -11.833 -15.117 1.00 97.62 691 LEU A O 1
ATOM 5440 N N . GLY A 1 692 ? -18.802 -12.135 -15.101 1.00 97.75 692 GLY A N 1
ATOM 5441 C CA . GLY A 1 692 ? -18.838 -13.381 -14.329 1.00 97.75 692 GLY A CA 1
ATOM 5442 C C . GLY A 1 692 ? -19.362 -13.249 -12.895 1.00 97.75 692 GLY A C 1
ATOM 5443 O O . GLY A 1 692 ? -19.388 -14.245 -12.177 1.00 97.75 692 GLY A O 1
ATOM 5444 N N . TYR A 1 693 ? -19.803 -12.062 -12.470 1.00 98.06 693 TYR A N 1
ATOM 5445 C CA . TYR A 1 693 ? -20.403 -11.852 -11.150 1.00 98.06 693 TYR A CA 1
ATOM 5446 C C . TYR A 1 693 ? -21.888 -12.214 -11.181 1.00 98.06 693 TYR A C 1
ATOM 5448 O O . TYR A 1 693 ? -22.722 -11.452 -11.666 1.00 98.06 693 TYR A O 1
ATOM 5456 N N . LEU A 1 694 ? -22.218 -13.409 -10.693 1.00 97.81 694 LEU A N 1
ATOM 5457 C CA . LEU A 1 694 ? -23.587 -13.941 -10.732 1.00 97.81 694 LEU A CA 1
ATOM 5458 C C . LEU A 1 694 ? -24.283 -13.924 -9.372 1.00 97.81 694 LEU A C 1
ATOM 5460 O O . LEU A 1 694 ? -25.513 -13.913 -9.314 1.00 97.81 694 LEU A O 1
ATOM 5464 N N . LYS A 1 695 ? -23.499 -13.962 -8.295 1.00 97.75 695 LYS A N 1
ATOM 5465 C CA . LYS A 1 695 ? -23.976 -14.089 -6.924 1.00 97.75 695 LYS A CA 1
ATOM 5466 C C . LYS A 1 695 ? -23.251 -13.118 -6.010 1.00 97.75 695 LYS A C 1
ATOM 5468 O O . LYS A 1 695 ? -22.097 -12.781 -6.269 1.00 97.75 695 LYS A O 1
ATOM 5473 N N . ASP A 1 696 ? -23.933 -12.712 -4.952 1.00 97.12 696 ASP A N 1
ATOM 5474 C CA . ASP A 1 696 ? -23.336 -11.964 -3.854 1.00 97.12 696 ASP A CA 1
ATOM 5475 C C . ASP A 1 696 ? -22.460 -12.857 -2.959 1.00 97.12 696 ASP A C 1
ATOM 5477 O O . ASP A 1 696 ? -22.383 -14.079 -3.123 1.00 97.12 696 ASP A O 1
ATOM 5481 N N . TYR A 1 697 ? -21.788 -12.239 -1.989 1.00 95.81 697 TYR A N 1
ATOM 5482 C CA . TYR A 1 697 ? -20.881 -12.929 -1.064 1.00 95.81 697 TYR A CA 1
ATOM 5483 C C . TYR A 1 697 ? -21.574 -13.920 -0.102 1.00 95.81 697 TYR A C 1
ATOM 5485 O O . TYR A 1 697 ? -20.896 -14.687 0.597 1.00 95.81 697 TYR A O 1
ATOM 5493 N N . GLN A 1 698 ? -22.910 -13.895 -0.030 1.00 94.81 698 GLN A N 1
ATOM 5494 C CA . GLN A 1 698 ? -23.743 -14.833 0.732 1.00 94.81 698 GLN A CA 1
ATOM 5495 C C . GLN A 1 698 ? -24.286 -15.970 -0.148 1.00 94.81 698 GLN A C 1
ATOM 5497 O O . GLN A 1 698 ? -24.802 -16.957 0.373 1.00 94.81 698 GLN A O 1
ATOM 5502 N N . GLY A 1 699 ? -24.120 -15.876 -1.469 1.00 95.88 699 GLY A N 1
ATOM 5503 C CA . GLY A 1 699 ? -24.555 -16.875 -2.439 1.00 95.88 699 GLY A CA 1
ATOM 5504 C C . GLY A 1 699 ? -25.934 -16.613 -3.049 1.00 95.88 699 GLY A C 1
ATOM 5505 O O . GLY A 1 699 ? -26.406 -17.470 -3.807 1.00 95.88 699 GLY A O 1
ATOM 5506 N N . ASN A 1 700 ? -26.560 -15.465 -2.768 1.00 97.62 700 ASN A N 1
ATOM 5507 C CA . ASN A 1 700 ? -27.817 -15.059 -3.403 1.00 97.62 700 ASN A CA 1
ATOM 5508 C C . ASN A 1 700 ? -27.551 -14.545 -4.821 1.00 97.62 700 ASN A C 1
ATOM 5510 O O . ASN A 1 700 ? -26.456 -14.077 -5.121 1.00 97.62 700 ASN A O 1
ATOM 5514 N N . GLU A 1 701 ? -28.542 -14.621 -5.709 1.00 98.00 701 GLU A N 1
ATOM 5515 C CA . GLU A 1 701 ? -28.405 -14.096 -7.073 1.00 98.00 701 GLU A CA 1
ATOM 5516 C C . GLU A 1 701 ? -28.225 -12.572 -7.078 1.00 98.00 701 GLU A C 1
ATOM 5518 O O . GLU A 1 701 ? -28.837 -11.864 -6.280 1.00 98.00 701 GLU A O 1
ATOM 5523 N N . LEU A 1 702 ? -27.394 -12.063 -7.994 1.00 97.81 702 LEU A N 1
ATOM 5524 C CA . LEU A 1 702 ? -27.191 -10.626 -8.165 1.00 97.81 702 LEU A CA 1
ATOM 5525 C C . LEU A 1 702 ? -28.408 -9.989 -8.857 1.00 97.81 702 LEU A C 1
ATOM 5527 O O . LEU A 1 702 ? -28.624 -10.171 -10.063 1.00 97.81 702 LEU A O 1
ATOM 5531 N N . THR A 1 703 ? -29.191 -9.230 -8.100 1.00 97.56 703 THR A N 1
ATOM 5532 C CA . THR A 1 703 ? -30.422 -8.553 -8.535 1.00 97.56 703 THR A CA 1
ATOM 5533 C C . THR A 1 703 ? -30.513 -7.092 -8.098 1.00 97.56 703 THR A C 1
ATOM 5535 O O . THR A 1 703 ? -31.301 -6.361 -8.689 1.00 97.56 703 THR A O 1
ATOM 5538 N N . ASP A 1 704 ? -29.724 -6.661 -7.112 1.00 97.19 704 ASP A N 1
ATOM 5539 C CA . ASP A 1 704 ? -29.747 -5.308 -6.541 1.00 97.19 704 ASP A CA 1
ATOM 5540 C C . ASP A 1 704 ? -28.346 -4.671 -6.583 1.00 97.19 704 ASP A C 1
ATOM 5542 O O . ASP A 1 704 ? -27.335 -5.338 -6.354 1.00 97.19 704 ASP A O 1
ATOM 5546 N N . GLU A 1 705 ? -28.278 -3.375 -6.890 1.00 96.94 705 GLU A N 1
ATOM 5547 C CA . GLU A 1 705 ? -27.025 -2.616 -6.984 1.00 96.94 705 GLU A CA 1
ATOM 5548 C C . GLU A 1 705 ? -26.365 -2.349 -5.624 1.00 96.94 705 GLU A C 1
ATOM 5550 O O . GLU A 1 705 ? -25.210 -1.927 -5.593 1.00 96.94 705 GLU A O 1
ATOM 5555 N N . ASN A 1 706 ? -27.076 -2.613 -4.522 1.00 97.00 706 ASN A N 1
ATOM 5556 C CA . ASN A 1 706 ? -26.608 -2.485 -3.141 1.00 97.00 706 ASN A CA 1
ATOM 5557 C C . ASN A 1 706 ? -26.135 -3.825 -2.540 1.00 97.00 706 ASN A C 1
ATOM 5559 O O . ASN A 1 706 ? -25.730 -3.875 -1.378 1.00 97.00 706 ASN A O 1
ATOM 5563 N N . GLN A 1 707 ? -26.176 -4.926 -3.303 1.00 97.19 707 GLN A N 1
ATOM 5564 C CA . GLN A 1 707 ? -25.605 -6.201 -2.861 1.00 97.19 707 GLN A CA 1
ATOM 5565 C C . GLN A 1 707 ? -24.080 -6.129 -2.774 1.00 97.19 707 GLN A C 1
ATOM 5567 O O . GLN A 1 707 ? -23.413 -5.549 -3.626 1.00 97.19 707 GLN A O 1
ATOM 5572 N N . ILE A 1 708 ? -23.518 -6.797 -1.770 1.00 97.94 708 ILE A N 1
ATOM 5573 C CA . ILE A 1 708 ? -22.070 -6.886 -1.581 1.00 97.94 708 ILE A CA 1
ATOM 5574 C C . ILE A 1 708 ? -21.527 -8.073 -2.386 1.00 97.94 708 ILE A C 1
ATOM 5576 O O . ILE A 1 708 ? -21.876 -9.228 -2.142 1.00 97.94 708 ILE A O 1
ATOM 5580 N N . LEU A 1 709 ? -20.638 -7.806 -3.334 1.00 98.25 709 LEU A N 1
ATOM 5581 C CA . LEU A 1 709 ? -19.980 -8.817 -4.161 1.00 98.25 709 LEU A CA 1
ATOM 5582 C C . LEU A 1 709 ? -18.574 -9.106 -3.637 1.00 98.25 709 LEU A C 1
ATOM 5584 O O . LEU A 1 709 ? -17.859 -8.182 -3.259 1.00 98.25 709 LEU A O 1
ATOM 5588 N N . GLU A 1 710 ? -18.151 -10.372 -3.645 1.00 98.12 710 GLU A N 1
ATOM 5589 C CA . GLU A 1 710 ? -16.749 -10.738 -3.399 1.00 98.12 710 GLU A CA 1
ATOM 5590 C C . GLU A 1 710 ? -15.915 -10.440 -4.653 1.00 98.12 710 GLU A C 1
ATOM 5592 O O . GLU A 1 710 ? -16.220 -10.938 -5.735 1.00 98.12 710 GLU A O 1
ATOM 5597 N N . LEU A 1 711 ? -14.883 -9.604 -4.523 1.00 98.31 711 LEU A N 1
ATOM 5598 C CA . LEU A 1 711 ? -14.028 -9.173 -5.627 1.00 98.31 711 LEU A CA 1
ATOM 5599 C C . LEU A 1 711 ? -13.122 -10.325 -6.081 1.00 98.31 711 LEU A C 1
ATOM 5601 O O . LEU A 1 711 ? -12.360 -10.875 -5.284 1.00 98.31 711 LEU A O 1
ATOM 5605 N N . ASN A 1 712 ? -13.135 -10.647 -7.377 1.00 97.56 712 ASN A N 1
ATOM 5606 C CA . ASN A 1 712 ? -12.214 -11.650 -7.908 1.00 97.56 712 ASN A CA 1
ATOM 5607 C C . ASN A 1 712 ? -10.755 -11.184 -7.785 1.00 97.56 712 ASN A C 1
ATOM 5609 O O . ASN A 1 712 ? -10.428 -10.015 -7.966 1.00 97.56 712 ASN A O 1
ATOM 5613 N N . VAL A 1 713 ? -9.844 -12.136 -7.585 1.00 97.12 713 VAL A N 1
ATOM 5614 C CA . VAL A 1 713 ? -8.438 -11.880 -7.225 1.00 97.12 713 VAL A CA 1
ATOM 5615 C C . VAL A 1 713 ? -7.654 -10.956 -8.171 1.00 97.12 713 VAL A C 1
ATOM 5617 O O . VAL A 1 713 ? -6.747 -10.265 -7.718 1.00 97.12 713 VAL A O 1
ATOM 5620 N N . GLN A 1 714 ? -7.957 -10.945 -9.471 1.00 98.12 714 GLN A N 1
ATOM 5621 C CA . GLN A 1 714 ? -7.276 -10.095 -10.466 1.00 98.12 714 GLN A CA 1
ATOM 5622 C C . GLN A 1 714 ? -8.177 -8.978 -11.013 1.00 98.12 714 GLN A C 1
ATOM 5624 O O . GLN A 1 714 ? -7.803 -8.310 -11.976 1.00 98.12 714 GLN A O 1
ATOM 5629 N N . ASP A 1 715 ? -9.349 -8.769 -10.419 1.00 98.62 715 ASP A N 1
ATOM 5630 C CA . ASP A 1 715 ? -10.221 -7.654 -10.764 1.00 98.62 715 ASP A CA 1
ATOM 5631 C C . ASP A 1 715 ? -9.844 -6.418 -9.932 1.00 98.62 715 ASP A C 1
ATOM 5633 O O . ASP A 1 715 ? -9.472 -6.525 -8.760 1.00 98.62 715 ASP A O 1
ATOM 5637 N N . ILE A 1 716 ? -9.905 -5.242 -10.558 1.00 98.62 716 ILE A N 1
ATOM 5638 C CA . ILE A 1 716 ? -9.549 -3.960 -9.943 1.00 98.62 716 ILE A CA 1
ATOM 5639 C C . ILE A 1 716 ? -10.624 -2.904 -10.204 1.00 98.62 716 ILE A C 1
ATOM 5641 O O . ILE A 1 716 ? -11.263 -2.886 -11.262 1.00 98.62 716 ILE A O 1
ATOM 5645 N N . ILE A 1 717 ? -10.773 -1.988 -9.255 1.00 98.62 717 ILE A N 1
ATOM 5646 C CA . ILE A 1 717 ? -11.596 -0.783 -9.362 1.00 98.62 717 ILE A CA 1
ATOM 5647 C C . ILE A 1 717 ? -10.639 0.408 -9.326 1.00 98.62 717 ILE A C 1
ATOM 5649 O O . ILE A 1 717 ? -9.784 0.499 -8.446 1.00 98.62 717 ILE A O 1
ATOM 5653 N N . ILE A 1 718 ? -10.719 1.280 -10.327 1.00 98.19 718 ILE A N 1
ATOM 5654 C CA . ILE A 1 718 ? -9.709 2.325 -10.554 1.00 98.19 718 ILE A CA 1
ATOM 5655 C C . ILE A 1 718 ? -10.284 3.735 -10.353 1.00 98.19 718 ILE A C 1
ATOM 5657 O O . ILE A 1 718 ? -11.494 3.916 -10.461 1.00 98.19 718 ILE A O 1
ATOM 5661 N N . PRO A 1 719 ? -9.444 4.763 -10.142 1.00 97.31 719 PRO A N 1
ATOM 5662 C CA . PRO A 1 719 ? -9.906 6.147 -10.113 1.00 97.31 719 PRO A CA 1
ATOM 5663 C C . PRO A 1 719 ? -10.600 6.544 -11.418 1.00 97.31 719 PRO A C 1
ATOM 5665 O O . PRO A 1 719 ? -10.122 6.209 -12.506 1.00 97.31 719 PRO A O 1
ATOM 5668 N N . LYS A 1 720 ? -11.654 7.355 -11.337 1.00 95.50 720 LYS A N 1
ATOM 5669 C CA . LYS A 1 720 ? -12.333 7.937 -12.506 1.00 95.50 720 LYS A CA 1
ATOM 5670 C C . LYS A 1 720 ? -11.375 8.673 -13.447 1.00 95.50 720 LYS A C 1
ATOM 5672 O O . LYS A 1 720 ? -11.436 8.506 -14.659 1.00 95.50 720 LYS A O 1
ATOM 5677 N N . ASP A 1 721 ? -10.407 9.399 -12.896 1.00 94.44 721 ASP A N 1
ATOM 5678 C CA . ASP A 1 721 ? -9.371 10.077 -13.687 1.00 94.44 721 ASP A CA 1
ATOM 5679 C C . ASP A 1 721 ? -8.509 9.093 -14.508 1.00 94.44 721 ASP A C 1
ATOM 5681 O O . ASP A 1 721 ? -7.987 9.440 -15.572 1.00 94.44 721 ASP A O 1
ATOM 5685 N N . ALA A 1 722 ? -8.343 7.856 -14.025 1.00 97.00 722 ALA A N 1
ATOM 5686 C CA . ALA A 1 722 ? -7.620 6.811 -14.739 1.00 97.00 722 ALA A CA 1
ATOM 5687 C C . ALA A 1 722 ? -8.431 6.273 -15.924 1.00 97.00 722 ALA A C 1
ATOM 5689 O O . ALA A 1 722 ? -7.847 5.987 -16.967 1.00 97.00 722 ALA A O 1
ATOM 5690 N N . ILE A 1 723 ? -9.759 6.184 -15.798 1.00 96.19 723 ILE A N 1
ATOM 5691 C CA . ILE A 1 723 ? -10.675 5.778 -16.876 1.00 96.19 723 ILE A CA 1
ATOM 5692 C C . ILE A 1 723 ? -10.517 6.714 -18.077 1.00 96.19 723 ILE A C 1
ATOM 5694 O O . ILE A 1 723 ? -10.203 6.254 -19.178 1.00 96.19 723 ILE A O 1
ATOM 5698 N N . THR A 1 724 ? -10.604 8.026 -17.849 1.00 95.31 724 THR A N 1
ATOM 5699 C CA . THR A 1 724 ? -10.409 9.044 -18.890 1.00 95.31 724 THR A CA 1
ATOM 5700 C C . THR A 1 724 ? -9.042 8.914 -19.566 1.00 95.31 724 THR A C 1
ATOM 5702 O O . THR A 1 724 ? -8.932 8.962 -20.795 1.00 95.31 724 THR A O 1
ATOM 5705 N N . TYR A 1 725 ? -7.974 8.718 -18.787 1.00 97.75 725 TYR A N 1
ATOM 5706 C CA . TYR A 1 725 ? -6.627 8.570 -19.338 1.00 97.75 725 TYR A CA 1
ATOM 5707 C C . TYR A 1 725 ? -6.473 7.284 -20.164 1.00 97.75 725 TYR A C 1
ATOM 5709 O O . TYR A 1 725 ? -6.005 7.332 -21.302 1.00 97.75 725 TYR A O 1
ATOM 5717 N N . LEU A 1 726 ? -6.896 6.133 -19.635 1.00 98.31 726 LEU A N 1
ATOM 5718 C CA . LEU A 1 726 ? -6.788 4.844 -20.323 1.00 98.31 726 LEU A CA 1
ATOM 5719 C C . LEU A 1 726 ? -7.682 4.780 -21.566 1.00 98.31 726 LEU A C 1
ATOM 5721 O O . LEU A 1 726 ? -7.283 4.177 -22.561 1.00 98.31 726 LEU A O 1
ATOM 5725 N N . TYR A 1 727 ? -8.832 5.457 -21.568 1.00 98.31 727 TYR A N 1
ATOM 5726 C CA . TYR A 1 727 ? -9.647 5.628 -22.768 1.00 98.31 727 TYR A CA 1
ATOM 5727 C C . TYR A 1 727 ? -8.860 6.339 -23.881 1.00 98.31 727 TYR A C 1
ATOM 5729 O O . TYR A 1 727 ? -8.806 5.841 -25.007 1.00 98.31 727 TYR A O 1
ATOM 5737 N N . ARG A 1 728 ? -8.142 7.430 -23.578 1.00 98.25 728 ARG A N 1
ATOM 5738 C CA . ARG A 1 728 ? -7.255 8.098 -24.555 1.00 98.25 728 ARG A CA 1
ATOM 5739 C C . ARG A 1 728 ? -6.116 7.192 -25.026 1.00 98.25 728 ARG A C 1
ATOM 5741 O O . ARG A 1 728 ? -5.791 7.188 -26.213 1.00 98.25 728 ARG A O 1
ATOM 5748 N N . VAL A 1 729 ? -5.540 6.384 -24.129 1.00 98.50 729 VAL A N 1
ATOM 5749 C CA . VAL A 1 729 ? -4.542 5.365 -24.510 1.00 98.50 729 VAL A CA 1
ATOM 5750 C C . VAL A 1 729 ? -5.159 4.337 -25.464 1.00 98.50 729 VAL A C 1
ATOM 5752 O O . VAL A 1 729 ? -4.527 3.994 -26.457 1.00 98.50 729 VAL A O 1
ATOM 5755 N N . SER A 1 730 ? -6.405 3.902 -25.249 1.00 98.50 730 SER A N 1
ATOM 5756 C CA . SER A 1 730 ? -7.086 2.964 -26.156 1.00 98.50 730 SER A CA 1
ATOM 5757 C C . SER A 1 730 ? -7.233 3.528 -27.577 1.00 98.50 730 SER A C 1
ATOM 5759 O O . SER A 1 730 ? -6.955 2.825 -28.546 1.00 98.50 730 SER A O 1
ATOM 5761 N N . LYS A 1 731 ? -7.552 4.826 -27.707 1.00 98.12 731 LYS A N 1
ATOM 5762 C CA . LYS A 1 731 ? -7.632 5.532 -28.999 1.00 98.12 731 LYS A CA 1
ATOM 5763 C C . LYS A 1 731 ? -6.284 5.654 -29.687 1.00 98.12 731 LYS A C 1
ATOM 5765 O O . LYS A 1 731 ? -6.198 5.508 -30.905 1.00 98.12 731 LYS A O 1
ATOM 5770 N N . PHE A 1 732 ? -5.230 5.891 -28.913 1.00 98.00 732 PHE A N 1
ATOM 5771 C CA . PHE A 1 732 ? -3.865 5.839 -29.418 1.00 98.00 732 PHE A CA 1
ATOM 5772 C C . PHE A 1 732 ? -3.518 4.446 -29.964 1.00 98.00 732 PHE A C 1
ATOM 5774 O O . PHE A 1 732 ? -2.999 4.365 -31.074 1.00 98.00 732 PHE A O 1
ATOM 5781 N N . ILE A 1 733 ? -3.841 3.372 -29.237 1.00 98.44 733 ILE A N 1
ATOM 5782 C CA . ILE A 1 733 ? -3.550 1.995 -29.662 1.00 98.44 733 ILE A CA 1
ATOM 5783 C C . ILE A 1 733 ? -4.328 1.609 -30.922 1.00 98.44 733 ILE A C 1
ATOM 5785 O O . ILE A 1 733 ? -3.748 1.035 -31.841 1.00 98.44 733 ILE A O 1
ATOM 5789 N N . ASP A 1 734 ? -5.609 1.959 -31.005 1.00 98.25 734 ASP A N 1
ATOM 5790 C CA . ASP A 1 734 ? -6.421 1.724 -32.204 1.00 98.25 734 ASP A CA 1
ATOM 5791 C C . ASP A 1 734 ? -5.859 2.488 -33.416 1.00 98.25 734 ASP A C 1
ATOM 5793 O O . ASP A 1 734 ? -5.619 1.901 -34.474 1.00 98.25 734 ASP A O 1
ATOM 5797 N N . GLY A 1 735 ? -5.529 3.773 -33.242 1.00 96.88 735 GLY A N 1
ATOM 5798 C CA . GLY A 1 735 ? -4.887 4.575 -34.287 1.00 96.88 735 GLY A CA 1
ATOM 5799 C C . GLY A 1 735 ? -3.515 4.035 -34.701 1.00 96.88 735 GLY A C 1
ATOM 5800 O O . GLY A 1 735 ? -3.161 4.057 -35.877 1.00 96.88 735 GLY A O 1
ATOM 5801 N N . GLU A 1 736 ? -2.744 3.504 -33.759 1.00 96.62 736 GLU A N 1
ATOM 5802 C CA . GLU A 1 736 ? -1.465 2.857 -34.025 1.00 96.62 736 GLU A CA 1
ATOM 5803 C C . GLU A 1 736 ? -1.633 1.559 -34.832 1.00 96.62 736 GLU A C 1
ATOM 5805 O O . GLU A 1 736 ? -0.942 1.364 -35.838 1.00 96.62 736 GLU A O 1
ATOM 5810 N N . LEU A 1 737 ? -2.574 0.694 -34.446 1.00 97.81 737 LEU A N 1
ATOM 5811 C CA . LEU A 1 737 ? -2.887 -0.537 -35.172 1.00 97.81 737 LEU A CA 1
ATOM 5812 C C . LEU A 1 737 ? -3.304 -0.238 -36.613 1.00 97.81 737 LEU A C 1
ATOM 5814 O O . LEU A 1 737 ? -2.741 -0.824 -37.537 1.00 97.81 737 LEU A O 1
ATOM 5818 N N . GLU A 1 738 ? -4.214 0.710 -36.820 1.00 96.38 738 GLU A N 1
ATOM 5819 C CA . GLU A 1 738 ? -4.707 1.055 -38.154 1.00 96.38 738 GLU A CA 1
ATOM 5820 C C . GLU A 1 738 ? -3.668 1.776 -39.009 1.00 96.38 738 GLU A C 1
ATOM 5822 O O . GLU A 1 738 ? -3.420 1.385 -40.151 1.00 96.38 738 GLU A O 1
ATOM 5827 N N . LYS A 1 739 ? -3.067 2.845 -38.479 1.00 94.50 739 LYS A N 1
ATOM 5828 C CA . LYS A 1 739 ? -2.283 3.795 -39.281 1.00 94.50 739 LYS A CA 1
ATOM 5829 C C . LYS A 1 739 ? -0.809 3.430 -39.381 1.00 94.50 739 LYS A C 1
ATOM 5831 O O . LYS A 1 739 ? -0.180 3.747 -40.384 1.00 94.50 739 LYS A O 1
ATOM 5836 N N . VAL A 1 740 ? -0.248 2.773 -38.366 1.00 92.25 740 VAL A N 1
ATOM 5837 C CA . VAL A 1 740 ? 1.178 2.397 -38.348 1.00 92.25 740 VAL A CA 1
ATOM 5838 C C . VAL A 1 740 ? 1.363 0.943 -38.766 1.00 92.25 740 VAL A C 1
ATOM 5840 O O . VAL A 1 740 ? 2.289 0.628 -39.518 1.00 92.25 740 VAL A O 1
ATOM 5843 N N . TYR A 1 741 ? 0.487 0.051 -38.300 1.00 93.38 741 TYR A N 1
ATOM 5844 C CA . TYR A 1 741 ? 0.616 -1.387 -38.544 1.00 93.38 741 TYR A CA 1
ATOM 5845 C C . TYR A 1 741 ? -0.287 -1.928 -39.661 1.00 93.38 741 TYR A C 1
ATOM 5847 O O . TYR A 1 741 ? -0.037 -3.039 -40.131 1.00 93.38 741 TYR A O 1
ATOM 5855 N N . GLY A 1 742 ? -1.287 -1.169 -40.125 1.00 94.12 742 GLY A N 1
ATOM 5856 C CA . GLY A 1 742 ? -2.231 -1.625 -41.153 1.00 94.12 742 GLY A CA 1
ATOM 5857 C C . GLY A 1 742 ? -3.129 -2.777 -40.685 1.00 94.12 742 GLY A C 1
ATOM 5858 O O . GLY A 1 742 ? -3.531 -3.620 -41.487 1.00 94.12 742 GLY A O 1
ATOM 5859 N N . LEU A 1 743 ? -3.394 -2.853 -39.380 1.00 97.06 743 LEU A N 1
ATOM 5860 C CA . LEU A 1 743 ? -4.231 -3.852 -38.721 1.00 97.06 743 LEU A CA 1
ATOM 5861 C C . LEU A 1 743 ? -5.591 -3.254 -38.342 1.00 97.06 743 LEU A C 1
ATOM 5863 O O . LEU A 1 743 ? -5.796 -2.047 -38.394 1.00 97.06 743 LEU A O 1
ATOM 5867 N N . LYS A 1 744 ? -6.544 -4.110 -37.962 1.00 97.12 744 LYS A N 1
ATOM 5868 C CA . LYS A 1 744 ? -7.833 -3.647 -37.432 1.00 97.12 744 LYS A CA 1
ATOM 5869 C C . LYS A 1 744 ? -7.654 -3.093 -36.016 1.00 97.12 744 LYS A C 1
ATOM 5871 O O . LYS A 1 744 ? -6.886 -3.668 -35.244 1.00 97.12 744 LYS A O 1
ATOM 5876 N N . SER A 1 745 ? -8.416 -2.052 -35.682 1.00 97.06 745 SER A N 1
ATOM 5877 C CA . SER A 1 745 ? -8.572 -1.565 -34.307 1.00 97.06 745 SER A CA 1
ATOM 5878 C C . SER A 1 745 ? -8.992 -2.684 -33.353 1.00 97.06 745 SER A C 1
ATOM 5880 O O . SER A 1 745 ? -9.772 -3.571 -33.722 1.00 97.06 745 SER A O 1
ATOM 5882 N N . TYR A 1 746 ? -8.469 -2.642 -32.130 1.00 97.75 746 TYR A N 1
ATOM 5883 C CA . TYR A 1 746 ? -8.664 -3.676 -31.117 1.00 97.75 746 TYR A CA 1
ATOM 5884 C C . TYR A 1 746 ? -9.746 -3.281 -30.113 1.00 97.75 746 TYR A C 1
ATOM 5886 O O . TYR A 1 746 ? -10.670 -4.058 -29.879 1.00 97.75 746 TYR A O 1
ATOM 5894 N N . TYR A 1 747 ? -9.640 -2.084 -29.534 1.00 97.75 747 TYR A N 1
ATOM 5895 C CA . TYR A 1 747 ? -10.485 -1.661 -28.424 1.00 97.75 747 TYR A CA 1
ATOM 5896 C C . TYR A 1 747 ? -11.858 -1.187 -28.899 1.00 97.75 747 TYR A C 1
ATOM 5898 O O . TYR A 1 747 ? -12.866 -1.656 -28.378 1.00 97.75 747 TYR A O 1
ATOM 5906 N N . ASN A 1 748 ? -11.909 -0.298 -29.896 1.00 96.44 748 ASN A N 1
ATOM 5907 C CA . ASN A 1 748 ? -13.146 0.233 -30.483 1.00 96.44 748 ASN A CA 1
ATOM 5908 C C . ASN A 1 748 ? -14.148 0.781 -29.443 1.00 96.44 748 ASN A C 1
ATOM 5910 O O . ASN A 1 748 ? -15.356 0.654 -29.620 1.00 96.44 748 ASN A O 1
ATOM 5914 N N . LEU A 1 749 ? -13.657 1.373 -28.350 1.00 96.44 749 LEU A N 1
ATOM 5915 C CA . LEU A 1 749 ? -14.507 1.899 -27.270 1.00 96.44 749 LEU A CA 1
ATOM 5916 C C . LEU A 1 749 ? -15.266 3.140 -27.740 1.00 96.44 749 LEU A C 1
ATOM 5918 O O . LEU A 1 749 ? -14.669 3.992 -28.393 1.00 96.44 749 LEU A O 1
ATOM 5922 N N . GLU A 1 750 ? -16.539 3.303 -27.400 1.00 95.38 750 GLU A N 1
ATOM 5923 C CA . GLU A 1 750 ? -17.308 4.497 -27.782 1.00 95.38 750 GLU A CA 1
ATOM 5924 C C . GLU A 1 750 ? -17.323 5.540 -26.663 1.00 95.38 750 GLU A C 1
ATOM 5926 O O . GLU A 1 750 ? -17.299 6.744 -26.933 1.00 95.38 750 GLU A O 1
ATOM 5931 N N . LYS A 1 751 ? -17.327 5.073 -25.413 1.00 96.00 751 LYS A N 1
ATOM 5932 C CA . LYS A 1 751 ? -17.369 5.883 -24.195 1.00 96.00 751 LYS A CA 1
ATOM 5933 C C . LYS A 1 751 ? -16.255 5.483 -23.234 1.00 96.00 751 LYS A C 1
ATOM 5935 O O . LYS A 1 751 ? -15.647 4.421 -23.374 1.00 96.00 751 LYS A O 1
ATOM 5940 N N . GLU A 1 752 ? -15.979 6.333 -22.249 1.00 95.44 752 GLU A N 1
ATOM 5941 C CA . GLU A 1 752 ? -14.900 6.072 -21.292 1.00 95.44 752 GLU A CA 1
ATOM 5942 C C . GLU A 1 752 ? -15.207 4.839 -20.424 1.00 95.44 752 GLU A C 1
ATOM 5944 O O . GLU A 1 752 ? -14.317 4.033 -20.157 1.00 95.44 752 GLU A O 1
ATOM 5949 N N . GLU A 1 753 ? -16.477 4.616 -20.078 1.00 94.56 753 GLU A N 1
ATOM 5950 C CA . GLU A 1 753 ? -16.939 3.485 -19.265 1.00 94.56 753 GLU A CA 1
ATOM 5951 C C . GLU A 1 753 ? -16.776 2.126 -19.969 1.00 94.56 753 GLU A C 1
ATOM 5953 O O . GLU A 1 753 ? -16.711 1.084 -19.311 1.00 94.56 753 GLU A O 1
ATOM 5958 N N . ASP A 1 754 ? -16.637 2.106 -21.300 1.00 95.88 754 ASP A N 1
ATOM 5959 C CA . ASP A 1 754 ? -16.422 0.869 -22.067 1.00 95.88 754 ASP A CA 1
ATOM 5960 C C . ASP A 1 754 ? -15.059 0.220 -21.765 1.00 95.88 754 ASP A C 1
ATOM 5962 O O . ASP A 1 754 ? -14.820 -0.942 -22.112 1.00 95.88 754 ASP A O 1
ATOM 5966 N N . ILE A 1 755 ? -14.167 0.938 -21.071 1.00 96.94 755 ILE A N 1
ATOM 5967 C CA . ILE A 1 755 ? -12.909 0.395 -20.550 1.00 96.94 755 ILE A CA 1
ATOM 5968 C C . ILE A 1 755 ? -13.146 -0.716 -19.508 1.00 96.94 755 ILE A C 1
ATOM 5970 O O . ILE A 1 755 ? -12.260 -1.541 -19.270 1.00 96.94 755 ILE A O 1
ATOM 5974 N N . ILE A 1 756 ? -14.340 -0.785 -18.904 1.00 98.00 756 ILE A N 1
ATOM 5975 C CA . ILE A 1 756 ? -14.723 -1.864 -17.991 1.00 98.00 756 ILE A CA 1
ATOM 5976 C C . ILE A 1 756 ? -14.719 -3.201 -18.748 1.00 98.00 756 ILE A C 1
ATOM 5978 O O . ILE A 1 756 ? -15.415 -3.399 -19.751 1.00 98.00 756 ILE A O 1
ATOM 5982 N N . GLY A 1 757 ? -13.952 -4.152 -18.221 1.00 97.44 757 GLY A N 1
ATOM 5983 C CA . GLY A 1 757 ? -13.674 -5.464 -18.799 1.00 97.44 757 GLY A CA 1
ATOM 5984 C C . GLY A 1 757 ? -12.333 -5.556 -19.527 1.00 97.44 757 GLY A C 1
ATOM 5985 O O . GLY A 1 757 ? -11.902 -6.666 -19.839 1.00 97.44 757 GLY A O 1
ATOM 5986 N N . GLN A 1 758 ? -11.650 -4.432 -19.768 1.00 98.31 758 GLN A N 1
ATOM 5987 C CA . GLN A 1 758 ? -10.339 -4.433 -20.412 1.00 98.31 758 GLN A CA 1
ATOM 5988 C C . GLN A 1 758 ? -9.232 -4.872 -19.448 1.00 98.31 758 GLN A C 1
ATOM 5990 O O . GLN A 1 758 ? -9.286 -4.632 -18.238 1.00 98.31 758 GLN A O 1
ATOM 5995 N N . LEU A 1 759 ? -8.210 -5.521 -20.012 1.00 98.56 759 LEU A N 1
ATOM 5996 C CA . LEU A 1 759 ? -7.041 -5.977 -19.269 1.00 98.56 759 LEU A CA 1
ATOM 5997 C C . LEU A 1 759 ? -5.987 -4.876 -19.153 1.00 98.56 759 LEU A C 1
ATOM 5999 O O . LEU A 1 759 ? -5.640 -4.203 -20.131 1.00 98.56 759 LEU A O 1
ATOM 6003 N N . VAL A 1 760 ? -5.421 -4.769 -17.959 1.00 98.56 760 VAL A N 1
ATOM 6004 C CA . VAL A 1 760 ? -4.310 -3.882 -17.623 1.00 98.56 760 VAL A CA 1
ATOM 6005 C C . VAL A 1 760 ? -3.148 -4.674 -17.044 1.00 98.56 760 VAL A C 1
ATOM 6007 O O . VAL A 1 760 ? -3.303 -5.803 -16.586 1.00 98.56 760 VAL A O 1
ATOM 6010 N N . VAL A 1 761 ? -1.974 -4.062 -17.037 1.00 98.50 761 VAL A N 1
ATOM 6011 C CA . VAL A 1 761 ? -0.812 -4.504 -16.275 1.00 98.50 761 VAL A CA 1
ATOM 6012 C C . VAL A 1 761 ? -0.646 -3.549 -15.101 1.00 98.50 761 VAL A C 1
ATOM 6014 O O . VAL A 1 761 ? -0.410 -2.358 -15.304 1.00 98.50 761 VAL A O 1
ATOM 6017 N N . GLY A 1 762 ? -0.761 -4.072 -13.883 1.00 97.62 762 GLY A N 1
ATOM 6018 C CA . GLY A 1 762 ? -0.293 -3.396 -12.680 1.00 97.62 762 GLY A CA 1
ATOM 6019 C C . GLY A 1 762 ? 1.209 -3.613 -12.527 1.00 97.62 762 GLY A C 1
ATOM 6020 O O . GLY A 1 762 ? 1.683 -4.741 -12.664 1.00 97.62 762 GLY A O 1
ATOM 6021 N N . LEU A 1 763 ? 1.968 -2.561 -12.236 1.00 95.88 763 LEU A N 1
ATOM 6022 C CA . LEU A 1 763 ? 3.416 -2.627 -12.071 1.00 95.88 763 LEU A CA 1
ATOM 6023 C C . LEU A 1 763 ? 3.882 -1.709 -10.942 1.00 95.88 763 LEU A C 1
ATOM 6025 O O . LEU A 1 763 ? 3.764 -0.485 -11.025 1.00 95.88 763 LEU A O 1
ATOM 6029 N N . ALA A 1 764 ? 4.487 -2.317 -9.929 1.00 92.00 764 ALA A N 1
ATOM 6030 C CA . ALA A 1 764 ? 5.034 -1.606 -8.791 1.00 92.00 764 ALA A CA 1
ATOM 6031 C C . ALA A 1 764 ? 6.394 -0.966 -9.116 1.00 92.00 764 ALA A C 1
ATOM 6033 O O . ALA A 1 764 ? 7.214 -1.561 -9.829 1.00 92.00 764 ALA A O 1
ATOM 6034 N N . PRO A 1 765 ? 6.712 0.209 -8.544 1.00 85.75 765 PRO A N 1
ATOM 6035 C CA . PRO A 1 765 ? 8.069 0.735 -8.557 1.00 85.75 765 PRO A CA 1
ATOM 6036 C C . PRO A 1 765 ? 9.092 -0.275 -8.010 1.00 85.75 765 PRO A C 1
ATOM 6038 O O . PRO A 1 765 ? 8.817 -1.087 -7.131 1.00 85.75 765 PRO A O 1
ATOM 6041 N N . HIS A 1 766 ? 10.313 -0.212 -8.505 1.00 83.12 766 HIS A N 1
ATOM 6042 C CA . HIS A 1 766 ? 11.437 -1.081 -8.185 1.00 83.12 766 HIS A CA 1
ATOM 6043 C C . HIS A 1 766 ? 11.247 -2.580 -8.487 1.00 83.12 766 HIS A C 1
ATOM 6045 O O . HIS A 1 766 ? 12.105 -3.390 -8.124 1.00 83.12 766 HIS A O 1
ATOM 6051 N N . THR A 1 767 ? 10.169 -2.953 -9.180 1.00 88.81 767 THR A N 1
ATOM 6052 C CA . THR A 1 767 ? 9.916 -4.322 -9.653 1.00 88.81 767 THR A CA 1
ATOM 6053 C C . THR A 1 767 ? 10.133 -4.437 -11.158 1.00 88.81 767 THR A C 1
ATOM 6055 O O . THR A 1 767 ? 10.315 -3.433 -11.850 1.00 88.81 767 THR A O 1
ATOM 6058 N N . SER A 1 768 ? 10.163 -5.669 -11.666 1.00 88.81 768 SER A N 1
ATOM 6059 C CA . SER A 1 768 ? 10.281 -5.945 -13.105 1.00 88.81 768 SER A CA 1
ATOM 6060 C C . SER A 1 768 ? 9.265 -6.964 -13.628 1.00 88.81 768 SER A C 1
ATOM 6062 O O . SER A 1 768 ? 9.329 -7.369 -14.791 1.00 88.81 768 SER A O 1
ATOM 6064 N N . ALA A 1 769 ? 8.342 -7.395 -12.768 1.00 91.25 769 ALA A N 1
ATOM 6065 C CA . ALA A 1 769 ? 7.244 -8.288 -13.100 1.00 91.25 769 ALA A CA 1
ATOM 6066 C C . ALA A 1 769 ? 5.924 -7.525 -12.960 1.00 91.25 769 ALA A C 1
ATOM 6068 O O . ALA A 1 769 ? 5.581 -7.068 -11.872 1.00 91.25 769 ALA A O 1
ATOM 6069 N N . GLY A 1 770 ? 5.208 -7.359 -14.070 1.00 95.12 770 GLY A N 1
ATOM 6070 C CA . GLY A 1 770 ? 3.862 -6.793 -14.057 1.00 95.12 770 GLY A CA 1
ATOM 6071 C C . GLY A 1 770 ? 2.824 -7.879 -13.797 1.00 95.12 770 GLY A C 1
ATOM 6072 O O . GLY A 1 770 ? 2.998 -9.009 -14.240 1.00 95.12 770 GLY A O 1
ATOM 6073 N N . THR A 1 771 ? 1.724 -7.546 -13.135 1.00 97.25 771 THR A N 1
ATOM 6074 C CA . THR A 1 771 ? 0.614 -8.479 -12.899 1.00 97.25 771 THR A CA 1
ATOM 6075 C C . THR A 1 771 ? -0.585 -8.060 -13.726 1.00 97.25 771 THR A C 1
ATOM 6077 O O . THR A 1 771 ? -1.001 -6.902 -13.683 1.00 97.25 771 THR A O 1
ATOM 6080 N N . ILE A 1 772 ? -1.138 -8.993 -14.500 1.00 98.31 772 ILE A N 1
ATOM 6081 C CA . ILE A 1 772 ? -2.326 -8.720 -15.310 1.00 98.31 772 ILE A CA 1
ATOM 6082 C C . ILE A 1 772 ? -3.539 -8.603 -14.389 1.00 98.31 772 ILE A C 1
ATOM 6084 O O . ILE A 1 772 ? -3.775 -9.480 -13.557 1.00 98.31 772 ILE A O 1
ATOM 6088 N N . GLY A 1 773 ? -4.309 -7.536 -14.561 1.00 98.31 773 GLY A N 1
ATOM 6089 C CA . GLY A 1 773 ? -5.598 -7.328 -13.912 1.00 98.31 773 GLY A CA 1
ATOM 6090 C C . GLY A 1 773 ? -6.683 -6.967 -14.922 1.00 98.31 773 GLY A C 1
ATOM 6091 O O . GLY A 1 773 ? -6.392 -6.696 -16.090 1.00 98.31 773 GLY A O 1
ATOM 6092 N N . ARG A 1 774 ? -7.936 -6.953 -14.477 1.00 98.69 774 ARG A N 1
ATOM 6093 C CA . ARG A 1 774 ? -9.107 -6.572 -15.275 1.00 98.69 774 ARG A CA 1
ATOM 6094 C C . ARG A 1 774 ? -9.871 -5.461 -14.567 1.00 98.69 774 ARG A C 1
ATOM 6096 O O . ARG A 1 774 ? -10.171 -5.573 -13.384 1.00 98.69 774 ARG A O 1
ATOM 6103 N N . ILE A 1 775 ? -10.195 -4.393 -15.288 1.00 98.75 775 ILE A N 1
ATOM 6104 C CA . ILE A 1 775 ? -10.989 -3.289 -14.733 1.00 98.75 775 ILE A CA 1
ATOM 6105 C C . ILE A 1 775 ? -12.445 -3.746 -14.615 1.00 98.75 775 ILE A C 1
ATOM 6107 O O . ILE A 1 775 ? -13.021 -4.183 -15.612 1.00 98.75 775 ILE A O 1
ATOM 6111 N N . VAL A 1 776 ? -13.048 -3.633 -13.431 1.00 98.44 776 VAL A N 1
ATOM 6112 C CA . VAL A 1 776 ? -14.460 -4.007 -13.200 1.00 98.44 776 VAL A CA 1
ATOM 6113 C C . VAL A 1 776 ? -15.353 -2.853 -12.760 1.00 98.44 776 VAL A C 1
ATOM 6115 O O . VAL A 1 776 ? -16.569 -3.001 -12.773 1.00 98.44 776 VAL A O 1
ATOM 6118 N N . GLY A 1 777 ? -14.768 -1.701 -12.446 1.00 98.00 777 GLY A N 1
ATOM 6119 C CA . GLY A 1 777 ? -15.493 -0.490 -12.083 1.00 98.00 777 GLY A CA 1
ATOM 6120 C C . GLY A 1 777 ? -14.549 0.675 -11.807 1.00 98.00 777 GLY A C 1
ATOM 6121 O O . GLY A 1 777 ? -13.330 0.557 -11.995 1.00 98.00 777 GLY A O 1
ATOM 6122 N N . PHE A 1 778 ? -15.109 1.792 -11.358 1.00 97.56 778 PHE A N 1
ATOM 6123 C CA . PHE A 1 778 ? -14.356 2.981 -10.975 1.00 97.56 778 PHE A CA 1
ATOM 6124 C C . PHE A 1 778 ? -15.018 3.772 -9.844 1.00 97.56 778 PHE A C 1
ATOM 6126 O O . PHE A 1 778 ? -16.224 3.677 -9.628 1.00 97.56 778 PHE A O 1
ATOM 6133 N N . THR A 1 779 ? -14.214 4.571 -9.146 1.00 96.69 779 THR A N 1
ATOM 6134 C CA . THR A 1 779 ? -14.609 5.408 -7.998 1.00 96.69 779 THR A CA 1
ATOM 6135 C C . THR A 1 779 ? -14.092 6.839 -8.169 1.00 96.69 779 THR A C 1
ATOM 6137 O O . THR A 1 779 ? -13.166 7.090 -8.947 1.00 96.69 779 THR A O 1
ATOM 6140 N N . ASP A 1 780 ? -14.650 7.793 -7.420 1.00 94.25 780 ASP A N 1
ATOM 6141 C CA . ASP A 1 780 ? -14.157 9.184 -7.391 1.00 94.25 780 ASP A CA 1
ATOM 6142 C C . ASP A 1 780 ? -12.901 9.364 -6.506 1.00 94.25 780 ASP A C 1
ATOM 6144 O O . ASP A 1 780 ? -12.297 10.442 -6.458 1.00 94.25 780 ASP A O 1
ATOM 6148 N N . THR A 1 781 ? -12.453 8.287 -5.855 1.00 95.56 781 THR A N 1
ATOM 6149 C CA . THR A 1 781 ? -11.231 8.244 -5.045 1.00 95.56 781 THR A CA 1
ATOM 6150 C C . THR A 1 781 ? -9.960 8.354 -5.891 1.00 95.56 781 THR A C 1
ATOM 6152 O O . THR A 1 781 ? -9.962 8.239 -7.118 1.00 95.56 781 THR A O 1
ATOM 6155 N N . LYS A 1 782 ? -8.820 8.560 -5.223 1.00 96.62 782 LYS A N 1
ATOM 6156 C CA . LYS A 1 782 ? -7.487 8.589 -5.851 1.00 96.62 782 LYS A CA 1
ATOM 6157 C C . LYS A 1 782 ? -6.698 7.294 -5.635 1.00 96.62 782 LYS A C 1
ATOM 6159 O O . LYS A 1 782 ? -5.472 7.303 -5.725 1.00 96.62 782 LYS A O 1
ATOM 6164 N N . VAL A 1 783 ? -7.390 6.190 -5.357 1.00 97.31 783 VAL A N 1
ATOM 6165 C CA . VAL A 1 783 ? -6.776 4.884 -5.095 1.00 97.31 783 VAL A CA 1
ATOM 6166 C C . VAL A 1 783 ? -7.176 3.855 -6.145 1.00 97.31 783 VAL A C 1
ATOM 6168 O O . VAL A 1 783 ? -8.275 3.909 -6.690 1.00 97.31 783 VAL A O 1
ATOM 6171 N N . VAL A 1 784 ? -6.292 2.900 -6.423 1.00 97.75 784 VAL A N 1
ATOM 6172 C CA . VAL A 1 784 ? -6.660 1.659 -7.110 1.00 97.75 784 VAL A CA 1
ATOM 6173 C C . VAL A 1 784 ? -7.031 0.645 -6.045 1.00 97.75 784 VAL A C 1
ATOM 6175 O O . VAL A 1 784 ? -6.175 0.183 -5.291 1.00 97.75 784 VAL A O 1
ATOM 6178 N N . TYR A 1 785 ? -8.313 0.304 -6.014 1.00 98.38 785 TYR A N 1
ATOM 6179 C CA . TYR A 1 785 ? -8.833 -0.777 -5.202 1.00 98.38 785 TYR A CA 1
ATOM 6180 C C . TYR A 1 785 ? -8.573 -2.113 -5.890 1.00 98.38 785 TYR A C 1
ATOM 6182 O O . TYR A 1 785 ? -9.016 -2.341 -7.020 1.00 98.38 785 TYR A O 1
ATOM 6190 N N . ALA A 1 786 ? -7.883 -3.022 -5.208 1.00 98.25 786 ALA A N 1
ATOM 6191 C CA . ALA A 1 786 ? -7.704 -4.383 -5.694 1.00 98.25 786 ALA A CA 1
ATOM 6192 C C . ALA A 1 786 ? -7.700 -5.403 -4.559 1.00 98.25 786 ALA A C 1
ATOM 6194 O O . ALA A 1 786 ? -7.442 -5.091 -3.393 1.00 98.25 786 ALA A O 1
ATOM 6195 N N . HIS A 1 787 ? -7.922 -6.664 -4.927 1.00 98.38 787 HIS A N 1
ATOM 6196 C CA . HIS A 1 787 ? -7.762 -7.772 -3.998 1.00 98.38 787 HIS A CA 1
ATOM 6197 C C . HIS A 1 787 ? -6.354 -7.737 -3.364 1.00 98.38 787 HIS A C 1
ATOM 6199 O O . HIS A 1 787 ? -5.376 -7.573 -4.097 1.00 98.38 787 HIS A O 1
ATOM 6205 N N . PRO A 1 788 ? -6.185 -7.944 -2.041 1.00 97.88 788 PRO A N 1
ATOM 6206 C CA . PRO A 1 788 ? -4.872 -7.897 -1.384 1.00 97.88 788 PRO A CA 1
ATOM 6207 C C . PRO A 1 788 ? -3.807 -8.781 -2.049 1.00 97.88 788 PRO A C 1
ATOM 6209 O O . PRO A 1 788 ? -2.648 -8.393 -2.159 1.00 97.88 788 PRO A O 1
ATOM 6212 N N . TYR A 1 789 ? -4.199 -9.939 -2.594 1.00 97.75 789 TYR A N 1
ATOM 6213 C CA . TYR A 1 789 ? -3.297 -10.790 -3.387 1.00 97.75 789 TYR A CA 1
ATOM 6214 C C . TYR A 1 789 ? -2.746 -10.098 -4.646 1.00 97.75 789 TYR A C 1
ATOM 6216 O O . TYR A 1 789 ? -1.608 -10.361 -5.019 1.00 97.75 789 TYR A O 1
ATOM 6224 N N . PHE A 1 790 ? -3.511 -9.217 -5.297 1.00 97.75 790 PHE A N 1
ATOM 6225 C CA . PHE A 1 790 ? -3.055 -8.430 -6.446 1.00 97.75 790 PHE A CA 1
ATOM 6226 C C . PHE A 1 790 ? -1.983 -7.412 -6.054 1.00 97.75 790 PHE A C 1
ATOM 6228 O O . PHE A 1 790 ? -1.002 -7.242 -6.780 1.00 97.75 790 PHE A O 1
ATOM 6235 N N . HIS A 1 791 ? -2.119 -6.750 -4.904 1.00 96.88 791 HIS A N 1
ATOM 6236 C CA . HIS A 1 791 ? -1.068 -5.871 -4.379 1.00 96.88 791 HIS A CA 1
ATOM 6237 C C . HIS A 1 791 ? 0.156 -6.680 -3.919 1.00 96.88 791 HIS A C 1
ATOM 6239 O O . HIS A 1 791 ? 1.268 -6.419 -4.384 1.00 96.88 791 HIS A O 1
ATOM 6245 N N . ALA A 1 792 ? -0.049 -7.761 -3.161 1.00 94.88 792 ALA A N 1
ATOM 6246 C CA . ALA A 1 792 ? 1.024 -8.649 -2.707 1.00 94.88 792 ALA A CA 1
ATOM 6247 C C . ALA A 1 792 ? 1.821 -9.277 -3.865 1.00 94.88 792 ALA A C 1
ATOM 6249 O O . ALA A 1 792 ? 3.049 -9.355 -3.802 1.00 94.88 792 ALA A O 1
ATOM 6250 N N . ALA A 1 793 ? 1.157 -9.677 -4.957 1.00 93.94 793 ALA A N 1
ATOM 6251 C CA . ALA A 1 793 ? 1.805 -10.232 -6.152 1.00 93.94 793 ALA A CA 1
ATOM 6252 C C . ALA A 1 793 ? 2.776 -9.246 -6.816 1.00 93.94 793 ALA A C 1
ATOM 6254 O O . ALA A 1 793 ? 3.706 -9.654 -7.507 1.00 93.94 793 ALA A O 1
ATOM 6255 N N . LYS A 1 794 ? 2.577 -7.945 -6.592 1.00 92.56 794 LYS A N 1
ATOM 6256 C CA . LYS A 1 794 ? 3.441 -6.873 -7.094 1.00 92.56 794 LYS A CA 1
ATOM 6257 C C . LYS A 1 794 ? 4.470 -6.421 -6.058 1.00 92.56 794 LYS A C 1
ATOM 6259 O O . LYS A 1 794 ? 5.117 -5.400 -6.257 1.00 92.56 794 LYS A O 1
ATOM 6264 N N . ARG A 1 795 ? 4.670 -7.193 -4.979 1.00 87.62 795 ARG A N 1
ATOM 6265 C CA . ARG A 1 795 ? 5.607 -6.881 -3.883 1.00 87.62 795 ARG A CA 1
ATOM 6266 C C . ARG A 1 795 ? 5.256 -5.571 -3.166 1.00 87.62 795 ARG A C 1
ATOM 6268 O O . ARG A 1 795 ? 6.141 -4.777 -2.831 1.00 87.62 795 ARG A O 1
ATOM 6275 N N . ARG A 1 796 ? 3.957 -5.334 -2.998 1.00 88.62 796 ARG A N 1
ATOM 6276 C CA . ARG A 1 796 ? 3.391 -4.153 -2.353 1.00 88.62 796 ARG A CA 1
ATOM 6277 C C . ARG A 1 796 ? 2.474 -4.542 -1.221 1.00 88.62 796 ARG A C 1
ATOM 6279 O O . ARG A 1 796 ? 1.800 -5.563 -1.301 1.00 88.62 796 ARG A O 1
ATOM 6286 N N . ASN A 1 797 ? 2.454 -3.690 -0.214 1.00 87.25 797 ASN A N 1
ATOM 6287 C CA . ASN A 1 797 ? 1.483 -3.655 0.861 1.00 87.25 797 ASN A CA 1
ATOM 6288 C C . ASN A 1 797 ? 0.735 -2.321 0.805 1.00 87.25 797 ASN A C 1
ATOM 6290 O O . ASN A 1 797 ? 1.173 -1.372 0.153 1.00 87.25 797 ASN A O 1
ATOM 6294 N N . CYS A 1 798 ? -0.424 -2.237 1.447 1.00 92.12 798 CYS A N 1
ATOM 6295 C CA . CYS A 1 798 ? -1.242 -1.030 1.390 1.00 92.12 798 CYS A CA 1
ATOM 6296 C C . CYS A 1 798 ? -0.849 -0.047 2.497 1.00 92.12 798 CYS A C 1
ATOM 6298 O O . CYS A 1 798 ? -1.696 0.482 3.202 1.00 92.12 798 CYS A O 1
ATOM 6300 N N . ASP A 1 799 ? 0.448 0.227 2.654 1.00 90.75 799 ASP A N 1
ATOM 6301 C CA . ASP A 1 799 ? 0.961 1.157 3.666 1.00 90.75 799 ASP A CA 1
ATOM 6302 C C . ASP A 1 799 ? 1.090 2.600 3.140 1.00 90.75 799 ASP A C 1
ATOM 6304 O O . ASP A 1 799 ? 1.710 3.449 3.785 1.00 90.75 799 ASP A O 1
ATOM 6308 N N . GLY A 1 800 ? 0.501 2.884 1.971 1.00 88.31 800 GLY A N 1
ATOM 6309 C CA . GLY A 1 800 ? 0.626 4.141 1.235 1.00 88.31 800 GLY A CA 1
ATOM 6310 C C . GLY A 1 800 ? 1.617 4.097 0.074 1.00 88.31 800 GLY A C 1
ATOM 6311 O O . GLY A 1 800 ? 2.217 5.131 -0.250 1.00 88.31 800 GLY A O 1
ATOM 6312 N N . ASP A 1 801 ? 1.856 2.914 -0.483 1.00 90.94 801 ASP A N 1
ATOM 6313 C CA . ASP A 1 801 ? 2.569 2.729 -1.740 1.00 90.94 801 ASP A CA 1
ATOM 6314 C C . ASP A 1 801 ? 1.705 3.090 -2.961 1.00 90.94 801 ASP A C 1
ATOM 6316 O O . ASP A 1 801 ? 0.509 3.370 -2.866 1.00 90.94 801 ASP A O 1
ATOM 6320 N N . GLU A 1 802 ? 2.365 3.175 -4.114 1.00 92.94 802 GLU A N 1
ATOM 6321 C CA . GLU A 1 802 ? 1.753 3.535 -5.387 1.00 92.94 802 GLU A CA 1
ATOM 6322 C C . GLU A 1 802 ? 2.146 2.515 -6.455 1.00 92.94 802 GLU A C 1
ATOM 6324 O O . GLU A 1 802 ? 3.335 2.193 -6.598 1.00 92.94 802 GLU A O 1
ATOM 6329 N N . ASP A 1 803 ? 1.176 2.117 -7.270 1.00 93.25 803 ASP A N 1
ATOM 6330 C CA . ASP A 1 803 ? 1.363 1.270 -8.439 1.00 93.25 803 ASP A CA 1
ATOM 6331 C C . ASP A 1 803 ? 1.080 2.035 -9.734 1.00 93.25 803 ASP A C 1
ATOM 6333 O O . ASP A 1 803 ? 0.292 2.982 -9.792 1.00 93.25 803 ASP A O 1
ATOM 6337 N N . ALA A 1 804 ? 1.736 1.606 -10.813 1.00 95.81 804 ALA A N 1
ATOM 6338 C CA . ALA A 1 804 ? 1.384 2.028 -12.159 1.00 95.81 804 ALA A CA 1
ATOM 6339 C C . ALA A 1 804 ? 0.398 1.036 -12.783 1.00 95.81 804 ALA A C 1
ATOM 6341 O O . ALA A 1 804 ? 0.638 -0.170 -12.754 1.00 95.81 804 ALA A O 1
ATOM 6342 N N . ILE A 1 805 ? -0.644 1.539 -13.437 1.00 97.50 805 ILE A N 1
ATOM 6343 C CA . ILE A 1 805 ? -1.514 0.767 -14.328 1.00 97.50 805 ILE A CA 1
ATOM 6344 C C . ILE A 1 805 ? -1.307 1.212 -15.779 1.00 97.50 805 ILE A C 1
ATOM 6346 O O . ILE A 1 805 ? -1.144 2.399 -16.074 1.00 97.50 805 ILE A O 1
ATOM 6350 N N . MET A 1 806 ? -1.285 0.245 -16.692 1.00 97.88 806 MET A N 1
ATOM 6351 C CA . MET A 1 806 ? -1.170 0.464 -18.139 1.00 97.88 806 MET A CA 1
ATOM 6352 C C . MET A 1 806 ? -2.025 -0.553 -18.891 1.00 97.88 806 MET A C 1
ATOM 6354 O O . MET A 1 806 ? -2.188 -1.679 -18.427 1.00 97.88 806 MET A O 1
ATOM 6358 N N . LEU A 1 807 ? -2.572 -0.187 -20.050 1.00 98.62 807 LEU A N 1
ATOM 6359 C CA . LEU A 1 807 ? -3.328 -1.135 -20.872 1.00 98.62 807 LEU A CA 1
ATOM 6360 C C . LEU A 1 807 ? -2.429 -2.288 -21.332 1.00 98.62 807 LEU A C 1
ATOM 6362 O O . LEU A 1 807 ? -1.292 -2.068 -21.752 1.00 98.62 807 LEU A O 1
ATOM 6366 N N . LEU A 1 808 ? -2.946 -3.522 -21.300 1.00 98.50 808 LEU A N 1
ATOM 6367 C CA . LEU A 1 808 ? -2.162 -4.696 -21.693 1.00 98.50 808 LEU A CA 1
ATOM 6368 C C . LEU A 1 808 ? -1.648 -4.582 -23.134 1.00 98.50 808 LEU A C 1
ATOM 6370 O O . LEU A 1 808 ? -0.484 -4.874 -23.389 1.00 98.50 808 LEU A O 1
ATOM 6374 N N . MET A 1 809 ? -2.485 -4.122 -24.069 1.00 98.06 809 MET A N 1
ATOM 6375 C CA . MET A 1 809 ? -2.075 -3.984 -25.469 1.00 98.06 809 MET A CA 1
ATOM 6376 C C . MET A 1 809 ? -0.982 -2.920 -25.655 1.00 98.06 809 MET A C 1
ATOM 6378 O O . MET A 1 809 ? -0.089 -3.110 -26.476 1.00 98.06 809 MET A O 1
ATOM 6382 N N . ASP A 1 810 ? -0.993 -1.848 -24.855 1.00 98.31 810 ASP A N 1
ATOM 6383 C CA . ASP A 1 810 ? 0.081 -0.848 -24.867 1.00 98.31 810 ASP A CA 1
ATOM 6384 C C . ASP A 1 810 ? 1.414 -1.454 -24.414 1.00 98.31 810 ASP A C 1
ATOM 6386 O O . ASP A 1 810 ? 2.427 -1.328 -25.104 1.00 98.31 810 ASP A O 1
ATOM 6390 N N . ALA A 1 811 ? 1.401 -2.214 -23.315 1.00 97.12 811 ALA A N 1
ATOM 6391 C CA . ALA A 1 811 ? 2.585 -2.928 -22.850 1.00 97.12 811 ALA A CA 1
ATOM 6392 C C . ALA A 1 811 ? 3.111 -3.935 -23.890 1.00 97.12 811 ALA A C 1
ATOM 6394 O O . ALA A 1 811 ? 4.316 -4.132 -23.981 1.00 97.12 811 ALA A O 1
ATOM 6395 N N . LEU A 1 812 ? 2.249 -4.560 -24.696 1.00 97.19 812 LEU A N 1
ATOM 6396 C CA . LEU A 1 812 ? 2.671 -5.523 -25.721 1.00 97.19 812 LEU A CA 1
ATOM 6397 C C . LEU A 1 812 ? 3.224 -4.861 -26.993 1.00 97.19 812 LEU A C 1
ATOM 6399 O O . LEU A 1 812 ? 4.189 -5.368 -27.566 1.00 97.19 812 LEU A O 1
ATOM 6403 N N . LEU A 1 813 ? 2.623 -3.759 -27.452 1.00 97.19 813 LEU A N 1
ATOM 6404 C CA . LEU A 1 813 ? 3.000 -3.100 -28.711 1.00 97.19 813 LEU A CA 1
ATOM 6405 C C . LEU A 1 813 ? 4.151 -2.105 -28.553 1.00 97.19 813 LEU A C 1
ATOM 6407 O O . LEU A 1 813 ? 4.961 -1.950 -29.473 1.00 97.19 813 LEU A O 1
ATOM 6411 N N . ASN A 1 814 ? 4.212 -1.413 -27.413 1.00 97.88 814 ASN A N 1
ATOM 6412 C CA . ASN A 1 814 ? 5.071 -0.240 -27.249 1.00 97.88 814 ASN A CA 1
ATOM 6413 C C . ASN A 1 814 ? 6.281 -0.464 -26.351 1.00 97.88 814 ASN A C 1
ATOM 6415 O O . ASN A 1 814 ? 7.275 0.253 -26.486 1.00 97.88 814 ASN A O 1
ATOM 6419 N N . PHE A 1 815 ? 6.255 -1.484 -25.494 1.00 97.25 815 PHE A N 1
ATOM 6420 C CA . PHE A 1 815 ? 7.423 -1.854 -24.706 1.00 97.25 815 PHE A CA 1
ATOM 6421 C C . PHE A 1 815 ? 8.567 -2.377 -25.585 1.00 97.25 815 PHE A C 1
ATOM 6423 O O . PHE A 1 815 ? 8.384 -3.219 -26.467 1.00 97.25 815 PHE A O 1
ATOM 6430 N N . SER A 1 816 ? 9.795 -1.960 -25.274 1.00 94.50 816 SER A N 1
ATOM 6431 C CA . SER A 1 816 ? 10.992 -2.611 -25.806 1.00 94.50 816 SER A CA 1
ATOM 6432 C C . SER A 1 816 ? 12.170 -2.532 -24.844 1.00 94.50 816 SER A C 1
ATOM 6434 O O . SER A 1 816 ? 12.548 -1.457 -24.377 1.00 94.50 816 SER A O 1
ATOM 6436 N N . LYS A 1 817 ? 12.862 -3.664 -24.648 1.00 92.44 817 LYS A N 1
ATOM 6437 C CA . LYS A 1 817 ? 14.133 -3.710 -23.900 1.00 92.44 817 LYS A CA 1
ATOM 6438 C C . LYS A 1 817 ? 15.200 -2.793 -24.508 1.00 92.44 817 LYS A C 1
ATOM 6440 O O . LYS A 1 817 ? 16.078 -2.325 -23.792 1.00 92.44 817 LYS A O 1
ATOM 6445 N N . TYR A 1 818 ? 15.106 -2.493 -25.806 1.00 92.75 818 TYR A N 1
ATOM 6446 C CA . TYR A 1 818 ? 16.030 -1.589 -26.492 1.00 92.75 818 TYR A CA 1
ATOM 6447 C C . TYR A 1 818 ? 15.838 -0.109 -26.137 1.00 92.75 818 TYR A C 1
ATOM 6449 O O . TYR A 1 818 ? 16.706 0.691 -26.481 1.00 92.75 818 TYR A O 1
ATOM 6457 N N . TYR A 1 819 ? 14.743 0.261 -25.465 1.00 94.25 819 TYR A N 1
ATOM 6458 C CA . TYR A 1 819 ? 14.518 1.619 -24.959 1.00 94.25 819 TYR A CA 1
ATOM 6459 C C . TYR A 1 819 ? 15.022 1.811 -23.528 1.00 94.25 819 TYR A C 1
ATOM 6461 O O . TYR A 1 819 ? 15.309 2.941 -23.123 1.00 94.25 819 TYR A O 1
ATOM 6469 N N . LEU A 1 820 ? 15.210 0.715 -22.785 1.00 91.94 820 LEU A N 1
ATOM 6470 C CA . LEU A 1 820 ? 15.635 0.777 -21.394 1.00 91.94 820 LEU A CA 1
ATOM 6471 C C . LEU A 1 820 ? 16.998 1.478 -21.261 1.00 91.94 820 LEU A C 1
ATOM 6473 O O . LEU A 1 820 ? 17.913 1.221 -22.053 1.00 91.94 820 LEU A O 1
ATOM 6477 N N . PRO A 1 821 ? 17.156 2.387 -20.280 1.00 89.12 821 PRO A N 1
ATOM 6478 C CA . PRO A 1 821 ? 18.433 3.028 -19.999 1.00 89.12 821 PRO A CA 1
ATOM 6479 C C . PRO A 1 821 ? 19.552 2.008 -19.753 1.00 89.12 821 PRO A C 1
ATOM 6481 O O . PRO A 1 821 ? 19.359 1.034 -19.038 1.00 89.12 821 PRO A O 1
ATOM 6484 N N . GLN A 1 822 ? 20.749 2.278 -20.283 1.00 84.00 822 GLN A N 1
ATOM 6485 C CA . GLN A 1 822 ? 21.921 1.410 -20.083 1.00 84.00 822 GLN A CA 1
ATOM 6486 C C . GLN A 1 822 ? 22.455 1.438 -18.637 1.00 84.00 822 GLN A C 1
ATOM 6488 O O . GLN A 1 822 ? 23.133 0.513 -18.199 1.00 84.00 822 GLN A O 1
ATOM 6493 N N . LYS A 1 823 ? 22.205 2.526 -17.898 1.00 82.50 823 LYS A N 1
ATOM 6494 C CA . LYS A 1 823 ? 22.711 2.697 -16.529 1.00 82.50 823 LYS A CA 1
ATOM 6495 C C . LYS A 1 823 ? 22.029 1.722 -15.560 1.00 82.50 823 LYS A C 1
ATOM 6497 O O . LYS A 1 823 ? 20.854 1.411 -15.732 1.00 82.50 823 LYS A O 1
ATOM 6502 N N . ARG A 1 824 ? 22.749 1.326 -14.500 1.00 76.31 824 ARG A N 1
ATOM 6503 C CA . ARG A 1 824 ? 22.210 0.561 -13.359 1.00 76.31 824 ARG A CA 1
ATOM 6504 C C . ARG A 1 824 ? 20.924 1.211 -12.837 1.00 76.31 824 ARG A C 1
ATOM 6506 O O . ARG A 1 824 ? 20.883 2.431 -12.675 1.00 76.31 824 ARG A O 1
ATOM 6513 N N . GLY A 1 825 ? 19.891 0.413 -12.583 1.00 74.12 825 GLY A N 1
ATOM 6514 C CA . GLY A 1 825 ? 18.561 0.916 -12.235 1.00 74.12 825 GLY A CA 1
ATOM 6515 C C . GLY A 1 825 ? 17.638 1.136 -13.437 1.00 74.12 825 GLY A C 1
ATOM 6516 O O . GLY A 1 825 ? 16.492 1.535 -13.248 1.00 74.12 825 GLY A O 1
ATOM 6517 N N . GLY A 1 826 ? 18.128 0.957 -14.668 1.00 75.56 826 GLY A N 1
ATOM 6518 C CA . GLY A 1 826 ? 17.398 1.264 -15.898 1.00 75.56 826 GLY A CA 1
ATOM 6519 C C . GLY A 1 826 ? 16.294 0.267 -16.248 1.00 75.56 826 GLY A C 1
ATOM 6520 O O . GLY A 1 826 ? 15.336 0.649 -16.915 1.00 75.56 826 GLY A O 1
ATOM 6521 N N . GLN A 1 827 ? 16.414 -0.983 -15.803 1.00 79.62 827 GLN A N 1
ATOM 6522 C CA . GLN A 1 827 ? 15.423 -2.044 -15.998 1.00 79.62 827 GLN A CA 1
ATOM 6523 C C . GLN A 1 827 ? 14.440 -2.154 -14.826 1.00 79.62 827 GLN A C 1
ATOM 6525 O O . GLN A 1 827 ? 13.469 -2.904 -14.922 1.00 79.62 827 GLN A O 1
ATOM 6530 N N . MET A 1 828 ? 14.668 -1.420 -13.729 1.00 81.56 828 MET A N 1
ATOM 6531 C CA . MET A 1 828 ? 13.641 -1.233 -12.703 1.00 81.56 828 MET A CA 1
ATOM 6532 C C . MET A 1 828 ? 12.411 -0.563 -13.308 1.00 81.56 828 MET A C 1
ATOM 6534 O O . MET A 1 828 ? 12.519 0.274 -14.207 1.00 81.56 828 MET A O 1
ATOM 6538 N N . ASP A 1 829 ? 11.248 -0.919 -12.780 1.00 84.62 829 ASP A N 1
ATOM 6539 C CA . ASP A 1 829 ? 9.950 -0.408 -13.200 1.00 84.62 829 ASP A CA 1
ATOM 6540 C C . ASP A 1 829 ? 9.615 -0.777 -14.647 1.00 84.62 829 ASP A C 1
ATOM 6542 O O . ASP A 1 829 ? 8.774 -0.111 -15.234 1.00 84.62 829 ASP A O 1
ATOM 6546 N N . ALA A 1 830 ? 10.240 -1.777 -15.269 1.00 90.31 830 ALA A N 1
ATOM 6547 C CA . ALA A 1 830 ? 9.896 -2.225 -16.620 1.00 90.31 830 ALA A CA 1
ATOM 6548 C C . ALA A 1 830 ? 9.145 -3.566 -16.563 1.00 90.31 830 ALA A C 1
ATOM 6550 O O . ALA A 1 830 ? 9.585 -4.451 -15.830 1.00 90.31 830 ALA A O 1
ATOM 6551 N N . PRO A 1 831 ? 8.063 -3.774 -17.336 1.00 93.19 831 PRO A N 1
ATOM 6552 C CA . PRO A 1 831 ? 7.338 -5.045 -17.358 1.00 93.19 831 PRO A CA 1
ATOM 6553 C C . PRO A 1 831 ? 8.120 -6.104 -18.161 1.00 93.19 831 PRO A C 1
ATOM 6555 O O . PRO A 1 831 ? 7.754 -6.468 -19.276 1.00 93.19 831 PRO A O 1
ATOM 6558 N N . LEU A 1 832 ? 9.243 -6.589 -17.617 1.00 93.00 832 LEU A N 1
ATOM 6559 C CA . LEU A 1 832 ? 10.110 -7.576 -18.277 1.00 93.00 832 LEU A CA 1
ATOM 6560 C C . LEU A 1 832 ? 9.451 -8.955 -18.387 1.00 93.00 832 LEU A C 1
ATOM 6562 O O . LEU A 1 832 ? 9.809 -9.735 -19.273 1.00 93.00 832 LEU A O 1
ATOM 6566 N N . VAL A 1 833 ? 8.529 -9.246 -17.471 1.00 93.06 833 VAL A N 1
ATOM 6567 C CA . VAL A 1 833 ? 7.691 -10.444 -17.428 1.00 93.06 833 VAL A CA 1
ATOM 6568 C C . VAL A 1 833 ? 6.294 -10.062 -16.938 1.00 93.06 833 VAL A C 1
ATOM 6570 O O . VAL A 1 833 ? 6.142 -9.085 -16.203 1.00 93.06 833 VAL A O 1
ATOM 6573 N N . LEU A 1 834 ? 5.280 -10.819 -17.361 1.00 95.06 834 LEU A N 1
ATOM 6574 C CA . LEU A 1 834 ? 3.892 -10.621 -16.956 1.00 95.06 834 LEU A CA 1
ATOM 6575 C C . LEU A 1 834 ? 3.361 -11.860 -16.229 1.00 95.06 834 LEU A C 1
ATOM 6577 O O . LEU A 1 834 ? 3.330 -12.953 -16.797 1.00 95.06 834 LEU A O 1
ATOM 6581 N N . THR A 1 835 ? 2.904 -11.673 -14.996 1.00 94.88 835 THR A N 1
ATOM 6582 C CA . THR A 1 835 ? 2.176 -12.669 -14.213 1.00 94.88 835 THR A CA 1
ATOM 6583 C C . THR A 1 835 ? 0.728 -12.703 -14.686 1.00 94.88 835 THR A C 1
ATOM 6585 O O . THR A 1 835 ? -0.009 -11.724 -14.560 1.00 94.88 835 THR A O 1
ATOM 6588 N N . THR A 1 836 ? 0.318 -13.836 -15.254 1.00 95.75 836 THR A N 1
ATOM 6589 C CA . THR A 1 836 ? -1.030 -14.024 -15.813 1.00 95.75 836 THR A CA 1
ATOM 6590 C C . THR A 1 836 ? -2.019 -14.596 -14.803 1.00 95.75 836 THR A C 1
ATOM 6592 O O . THR A 1 836 ? -3.222 -14.400 -14.959 1.00 95.75 836 THR A O 1
ATOM 6595 N N . ARG A 1 837 ? -1.527 -15.292 -13.772 1.00 95.00 837 ARG A N 1
ATOM 6596 C CA . ARG A 1 837 ? -2.321 -15.922 -12.713 1.00 95.00 837 ARG A CA 1
ATOM 6597 C C . ARG A 1 837 ? -1.656 -15.692 -11.370 1.00 95.00 837 ARG A C 1
ATOM 6599 O O . ARG A 1 837 ? -0.450 -15.888 -11.252 1.00 95.00 837 ARG A O 1
ATOM 6606 N N . ILE A 1 838 ? -2.446 -15.319 -10.372 1.00 95.56 838 ILE A N 1
ATOM 6607 C CA . ILE A 1 838 ? -1.957 -15.146 -9.006 1.00 95.56 838 ILE A CA 1
ATOM 6608 C C . ILE A 1 838 ? -2.114 -16.456 -8.232 1.00 95.56 838 ILE A C 1
ATOM 6610 O O . ILE A 1 838 ? -3.210 -17.006 -8.129 1.00 95.56 838 ILE A O 1
ATOM 6614 N N . ASP A 1 839 ? -1.014 -16.937 -7.662 1.00 93.69 839 ASP A N 1
ATOM 6615 C CA . ASP A 1 839 ? -1.010 -17.997 -6.658 1.00 93.69 839 ASP A CA 1
ATOM 6616 C C . ASP A 1 839 ? -0.655 -17.384 -5.299 1.00 93.69 839 ASP A C 1
ATOM 6618 O O . ASP A 1 839 ? 0.487 -16.959 -5.116 1.00 93.69 839 ASP A O 1
ATOM 6622 N N . PRO A 1 840 ? -1.586 -17.341 -4.327 1.00 92.81 840 PRO A N 1
ATOM 6623 C CA . PRO A 1 840 ? -1.320 -16.777 -3.006 1.00 92.81 840 PRO A CA 1
ATOM 6624 C C . PRO A 1 840 ? -0.143 -17.426 -2.259 1.00 92.81 840 PRO A C 1
ATOM 6626 O O . PRO A 1 840 ? 0.352 -16.848 -1.299 1.00 92.81 840 PRO A O 1
ATOM 6629 N N . ARG A 1 841 ? 0.346 -18.603 -2.672 1.00 90.88 841 ARG A N 1
ATOM 6630 C CA . ARG A 1 841 ? 1.550 -19.234 -2.095 1.00 90.88 841 ARG A CA 1
ATOM 6631 C C . ARG A 1 841 ? 2.855 -18.563 -2.528 1.00 90.88 841 ARG A C 1
ATOM 6633 O O . ARG A 1 841 ? 3.857 -18.712 -1.834 1.00 90.88 841 ARG A O 1
ATOM 6640 N N . GLU A 1 842 ? 2.837 -17.869 -3.664 1.00 87.56 842 GLU A N 1
ATOM 6641 C CA . GLU A 1 842 ? 4.010 -17.291 -4.337 1.00 87.56 842 GLU A CA 1
ATOM 6642 C C . GLU A 1 842 ? 4.008 -15.751 -4.324 1.00 87.56 842 GLU A C 1
ATOM 6644 O O . GLU A 1 842 ? 4.822 -15.122 -4.997 1.00 87.56 842 GLU A O 1
ATOM 6649 N N . VAL A 1 843 ? 3.089 -15.138 -3.572 1.00 90.06 843 VAL A N 1
ATOM 6650 C CA . VAL A 1 843 ? 3.046 -13.685 -3.345 1.00 90.06 843 VAL A CA 1
ATOM 6651 C C . VAL A 1 843 ? 3.695 -13.311 -2.013 1.00 90.06 843 VAL A C 1
ATOM 6653 O O . VAL A 1 843 ? 4.037 -14.178 -1.204 1.00 90.06 843 VAL A O 1
ATOM 6656 N N . ASP A 1 844 ? 3.821 -12.005 -1.760 1.00 85.56 844 ASP A N 1
ATOM 6657 C CA . ASP A 1 844 ? 4.351 -11.510 -0.493 1.00 85.56 844 ASP A CA 1
ATOM 6658 C C . ASP A 1 844 ? 3.585 -12.066 0.724 1.00 85.56 844 ASP A C 1
ATOM 6660 O O . ASP A 1 844 ? 2.354 -12.133 0.746 1.00 85.56 844 ASP A O 1
ATOM 6664 N N . LYS A 1 845 ? 4.338 -12.477 1.748 1.00 87.25 845 LYS A N 1
ATOM 6665 C CA . LYS A 1 845 ? 3.826 -13.216 2.908 1.00 87.25 845 LYS A CA 1
ATOM 6666 C C . LYS A 1 845 ? 3.006 -12.369 3.864 1.00 87.25 845 LYS A C 1
ATOM 6668 O O . LYS A 1 845 ? 2.277 -12.940 4.669 1.00 87.25 845 LYS A O 1
ATOM 6673 N N . GLU A 1 846 ? 3.097 -11.046 3.788 1.00 91.94 846 GLU A N 1
ATOM 6674 C CA . GLU A 1 846 ? 2.282 -10.166 4.628 1.00 91.94 846 GLU A CA 1
ATOM 6675 C C . GLU A 1 846 ? 0.783 -10.459 4.449 1.00 91.94 846 GLU A C 1
ATOM 6677 O O . GLU A 1 846 ? 0.032 -10.514 5.423 1.00 91.94 846 GLU A O 1
ATOM 6682 N N . VAL A 1 847 ? 0.350 -10.799 3.228 1.00 95.38 847 VAL A N 1
ATOM 6683 C CA . VAL A 1 847 ? -1.058 -11.124 2.965 1.00 95.38 847 VAL A CA 1
ATOM 6684 C C . VAL A 1 847 ? -1.499 -12.427 3.629 1.00 95.38 847 VAL A C 1
ATOM 6686 O O . VAL A 1 847 ? -2.681 -12.603 3.909 1.00 95.38 847 VAL A O 1
ATOM 6689 N N . HIS A 1 848 ? -0.563 -13.333 3.941 1.00 95.94 848 HIS A N 1
ATOM 6690 C CA . HIS A 1 848 ? -0.857 -14.590 4.640 1.00 95.94 848 HIS A CA 1
ATOM 6691 C C . HIS A 1 848 ? -1.356 -14.337 6.062 1.00 95.94 848 HIS A C 1
ATOM 6693 O O . HIS A 1 848 ? -2.065 -15.175 6.620 1.00 95.94 848 HIS A O 1
ATOM 6699 N N . ASN A 1 849 ? -1.014 -13.179 6.635 1.00 96.56 849 ASN A N 1
ATOM 6700 C CA . ASN A 1 849 ? -1.419 -12.788 7.977 1.00 96.56 849 ASN A CA 1
ATOM 6701 C C . ASN A 1 849 ? -2.813 -12.164 8.044 1.00 96.56 849 ASN A C 1
ATOM 6703 O O . ASN A 1 849 ? -3.350 -12.064 9.143 1.00 96.56 849 ASN A O 1
ATOM 6707 N N . MET A 1 850 ? -3.405 -11.789 6.908 1.00 97.06 850 MET A N 1
ATOM 6708 C CA . MET A 1 850 ? -4.723 -11.161 6.866 1.00 97.06 850 MET A CA 1
ATOM 6709 C C . MET A 1 850 ? -5.790 -12.088 7.457 1.00 97.06 850 MET A C 1
ATOM 6711 O O . MET A 1 850 ? -5.919 -13.241 7.034 1.00 97.06 850 MET A O 1
ATOM 6715 N N . ASP A 1 851 ? -6.545 -11.581 8.428 1.00 96.75 851 ASP A N 1
ATOM 6716 C CA . ASP A 1 851 ? -7.711 -12.246 9.004 1.00 96.75 851 ASP A CA 1
ATOM 6717 C C . ASP A 1 851 ? -8.897 -12.242 8.028 1.00 96.75 851 ASP A C 1
ATOM 6719 O O . ASP A 1 851 ? -9.122 -11.297 7.263 1.00 96.75 851 ASP A O 1
ATOM 6723 N N . ILE A 1 852 ? -9.620 -13.363 8.004 1.00 96.50 852 ILE A N 1
ATOM 6724 C CA . ILE A 1 852 ? -10.653 -13.656 6.991 1.00 96.50 852 ILE A CA 1
ATOM 6725 C C . ILE A 1 852 ? -11.953 -14.184 7.610 1.00 96.50 852 ILE A C 1
ATOM 6727 O O . ILE A 1 852 ? -12.794 -14.739 6.902 1.00 96.50 852 ILE A O 1
ATOM 6731 N N . CYS A 1 853 ? -12.109 -14.023 8.924 1.00 95.38 853 CYS A N 1
ATOM 6732 C CA . CYS A 1 853 ? -13.297 -14.399 9.684 1.00 95.38 853 CYS A CA 1
ATOM 6733 C C . CYS A 1 853 ? -14.368 -13.295 9.668 1.00 95.38 853 CYS A C 1
ATOM 6735 O O . CYS A 1 853 ? -14.066 -12.121 9.467 1.00 95.38 853 CYS A O 1
ATOM 6737 N N . SER A 1 854 ? -15.625 -13.670 9.918 1.00 94.69 854 SER A N 1
ATOM 6738 C CA . SER A 1 854 ? -16.744 -12.722 10.040 1.00 94.69 854 SER A CA 1
ATOM 6739 C C . SER A 1 854 ? -16.887 -12.109 11.435 1.00 94.69 854 SER A C 1
ATOM 6741 O O . SER A 1 854 ? -17.475 -11.048 11.574 1.00 94.69 854 SER A O 1
ATOM 6743 N N . LYS A 1 855 ? -16.361 -12.769 12.472 1.00 94.56 855 LYS A N 1
ATOM 6744 C CA . LYS A 1 855 ? -16.307 -12.263 13.849 1.00 94.56 855 LYS A CA 1
ATOM 6745 C C . LYS A 1 855 ? -15.066 -12.792 14.556 1.00 94.56 855 LYS A C 1
ATOM 6747 O O . LYS A 1 855 ? -14.619 -13.902 14.256 1.00 94.56 855 LYS A O 1
ATOM 6752 N N . TYR A 1 856 ? -14.518 -12.022 15.491 1.00 96.94 856 TYR A N 1
ATOM 6753 C CA . TYR A 1 856 ? -13.490 -12.533 16.397 1.00 96.94 856 TYR A CA 1
ATOM 6754 C C . TYR A 1 856 ? -14.120 -13.327 17.544 1.00 96.94 856 TYR A C 1
ATOM 6756 O O . TYR A 1 856 ? -15.290 -13.165 17.867 1.00 96.94 856 TYR A O 1
ATOM 6764 N N . SER A 1 857 ? -13.348 -14.231 18.141 1.00 96.00 857 SER A N 1
ATOM 6765 C CA . SER A 1 857 ? -13.802 -15.064 19.261 1.00 96.00 857 SER A CA 1
ATOM 6766 C C . SER A 1 857 ? -13.746 -14.321 20.597 1.00 96.00 857 SER A C 1
ATOM 6768 O O . SER A 1 857 ? -12.888 -13.461 20.782 1.00 96.00 857 SER A O 1
ATOM 6770 N N . LEU A 1 858 ? -14.535 -14.753 21.584 1.00 95.44 858 LEU A N 1
ATOM 6771 C CA . LEU A 1 858 ? -14.450 -14.225 22.951 1.00 95.44 858 LEU A CA 1
ATOM 6772 C C . LEU A 1 858 ? -13.035 -14.372 23.548 1.00 95.44 858 LEU A C 1
ATOM 6774 O O . LEU A 1 858 ? -12.503 -13.431 24.134 1.00 95.44 858 LEU A O 1
ATOM 6778 N N . GLU A 1 859 ? -12.383 -15.515 23.299 1.00 95.75 859 GLU A N 1
ATOM 6779 C CA . GLU A 1 859 ? -11.002 -15.794 23.722 1.00 95.75 859 GLU A CA 1
ATOM 6780 C C . GLU A 1 859 ? -10.012 -14.726 23.231 1.00 95.75 859 GLU A C 1
ATOM 6782 O O . GLU A 1 859 ? -9.064 -14.380 23.938 1.00 95.75 859 GLU A O 1
ATOM 6787 N N . PHE A 1 860 ? -10.234 -14.166 22.039 1.00 96.81 860 PHE A N 1
ATOM 6788 C CA . PHE A 1 860 ? -9.381 -13.120 21.482 1.00 96.81 860 PHE A CA 1
ATOM 6789 C C . PHE A 1 860 ? -9.479 -11.830 22.304 1.00 96.81 860 PHE A C 1
ATOM 6791 O O . PHE A 1 860 ? -8.449 -11.288 22.717 1.00 96.81 860 PHE A O 1
ATOM 6798 N N . TYR A 1 861 ? -10.698 -11.373 22.599 1.00 97.00 861 TYR A N 1
ATOM 6799 C CA . TYR A 1 861 ? -10.907 -10.163 23.391 1.00 97.00 861 TYR A CA 1
ATOM 6800 C C . TYR A 1 861 ? -10.363 -10.319 24.817 1.00 97.00 861 TYR A C 1
ATOM 6802 O O . TYR A 1 861 ? -9.611 -9.461 25.285 1.00 97.00 861 TYR A O 1
ATOM 6810 N N . GLU A 1 862 ? -10.627 -11.451 25.476 1.00 95.25 862 GLU A N 1
ATOM 6811 C CA . GLU A 1 862 ? -10.081 -11.762 26.807 1.00 95.25 862 GLU A CA 1
ATOM 6812 C C . GLU A 1 862 ? -8.543 -11.831 26.814 1.00 95.25 862 GLU A C 1
ATOM 6814 O O . GLU A 1 862 ? -7.887 -11.429 27.781 1.00 95.25 862 GLU A O 1
ATOM 6819 N N . SER A 1 863 ? -7.945 -12.325 25.730 1.00 94.88 863 SER A N 1
ATOM 6820 C CA . SER A 1 863 ? -6.490 -12.393 25.558 1.00 94.88 863 SER A CA 1
ATOM 6821 C C . SER A 1 863 ? -5.854 -11.025 25.323 1.00 94.88 863 SER A C 1
ATOM 6823 O O . SER A 1 863 ? -4.726 -10.788 25.767 1.00 94.88 863 SER A O 1
ATOM 6825 N N . SER A 1 864 ? -6.575 -10.105 24.674 1.00 95.12 864 SER A N 1
ATOM 6826 C CA . SER A 1 864 ? -6.115 -8.732 24.442 1.00 95.12 864 SER A CA 1
ATOM 6827 C C . SER A 1 864 ? -5.841 -7.993 25.761 1.00 95.12 864 SER A C 1
ATOM 6829 O O . SER A 1 864 ? -4.810 -7.333 25.894 1.00 95.12 864 SER A O 1
ATOM 6831 N N . LEU A 1 865 ? -6.674 -8.213 26.790 1.00 94.50 865 LEU A N 1
ATOM 6832 C CA . LEU A 1 865 ? -6.495 -7.650 28.138 1.00 94.50 865 LEU A CA 1
ATOM 6833 C C . LEU A 1 865 ? -5.209 -8.134 28.828 1.00 94.50 865 LEU A C 1
ATOM 6835 O O . LEU A 1 865 ? -4.664 -7.465 29.707 1.00 94.50 865 LEU A O 1
ATOM 6839 N N . LYS A 1 866 ? -4.716 -9.317 28.449 1.00 94.50 866 LYS A N 1
ATOM 6840 C CA . LYS A 1 866 ? -3.519 -9.945 29.029 1.00 94.50 866 LYS A CA 1
ATOM 6841 C C . LYS A 1 866 ? -2.235 -9.568 28.290 1.00 94.50 866 LYS A C 1
ATOM 6843 O O . LYS A 1 866 ? -1.161 -9.973 28.736 1.00 94.50 866 LYS A O 1
ATOM 6848 N N . TYR A 1 867 ? -2.327 -8.772 27.221 1.00 93.50 867 TYR A N 1
ATOM 6849 C CA . TYR A 1 867 ? -1.215 -8.426 26.333 1.00 93.50 867 TYR A CA 1
ATOM 6850 C C . TYR A 1 867 ? -0.548 -9.652 25.694 1.00 93.50 867 TYR A C 1
ATOM 6852 O O . TYR A 1 867 ? 0.677 -9.698 25.555 1.00 93.50 867 TYR A O 1
ATOM 6860 N N . LEU A 1 868 ? -1.339 -10.676 25.345 1.00 94.38 868 LEU A N 1
ATOM 6861 C CA . LEU A 1 868 ? -0.785 -11.887 24.740 1.00 94.38 868 LEU A CA 1
ATOM 6862 C C . LEU A 1 868 ? -0.152 -11.600 23.378 1.00 94.38 868 LEU A C 1
ATOM 6864 O O . LEU A 1 868 ? -0.541 -10.686 22.642 1.00 94.38 868 LEU A O 1
ATOM 6868 N N . HIS A 1 869 ? 0.841 -12.415 23.034 1.00 94.00 869 HIS A N 1
ATOM 6869 C CA . HIS A 1 869 ? 1.425 -12.377 21.708 1.00 94.00 869 HIS A CA 1
ATOM 6870 C C . HIS A 1 869 ? 0.392 -12.895 20.692 1.00 94.00 869 HIS A C 1
ATOM 6872 O O . HIS A 1 869 ? -0.175 -13.965 20.906 1.00 94.00 869 HIS A O 1
ATOM 6878 N N . PRO A 1 870 ? 0.164 -12.218 19.549 1.00 91.50 870 PRO A N 1
ATOM 6879 C CA . PRO A 1 870 ? -0.928 -12.569 18.640 1.00 91.50 870 PRO A CA 1
ATOM 6880 C C . PRO A 1 870 ? -0.842 -14.020 18.144 1.00 91.50 870 PRO A C 1
ATOM 6882 O O . PRO A 1 870 ? -1.858 -14.696 18.071 1.00 91.50 870 PRO A O 1
ATOM 6885 N N . LYS A 1 871 ? 0.370 -14.542 17.908 1.00 89.50 871 LYS A N 1
ATOM 6886 C CA . LYS A 1 871 ? 0.615 -15.944 17.496 1.00 89.50 871 LYS A CA 1
ATOM 6887 C C . LYS A 1 871 ? 0.148 -17.023 18.488 1.00 89.50 871 LYS A C 1
ATOM 6889 O O . LYS A 1 871 ? 0.161 -18.194 18.123 1.00 89.50 871 LYS A O 1
ATOM 6894 N N . GLU A 1 872 ? -0.197 -16.662 19.721 1.00 90.88 872 GLU A N 1
ATOM 6895 C CA . GLU A 1 872 ? -0.733 -17.603 20.715 1.00 90.88 872 GLU A CA 1
ATOM 6896 C C . GLU A 1 872 ? -2.236 -17.860 20.522 1.00 90.88 872 GLU A C 1
ATOM 6898 O O . GLU A 1 872 ? -2.755 -18.848 21.032 1.00 90.88 872 GLU A O 1
ATOM 6903 N N . ILE A 1 873 ? -2.921 -17.015 19.745 1.00 91.25 873 ILE A N 1
ATOM 6904 C CA . ILE A 1 873 ? -4.369 -17.062 19.530 1.00 91.25 873 ILE A CA 1
ATOM 6905 C C . ILE A 1 873 ? -4.662 -17.598 18.132 1.00 91.25 873 ILE A C 1
ATOM 6907 O O . ILE A 1 873 ? -3.953 -17.308 17.166 1.00 91.25 873 ILE A O 1
ATOM 6911 N N . LYS A 1 874 ? -5.736 -18.378 18.012 1.00 89.56 874 LYS A N 1
ATOM 6912 C CA . LYS A 1 874 ? -6.183 -18.942 16.738 1.00 89.56 874 LYS A CA 1
ATOM 6913 C C . LYS A 1 874 ? -7.283 -18.081 16.125 1.00 89.56 874 LYS A C 1
ATOM 6915 O O . LYS A 1 874 ? -8.453 -18.254 16.440 1.00 89.56 874 LYS A O 1
ATOM 6920 N N . ILE A 1 875 ? -6.896 -17.202 15.209 1.00 95.00 875 ILE A N 1
ATOM 6921 C CA . ILE A 1 875 ? -7.807 -16.526 14.277 1.00 95.00 875 ILE A CA 1
ATOM 6922 C C . ILE A 1 875 ? -7.563 -17.092 12.878 1.00 95.00 875 ILE A C 1
ATOM 6924 O O . ILE A 1 875 ? -6.413 -17.337 12.502 1.00 95.00 875 ILE A O 1
ATOM 6928 N N . GLU A 1 876 ? -8.636 -17.324 12.120 1.00 95.62 876 GLU A N 1
ATOM 6929 C CA . GLU A 1 876 ? -8.523 -17.786 10.738 1.00 95.62 876 GLU A CA 1
ATOM 6930 C C . GLU A 1 876 ? -7.894 -16.692 9.865 1.00 95.62 876 GLU A C 1
ATOM 6932 O O . GLU A 1 876 ? -8.396 -15.567 9.782 1.00 95.62 876 GLU A O 1
ATOM 6937 N N . ARG A 1 877 ? -6.788 -17.040 9.207 1.00 96.06 877 ARG A N 1
ATOM 6938 C CA . ARG A 1 877 ? -6.026 -16.176 8.303 1.00 96.06 877 ARG A CA 1
ATOM 6939 C C . ARG A 1 877 ? -5.897 -16.816 6.925 1.00 96.06 877 ARG A C 1
ATOM 6941 O O . ARG A 1 877 ? -6.094 -18.022 6.768 1.00 96.06 877 ARG A O 1
ATOM 6948 N N . VAL A 1 878 ? -5.469 -16.033 5.938 1.00 96.75 878 VAL A N 1
ATOM 6949 C CA . VAL A 1 878 ? -5.144 -16.526 4.584 1.00 96.75 878 VAL A CA 1
ATOM 6950 C C . VAL A 1 878 ? -4.185 -17.722 4.621 1.00 96.75 878 VAL A C 1
ATOM 6952 O O . VAL A 1 878 ? -4.397 -18.692 3.892 1.00 96.75 878 VAL A O 1
ATOM 6955 N N . GLU A 1 879 ? -3.173 -17.703 5.501 1.00 95.81 879 GLU A N 1
ATOM 6956 C CA . GLU A 1 879 ? -2.211 -18.807 5.679 1.00 95.81 879 GLU A CA 1
ATOM 6957 C C . GLU A 1 879 ? -2.901 -20.167 5.890 1.00 95.81 879 GLU A C 1
ATOM 6959 O O . GLU A 1 879 ? -2.414 -21.194 5.421 1.00 95.81 879 GLU A O 1
ATOM 6964 N N . ASN A 1 880 ? -4.063 -20.182 6.554 1.00 95.25 880 ASN A N 1
ATOM 6965 C CA . ASN A 1 880 ? -4.800 -21.402 6.874 1.00 95.25 880 ASN A CA 1
ATOM 6966 C C . ASN A 1 880 ? -5.520 -22.025 5.670 1.00 95.25 880 ASN A C 1
ATOM 6968 O O . ASN A 1 880 ? -5.895 -23.194 5.744 1.00 95.25 880 ASN A O 1
ATOM 6972 N N . ARG A 1 881 ? -5.700 -21.277 4.574 1.00 95.50 881 ARG A N 1
ATOM 6973 C CA . ARG A 1 881 ? -6.360 -21.753 3.346 1.00 95.50 881 ARG A CA 1
ATOM 6974 C C . ARG A 1 881 ? -5.395 -22.009 2.189 1.00 95.50 881 ARG A C 1
ATOM 6976 O O . ARG A 1 881 ? -5.821 -22.527 1.156 1.00 95.50 881 ARG A O 1
ATOM 6983 N N . LEU A 1 882 ? -4.110 -21.679 2.336 1.00 94.81 882 LEU A N 1
ATOM 6984 C CA . LEU A 1 882 ? -3.107 -21.881 1.287 1.00 94.81 882 LEU A CA 1
ATOM 6985 C C . LEU A 1 882 ? -3.086 -23.340 0.799 1.00 94.81 882 LEU A C 1
ATOM 6987 O O . LEU A 1 882 ? -3.025 -24.279 1.589 1.00 94.81 882 LEU A O 1
ATOM 6991 N N . GLY A 1 883 ? -3.107 -23.528 -0.523 1.00 91.06 883 GLY A N 1
ATOM 6992 C CA . GLY A 1 883 ? -3.136 -24.855 -1.150 1.00 91.06 883 GLY A CA 1
ATOM 6993 C C . GLY A 1 883 ? -4.528 -25.488 -1.271 1.00 91.06 883 GLY A C 1
ATOM 6994 O O . GLY A 1 883 ? -4.622 -26.610 -1.763 1.00 91.06 883 GLY A O 1
ATOM 6995 N N . THR A 1 884 ? -5.589 -24.783 -0.868 1.00 92.75 884 THR A N 1
ATOM 6996 C CA . THR A 1 884 ? -6.992 -25.179 -1.080 1.00 92.75 884 THR A CA 1
ATOM 6997 C C . THR A 1 884 ? -7.682 -24.233 -2.064 1.00 92.75 884 THR A C 1
ATOM 6999 O O . THR A 1 884 ? -7.257 -23.089 -2.211 1.00 92.75 884 THR A O 1
ATOM 7002 N N . ASP A 1 885 ? -8.778 -24.665 -2.694 1.00 89.00 885 ASP A N 1
ATOM 7003 C CA . ASP A 1 885 ? -9.565 -23.799 -3.590 1.00 89.00 885 ASP A CA 1
ATOM 7004 C C . ASP A 1 885 ? -10.204 -22.613 -2.842 1.00 89.00 885 ASP A C 1
ATOM 7006 O O . ASP A 1 885 ? -10.343 -21.521 -3.392 1.00 89.00 885 ASP A O 1
ATOM 7010 N N . GLY A 1 886 ? -10.507 -22.790 -1.549 1.00 88.75 886 GLY A N 1
ATOM 7011 C CA . GLY A 1 886 ? -11.084 -21.759 -0.680 1.00 88.75 886 GLY A CA 1
ATOM 7012 C C . GLY A 1 886 ? -10.148 -20.589 -0.352 1.00 88.75 886 GLY A C 1
ATOM 7013 O O . GLY A 1 886 ? -10.541 -19.690 0.387 1.00 88.75 886 GLY A O 1
ATOM 7014 N N . VAL A 1 887 ? -8.913 -20.577 -0.868 1.00 92.88 887 VAL A N 1
ATOM 7015 C CA . VAL A 1 887 ? -8.013 -19.418 -0.753 1.00 92.88 887 VAL A CA 1
ATOM 7016 C C . VAL A 1 887 ? -8.450 -18.256 -1.649 1.00 92.88 887 VAL A C 1
ATOM 7018 O O . VAL A 1 887 ? -8.144 -17.109 -1.335 1.00 92.88 887 VAL A O 1
ATOM 7021 N N . TYR A 1 888 ? -9.152 -18.546 -2.751 1.00 94.00 888 TYR A N 1
ATOM 7022 C CA . TYR A 1 888 ? -9.536 -17.571 -3.778 1.00 94.00 888 TYR A CA 1
ATOM 7023 C C . TYR A 1 888 ? -10.917 -16.944 -3.562 1.00 94.00 888 TYR A C 1
ATOM 7025 O O . TYR A 1 888 ? -11.245 -15.984 -4.253 1.00 94.00 888 TYR A O 1
ATOM 7033 N N . SER A 1 889 ? -11.725 -17.505 -2.661 1.00 92.31 889 SER A N 1
ATOM 7034 C CA . SER A 1 889 ? -13.116 -17.104 -2.440 1.00 92.31 889 SER A CA 1
ATOM 7035 C C . SER A 1 889 ? -13.592 -17.452 -1.030 1.00 92.31 889 SER A C 1
ATOM 7037 O O . SER A 1 889 ? -12.998 -18.290 -0.347 1.00 92.31 889 SER A O 1
ATOM 7039 N N . GLY A 1 890 ? -14.721 -16.891 -0.615 1.00 93.88 890 GLY A N 1
ATOM 7040 C CA . GLY A 1 890 ? -15.283 -17.069 0.717 1.00 93.88 890 GLY A CA 1
ATOM 7041 C C . GLY A 1 890 ? -14.478 -16.357 1.801 1.00 93.88 890 GLY A C 1
ATOM 7042 O O . GLY A 1 890 ? -14.508 -16.797 2.956 1.00 93.88 890 GLY A O 1
ATOM 7043 N N . LEU A 1 891 ? -13.728 -15.307 1.456 1.00 95.31 891 LEU A N 1
ATOM 7044 C CA . LEU A 1 891 ? -13.136 -14.420 2.455 1.00 95.31 891 LEU A CA 1
ATOM 7045 C C . LEU A 1 891 ? -14.260 -13.636 3.138 1.00 95.31 891 LEU A C 1
ATOM 7047 O O . LEU A 1 891 ? -15.281 -13.335 2.526 1.00 95.31 891 LEU A O 1
ATOM 7051 N N . LYS A 1 892 ? -14.099 -13.316 4.421 1.00 96.44 892 LYS A N 1
ATOM 7052 C CA . LYS A 1 892 ? -15.058 -12.495 5.170 1.00 96.44 892 LYS A CA 1
ATOM 7053 C C . LYS A 1 892 ? -14.365 -11.272 5.768 1.00 96.44 892 LYS A C 1
ATOM 7055 O O . LYS A 1 892 ? -13.158 -11.073 5.601 1.00 96.44 892 LYS A O 1
ATOM 7060 N N . PHE A 1 893 ? -15.171 -10.436 6.401 1.00 97.31 893 PHE A N 1
ATOM 7061 C CA . PHE A 1 893 ? -14.793 -9.211 7.088 1.00 97.31 893 PHE A CA 1
ATOM 7062 C C . PHE A 1 893 ? -15.686 -9.071 8.327 1.00 97.31 893 PHE A C 1
ATOM 7064 O O . PHE A 1 893 ? -16.780 -9.640 8.355 1.00 97.31 893 PHE A O 1
ATOM 7071 N N . THR A 1 894 ? -15.223 -8.344 9.341 1.00 97.06 894 THR A N 1
ATOM 7072 C CA . THR A 1 894 ? -15.954 -8.159 10.602 1.00 97.06 894 THR A CA 1
ATOM 7073 C C . THR A 1 894 ? -16.805 -6.896 10.626 1.00 97.06 894 THR A C 1
ATOM 7075 O O . THR A 1 894 ? -17.783 -6.852 11.356 1.00 97.06 894 THR A O 1
ATOM 7078 N N . HIS A 1 895 ? -16.447 -5.874 9.845 1.00 96.81 895 HIS A N 1
ATOM 7079 C CA . HIS A 1 895 ? -17.159 -4.593 9.791 1.00 96.81 895 HIS A CA 1
ATOM 7080 C C . HIS A 1 895 ? -17.558 -4.262 8.358 1.00 96.81 895 HIS A C 1
ATOM 7082 O O . HIS A 1 895 ? -16.787 -4.501 7.431 1.00 96.81 895 HIS A O 1
ATOM 7088 N N . ASN A 1 896 ? -18.742 -3.693 8.162 1.00 92.88 896 ASN A N 1
ATOM 7089 C CA . ASN A 1 896 ? -19.109 -3.147 6.862 1.00 92.88 896 ASN A CA 1
ATOM 7090 C C . ASN A 1 896 ? -18.791 -1.645 6.796 1.00 92.88 896 ASN A C 1
ATOM 7092 O O . ASN A 1 896 ? -18.554 -1.004 7.813 1.00 92.88 896 ASN A O 1
ATOM 7096 N N . THR A 1 897 ? -18.806 -1.096 5.590 1.00 95.00 897 THR A N 1
ATOM 7097 C CA . THR A 1 897 ? -18.853 0.348 5.343 1.00 95.00 897 THR A CA 1
ATOM 7098 C C . THR A 1 897 ? -19.934 0.612 4.306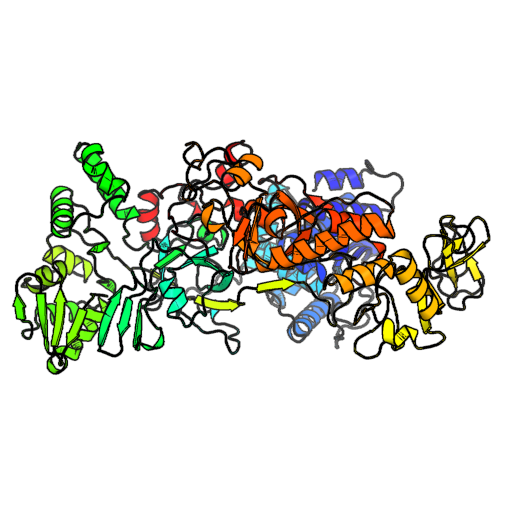 1.00 95.00 897 THR A C 1
ATOM 7100 O O . THR A 1 897 ? -20.070 -0.197 3.377 1.00 95.00 897 THR A O 1
ATOM 7103 N N . SER A 1 898 ? -20.710 1.685 4.458 1.00 93.12 898 SER A N 1
ATOM 7104 C CA . SER A 1 898 ? -21.796 2.005 3.514 1.00 93.12 898 SER A CA 1
ATOM 7105 C C . SER A 1 898 ? -21.292 2.485 2.154 1.00 93.12 898 SER A C 1
ATOM 7107 O O . SER A 1 898 ? -21.985 2.288 1.162 1.00 93.12 898 SER A O 1
ATOM 7109 N N . ASP A 1 899 ? -20.102 3.092 2.114 1.00 93.88 899 ASP A N 1
ATOM 7110 C CA . ASP A 1 899 ? -19.378 3.467 0.895 1.00 93.88 899 ASP A CA 1
ATOM 7111 C C . ASP A 1 899 ? -17.865 3.290 1.121 1.00 93.88 899 ASP A C 1
ATOM 7113 O O . ASP A 1 899 ? -17.364 3.386 2.248 1.00 93.88 899 ASP A O 1
ATOM 7117 N N . VAL A 1 900 ? -17.131 2.990 0.053 1.00 94.31 900 VAL A N 1
ATOM 7118 C CA . VAL A 1 900 ? -15.661 2.934 0.036 1.00 94.31 900 VAL A CA 1
ATOM 7119 C C . VAL A 1 900 ? -15.033 4.215 -0.522 1.00 94.31 900 VAL A C 1
ATOM 7121 O O . VAL A 1 900 ? -13.806 4.291 -0.596 1.00 94.31 900 VAL A O 1
ATOM 7124 N N . SER A 1 901 ? -15.833 5.194 -0.947 1.00 87.12 901 SER A N 1
ATOM 7125 C CA . SER A 1 901 ? -15.374 6.391 -1.663 1.00 87.12 901 SER A CA 1
ATOM 7126 C C . SER A 1 901 ? -15.225 7.639 -0.806 1.00 87.12 901 SER A C 1
ATOM 7128 O O . SER A 1 901 ? -15.987 7.803 0.169 1.00 87.12 901 SER A O 1
#

Sequence (901 aa):
AIIIADEIIAEKYSKKNSKEKLAEQAVRTGLAILTEGIVSAPLEGISDVKIKTNFDGTDYLALYFAGPIRSAGGTAAALSVLLGDYIRKRLGLSKYKATEEEIQRFIEEIELYERGKTNLQYRPSNKEVIVALSNIPIEITGESTEEIEVSGYRNLERIETNKVRGGALLALAEGVIQKSKKIEKVLKVFELEGWDFLKDMKKEEKKQSDDNNEKIKANWKYLSDLLAGRPVIAHPSSKGGFRIRYGRSRNTGFAAWGYHPAAMTIVNGFIAVGTQLKTERPGKATVSMPVDSILPPFVKFKDQSCDWLYSYENIKPEDVEEVIFLGDVLIAYGDFVENNHLLLPSGYVEEWWELDFEKALNEKGDNLTNFKDILEGNRIPEVEEAIEISKKYDIPLHPKYNLFWSYISTEDLDYLINYNGFTINDNTILFNLEGGSRIKGIIENLCIPHHVSSGTVKIDSYILKLILSGKQTLGDTVLESVSNLLGIPVRDAIPTTVGCRMGRPEKAKERKMSPPVHVLFPIGMSGGSTRSIIKASQKNYIEIESVNKRCPKCNTKTHLTKCPECESMTKMYMSCSHQTCSYEGSNVISEKCPECGSSLRVYSKKKINLKDDLSLALLNLGYELPKEVKGVQGMSSEYKIPEPIEKGILRASNDIFVFKDGTCRYDATDAPLTHFIPKEANVSIEKLKALGYLKDYQGNELTDENQILELNVQDIIIPKDAITYLYRVSKFIDGELEKVYGLKSYYNLEKEEDIIGQLVVGLAPHTSAGTIGRIVGFTDTKVVYAHPYFHAAKRRNCDGDEDAIMLLMDALLNFSKYYLP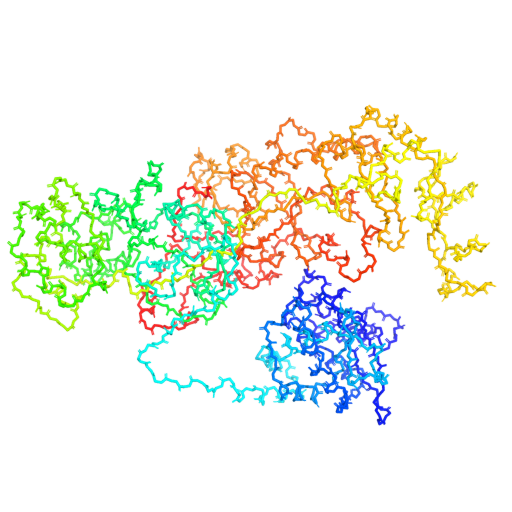QKRGGQMDAPLVLTTRIDPREVDKEVHNMDICSKYSLEFYESSLKYLHPKEIKIERVENRLGTDGVYSGLKFTHNTSDVS

pLDDT: mean 91.32, std 9.24, range [28.33, 98.75]

Foldseek 3Di:
DLVVLLCLLVQVPHPDDDLQVSLLVSLLVVLCVVQLVWFCCSPFQFPGKDWDADPVRFIAIATAGAPLNPLSFQASLQVSLVSRVSSCVSSVGWFDADDPLNLVLLVQLLVVCCVQPDDDPFRDDSVLSCLQVRQSRYHQHHDAPDPDFGDPRPDDVPHPDRHRRVSSNCSRGRHCLVCLVVVVVVCVVVVPDRSCSSVVSPPPVPDDPDDDPDPDDFACVLVPPDDPPWDWLDGTFDQQFAFEDEWFALFDDLQAKEAAVLLCVLVVVLQDQLFWKQWRDDDGIGGYFYFLQFFAWWFAFPLRFIDTVNPRPPDDSVRTPGGNHSTHMYDYLLSCQLSLFFFAFHAPALQLQLQLLVVLCVVVVHDCVVCVCSSVVVDDDDQVVQLVSQVVRQGAGHLVQAWQLVQDFPVLLVCLLPDPQWDDDPQKIKGFCVVQVSVSVSCSSRSFGWDDDPRMIIGRHPLSVLSSVDDDQDDPGSQNSSCVSSVGHHDRRGRTHIIIMGDGGWAKFWDADVVFALWAAAQACQCPPQQFLVSSLVDQKGKAKAFWWAAPPPRDTDLDQADPPPRGGIAFWKAFQVRPDIGGDPPDPDLADPVPRGGIARIDIDIDNSNVLVVVLCVLLVDDQAPTFHYHNHFLFRRRRIDRCNSSRLCRVLVFTADLQQFIKIKTAAIEGQKDQQVQQVHDPVLCVVVPFQAAQVRHGPDDSRGIHGAFQQEKAAAPVVLSRQVSVLSSLQSCQCRVVVHHRDQPDPDSQSQQQFKKWKAFFSTQATEIHGYHGYHNDRYMYHHQLNQQQNVHGNSSGMIMIGGPSRLVPGGDPRSFRPDSVRSTRHNNHYHHDGQSVSGHCSQQSGAFDQGDHSVVSVSSNVSHRSVVDDTDGLVVCHPHPCSRGSGHINGYRSHRD

Secondary structure (DSSP, 8-state):
-HHHHHHHHTTSS-SS--HHHHHHHHHHHHHHHHTTTTBSHHHHTEEEEEEEE-TTS-EEEEEEE-GGGGGGHHHHHHHHHHHHHHHHHHTTPPPP---HHHHHHHHHHHHHHHHTT---SS---HHHHHHHHHH-SSEEEE---SSPBPSSS-S-TT---SB--HHHHHIIIIIIITTHHHHHHHHHHTT--S-GGGGGGGGGT-------S-SS---GGGGSS--TT--EEE-TT-TTSEEEEE--BTT-BTTEEEE-HHHHHHTTT-S-TT-EEEESSSSSEEEEEE-TTSPPPEEEETTS-EEE-SSGGG--GGGEEEEEE--EEEE-HHHHHHTTPPPPPPP--HHHHHHHHHHHHHHHT--GGGGHHHHTTS-PPPHHHHHHHHHHHT-PPPGGG---GGGS-HHHHHHHHT-TT-EEETTEEEEESTT-HHHHHHHHHTT--EEEETTEEEEE-HHHHHHHT-S---SSSHHHHHHHHHTS----S-S-EE-EEE-----EEE---SS--S---B-TTTTTTTTBHHHHHTSS-EEEEEE-EE-TTT--EESSSB-TTT-PBPEEEEEETTS--EEESTT--SSB-TTT-PBEESEEEEEE-HHHHHHHHHHHHT-PPPS--B-BSS--BTT--PPPHHHHHHHHHTT----TTS---EEEEEEE-SEE-TTTTT--HHHHHHHT--B-TTS-B---TTSPEEPPTTEEEEEHHHHHHHHHHHHHHHHHHHHTS----S---SSGGGGTT-EEEEE-TTB-EEEEEEEEEEESSSEEEE-HHHHHHTT--TTT-EEEEEEHHHHHHH--TTTSBSSTTSSTT--SEEE-S--TTSS-GGGGG-B--SS--HHHHHHHTTT--GGGS---BGGGGTTSGGGSS----SB--S---

Radius of gyration: 32.93 Å; chains: 1; bounding box: 85×61×99 Å